Protein AF-0000000087749806 (afdb_homodimer)

Sequence (788 aa):
MTPPVMEKSMYFGKYVSQEGTKNLRLYSYKGNDHSLIYKHILTPMNNYLLEYLPLWLAPNLITLLGLLAVISSHLIFLYYTPSLEGECPTWTYVYAAFALFAYQTLDNLDGKQARRTGTSSPLGLLFDHGCDAINCTIGSMTMSCIVQFGAGWKSLCLGLWVNAVFIAATWEEYYTGSLDLPILNGPTEGVLIAIFVKLLTAFMGPSFWLQESVFPGVLNNTVFLGIMVVSSAFTVFANFINVVKAVREQKGSFLVAITRITPFAILDGLALVWAILSPANIKHIHPRMFLWTIGLLTSKLVLHLMLAHLCGEEYHPFRKTLVPIFYVAAHWGFSHWQGIYPVQKETETLFLNEFFFISFVAYIHIVISVIYEVKTALGITVFTVPKAHQKKIVMTPPVMEKSMYFGKYVSQEGTKNLRLYSYKGNDHSLIYKHILTPMNNYLLEYLPLWLAPNLITLLGLLAVISSHLIFLYYTPSLEGECPTWTYVYAAFALFAYQTLDNLDGKQARRTGTSSPLGLLFDHGCDAINCTIGSMTMSCIVQFGAGWKSLCLGLWVNAVFIAATWEEYYTGSLDLPILNGPTEGVLIAIFVKLLTAFMGPSFWLQESVFPGVLNNTVFLGIMVVSSAFTVFANFINVVKAVREQKGSFLVAITRITPFAILDGLALVWAILSPANIKHIHPRMFLWTIGLLTSKLVLHLMLAHLCGEEYHPFRKTLVPIFYVAAHWGFSHWQGIYPVQKETETLFLNEFFFISFVAYIHIVISVIYEVKTALGITVFTVPKAHQKKIV

Organism: NCBI:txid74557

Structure (mmCIF, N/CA/C/O backbone):
data_AF-0000000087749806-model_v1
#
loop_
_entity.id
_entity.type
_entit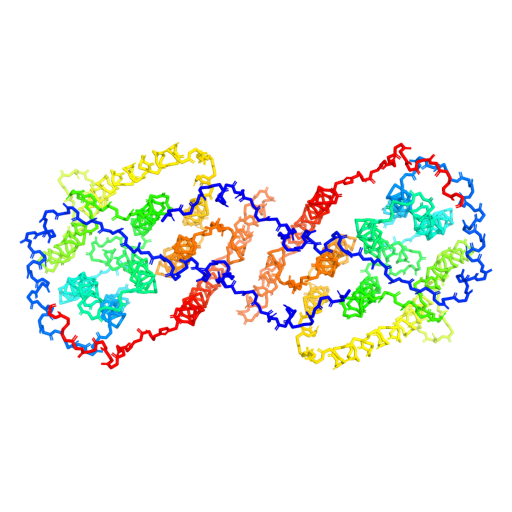y.pdbx_description
1 polymer 'CDP-alcohol phosphatidyltransferase'
#
loop_
_atom_site.group_PDB
_atom_site.id
_atom_site.type_symbol
_atom_site.label_atom_id
_atom_site.label_alt_id
_atom_site.label_comp_id
_atom_site.label_asym_id
_atom_site.label_entity_id
_atom_site.label_seq_id
_atom_site.pdbx_PDB_ins_code
_atom_site.Cartn_x
_atom_site.Cartn_y
_atom_site.Cartn_z
_atom_site.occupancy
_atom_site.B_iso_or_equiv
_atom_site.auth_seq_id
_atom_site.auth_comp_id
_atom_site.auth_asym_id
_atom_site.auth_atom_id
_atom_site.pdbx_PDB_model_num
ATOM 1 N N . MET A 1 1 ? 24.438 23.234 -6.125 1 30.61 1 MET A N 1
ATOM 2 C CA . MET A 1 1 ? 23.938 22.844 -7.441 1 30.61 1 MET A CA 1
ATOM 3 C C . MET A 1 1 ? 22.672 22.016 -7.312 1 30.61 1 MET A C 1
ATOM 5 O O . MET A 1 1 ? 22.625 21.062 -6.547 1 30.61 1 MET A O 1
ATOM 9 N N . THR A 1 2 ? 21.531 22.656 -7.637 1 42.5 2 THR A N 1
ATOM 10 C CA . THR A 1 2 ? 20.234 21.984 -7.688 1 42.5 2 THR A CA 1
ATOM 11 C C . THR A 1 2 ? 20.344 20.672 -8.461 1 42.5 2 THR A C 1
ATOM 13 O O . THR A 1 2 ? 20.906 20.625 -9.555 1 42.5 2 THR A O 1
ATOM 16 N N . PRO A 1 3 ? 20.328 19.625 -7.832 1 48.22 3 PRO A N 1
ATOM 17 C CA . PRO A 1 3 ? 20.484 18.406 -8.625 1 48.22 3 PRO A CA 1
ATOM 18 C C . PRO A 1 3 ? 19.734 18.469 -9.953 1 48.22 3 PRO A C 1
ATOM 20 O O . PRO A 1 3 ? 18.719 19.156 -10.062 1 48.22 3 PRO A O 1
ATOM 23 N N . PRO A 1 4 ? 20.375 18.031 -11 1 45.62 4 PRO A N 1
ATOM 24 C CA . PRO A 1 4 ? 19.781 18.094 -12.336 1 45.62 4 PRO A CA 1
ATOM 25 C C . PRO A 1 4 ? 18.359 17.531 -12.375 1 45.62 4 PRO A C 1
ATOM 27 O O . PRO A 1 4 ? 18.062 16.562 -11.664 1 45.62 4 PRO A O 1
ATOM 30 N N . VAL A 1 5 ? 17.375 18.234 -12.852 1 48.31 5 VAL A N 1
ATOM 31 C CA . VAL A 1 5 ? 15.953 18.031 -13.109 1 48.31 5 VAL A CA 1
ATOM 32 C C . VAL A 1 5 ? 15.734 16.656 -13.719 1 48.31 5 VAL A C 1
ATOM 34 O O . VAL A 1 5 ? 14.641 16.094 -13.633 1 48.31 5 VAL A O 1
ATOM 37 N N . MET A 1 6 ? 16.672 16.219 -14.414 1 47.38 6 MET A N 1
ATOM 38 C CA . MET A 1 6 ? 16.516 14.977 -15.172 1 47.38 6 MET A CA 1
ATOM 39 C C . MET A 1 6 ? 16.188 13.812 -14.242 1 47.38 6 MET A C 1
ATOM 41 O O . MET A 1 6 ? 15.422 12.922 -14.602 1 47.38 6 MET A O 1
ATOM 45 N N . GLU A 1 7 ? 16.812 13.828 -13.062 1 53.28 7 GLU A N 1
ATOM 46 C CA . GLU A 1 7 ? 16.578 12.656 -12.219 1 53.28 7 GLU A CA 1
ATOM 47 C C . GLU A 1 7 ? 15.188 12.695 -11.594 1 53.28 7 GLU A C 1
ATOM 49 O O . GLU A 1 7 ? 14.633 11.656 -11.227 1 53.28 7 GLU A O 1
ATOM 54 N N . LYS A 1 8 ? 14.594 13.789 -11.812 1 54.25 8 LYS A N 1
ATOM 55 C CA . LYS A 1 8 ? 13.258 14 -11.266 1 54.25 8 LYS A CA 1
ATOM 56 C C . LYS A 1 8 ? 12.188 13.672 -12.297 1 54.25 8 LYS A C 1
ATOM 58 O O . LYS A 1 8 ? 10.992 13.875 -12.047 1 54.25 8 LYS A O 1
ATOM 63 N N . SER A 1 9 ? 12.57 13.297 -13.477 1 48.81 9 SER A N 1
ATOM 64 C CA . SER A 1 9 ? 11.625 13.227 -14.586 1 48.81 9 SER A CA 1
ATOM 65 C C . SER A 1 9 ? 10.992 11.836 -14.68 1 48.81 9 SER A C 1
ATOM 67 O O . SER A 1 9 ? 10.258 11.547 -15.625 1 48.81 9 SER A O 1
ATOM 69 N N . MET A 1 10 ? 11.344 11.008 -13.773 1 52.94 10 MET A N 1
ATOM 70 C CA . MET A 1 10 ? 10.719 9.703 -13.992 1 52.94 10 MET A CA 1
ATOM 71 C C . MET A 1 10 ? 9.336 9.641 -13.344 1 52.94 10 MET A C 1
ATOM 73 O O . MET A 1 10 ? 9.117 10.227 -12.281 1 52.94 10 MET A O 1
ATOM 77 N N . TYR A 1 11 ? 8.305 9.281 -14.109 1 50.12 11 TYR A N 1
ATOM 78 C CA . TYR A 1 11 ? 6.914 9.258 -13.68 1 50.12 11 TYR A CA 1
ATOM 79 C C . TYR A 1 11 ? 6.746 8.391 -12.438 1 50.12 11 TYR A C 1
ATOM 81 O O . TYR A 1 11 ? 6.227 8.852 -11.414 1 50.12 11 TYR A O 1
ATOM 89 N N . PHE A 1 12 ? 6.957 6.969 -12.688 1 58.88 12 PHE A N 1
ATOM 90 C CA . PHE A 1 12 ? 6.723 6.023 -11.602 1 58.88 12 PHE A CA 1
ATOM 91 C C . PHE A 1 12 ? 7.945 5.141 -11.383 1 58.88 12 PHE A C 1
ATOM 93 O O . PHE A 1 12 ? 8.742 4.93 -12.305 1 58.88 12 PHE A O 1
ATOM 100 N N . GLY A 1 13 ? 8.375 4.953 -10.156 1 59.94 13 GLY A N 1
ATOM 101 C CA . GLY A 1 13 ? 9.523 4.133 -9.789 1 59.94 13 GLY A CA 1
ATOM 102 C C . GLY A 1 13 ? 9.594 2.836 -10.578 1 59.94 13 GLY A C 1
ATOM 103 O O . GLY A 1 13 ? 8.586 2.361 -11.102 1 59.94 13 GLY A O 1
ATOM 104 N N . LYS A 1 14 ? 10.719 2.357 -11.016 1 71.12 14 LYS A N 1
ATOM 105 C CA . LYS A 1 14 ? 10.984 1.103 -11.711 1 71.12 14 LYS A CA 1
ATOM 106 C C . LYS A 1 14 ? 11.078 -0.062 -10.734 1 71.12 14 LYS A C 1
ATOM 108 O O . LYS A 1 14 ? 11.328 0.141 -9.539 1 71.12 14 LYS A O 1
ATOM 113 N N . TYR A 1 15 ? 10.711 -1.255 -11.266 1 77.25 15 TYR A N 1
ATOM 114 C CA . TYR A 1 15 ? 10.859 -2.465 -10.461 1 77.25 15 TYR A CA 1
ATOM 115 C C . TYR A 1 15 ? 12.328 -2.865 -10.344 1 77.25 15 TYR A C 1
ATOM 117 O O . TY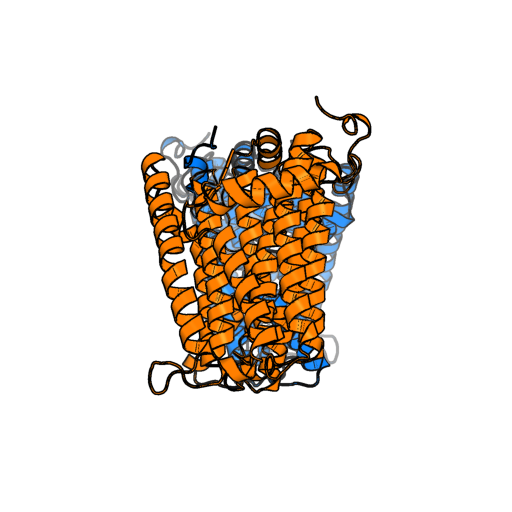R A 1 15 ? 12.734 -3.453 -9.336 1 77.25 15 TYR A O 1
ATOM 125 N N . VAL A 1 16 ? 13.039 -2.545 -11.414 1 79.31 16 VAL A N 1
ATOM 126 C CA . VAL A 1 16 ? 14.461 -2.895 -11.422 1 79.31 16 VAL A CA 1
ATOM 127 C C . VAL A 1 16 ? 15.297 -1.646 -11.156 1 79.31 16 VAL A C 1
ATOM 129 O O . VAL A 1 16 ? 15.25 -0.687 -11.93 1 79.31 16 VAL A O 1
ATOM 132 N N . SER A 1 17 ? 16.031 -1.664 -10.125 1 76.38 17 SER A N 1
ATOM 133 C CA . SER A 1 17 ? 16.891 -0.544 -9.758 1 76.38 17 SER A CA 1
ATOM 134 C C . SER A 1 17 ? 18.141 -0.498 -10.633 1 76.38 17 SER A C 1
ATOM 136 O O . SER A 1 17 ? 18.391 -1.407 -11.43 1 76.38 17 SER A O 1
ATOM 138 N N . GLN A 1 18 ? 18.891 0.534 -10.539 1 77.31 18 GLN A N 1
ATOM 139 C CA . GLN A 1 18 ? 20.141 0.642 -11.281 1 77.31 18 GLN A CA 1
ATOM 140 C C . GLN A 1 18 ? 21.141 -0.431 -10.852 1 77.31 18 GLN A C 1
ATOM 142 O O . GLN A 1 18 ? 21.797 -1.048 -11.688 1 77.31 18 GLN A O 1
ATOM 147 N N . GLU A 1 19 ? 21.172 -0.644 -9.609 1 78.5 19 GLU A N 1
ATOM 148 C CA . GLU A 1 19 ? 22.031 -1.708 -9.094 1 78.5 19 GLU A CA 1
ATOM 149 C C . GLU A 1 19 ? 21.547 -3.078 -9.555 1 78.5 19 GLU A C 1
ATOM 151 O O . GLU A 1 19 ? 22.344 -3.957 -9.875 1 78.5 19 GLU A O 1
ATOM 156 N N . GLY A 1 20 ? 20.312 -3.242 -9.57 1 82.75 20 GLY A N 1
ATOM 157 C CA . GLY A 1 20 ? 19.719 -4.488 -10.031 1 82.75 20 GLY A CA 1
ATOM 158 C C . GLY A 1 20 ? 20.031 -4.785 -11.492 1 82.75 20 GLY A C 1
ATOM 159 O O . GLY A 1 20 ? 20.25 -5.941 -11.859 1 82.75 20 GLY A O 1
ATOM 160 N N . THR A 1 21 ? 20.078 -3.74 -12.219 1 85.25 21 THR A N 1
ATOM 161 C CA . THR A 1 21 ? 20.391 -3.893 -13.641 1 85.25 21 THR A CA 1
ATOM 162 C C . THR A 1 21 ? 21.812 -4.43 -13.828 1 85.25 21 THR A C 1
ATOM 164 O O . THR A 1 21 ? 22.047 -5.281 -14.688 1 85.25 21 THR A O 1
ATOM 167 N N . LYS A 1 22 ? 22.688 -3.979 -13.062 1 85.5 22 LYS A N 1
ATOM 168 C CA . LYS A 1 22 ? 24.062 -4.441 -13.125 1 85.5 22 LYS A CA 1
ATOM 169 C C . LYS A 1 22 ? 24.172 -5.906 -12.711 1 85.5 22 LYS A C 1
ATOM 171 O O . LYS A 1 22 ? 24.875 -6.691 -13.359 1 85.5 22 LYS A O 1
ATOM 176 N N . ASN A 1 23 ? 23.469 -6.266 -11.742 1 85.69 23 ASN A N 1
ATOM 177 C CA . ASN A 1 23 ? 23.516 -7.633 -11.234 1 85.69 23 ASN A CA 1
ATOM 178 C C . ASN A 1 23 ? 22.844 -8.609 -12.195 1 85.69 23 ASN A C 1
ATOM 180 O O . ASN A 1 23 ? 23.234 -9.773 -12.273 1 85.69 23 ASN A O 1
ATOM 184 N N . LEU A 1 24 ? 21.922 -8.117 -12.852 1 86.75 24 LEU A N 1
ATOM 185 C CA . LEU A 1 24 ? 21.219 -8.945 -13.828 1 86.75 24 LEU A CA 1
ATOM 186 C C . LEU A 1 24 ? 22.156 -9.398 -14.938 1 86.75 24 LEU A C 1
ATOM 188 O O . LEU A 1 24 ? 22.047 -10.523 -15.43 1 86.75 24 LEU A O 1
ATOM 192 N N . ARG A 1 25 ? 23.047 -8.578 -15.25 1 84.69 25 ARG A N 1
ATOM 193 C CA . ARG A 1 25 ? 23.984 -8.875 -16.328 1 84.69 25 ARG A CA 1
ATOM 194 C C . ARG A 1 25 ? 25.031 -9.875 -15.891 1 84.69 25 ARG A C 1
ATOM 196 O O . ARG A 1 25 ? 25.547 -10.656 -16.703 1 84.69 25 ARG A O 1
ATOM 203 N N . LEU A 1 26 ? 25.219 -9.906 -14.609 1 81.38 26 LEU A N 1
ATOM 204 C CA . LEU A 1 26 ? 26.266 -10.773 -14.078 1 81.38 26 LEU A CA 1
ATOM 205 C C . LEU A 1 26 ? 25.688 -12.109 -13.633 1 81.38 26 LEU A C 1
ATOM 207 O O . LEU A 1 26 ? 26.438 -13.039 -13.32 1 81.38 26 LEU A O 1
ATOM 211 N N . TYR A 1 27 ? 24.453 -12.258 -13.711 1 79.69 27 TYR A N 1
ATOM 212 C CA . TYR A 1 27 ? 23.797 -13.438 -13.164 1 79.69 27 TYR A CA 1
ATOM 213 C C . TYR A 1 27 ? 24.047 -14.656 -14.039 1 79.69 27 TYR A C 1
ATOM 215 O O . TYR A 1 27 ? 24 -14.57 -15.273 1 79.69 27 TYR A O 1
ATOM 223 N N . SER A 1 28 ? 24.406 -15.766 -13.383 1 73.88 28 SER A N 1
ATOM 224 C CA . SER A 1 28 ? 24.531 -17.062 -14.031 1 73.88 28 SER A CA 1
ATOM 225 C C . SER A 1 28 ? 23.703 -18.125 -13.312 1 73.88 28 SER A C 1
ATOM 227 O O . SER A 1 28 ? 23.797 -18.266 -12.094 1 73.88 28 SER A O 1
ATOM 229 N N . TYR A 1 29 ? 22.891 -18.766 -14.062 1 68.19 29 TYR A N 1
ATOM 230 C CA . TYR A 1 29 ? 22 -19.766 -13.477 1 68.19 29 TYR A CA 1
ATOM 231 C C . TYR A 1 29 ? 22.781 -21.016 -13.086 1 68.19 29 TYR A C 1
ATOM 233 O O . TYR A 1 29 ? 23.625 -21.484 -13.836 1 68.19 29 TYR A O 1
ATOM 241 N N . LYS A 1 30 ? 22.547 -21.359 -11.844 1 64.19 30 LYS A N 1
ATOM 242 C CA . LYS A 1 30 ? 23.094 -22.625 -11.367 1 64.19 30 LYS A CA 1
ATOM 243 C C . LYS A 1 30 ? 21.984 -23.562 -10.898 1 64.19 30 LYS A C 1
ATOM 245 O O . LYS A 1 30 ? 21.172 -23.188 -10.039 1 64.19 30 LYS A O 1
ATOM 250 N N . GLY A 1 31 ? 21.562 -24.516 -11.758 1 63.81 31 GLY A N 1
ATOM 251 C CA . GLY A 1 31 ? 20.531 -25.422 -11.281 1 63.81 31 GLY A CA 1
ATOM 252 C C . GLY A 1 31 ? 20.812 -26.875 -11.609 1 63.81 31 GLY A C 1
ATOM 253 O O . GLY A 1 31 ? 21.469 -27.172 -12.609 1 63.81 31 GLY A O 1
ATOM 254 N N . ASN A 1 32 ? 20.562 -27.781 -10.516 1 62.66 32 ASN A N 1
ATOM 255 C CA . ASN A 1 32 ? 20.719 -29.219 -10.727 1 62.66 32 ASN A CA 1
ATOM 256 C C . ASN A 1 32 ? 19.438 -29.984 -10.398 1 62.66 32 ASN A C 1
ATOM 258 O O . ASN A 1 32 ? 18.703 -29.609 -9.484 1 62.66 32 ASN A O 1
ATOM 262 N N . ASP A 1 33 ? 19.016 -30.812 -11.32 1 60.72 33 ASP A N 1
ATOM 263 C CA . ASP A 1 33 ? 17.938 -31.75 -11.055 1 60.72 33 ASP A CA 1
ATOM 264 C C . ASP A 1 33 ? 18.469 -33.156 -10.781 1 60.72 33 ASP A C 1
ATOM 266 O O . ASP A 1 33 ? 19.047 -33.781 -11.672 1 60.72 33 ASP A O 1
ATOM 270 N N . HIS A 1 34 ? 18.172 -33.625 -9.609 1 66.94 34 HIS A N 1
ATOM 271 C CA . HIS A 1 34 ? 18.766 -34.906 -9.227 1 66.94 34 HIS A CA 1
ATOM 272 C C . HIS A 1 34 ? 17.734 -36.031 -9.352 1 66.94 34 HIS A C 1
ATOM 274 O O . HIS A 1 34 ? 18 -37.156 -8.922 1 66.94 34 HIS A O 1
ATOM 280 N N . SER A 1 35 ? 16.641 -35.688 -9.945 1 70.94 35 SER A N 1
ATOM 281 C CA . SER A 1 35 ? 15.594 -36.688 -10.109 1 70.94 35 SER A CA 1
ATOM 282 C C . SER A 1 35 ? 16.047 -37.844 -11.023 1 70.94 35 SER A C 1
ATOM 284 O O . SER A 1 35 ? 16.562 -37.594 -12.117 1 70.94 35 SER A O 1
ATOM 286 N N . LEU A 1 36 ? 15.711 -39.094 -10.57 1 71.62 36 LEU A N 1
ATOM 287 C CA . LEU A 1 36 ? 16.109 -40.25 -11.352 1 71.62 36 LEU A CA 1
ATOM 288 C C . LEU A 1 36 ? 15.273 -40.375 -12.617 1 71.62 36 LEU A C 1
ATOM 290 O O . LEU A 1 36 ? 15.797 -40.688 -13.688 1 71.62 36 LEU A O 1
ATOM 294 N N . ILE A 1 37 ? 14 -40.156 -12.445 1 72.25 37 ILE A N 1
ATOM 295 C CA . ILE A 1 37 ? 13.117 -40.219 -13.609 1 72.25 37 ILE A CA 1
ATOM 296 C C . ILE A 1 37 ? 13.492 -39.125 -14.609 1 72.25 37 ILE A C 1
ATOM 298 O O . ILE A 1 37 ? 13.469 -39.344 -15.82 1 72.25 37 ILE A O 1
ATOM 302 N N . TYR A 1 38 ? 13.891 -38.125 -14.094 1 75.19 38 TYR A N 1
ATOM 303 C CA . TYR A 1 38 ? 14.32 -37.031 -14.961 1 75.19 38 TYR A CA 1
ATOM 304 C C . TYR A 1 38 ? 15.562 -37.438 -15.758 1 75.19 38 TYR A C 1
ATOM 306 O O . TYR A 1 38 ? 15.594 -37.281 -16.984 1 75.19 38 TYR A O 1
ATOM 314 N N . LYS A 1 39 ? 16.5 -38 -15.148 1 76.75 39 LYS A N 1
ATOM 315 C CA . LYS A 1 39 ? 17.797 -38.312 -15.75 1 76.75 39 LYS A CA 1
ATOM 316 C C . LYS A 1 39 ? 17.688 -39.469 -16.734 1 76.75 39 LYS A C 1
ATOM 318 O O . LYS A 1 39 ? 18.281 -39.438 -17.812 1 76.75 39 LYS A O 1
ATOM 323 N N . HIS A 1 40 ? 16.781 -40.438 -16.312 1 81.06 40 HIS A N 1
ATOM 324 C CA . HIS A 1 40 ? 16.859 -41.656 -17.094 1 81.06 40 HIS A CA 1
ATOM 325 C C . HIS A 1 40 ? 15.719 -41.75 -18.109 1 81.06 40 HIS A C 1
ATOM 327 O O . HIS A 1 40 ? 15.805 -42.5 -19.078 1 81.06 40 HIS A O 1
ATOM 333 N N . ILE A 1 41 ? 14.711 -41.031 -17.906 1 81.56 41 ILE A N 1
ATOM 334 C CA . ILE A 1 41 ? 13.586 -41.188 -18.812 1 81.56 41 ILE A CA 1
ATOM 335 C C . ILE A 1 41 ? 13.312 -39.875 -19.516 1 81.56 41 ILE A C 1
ATOM 337 O O . ILE A 1 41 ? 13.312 -39.812 -20.75 1 81.56 41 ILE A O 1
ATOM 341 N N . LEU A 1 42 ? 13.141 -38.875 -18.844 1 83.12 42 LEU A N 1
ATOM 342 C CA . LEU A 1 42 ? 12.68 -37.594 -19.422 1 83.12 42 LEU A CA 1
ATOM 343 C C . LEU A 1 42 ? 13.797 -36.938 -20.203 1 83.12 42 LEU A C 1
ATOM 345 O O . LEU A 1 42 ? 13.555 -36.344 -21.25 1 83.12 42 LEU A O 1
ATOM 349 N N . THR A 1 43 ? 14.984 -37.062 -19.703 1 84.44 43 THR A N 1
ATOM 350 C CA . THR A 1 43 ? 16.094 -36.375 -20.359 1 84.44 43 THR A CA 1
ATOM 351 C C . THR A 1 43 ? 16.328 -36.969 -21.766 1 84.44 43 THR A C 1
ATOM 353 O O . THR A 1 43 ? 16.406 -36.219 -22.734 1 84.44 43 THR A O 1
ATOM 356 N N . PRO A 1 44 ? 16.375 -38.281 -21.812 1 86.62 44 PRO A N 1
ATOM 357 C CA . PRO A 1 44 ? 16.531 -38.812 -23.156 1 86.62 44 PRO A CA 1
ATOM 358 C C . PRO A 1 44 ? 15.375 -38.469 -24.078 1 86.62 44 PRO A C 1
ATOM 360 O O . PRO A 1 44 ? 15.586 -38.188 -25.266 1 86.62 44 PRO A O 1
ATOM 363 N N . MET A 1 45 ? 14.258 -38.5 -23.562 1 88.44 45 MET A N 1
ATOM 364 C CA . MET A 1 45 ? 13.094 -38.125 -24.359 1 88.44 45 MET A CA 1
ATOM 365 C C . MET A 1 45 ? 13.203 -36.656 -24.812 1 88.44 45 MET A C 1
ATOM 367 O O . MET A 1 45 ? 12.969 -36.375 -25.984 1 88.44 45 MET A O 1
ATOM 371 N N . ASN A 1 46 ? 13.516 -35.812 -24 1 89.31 46 ASN A N 1
ATOM 372 C CA . ASN A 1 46 ? 13.602 -34.406 -24.297 1 89.31 46 ASN A CA 1
ATOM 373 C C . ASN A 1 46 ? 14.719 -34.094 -25.297 1 89.31 46 ASN A C 1
ATOM 375 O O . ASN A 1 46 ? 14.594 -33.219 -26.125 1 89.31 46 ASN A O 1
ATOM 379 N N . ASN A 1 47 ? 15.797 -34.844 -25.156 1 89 47 ASN A N 1
ATOM 380 C CA . ASN A 1 47 ? 16.891 -34.688 -26.125 1 89 47 ASN A CA 1
ATOM 381 C C . ASN A 1 47 ? 16.453 -35.094 -27.531 1 89 47 ASN A C 1
ATOM 383 O O . ASN A 1 47 ? 16.844 -34.438 -28.5 1 89 47 ASN A O 1
ATOM 387 N N . TYR A 1 48 ? 15.688 -36.094 -27.469 1 90.75 48 TYR A N 1
ATOM 388 C CA . TYR A 1 48 ? 15.156 -36.531 -28.75 1 90.75 48 TYR A CA 1
ATOM 389 C C . TYR A 1 48 ? 14.219 -35.5 -29.344 1 90.75 48 TYR A C 1
ATOM 391 O O . TYR A 1 48 ? 14.297 -35.188 -30.531 1 90.75 48 TYR A O 1
ATOM 399 N N . LEU A 1 49 ? 13.43 -34.906 -28.594 1 91.5 49 LEU A N 1
ATOM 400 C CA . LEU A 1 49 ? 12.445 -33.906 -29.047 1 91.5 49 LEU A CA 1
ATOM 401 C C . LEU A 1 49 ? 13.125 -32.594 -29.406 1 91.5 49 LEU A C 1
ATOM 403 O O . LEU A 1 49 ? 12.625 -31.859 -30.266 1 91.5 49 LEU A O 1
ATOM 407 N N . LEU A 1 50 ? 14.141 -32.344 -28.766 1 90.19 50 LEU A N 1
ATOM 408 C CA . LEU A 1 50 ? 14.891 -31.109 -29 1 90.19 50 LEU A CA 1
ATOM 409 C C . LEU A 1 50 ? 15.328 -31.016 -30.453 1 90.19 50 LEU A C 1
ATOM 411 O O . LEU A 1 50 ? 15.398 -29.906 -31.016 1 90.19 50 LEU A O 1
ATOM 415 N N . GLU A 1 51 ? 15.562 -32.156 -31.047 1 89.44 51 GLU A N 1
ATOM 416 C CA . GLU A 1 51 ? 16.047 -32.188 -32.406 1 89.44 51 GLU A CA 1
ATOM 417 C C . GLU A 1 51 ? 14.984 -31.703 -33.406 1 89.44 51 GLU A C 1
ATOM 419 O O . GLU A 1 51 ? 15.305 -31.266 -34.5 1 89.44 51 G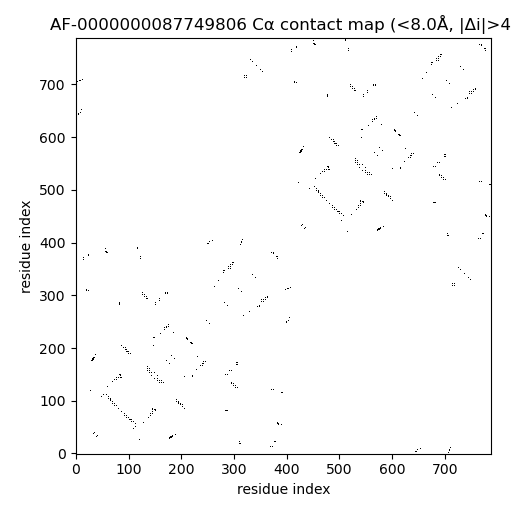LU A O 1
ATOM 424 N N . TYR A 1 52 ? 13.852 -31.734 -32.938 1 91.06 52 TYR A N 1
ATOM 425 C CA . TYR A 1 52 ? 12.766 -31.344 -33.844 1 91.06 52 TYR A CA 1
ATOM 426 C C . TYR A 1 52 ? 12.414 -29.875 -33.656 1 91.06 52 TYR A C 1
ATOM 428 O O . TYR A 1 52 ? 11.625 -29.328 -34.438 1 91.06 52 TYR A O 1
ATOM 436 N N . LEU A 1 53 ? 12.961 -29.203 -32.719 1 90.69 53 LEU A N 1
ATOM 437 C CA . LEU A 1 53 ? 12.688 -27.797 -32.5 1 90.69 53 LEU A CA 1
ATOM 438 C C . LEU A 1 53 ? 13.539 -26.922 -33.406 1 90.69 53 LEU A C 1
ATOM 440 O O . LEU A 1 53 ? 14.766 -27.078 -33.469 1 90.69 53 LEU A O 1
ATOM 444 N N . PRO A 1 54 ? 12.867 -26.078 -34.125 1 90.62 54 PRO A N 1
ATOM 445 C CA . PRO A 1 54 ? 13.656 -25.172 -34.969 1 90.62 54 PRO A CA 1
ATOM 446 C C . PRO A 1 54 ? 14.516 -24.219 -34.156 1 90.62 54 PRO A C 1
ATOM 448 O O . PRO A 1 54 ? 14.117 -23.797 -33.062 1 90.62 54 PRO A O 1
ATOM 451 N N . LEU A 1 55 ? 15.594 -23.781 -34.688 1 87.69 55 LEU A N 1
ATOM 452 C CA . LEU A 1 55 ? 16.562 -22.938 -34 1 87.69 55 LEU A CA 1
ATOM 453 C C . LEU A 1 55 ? 16.016 -21.516 -33.844 1 87.69 55 LEU A C 1
ATOM 455 O O . LEU A 1 55 ? 16.469 -20.766 -32.969 1 87.69 55 LEU A O 1
ATOM 459 N N . TRP A 1 56 ? 15.023 -21.25 -34.594 1 87.69 56 TRP A N 1
ATOM 460 C CA . TRP A 1 56 ? 14.5 -19.891 -34.531 1 87.69 56 TRP A CA 1
ATOM 461 C C . TRP A 1 56 ? 13.461 -19.75 -33.438 1 87.69 56 TRP A C 1
ATOM 463 O O . TRP A 1 56 ? 13.07 -18.641 -33.062 1 87.69 56 TRP A O 1
ATOM 473 N N . LEU A 1 57 ? 13.094 -20.906 -32.906 1 90.31 57 LEU A N 1
ATOM 474 C CA . LEU A 1 57 ? 12.062 -20.891 -31.875 1 90.31 57 LEU A CA 1
ATOM 475 C C . LEU A 1 57 ? 12.641 -20.422 -30.547 1 90.31 57 LEU A C 1
ATOM 477 O O . LEU A 1 57 ? 13.508 -21.094 -29.969 1 90.31 57 LEU A O 1
ATOM 481 N N . ALA A 1 58 ? 12.125 -19.281 -30.062 1 91.88 58 ALA A N 1
ATOM 482 C CA . ALA A 1 58 ? 12.633 -18.703 -28.812 1 91.88 58 ALA A CA 1
ATOM 483 C C . ALA A 1 58 ? 12.227 -19.547 -27.609 1 91.88 58 ALA A C 1
ATOM 485 O O . ALA A 1 58 ? 11.102 -20.031 -27.531 1 91.88 58 ALA A O 1
ATOM 486 N N . PRO A 1 59 ? 13.102 -19.766 -26.703 1 92.56 59 PRO A N 1
ATOM 487 C CA . PRO A 1 59 ? 12.805 -20.531 -25.484 1 92.56 59 PRO A CA 1
ATOM 488 C C . PRO A 1 59 ? 11.57 -20.016 -24.75 1 92.56 59 PRO A C 1
ATOM 490 O O . PRO A 1 59 ? 10.734 -20.797 -24.297 1 92.56 59 PRO A O 1
ATOM 493 N N . ASN A 1 60 ? 11.359 -18.688 -24.625 1 94.06 60 ASN A N 1
ATOM 494 C CA . ASN A 1 60 ? 10.219 -18.109 -23.938 1 94.06 60 ASN A CA 1
ATOM 495 C C . ASN A 1 60 ? 8.898 -18.469 -24.625 1 94.06 60 ASN A C 1
ATOM 497 O O . ASN A 1 60 ? 7.867 -18.578 -23.969 1 94.06 60 ASN A O 1
ATOM 501 N N . LEU A 1 61 ? 8.984 -18.609 -25.891 1 93.94 61 LEU A N 1
ATOM 502 C CA . LEU A 1 61 ? 7.789 -19.016 -26.625 1 93.94 61 LEU A CA 1
ATOM 503 C C . LEU A 1 61 ? 7.43 -20.469 -26.312 1 93.94 61 LEU A C 1
ATOM 505 O O . LEU A 1 61 ? 6.25 -20.812 -26.25 1 93.94 61 LEU A O 1
ATOM 509 N N . ILE A 1 62 ? 8.438 -21.281 -26.203 1 95 62 ILE A N 1
ATOM 510 C CA . ILE A 1 62 ? 8.227 -22.688 -25.859 1 95 62 ILE A CA 1
ATOM 511 C C . ILE A 1 62 ? 7.539 -22.781 -24.484 1 95 62 ILE A C 1
ATOM 513 O O . ILE A 1 62 ? 6.562 -23.516 -24.328 1 95 62 ILE A O 1
ATOM 517 N N . THR A 1 63 ? 8.016 -22.016 -23.562 1 94.81 63 THR A N 1
ATOM 518 C CA . THR A 1 63 ? 7.414 -21.953 -22.234 1 94.81 63 THR A CA 1
ATOM 519 C C . THR A 1 63 ? 5.961 -21.5 -22.312 1 94.81 63 THR A C 1
ATOM 521 O O . THR A 1 63 ? 5.082 -22.094 -21.688 1 94.81 63 THR A O 1
ATOM 524 N N . LEU A 1 64 ? 5.77 -20.484 -23.078 1 95.94 64 LEU A N 1
ATOM 525 C CA . LEU A 1 64 ? 4.434 -19.922 -23.203 1 95.94 64 LEU A CA 1
ATOM 526 C C . LEU A 1 64 ? 3.469 -20.938 -23.812 1 95.94 64 LEU A C 1
ATOM 528 O O . LEU A 1 64 ? 2.303 -21 -23.422 1 95.94 64 LEU A O 1
ATOM 532 N N . LEU A 1 65 ? 3.928 -21.656 -24.797 1 96 65 LEU A N 1
ATOM 533 C CA . LEU A 1 65 ? 3.102 -22.672 -25.422 1 96 65 LEU A CA 1
ATOM 534 C C . LEU A 1 65 ? 2.689 -23.75 -24.422 1 96 65 LEU A C 1
ATOM 536 O O . LEU A 1 65 ? 1.559 -24.234 -24.453 1 96 65 LEU A O 1
ATOM 540 N N . GLY A 1 66 ? 3.602 -24.141 -23.594 1 96.88 66 GLY A N 1
ATOM 541 C CA . GLY A 1 66 ? 3.256 -25.047 -22.516 1 96.88 66 GLY A CA 1
ATOM 542 C C . GLY A 1 66 ? 2.176 -24.516 -21.594 1 96.88 66 GLY A C 1
ATOM 543 O O . GLY A 1 66 ? 1.214 -25.219 -21.281 1 96.88 66 GLY A O 1
ATOM 544 N N . LEU A 1 67 ? 2.301 -23.312 -21.203 1 97.56 67 LEU A N 1
ATOM 545 C CA . LEU A 1 67 ? 1.316 -22.672 -20.328 1 97.56 67 LEU A CA 1
ATOM 546 C C . LEU A 1 67 ? -0.044 -22.594 -21.016 1 97.56 67 LEU A C 1
ATOM 548 O O . LEU A 1 67 ? -1.078 -22.797 -20.375 1 97.56 67 LEU A O 1
ATOM 552 N N . LEU A 1 68 ? -0.057 -22.266 -22.297 1 97.94 68 LEU A N 1
ATOM 553 C CA . LEU A 1 68 ? -1.303 -22.156 -23.047 1 97.94 68 LEU A CA 1
ATOM 554 C C . LEU A 1 68 ? -2.031 -23.5 -23.078 1 97.94 68 LEU A C 1
ATOM 556 O O . LEU A 1 68 ? -3.264 -23.547 -23.062 1 97.94 68 LEU A O 1
ATOM 560 N N . ALA A 1 69 ? -1.254 -24.547 -23.125 1 98.06 69 ALA A N 1
ATOM 561 C CA . ALA A 1 69 ? -1.861 -25.875 -23.109 1 98.06 69 ALA A CA 1
ATOM 562 C C . ALA A 1 69 ? -2.631 -26.109 -21.812 1 98.06 69 ALA A C 1
ATOM 564 O O . ALA A 1 69 ? -3.785 -26.547 -21.828 1 98.06 69 ALA A O 1
ATOM 565 N N . VAL A 1 70 ? -2.084 -25.797 -20.75 1 98.12 70 VAL A N 1
ATOM 566 C CA . VAL A 1 70 ? -2.744 -26.031 -19.469 1 98.12 70 VAL A CA 1
ATOM 567 C C . VAL A 1 70 ? -3.873 -25.031 -19.266 1 98.12 70 VAL A C 1
ATOM 569 O O . VAL A 1 70 ? -4.902 -25.344 -18.656 1 98.12 70 VAL A O 1
ATOM 572 N N . ILE A 1 71 ? -3.715 -23.812 -19.75 1 98.44 71 ILE A N 1
ATOM 573 C CA . ILE A 1 71 ? -4.785 -22.828 -19.703 1 98.44 71 ILE A CA 1
ATOM 574 C C . ILE A 1 71 ? -5.996 -23.328 -20.484 1 98.44 71 ILE A C 1
ATOM 576 O O . ILE A 1 71 ? -7.137 -23.188 -20.031 1 98.44 71 ILE A O 1
ATOM 580 N N . SER A 1 72 ? -5.754 -23.891 -21.656 1 98.56 72 SER A N 1
ATOM 581 C CA . SER A 1 72 ? -6.844 -24.438 -22.453 1 98.56 72 SER A CA 1
ATOM 582 C C . SER A 1 72 ? -7.59 -25.531 -21.703 1 98.56 72 SER A C 1
ATOM 584 O O . SER A 1 72 ? -8.82 -25.609 -21.75 1 98.56 72 SER A O 1
ATOM 586 N N . SER A 1 73 ? -6.832 -26.359 -21.062 1 98.38 73 SER A N 1
ATOM 587 C CA . SER A 1 73 ? -7.461 -27.391 -20.234 1 98.38 73 SER A CA 1
ATOM 588 C C . SER A 1 73 ? -8.312 -26.766 -19.141 1 98.38 73 SER A C 1
ATOM 590 O O . SER A 1 73 ? -9.445 -27.203 -18.906 1 98.38 73 SER A O 1
ATOM 592 N N . HIS A 1 74 ? -7.816 -25.828 -18.484 1 98.31 74 HIS A N 1
ATOM 593 C CA . HIS A 1 74 ? -8.539 -25.125 -17.422 1 98.31 74 HIS A CA 1
ATOM 594 C C . HIS A 1 74 ? -9.836 -24.531 -17.953 1 98.31 74 HIS A C 1
ATOM 596 O O . HIS A 1 74 ? -10.875 -24.609 -17.281 1 98.31 74 HIS A O 1
ATOM 602 N N . LEU A 1 75 ? -9.805 -23.938 -19.141 1 98.31 75 LEU A N 1
ATOM 603 C CA . LEU A 1 75 ? -10.977 -23.312 -19.734 1 98.31 75 LEU A CA 1
ATOM 604 C C . LEU A 1 75 ? -12.039 -24.359 -20.078 1 98.31 75 LEU A C 1
ATOM 606 O O . LEU A 1 75 ? -13.242 -24.078 -19.953 1 98.31 75 LEU A O 1
ATOM 610 N N . ILE A 1 76 ? -11.625 -25.5 -20.484 1 98.44 76 ILE A N 1
ATOM 611 C CA . ILE A 1 76 ? -12.555 -26.594 -20.781 1 98.44 76 ILE A CA 1
ATOM 612 C C . ILE A 1 76 ? -13.273 -27 -19.5 1 98.44 76 ILE A C 1
ATOM 614 O O . ILE A 1 76 ? -14.5 -27.125 -19.484 1 98.44 76 ILE A O 1
ATOM 618 N N . PHE A 1 77 ? -12.547 -27.156 -18.484 1 98.12 77 PHE A N 1
ATOM 619 C CA . PHE A 1 77 ? -13.164 -27.547 -17.219 1 98.12 77 PHE A CA 1
ATOM 620 C C . PHE A 1 77 ? -14.031 -26.422 -16.656 1 98.12 77 PHE A C 1
ATOM 622 O O . PHE A 1 77 ? -15.047 -26.672 -16.016 1 98.12 77 PHE A O 1
ATOM 629 N N . LEU A 1 78 ? -13.609 -25.203 -16.875 1 97.38 78 LEU A N 1
ATOM 630 C CA . LEU A 1 78 ? -14.43 -24.062 -16.5 1 97.38 78 LEU A CA 1
ATOM 631 C C . LEU A 1 78 ? -15.789 -24.109 -17.188 1 97.38 78 LEU A C 1
ATOM 633 O O . LEU A 1 78 ? -16.812 -23.781 -16.594 1 97.38 78 LEU A O 1
ATOM 637 N N . TYR A 1 79 ? -15.773 -24.516 -18.422 1 97.38 79 TYR A N 1
ATOM 638 C CA . TYR A 1 79 ? -16.984 -24.609 -19.219 1 97.38 79 TYR A CA 1
ATOM 639 C C . TYR A 1 79 ? -17.922 -25.688 -18.688 1 97.38 79 TYR A C 1
ATOM 641 O O . TYR A 1 79 ? -19.125 -25.469 -18.516 1 97.38 79 TYR A O 1
ATOM 649 N N . TYR A 1 80 ? -17.453 -26.812 -18.328 1 97.06 80 TYR A N 1
ATOM 650 C CA . TYR A 1 80 ? -18.281 -27.938 -17.938 1 97.06 80 TYR A CA 1
ATOM 651 C C . TYR A 1 80 ? -18.625 -27.875 -16.453 1 97.06 80 TYR A C 1
ATOM 653 O O . TYR A 1 80 ? -19.703 -28.312 -16.031 1 97.06 80 TYR A O 1
ATOM 661 N N . THR A 1 81 ? -17.703 -27.406 -15.703 1 96.25 81 THR A N 1
ATOM 662 C CA . THR A 1 81 ? -17.891 -27.359 -14.258 1 96.25 81 THR A CA 1
ATOM 663 C C . THR A 1 81 ? -17.469 -26.016 -13.695 1 96.25 81 THR A C 1
ATOM 665 O O . THR A 1 81 ? -16.453 -25.922 -12.992 1 96.25 81 THR A O 1
ATOM 668 N N . PRO A 1 82 ? -18.234 -24.984 -13.875 1 94.88 82 PRO A N 1
ATOM 669 C CA . PRO A 1 82 ? -17.859 -23.641 -13.422 1 94.88 82 PRO A CA 1
ATOM 670 C C . PRO A 1 82 ? -17.75 -23.547 -11.906 1 94.88 82 PRO A C 1
ATOM 672 O O . PRO A 1 82 ? -16.984 -22.719 -11.391 1 94.88 82 PRO A O 1
ATOM 675 N N . SER A 1 83 ? -18.438 -24.344 -11.109 1 94.31 83 SER A N 1
ATOM 676 C CA . SER A 1 83 ? -18.406 -24.297 -9.648 1 94.31 83 SER A CA 1
ATOM 677 C C . SER A 1 83 ? -17.469 -25.359 -9.094 1 94.31 83 SER A C 1
ATOM 679 O O . SER A 1 83 ? -17.469 -25.625 -7.887 1 94.31 83 SER A O 1
ATOM 681 N N . LEU A 1 84 ? -16.688 -26.016 -9.914 1 95.69 84 LEU A N 1
ATOM 682 C CA . LEU A 1 84 ? -15.742 -27.062 -9.555 1 95.69 84 LEU A CA 1
ATOM 683 C C . LEU A 1 84 ? -16.469 -28.359 -9.195 1 95.69 84 LEU A C 1
ATOM 685 O O . LEU A 1 84 ? -15.836 -29.312 -8.742 1 95.69 84 LEU A O 1
ATOM 689 N N . GLU A 1 85 ? -17.781 -28.328 -9.367 1 93.5 85 GLU A N 1
ATOM 690 C CA . GLU A 1 85 ? -18.594 -29.5 -9.062 1 93.5 85 GLU A CA 1
ATOM 691 C C . GLU A 1 85 ? -19.188 -30.109 -10.328 1 93.5 85 GLU A C 1
ATOM 693 O O . GLU A 1 85 ? -19.562 -29.375 -11.25 1 93.5 85 GLU A O 1
ATOM 698 N N . GLY A 1 86 ? -19.172 -31.422 -10.312 1 93 86 GLY A N 1
ATOM 699 C CA . GLY A 1 86 ? -19.797 -32.094 -11.438 1 93 86 GLY A CA 1
ATOM 700 C C . GLY A 1 86 ? -18.828 -32.938 -12.242 1 93 86 GLY A C 1
ATOM 701 O O . GLY A 1 86 ? -17.625 -32.969 -11.969 1 93 86 GLY A O 1
ATOM 702 N N . GLU A 1 87 ? -19.438 -33.656 -13.211 1 94.69 87 GLU A N 1
ATOM 703 C CA . GLU A 1 87 ? -18.656 -34.531 -14.055 1 94.69 87 GLU A CA 1
ATOM 704 C C . GLU A 1 87 ? -18.438 -33.938 -15.445 1 94.69 87 GLU A C 1
ATOM 706 O O . GLU A 1 87 ? -19.297 -33.219 -15.953 1 94.69 87 GLU A O 1
ATOM 711 N N . CYS A 1 88 ? -17.266 -34.219 -15.945 1 96.62 88 CYS A N 1
ATOM 712 C CA . CYS A 1 88 ? -16.922 -33.812 -17.312 1 96.62 88 CYS A CA 1
ATOM 713 C C . CYS A 1 88 ? -16.812 -35.031 -18.219 1 96.62 88 CYS A C 1
ATOM 715 O O . CYS A 1 88 ? -16.672 -36.156 -17.734 1 96.62 88 CYS A O 1
ATOM 717 N N . PRO A 1 89 ? -16.953 -34.781 -19.531 1 97.31 89 PRO A N 1
ATOM 718 C CA . PRO A 1 89 ? -16.75 -35.906 -20.453 1 97.31 89 PRO A CA 1
ATOM 719 C C . PRO A 1 89 ? -15.367 -36.5 -20.312 1 97.31 89 PRO A C 1
ATOM 721 O O . PRO A 1 89 ? -14.398 -35.812 -20.016 1 97.31 89 PRO A O 1
ATOM 724 N N . THR A 1 90 ? -15.289 -37.75 -20.625 1 97.69 90 THR A N 1
ATOM 725 C CA . THR A 1 90 ? -14.078 -38.531 -20.438 1 97.69 90 THR A CA 1
ATOM 726 C C 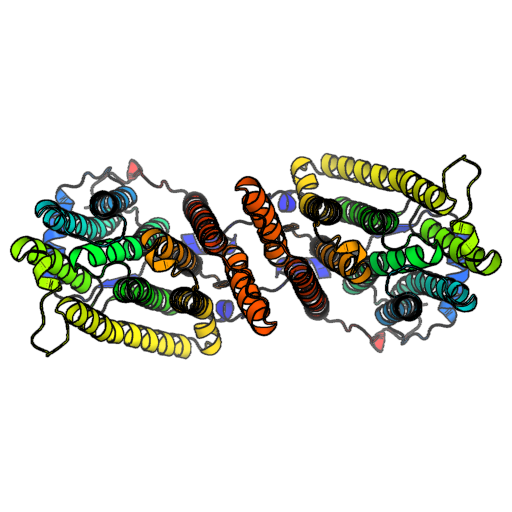. THR A 1 90 ? -12.906 -37.938 -21.188 1 97.69 90 THR A C 1
ATOM 728 O O . THR A 1 90 ? -11.773 -37.906 -20.703 1 97.69 90 THR A O 1
ATOM 731 N N . TRP A 1 91 ? -13.148 -37.375 -22.312 1 98 91 TRP A N 1
ATOM 732 C CA . TRP A 1 91 ? -12.07 -36.875 -23.141 1 98 91 TRP A CA 1
ATOM 733 C C . TRP A 1 91 ? -11.398 -35.656 -22.469 1 98 91 TRP A C 1
ATOM 735 O O . TRP A 1 91 ? -10.234 -35.375 -22.75 1 98 91 TRP A O 1
ATOM 745 N N . THR A 1 92 ? -12.133 -34.969 -21.609 1 98.44 92 THR A N 1
ATOM 746 C CA . THR A 1 92 ? -11.562 -33.781 -20.953 1 98.44 92 THR A CA 1
ATOM 747 C C . THR A 1 92 ? -10.445 -34.219 -19.984 1 98.44 92 THR A C 1
ATOM 749 O O . THR A 1 92 ? -9.453 -33.5 -19.844 1 98.44 92 THR A O 1
ATOM 752 N N . TYR A 1 93 ? -10.602 -35.344 -19.344 1 98.5 93 TYR A N 1
ATOM 753 C CA . TYR A 1 93 ? -9.586 -35.844 -18.422 1 98.5 93 TYR A CA 1
ATOM 754 C C . TYR A 1 93 ? -8.32 -36.25 -19.172 1 98.5 93 TYR A C 1
ATOM 756 O O . TYR A 1 93 ? -7.207 -35.969 -18.719 1 98.5 93 TYR A O 1
ATOM 764 N N . VAL A 1 94 ? -8.508 -36.844 -20.281 1 98.56 94 VAL A N 1
ATOM 765 C CA . VAL A 1 94 ? -7.387 -37.25 -21.109 1 98.56 94 VAL A CA 1
ATOM 766 C C . VAL A 1 94 ? -6.664 -36.031 -21.656 1 98.56 94 VAL A C 1
ATOM 768 O O . VAL A 1 94 ? -5.434 -35.969 -21.656 1 98.56 94 VAL A O 1
ATOM 771 N N . TYR A 1 95 ? -7.453 -35.094 -22.094 1 98.69 95 TYR A N 1
ATOM 772 C CA . TYR A 1 95 ? -6.859 -33.875 -22.594 1 98.69 95 TYR A CA 1
ATOM 773 C C . TYR A 1 95 ? -6.07 -33.156 -21.516 1 98.69 95 TYR A C 1
ATOM 775 O O . TYR A 1 95 ? -5.004 -32.594 -21.766 1 98.69 95 TYR A O 1
ATOM 783 N N . ALA A 1 96 ? -6.613 -33.125 -20.312 1 98.69 96 ALA A N 1
ATOM 784 C CA . ALA A 1 96 ? -5.91 -32.5 -19.203 1 98.69 96 ALA A CA 1
ATOM 785 C C . ALA A 1 96 ? -4.566 -33.188 -18.953 1 98.69 96 ALA A C 1
ATOM 787 O O . ALA A 1 96 ? -3.576 -32.531 -18.641 1 98.69 96 ALA A O 1
ATOM 788 N N . ALA A 1 97 ? -4.531 -34.469 -19 1 98.44 97 ALA A N 1
ATOM 789 C CA . ALA A 1 97 ? -3.285 -35.219 -18.859 1 98.44 97 ALA A CA 1
ATOM 790 C C . ALA A 1 97 ? -2.295 -34.844 -19.969 1 98.44 97 ALA A C 1
ATOM 792 O O . ALA A 1 97 ? -1.113 -34.625 -19.688 1 98.44 97 ALA A O 1
ATOM 793 N N . PHE A 1 98 ? -2.789 -34.781 -21.156 1 98.25 98 PHE A N 1
ATOM 794 C CA . PHE A 1 98 ? -1.96 -34.406 -22.297 1 98.25 98 PHE A CA 1
ATOM 795 C C . PHE A 1 98 ? -1.412 -33 -22.125 1 98.25 98 PHE A C 1
ATOM 797 O O . PHE A 1 98 ? -0.232 -32.75 -22.391 1 98.25 98 PHE A O 1
ATOM 804 N N . ALA A 1 99 ? -2.287 -32.125 -21.781 1 98.5 99 ALA A N 1
ATOM 805 C CA . ALA A 1 99 ? -1.896 -30.719 -21.625 1 98.5 99 ALA A CA 1
ATOM 806 C C . ALA A 1 99 ? -0.796 -30.578 -20.578 1 98.5 99 ALA A C 1
ATOM 808 O O . ALA A 1 99 ? 0.17 -29.828 -20.766 1 98.5 99 ALA A O 1
ATOM 809 N N . LEU A 1 100 ? -0.943 -31.266 -19.453 1 97.75 100 LEU A N 1
ATOM 810 C CA . LEU A 1 100 ? 0.061 -31.188 -18.391 1 97.75 100 LEU A CA 1
ATOM 811 C C . LEU A 1 100 ? 1.361 -31.859 -18.828 1 97.75 100 LEU A C 1
ATOM 813 O O . LEU A 1 100 ? 2.449 -31.406 -18.469 1 97.75 100 LEU A O 1
ATOM 817 N N . PHE A 1 101 ? 1.265 -32.906 -19.516 1 96.5 101 PHE A N 1
ATOM 818 C CA . PHE A 1 101 ? 2.447 -33.562 -20.062 1 96.5 101 PHE A CA 1
ATOM 819 C C . PHE A 1 101 ? 3.176 -32.656 -21.031 1 96.5 101 PHE A C 1
ATOM 821 O O . PHE A 1 101 ? 4.406 -32.562 -21.016 1 96.5 101 PHE A O 1
ATOM 828 N N . ALA A 1 102 ? 2.42 -32.031 -21.891 1 96.38 102 ALA A N 1
ATOM 829 C CA . ALA A 1 102 ? 2.998 -31.078 -22.828 1 96.38 102 ALA A CA 1
ATOM 830 C C . ALA A 1 102 ? 3.693 -29.938 -22.078 1 96.38 102 ALA A C 1
ATOM 832 O O . ALA A 1 102 ? 4.785 -29.516 -22.469 1 96.38 102 ALA A O 1
ATOM 833 N N . TYR A 1 103 ? 3.064 -29.469 -21.031 1 96.31 103 TYR A N 1
ATOM 834 C CA . TYR A 1 103 ? 3.633 -28.391 -20.234 1 96.31 103 TYR A CA 1
ATOM 835 C C . TYR A 1 103 ? 4.988 -28.781 -19.656 1 96.31 103 TYR A C 1
ATOM 837 O O . TYR A 1 103 ? 5.969 -28.047 -19.797 1 96.31 103 TYR A O 1
ATOM 845 N N . GLN A 1 104 ? 5.008 -29.922 -19.016 1 93.62 104 GLN A N 1
ATOM 846 C CA . GLN A 1 104 ? 6.25 -30.375 -18.391 1 93.62 104 GLN A CA 1
ATOM 847 C C . GLN A 1 104 ? 7.332 -30.625 -19.438 1 93.62 104 GLN A C 1
ATOM 849 O O . GLN A 1 104 ? 8.508 -30.328 -19.219 1 93.62 104 GLN A O 1
ATOM 854 N N . THR A 1 105 ? 6.984 -31.156 -20.547 1 93.44 105 THR A N 1
ATOM 855 C CA . THR A 1 105 ? 7.93 -31.422 -21.625 1 93.44 105 THR A CA 1
ATOM 856 C C . THR A 1 105 ? 8.484 -30.125 -22.188 1 93.44 105 THR A C 1
ATOM 858 O O . THR A 1 105 ? 9.695 -29.969 -22.344 1 93.44 105 THR A O 1
ATOM 861 N N . LEU A 1 106 ? 7.602 -29.25 -22.5 1 94.5 106 LEU A N 1
ATOM 862 C CA . LEU A 1 106 ? 8.008 -27.984 -23.094 1 94.5 106 LEU A CA 1
ATOM 863 C C . LEU A 1 106 ? 8.828 -27.156 -22.094 1 94.5 106 LEU A C 1
ATOM 865 O O . LEU A 1 106 ? 9.734 -26.422 -22.5 1 94.5 106 LEU A O 1
ATOM 869 N N . ASP A 1 107 ? 8.508 -27.312 -20.891 1 90.81 107 ASP A N 1
ATOM 870 C CA . ASP A 1 107 ? 9.273 -26.656 -19.828 1 90.81 107 ASP A CA 1
ATOM 871 C C . ASP A 1 107 ? 10.719 -27.141 -19.812 1 90.81 107 ASP A C 1
ATOM 873 O O . ASP A 1 107 ? 11.641 -26.344 -19.609 1 90.81 107 ASP A O 1
ATOM 877 N N . ASN A 1 108 ? 10.93 -28.328 -20.047 1 88.38 108 ASN A N 1
ATOM 878 C CA . ASN A 1 108 ? 12.273 -28.891 -20.109 1 88.38 108 ASN A CA 1
ATOM 879 C C . ASN A 1 108 ? 12.977 -28.516 -21.422 1 88.38 108 ASN A C 1
ATOM 881 O O . ASN A 1 108 ? 14.188 -28.266 -21.422 1 88.38 108 ASN A O 1
ATOM 885 N N . LEU A 1 109 ? 12.266 -28.453 -22.406 1 92 109 LEU A N 1
ATOM 886 C CA . LEU A 1 109 ? 12.828 -28.172 -23.719 1 92 109 LEU A CA 1
ATOM 887 C C . LEU A 1 109 ? 13.258 -26.719 -23.844 1 92 109 LEU A C 1
ATOM 889 O O . LEU A 1 109 ? 14.219 -26.406 -24.547 1 92 109 LEU A O 1
ATOM 893 N N . ASP A 1 110 ? 12.516 -25.844 -23.172 1 92.25 110 ASP A N 1
ATOM 894 C CA . ASP A 1 110 ? 12.867 -24.422 -23.281 1 92.25 110 ASP A CA 1
ATOM 895 C C . ASP A 1 110 ? 14.266 -24.172 -22.719 1 92.25 110 ASP A C 1
ATOM 897 O O . ASP A 1 110 ? 15.055 -23.438 -23.328 1 92.25 110 ASP A O 1
ATOM 901 N N . GLY A 1 111 ? 14.602 -24.828 -21.625 1 88.88 111 GLY A N 1
ATOM 902 C CA . GLY A 1 111 ? 15.953 -24.703 -21.094 1 88.88 111 GLY A CA 1
ATOM 903 C C . GLY A 1 111 ? 17.016 -25.281 -22.016 1 88.88 111 GLY A C 1
ATOM 904 O O . GLY A 1 111 ? 18.062 -24.672 -22.203 1 88.88 111 GLY A O 1
ATOM 905 N N . LYS A 1 112 ? 16.766 -26.391 -22.531 1 89.44 112 LYS A N 1
ATOM 906 C CA . LYS A 1 112 ? 17.703 -27.031 -23.453 1 89.44 112 LYS A CA 1
ATOM 907 C C . LYS A 1 112 ? 17.875 -26.203 -24.719 1 89.44 112 LYS A C 1
ATOM 909 O O . LYS A 1 112 ? 18.984 -26.109 -25.266 1 89.44 112 LYS A O 1
ATOM 914 N N . GLN A 1 113 ? 16.766 -25.672 -25.156 1 91.06 113 GLN A N 1
ATOM 915 C CA . GLN A 1 113 ? 16.812 -24.812 -26.344 1 91.06 113 GLN A CA 1
ATOM 916 C C . GLN A 1 113 ? 17.641 -23.562 -26.062 1 91.06 113 GLN A C 1
ATOM 918 O O . GLN A 1 113 ? 18.391 -23.094 -26.922 1 91.06 113 GLN A O 1
ATOM 923 N N . ALA A 1 114 ? 17.5 -22.969 -24.906 1 89.69 114 ALA A N 1
ATOM 924 C CA . ALA A 1 114 ? 18.25 -21.766 -24.531 1 89.69 114 ALA A CA 1
ATOM 925 C C . ALA A 1 114 ? 19.75 -22.047 -24.516 1 89.69 114 ALA A C 1
ATOM 927 O O . ALA A 1 114 ? 20.547 -21.219 -24.953 1 89.69 114 ALA A O 1
ATOM 928 N N . ARG A 1 115 ? 20.094 -23.188 -24.094 1 86.75 115 ARG A N 1
ATOM 929 C CA . ARG A 1 115 ? 21.5 -23.578 -24.062 1 86.75 115 ARG A CA 1
ATOM 930 C C . ARG A 1 115 ? 22.016 -23.875 -25.45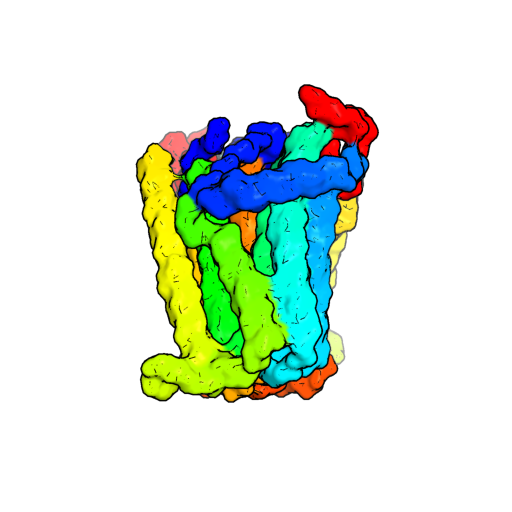3 1 86.75 115 ARG A C 1
ATOM 932 O O . ARG A 1 115 ? 23.125 -23.469 -25.812 1 86.75 115 ARG A O 1
ATOM 939 N N . ARG A 1 116 ? 21.219 -24.453 -26.188 1 88.19 116 ARG A N 1
ATOM 940 C CA . ARG A 1 116 ? 21.578 -24.828 -27.547 1 88.19 116 ARG A CA 1
ATOM 941 C C . ARG A 1 116 ? 21.828 -23.594 -28.406 1 88.19 116 ARG A C 1
ATOM 943 O O . ARG A 1 116 ? 22.703 -23.609 -29.266 1 88.19 116 ARG A O 1
ATOM 950 N N . THR A 1 117 ? 21.094 -22.562 -28.156 1 88.38 117 THR A N 1
ATOM 951 C CA . THR A 1 117 ? 21.172 -21.375 -28.984 1 88.38 117 THR A CA 1
ATOM 952 C C . THR A 1 117 ? 22 -20.297 -28.312 1 88.38 117 THR A C 1
ATOM 954 O O . THR A 1 117 ? 22.156 -19.188 -28.844 1 88.38 117 THR A O 1
ATOM 957 N N . GLY A 1 118 ? 22.406 -20.516 -27.062 1 86.19 118 GLY A N 1
ATOM 958 C CA . GLY A 1 118 ? 23.203 -19.531 -26.328 1 86.19 118 GLY A CA 1
ATOM 959 C C . GLY A 1 118 ? 22.406 -18.312 -25.906 1 86.19 118 GLY A C 1
ATOM 960 O O . GLY A 1 118 ? 22.938 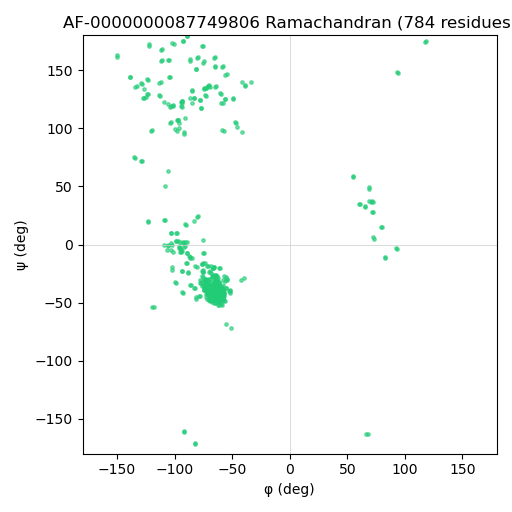-17.203 -25.875 1 86.19 118 GLY A O 1
ATOM 961 N N . THR A 1 119 ? 21.141 -18.547 -25.734 1 87.12 119 THR A N 1
ATOM 962 C CA . THR A 1 119 ? 20.281 -17.422 -25.391 1 87.12 119 THR A CA 1
ATOM 963 C C . THR A 1 119 ? 19.812 -17.5 -23.938 1 87.12 119 THR A C 1
ATOM 965 O O . THR A 1 119 ? 18.797 -16.906 -23.578 1 87.12 119 THR A O 1
ATOM 968 N N . SER A 1 120 ? 20.562 -18.266 -23.141 1 87.25 120 SER A N 1
ATOM 969 C CA . SER A 1 120 ? 20.234 -18.344 -21.719 1 87.25 120 SER A CA 1
ATOM 970 C C . SER A 1 120 ? 20.328 -16.969 -21.062 1 87.25 120 SER A C 1
ATOM 972 O O . SER A 1 120 ? 21.297 -16.234 -21.281 1 87.25 120 SER A O 1
ATOM 974 N N . SER A 1 121 ? 19.266 -16.641 -20.344 1 89.75 121 SER A N 1
ATOM 975 C CA . SER A 1 121 ? 19.234 -15.312 -19.734 1 89.75 121 SER A CA 1
ATOM 976 C C . SER A 1 121 ? 18.422 -15.336 -18.438 1 89.75 121 SER A C 1
ATOM 978 O O . SER A 1 121 ? 17.609 -16.234 -18.219 1 89.75 121 SER A O 1
ATOM 980 N N . PRO A 1 122 ? 18.609 -14.375 -17.641 1 90.5 122 PRO A N 1
ATOM 981 C CA . PRO A 1 122 ? 17.781 -14.227 -16.438 1 90.5 122 PRO A CA 1
ATOM 982 C C . PRO A 1 122 ? 16.312 -14.016 -16.75 1 90.5 122 PRO A C 1
ATOM 984 O O . PRO A 1 122 ? 15.445 -14.438 -15.977 1 90.5 122 PRO A O 1
ATOM 987 N N . LEU A 1 123 ? 16.062 -13.398 -17.812 1 90.88 123 LEU A N 1
ATOM 988 C CA . LEU A 1 123 ? 14.672 -13.195 -18.203 1 90.88 123 LEU A CA 1
ATOM 989 C C . LEU A 1 123 ? 13.984 -14.531 -18.453 1 90.88 123 LEU A C 1
ATOM 991 O O . LEU A 1 123 ? 12.828 -14.719 -18.078 1 90.88 123 LEU A O 1
ATOM 995 N N . GLY A 1 124 ? 14.695 -15.375 -19.156 1 91.62 124 GLY A N 1
ATOM 996 C CA . GLY A 1 124 ? 14.141 -16.703 -19.391 1 91.62 124 GLY A CA 1
ATOM 997 C C . GLY A 1 124 ? 13.805 -17.438 -18.109 1 91.62 124 GLY A C 1
ATOM 998 O O . GLY A 1 124 ? 12.781 -18.109 -18.016 1 91.62 124 GLY A O 1
ATOM 999 N N . LEU A 1 125 ? 14.625 -17.328 -17.219 1 88.06 125 LEU A N 1
ATOM 1000 C CA . LEU A 1 125 ? 14.391 -17.953 -15.922 1 88.06 125 LEU A CA 1
ATOM 1001 C C . LEU A 1 125 ? 13.148 -17.359 -15.25 1 88.06 125 LEU A C 1
ATOM 1003 O O . LEU A 1 125 ? 12.32 -18.109 -14.711 1 88.06 125 LEU A O 1
ATOM 1007 N N . LEU A 1 126 ? 13.086 -16.125 -15.258 1 91.44 126 LEU A N 1
ATOM 1008 C CA . LEU A 1 126 ? 11.945 -15.43 -14.672 1 91.44 126 LEU A CA 1
ATOM 1009 C C . LEU A 1 126 ? 10.648 -15.828 -15.375 1 91.44 126 LEU A C 1
ATOM 1011 O O . LEU A 1 126 ? 9.625 -16.031 -14.727 1 91.44 126 LEU A O 1
ATOM 1015 N N . PHE A 1 127 ? 10.734 -15.891 -16.641 1 92.56 127 PHE A N 1
ATOM 1016 C CA . PHE A 1 127 ? 9.586 -16.266 -17.453 1 92.56 127 PHE A CA 1
ATOM 1017 C C . PHE A 1 127 ? 9.141 -17.688 -17.141 1 92.56 127 PHE A C 1
ATOM 1019 O O . PHE A 1 127 ? 7.945 -17.938 -16.953 1 92.56 127 PHE A O 1
ATOM 1026 N N . ASP A 1 128 ? 10.078 -18.531 -17.078 1 92.12 128 ASP A N 1
ATOM 1027 C CA . ASP A 1 128 ? 9.82 -19.938 -16.797 1 92.12 128 ASP A CA 1
ATOM 1028 C C . ASP A 1 128 ? 9.203 -20.125 -15.414 1 92.12 128 ASP A C 1
ATOM 1030 O O . ASP A 1 128 ? 8.102 -20.656 -15.289 1 92.12 128 ASP A O 1
ATOM 1034 N N . HIS A 1 129 ? 9.828 -19.562 -14.43 1 90.38 129 HIS A N 1
ATOM 1035 C CA . HIS A 1 129 ? 9.359 -19.719 -13.062 1 90.38 129 HIS A CA 1
ATOM 1036 C C . HIS A 1 129 ? 8.062 -18.953 -12.828 1 90.38 129 HIS A C 1
ATOM 1038 O O . HIS A 1 129 ? 7.227 -19.359 -12.023 1 90.38 129 HIS A O 1
ATOM 1044 N N . GLY A 1 130 ? 7.914 -17.844 -13.453 1 94.38 130 GLY A N 1
ATOM 1045 C CA . GLY A 1 130 ? 6.656 -17.109 -13.391 1 94.38 130 GLY A CA 1
ATOM 1046 C C . GLY A 1 130 ? 5.48 -17.906 -13.922 1 94.38 130 GLY A C 1
ATOM 1047 O O . GLY A 1 130 ? 4.402 -17.906 -13.32 1 94.38 130 GLY A O 1
ATOM 1048 N N . CYS A 1 131 ? 5.73 -18.547 -15.016 1 95.38 131 CYS A N 1
ATOM 1049 C CA . CYS A 1 131 ? 4.695 -19.391 -15.594 1 95.38 131 CYS A CA 1
ATOM 1050 C C . CYS A 1 131 ? 4.395 -20.578 -14.688 1 95.38 131 CYS A C 1
ATOM 1052 O O . CYS A 1 131 ? 3.24 -21 -14.57 1 95.38 131 CYS A O 1
ATOM 1054 N N . ASP A 1 132 ? 5.398 -21.078 -14.078 1 94.44 132 ASP A N 1
ATOM 1055 C CA . ASP A 1 132 ? 5.199 -22.172 -13.133 1 94.44 132 ASP A CA 1
ATOM 1056 C C . ASP A 1 132 ? 4.32 -21.734 -11.969 1 94.44 132 ASP A C 1
ATOM 1058 O O . ASP A 1 132 ? 3.473 -22.5 -11.5 1 94.44 132 ASP A O 1
ATOM 1062 N N . ALA A 1 133 ? 4.527 -20.562 -11.5 1 95.81 133 ALA A N 1
ATOM 1063 C CA . ALA A 1 133 ? 3.758 -20.047 -10.375 1 95.81 133 ALA A CA 1
ATOM 1064 C C . ALA A 1 133 ? 2.271 -19.969 -10.711 1 95.81 133 ALA A C 1
ATOM 1066 O O . ALA A 1 133 ? 1.427 -20.406 -9.93 1 95.81 133 ALA A O 1
ATOM 1067 N N . ILE A 1 134 ? 1.94 -19.453 -11.875 1 96.69 134 ILE A N 1
ATOM 1068 C CA . ILE A 1 134 ? 0.543 -19.328 -12.273 1 96.69 134 ILE A CA 1
ATOM 1069 C C . ILE A 1 134 ? -0.051 -20.703 -12.539 1 96.69 134 ILE A C 1
ATOM 1071 O O . ILE A 1 134 ? -1.233 -20.938 -12.273 1 96.69 134 ILE A O 1
ATOM 1075 N N . ASN A 1 135 ? 0.801 -21.578 -13.07 1 96.62 135 ASN A N 1
ATOM 1076 C CA . ASN A 1 135 ? 0.332 -22.922 -13.344 1 96.62 135 ASN A CA 1
ATOM 1077 C C . ASN A 1 135 ? -0.062 -23.656 -12.062 1 96.62 135 ASN A C 1
ATOM 1079 O O . ASN A 1 135 ? -0.906 -24.547 -12.086 1 96.62 135 ASN A O 1
ATOM 1083 N N . CYS A 1 136 ? 0.565 -23.281 -10.945 1 95.88 136 CYS A N 1
ATOM 1084 C CA . CYS A 1 136 ? 0.17 -23.875 -9.664 1 95.88 136 CYS A CA 1
ATOM 1085 C C . CYS A 1 136 ? -1.306 -23.625 -9.383 1 95.88 136 CYS A C 1
ATOM 1087 O O . CYS A 1 136 ? -2.029 -24.531 -8.977 1 95.88 136 CYS A O 1
ATOM 1089 N N . THR A 1 137 ? -1.704 -22.438 -9.633 1 97.12 137 THR A N 1
ATOM 1090 C CA . THR A 1 137 ? -3.096 -22.062 -9.406 1 97.12 137 THR A CA 1
ATOM 1091 C C . THR A 1 137 ? -4.012 -22.75 -10.414 1 97.12 137 THR A C 1
ATOM 1093 O O . THR A 1 137 ? -5.039 -23.312 -10.039 1 97.12 137 THR A O 1
ATOM 1096 N N . ILE A 1 138 ? -3.623 -22.75 -11.656 1 97.75 138 ILE A N 1
ATOM 1097 C CA . ILE A 1 138 ? -4.398 -23.375 -12.727 1 97.75 138 ILE A CA 1
ATOM 1098 C C . ILE A 1 138 ? -4.504 -24.875 -12.469 1 97.75 138 ILE A C 1
ATOM 1100 O O . ILE A 1 138 ? -5.598 -25.438 -12.508 1 97.75 138 ILE A O 1
ATOM 1104 N N . GLY A 1 139 ? -3.371 -25.438 -12.203 1 97.06 139 GLY A N 1
ATOM 1105 C CA . GLY A 1 139 ? -3.316 -26.875 -11.969 1 97.06 139 GLY A CA 1
ATOM 1106 C C . GLY A 1 139 ? -4.141 -27.312 -10.781 1 97.06 139 GLY A C 1
ATOM 1107 O O . GLY A 1 139 ? -4.777 -28.375 -10.812 1 97.06 139 GLY A O 1
ATOM 1108 N N . SER A 1 140 ? -4.125 -26.531 -9.727 1 96.94 140 SER A N 1
ATOM 1109 C CA . SER A 1 140 ? -4.883 -26.891 -8.531 1 96.94 140 SER A CA 1
ATOM 1110 C C . SER A 1 140 ? -6.383 -26.875 -8.805 1 96.94 140 SER A C 1
ATOM 1112 O O . SER A 1 140 ? -7.117 -27.734 -8.32 1 96.94 140 SER A O 1
ATOM 1114 N N . MET A 1 141 ? -6.828 -25.953 -9.547 1 97.62 141 MET A N 1
ATOM 1115 C CA . MET A 1 141 ? -8.25 -25.875 -9.859 1 97.62 141 MET A CA 1
ATOM 1116 C C . MET A 1 141 ? -8.672 -27 -10.797 1 97.62 141 MET A C 1
ATOM 1118 O O . MET A 1 141 ? -9.727 -27.609 -10.609 1 97.62 141 MET A O 1
ATOM 1122 N N . THR A 1 142 ? -7.836 -27.25 -11.805 1 97.88 142 THR A N 1
ATOM 1123 C CA . THR A 1 142 ? -8.133 -28.344 -12.727 1 97.88 142 THR A CA 1
ATOM 1124 C C . THR A 1 142 ? -8.148 -29.672 -11.992 1 97.88 142 THR A C 1
ATOM 1126 O O . THR A 1 142 ? -9.055 -30.484 -12.203 1 97.88 142 THR A O 1
ATOM 1129 N N . MET A 1 143 ? -7.18 -29.859 -11.156 1 97.69 143 MET A N 1
ATOM 1130 C CA . MET A 1 143 ? -7.109 -31.094 -10.383 1 97.69 143 MET A CA 1
ATOM 1131 C C . MET A 1 143 ? -8.32 -31.234 -9.469 1 97.69 143 MET A C 1
ATOM 1133 O O . MET A 1 143 ? -8.836 -32.344 -9.273 1 97.69 143 MET A O 1
ATOM 1137 N N . SER A 1 144 ? -8.773 -30.172 -8.891 1 97.81 144 SER A N 1
ATOM 1138 C CA . SER A 1 144 ? -9.945 -30.188 -8.016 1 97.81 144 SER A CA 1
ATOM 1139 C C . SER A 1 144 ? -11.18 -30.688 -8.758 1 97.81 144 SER A C 1
ATOM 1141 O O . SER A 1 144 ? -12.016 -31.391 -8.18 1 97.81 144 SER A O 1
ATOM 1143 N N . CYS A 1 145 ? -11.312 -30.344 -10.008 1 97.56 145 CYS A N 1
ATOM 1144 C CA . CYS A 1 145 ? -12.422 -30.828 -10.828 1 97.56 145 CYS A CA 1
ATOM 1145 C C . CYS A 1 145 ? -12.273 -32.312 -11.109 1 97.56 145 CYS A C 1
ATOM 1147 O O . CYS A 1 145 ? -13.258 -33.062 -11.047 1 97.56 145 CYS A O 1
ATOM 1149 N N . ILE A 1 146 ? -11.078 -32.688 -11.367 1 97.88 146 ILE A N 1
ATOM 1150 C CA . ILE A 1 146 ? -10.805 -34.062 -11.82 1 97.88 146 ILE A CA 1
ATOM 1151 C C . ILE A 1 146 ? -11.031 -35.031 -10.68 1 97.88 146 ILE A C 1
ATOM 1153 O O . ILE A 1 146 ? -11.633 -36.094 -10.875 1 97.88 146 ILE A O 1
ATOM 1157 N N . VAL A 1 147 ? -10.609 -34.656 -9.508 1 97.62 147 VAL A N 1
ATOM 1158 C CA . VAL A 1 147 ? -10.703 -35.562 -8.367 1 97.62 147 VAL A CA 1
ATOM 1159 C C . VAL A 1 147 ? -11.961 -35.25 -7.566 1 97.62 147 VAL A C 1
ATOM 1161 O O . VAL A 1 147 ? -12.117 -35.75 -6.438 1 97.62 147 VAL A O 1
ATOM 1164 N N . GLN A 1 148 ? -12.766 -34.344 -7.984 1 97.56 148 GLN A N 1
ATOM 1165 C CA . GLN A 1 148 ? -14.086 -34.062 -7.445 1 97.56 148 GLN A CA 1
ATOM 1166 C C . GLN A 1 148 ? -13.992 -33.469 -6.039 1 97.56 148 GLN A C 1
ATOM 1168 O O . GLN A 1 148 ? -14.688 -33.938 -5.125 1 97.56 148 GLN A O 1
ATOM 1173 N N . PHE A 1 149 ? -13.18 -32.531 -5.895 1 96.94 149 PHE A N 1
ATOM 1174 C CA . PHE A 1 149 ? -13.078 -31.828 -4.617 1 96.94 149 PHE A CA 1
ATOM 1175 C C . PHE A 1 149 ? -14.266 -30.891 -4.426 1 96.94 149 PHE A C 1
ATOM 1177 O O . PHE A 1 149 ? -14.656 -30.609 -3.293 1 96.94 149 PHE A O 1
ATOM 1184 N N . GLY A 1 150 ? -14.844 -30.406 -5.539 1 93.81 150 GLY A N 1
ATOM 1185 C CA . GLY A 1 150 ? -15.945 -29.469 -5.449 1 93.81 150 GLY A CA 1
ATOM 1186 C C . GLY A 1 150 ? -15.531 -28.109 -4.891 1 93.81 150 GLY A C 1
ATOM 1187 O O . GLY A 1 150 ? -14.359 -27.75 -4.953 1 93.81 150 GLY A O 1
ATOM 1188 N N . ALA A 1 151 ? -16.547 -27.328 -4.453 1 93.25 151 ALA A N 1
ATOM 1189 C CA . ALA A 1 151 ? -16.312 -25.969 -3.971 1 93.25 151 ALA A CA 1
ATOM 1190 C C . ALA A 1 151 ? -16.047 -25.953 -2.467 1 93.25 151 ALA A C 1
ATOM 1192 O O . ALA A 1 151 ? -15.977 -24.891 -1.851 1 93.25 151 ALA A O 1
ATOM 1193 N N . GLY A 1 152 ? -15.734 -27.016 -1.883 1 91.38 152 GLY A N 1
ATOM 1194 C CA . GLY A 1 152 ? -15.586 -27.141 -0.442 1 91.38 152 GLY A CA 1
ATOM 1195 C C . GLY A 1 152 ? -14.156 -26.891 0.026 1 91.38 152 GLY A C 1
ATOM 1196 O O . GLY A 1 152 ? -13.391 -26.203 -0.646 1 91.38 152 GLY A O 1
ATOM 1197 N N . TRP A 1 153 ? -13.828 -27.344 1.209 1 94.06 153 TRP A N 1
ATOM 1198 C CA . TRP A 1 153 ? -12.562 -27.062 1.875 1 94.06 153 TRP A CA 1
ATOM 1199 C C . TRP A 1 153 ? -11.406 -27.781 1.183 1 94.06 153 TRP A C 1
ATOM 1201 O O . TRP A 1 153 ? -10.258 -27.344 1.255 1 94.06 153 TRP A O 1
ATOM 1211 N N . LYS A 1 154 ? -11.734 -28.828 0.492 1 96.81 154 LYS A N 1
ATOM 1212 C CA . LYS A 1 154 ? -10.672 -29.625 -0.119 1 96.81 154 LYS A CA 1
ATOM 1213 C C . LYS A 1 154 ? -10 -28.859 -1.253 1 96.81 154 LYS A C 1
ATOM 1215 O O . LYS A 1 154 ? -8.773 -28.875 -1.381 1 96.81 154 LYS A O 1
ATOM 1220 N N . SER A 1 155 ? -10.812 -28.188 -2.09 1 97.19 155 SER A N 1
ATOM 1221 C CA . SER A 1 155 ? -10.242 -27.406 -3.178 1 97.19 155 SER A CA 1
ATOM 1222 C C . SER A 1 155 ? -9.414 -26.234 -2.643 1 97.19 155 SER A C 1
ATOM 1224 O O . SER A 1 155 ? -8.359 -25.922 -3.195 1 97.19 155 SER A O 1
ATOM 1226 N N . LEU A 1 156 ? -9.891 -25.625 -1.587 1 96.75 156 LEU A N 1
ATOM 1227 C CA . LEU A 1 156 ? -9.133 -24.547 -0.956 1 96.75 156 LEU A CA 1
ATOM 1228 C C . LEU A 1 156 ? -7.809 -25.062 -0.398 1 96.75 156 LEU A C 1
ATOM 1230 O O . LEU A 1 156 ? -6.762 -24.438 -0.587 1 96.75 156 LEU A O 1
ATOM 1234 N N . CYS A 1 157 ? -7.891 -26.141 0.258 1 96.75 157 CYS A N 1
ATOM 1235 C CA . CYS A 1 157 ? -6.699 -26.734 0.848 1 96.75 157 CYS A CA 1
ATOM 1236 C C . CYS A 1 157 ? -5.664 -27.062 -0.223 1 96.75 157 CYS A C 1
ATOM 1238 O O . CYS A 1 157 ? -4.484 -26.75 -0.061 1 96.75 157 CYS A O 1
ATOM 1240 N N . LEU A 1 158 ? -6.105 -27.672 -1.267 1 96.94 158 LEU A N 1
ATOM 1241 C CA . LEU A 1 158 ? -5.18 -28 -2.346 1 96.94 158 LEU A CA 1
ATOM 1242 C C . LEU A 1 158 ? -4.559 -26.75 -2.938 1 96.94 158 LEU A C 1
ATOM 1244 O O . LEU A 1 158 ? -3.346 -26.688 -3.146 1 96.94 158 LEU A O 1
ATOM 1248 N N . GLY A 1 159 ? -5.402 -25.75 -3.209 1 96.12 159 GLY A N 1
ATOM 1249 C CA . GLY A 1 159 ? -4.914 -24.5 -3.779 1 96.12 159 GLY A CA 1
ATOM 1250 C C . GLY A 1 159 ? -3.873 -23.812 -2.914 1 96.12 159 GLY A C 1
ATOM 1251 O O . GLY A 1 159 ? -2.811 -23.422 -3.402 1 96.12 159 GLY A O 1
ATOM 1252 N N . LEU A 1 160 ? -4.121 -23.688 -1.654 1 96.62 160 LEU A N 1
ATOM 1253 C CA . LEU A 1 160 ? -3.203 -23.047 -0.726 1 96.62 160 LEU A CA 1
ATOM 1254 C C . LEU A 1 160 ? -1.926 -23.859 -0.562 1 96.62 160 LEU A C 1
ATOM 1256 O O . LEU A 1 160 ? -0.83 -23.297 -0.503 1 96.62 160 LEU A O 1
ATOM 1260 N N . TRP A 1 161 ? -2.078 -25.141 -0.544 1 95.81 161 TRP A N 1
ATOM 1261 C CA . TRP A 1 161 ? -0.936 -26.016 -0.273 1 95.81 161 TRP A CA 1
ATOM 1262 C C . TRP A 1 161 ? 0.02 -26.031 -1.461 1 95.81 161 TRP A C 1
ATOM 1264 O O . TRP A 1 161 ? 1.24 -26 -1.284 1 95.81 161 TRP A O 1
ATOM 1274 N N . VAL A 1 162 ? -0.519 -26.188 -2.639 1 94.5 162 VAL A N 1
ATOM 1275 C CA . VAL A 1 162 ? 0.325 -26.219 -3.83 1 94.5 162 VAL A CA 1
ATOM 1276 C C . VAL A 1 162 ? 1.122 -24.906 -3.918 1 94.5 162 VAL A C 1
ATOM 1278 O O . VAL A 1 162 ? 2.311 -24.922 -4.246 1 94.5 162 VAL A O 1
ATOM 1281 N N . ASN A 1 163 ? 0.477 -23.859 -3.604 1 94.25 163 ASN A N 1
ATOM 1282 C CA . ASN A 1 163 ? 1.166 -22.578 -3.594 1 94.25 163 ASN A CA 1
ATOM 1283 C C . ASN A 1 163 ? 2.23 -22.516 -2.502 1 94.25 163 ASN A C 1
ATOM 1285 O O . ASN A 1 163 ? 3.314 -21.969 -2.713 1 94.25 163 ASN A O 1
ATOM 1289 N N . ALA A 1 164 ? 1.926 -23.078 -1.396 1 94.38 164 ALA A N 1
ATOM 1290 C CA . ALA A 1 164 ? 2.875 -23.094 -0.287 1 94.38 164 ALA A CA 1
ATOM 1291 C C . ALA A 1 164 ? 4.141 -23.859 -0.655 1 94.38 164 ALA A C 1
ATOM 1293 O O . ALA A 1 164 ? 5.25 -23.438 -0.305 1 94.38 164 ALA A O 1
ATOM 1294 N N . VAL A 1 165 ? 3.998 -24.953 -1.296 1 93.38 165 VAL A N 1
ATOM 1295 C CA . VAL A 1 165 ? 5.133 -25.766 -1.722 1 93.38 165 VAL A CA 1
ATOM 1296 C C . VAL A 1 165 ? 6 -24.969 -2.693 1 93.38 165 VAL A C 1
ATOM 1298 O O . VAL A 1 165 ? 7.23 -24.953 -2.576 1 93.38 165 VAL A O 1
ATOM 1301 N N . PHE A 1 166 ? 5.359 -24.312 -3.602 1 93.5 166 PHE A N 1
ATOM 1302 C CA . PHE A 1 166 ? 6.086 -23.516 -4.586 1 93.5 166 PHE A CA 1
ATOM 1303 C C . PHE A 1 166 ? 6.82 -22.359 -3.912 1 93.5 166 PHE A C 1
ATOM 1305 O O . PHE A 1 166 ? 7.961 -22.062 -4.27 1 93.5 166 PHE A O 1
ATOM 1312 N N . ILE A 1 167 ? 6.188 -21.734 -2.955 1 94.31 167 ILE A N 1
ATOM 1313 C CA . ILE A 1 167 ? 6.777 -20.625 -2.225 1 94.31 167 ILE A CA 1
ATOM 1314 C C . ILE A 1 167 ? 8.008 -21.094 -1.464 1 94.31 167 ILE A C 1
ATOM 1316 O O . ILE A 1 167 ? 9.047 -20.422 -1.465 1 94.31 167 ILE A O 1
ATOM 1320 N N . ALA A 1 168 ? 7.891 -22.219 -0.851 1 93.69 168 ALA A N 1
ATOM 1321 C CA . ALA A 1 168 ? 9.008 -22.75 -0.082 1 93.69 168 ALA A CA 1
ATOM 1322 C C . ALA A 1 168 ? 10.211 -23.016 -0.979 1 93.69 168 ALA A C 1
ATOM 1324 O O . ALA A 1 168 ? 11.352 -22.719 -0.612 1 93.69 168 ALA A O 1
ATOM 1325 N N . ALA A 1 169 ? 9.992 -23.562 -2.102 1 90.75 169 ALA A N 1
ATOM 1326 C CA . ALA A 1 169 ? 11.07 -23.844 -3.049 1 90.75 169 ALA A CA 1
ATOM 1327 C C . ALA A 1 169 ? 11.719 -22.547 -3.539 1 90.75 169 ALA A C 1
ATOM 1329 O O . ALA A 1 169 ? 12.945 -22.484 -3.67 1 90.75 169 ALA A O 1
ATOM 1330 N N . THR A 1 170 ? 10.914 -21.562 -3.838 1 92.12 170 THR A N 1
ATOM 1331 C CA . THR A 1 170 ? 11.43 -20.281 -4.309 1 92.12 170 THR A CA 1
ATOM 1332 C C . THR A 1 170 ? 12.211 -19.578 -3.209 1 92.12 170 THR A C 1
ATOM 1334 O O . THR A 1 170 ? 13.227 -18.922 -3.48 1 92.12 170 THR A O 1
ATOM 1337 N N . TRP A 1 171 ? 11.664 -19.688 -2.002 1 92.94 171 TRP A N 1
ATOM 1338 C CA . TRP A 1 171 ? 12.344 -19.125 -0.838 1 92.94 171 TRP A CA 1
ATOM 1339 C C . TRP A 1 171 ? 13.719 -19.75 -0.652 1 92.94 171 TRP A C 1
ATOM 1341 O O . TRP A 1 171 ? 14.695 -19.047 -0.367 1 92.94 171 TRP A O 1
ATOM 1351 N N . GLU A 1 172 ? 13.828 -21 -0.849 1 91.19 172 GLU A N 1
ATOM 1352 C CA . GLU A 1 172 ? 15.109 -21.688 -0.772 1 91.19 172 GLU A CA 1
ATOM 1353 C C . GLU A 1 172 ? 16.062 -21.188 -1.851 1 91.19 172 GLU A C 1
ATOM 1355 O O . GLU A 1 172 ? 17.25 -20.969 -1.581 1 91.19 172 GLU A O 1
ATOM 1360 N N . GLU A 1 173 ? 15.57 -21.062 -2.984 1 87.94 173 GLU A N 1
ATOM 1361 C CA . GLU A 1 173 ? 16.391 -20.562 -4.09 1 87.94 173 GLU A CA 1
ATOM 1362 C C . GLU A 1 173 ? 16.922 -19.172 -3.807 1 87.94 173 GLU A C 1
ATOM 1364 O O . GLU A 1 173 ? 18.047 -18.844 -4.195 1 87.94 173 GLU A O 1
ATOM 1369 N N . TYR A 1 174 ? 16.172 -18.375 -3.203 1 89.62 174 TYR A N 1
ATOM 1370 C CA . TYR A 1 174 ? 16.547 -17 -2.871 1 89.62 174 TYR A CA 1
ATOM 1371 C C . TYR A 1 174 ? 17.766 -16.984 -1.95 1 89.62 174 TYR A C 1
ATOM 1373 O O . TYR A 1 174 ? 18.625 -16.094 -2.068 1 89.62 174 TYR A O 1
ATOM 1381 N N . TYR A 1 175 ? 17.922 -17.922 -1.116 1 88.88 175 TYR A N 1
ATOM 1382 C CA . TYR A 1 175 ? 19 -17.891 -0.135 1 88.88 175 TYR A CA 1
ATOM 1383 C C . TYR A 1 175 ? 20.172 -18.766 -0.587 1 88.88 175 TYR A C 1
ATOM 1385 O O . TYR A 1 175 ? 21.328 -18.453 -0.316 1 88.88 175 TYR A O 1
ATOM 1393 N N . THR A 1 176 ? 19.906 -19.812 -1.278 1 86 176 THR A N 1
ATOM 1394 C CA . THR A 1 176 ? 20.969 -20.734 -1.66 1 86 176 THR A CA 1
ATOM 1395 C C . THR A 1 176 ? 21.516 -20.391 -3.039 1 86 176 THR A C 1
ATOM 1397 O O . THR A 1 176 ? 22.625 -20.781 -3.389 1 86 176 THR A O 1
ATOM 1400 N N . GLY A 1 177 ? 20.688 -19.703 -3.82 1 79.56 177 GLY A N 1
ATOM 1401 C CA . GLY A 1 177 ? 21.109 -19.359 -5.168 1 79.56 177 GLY A CA 1
ATOM 1402 C C . GLY A 1 177 ? 20.906 -20.469 -6.168 1 79.56 177 GLY A C 1
ATOM 1403 O O . GLY A 1 177 ? 21.156 -20.297 -7.363 1 79.56 177 GLY A O 1
ATOM 1404 N N . SER A 1 178 ? 20.625 -21.609 -5.664 1 71.69 178 SER A N 1
ATOM 1405 C CA . SER A 1 178 ? 20.406 -22.75 -6.543 1 71.69 178 SER A CA 1
ATOM 1406 C C . SER A 1 178 ? 19.094 -23.453 -6.246 1 71.69 178 SER A C 1
ATOM 1408 O O . SER A 1 178 ? 18.609 -23.438 -5.109 1 71.69 178 SER A O 1
ATOM 1410 N N . LEU A 1 179 ? 18.531 -23.766 -7.406 1 63.88 179 LEU A N 1
ATOM 1411 C CA . LEU A 1 179 ? 17.359 -24.609 -7.238 1 63.88 179 LEU A CA 1
ATOM 1412 C C . LEU A 1 179 ? 17.734 -26.094 -7.297 1 63.88 179 LEU A C 1
ATOM 1414 O O . LEU A 1 179 ? 17.938 -26.641 -8.383 1 63.88 179 LEU A O 1
ATOM 1418 N N . ASP A 1 180 ? 17.922 -26.625 -6.176 1 60.97 180 ASP A N 1
ATOM 1419 C CA . ASP A 1 180 ? 18.266 -28.047 -6.125 1 60.97 180 ASP A CA 1
ATOM 1420 C C . ASP A 1 180 ? 17.016 -28.891 -5.852 1 60.97 180 ASP A C 1
ATOM 1422 O O . ASP A 1 180 ? 16.469 -28.844 -4.75 1 60.97 180 ASP A O 1
ATOM 1426 N N . LEU A 1 181 ? 16.656 -29.531 -6.934 1 63.19 181 LEU A N 1
ATOM 1427 C CA . LEU A 1 181 ? 15.484 -30.391 -6.789 1 63.19 181 LEU A CA 1
ATOM 1428 C C . LEU A 1 181 ? 15.875 -31.766 -6.254 1 63.19 181 LEU A C 1
ATOM 1430 O O . LEU A 1 181 ? 16.891 -32.312 -6.668 1 63.19 181 LEU A O 1
ATOM 1434 N N . PRO A 1 182 ? 15.125 -32.188 -5.273 1 59.84 182 PRO A N 1
ATOM 1435 C CA . PRO A 1 182 ? 15.5 -33.438 -4.594 1 59.84 182 PRO A CA 1
ATOM 1436 C C . PRO A 1 182 ? 15.391 -34.656 -5.504 1 59.84 182 PRO A C 1
ATOM 1438 O O . PRO A 1 182 ? 14.812 -34.562 -6.594 1 59.84 182 PRO A O 1
ATOM 1441 N N . ILE A 1 183 ? 16.094 -35.656 -5.031 1 51.84 183 ILE A N 1
ATOM 1442 C CA . ILE A 1 183 ? 16.172 -36.906 -5.77 1 51.84 183 ILE A CA 1
ATOM 1443 C C . ILE A 1 183 ? 14.766 -37.531 -5.887 1 51.84 183 ILE A C 1
ATOM 1445 O O . ILE A 1 183 ? 14.398 -38.031 -6.945 1 51.84 183 ILE A O 1
ATOM 1449 N N . LEU A 1 184 ? 14.102 -37.438 -4.766 1 57 184 LEU A N 1
ATOM 1450 C CA . LEU A 1 184 ? 12.75 -37.969 -4.734 1 57 184 LEU A CA 1
ATOM 1451 C C . LEU A 1 184 ? 11.742 -36.906 -4.289 1 57 184 LEU A C 1
ATOM 1453 O O . LEU A 1 184 ? 12.062 -36.062 -3.459 1 57 184 LEU A O 1
ATOM 1457 N N . ASN A 1 185 ? 10.539 -36.969 -4.949 1 52.12 185 ASN A N 1
ATOM 1458 C CA . ASN A 1 185 ? 9.43 -36.125 -4.562 1 52.12 185 ASN A CA 1
ATOM 1459 C C . ASN A 1 185 ? 9.688 -34.656 -4.953 1 52.12 185 ASN A C 1
ATOM 1461 O O . ASN A 1 185 ? 9.422 -33.75 -4.168 1 52.12 185 ASN A O 1
ATOM 1465 N N . GLY A 1 186 ? 10.305 -34.656 -6.094 1 67 186 GLY A N 1
ATOM 1466 C CA . GLY A 1 186 ? 10.469 -33.344 -6.645 1 67 186 GLY A CA 1
ATOM 1467 C C . GLY A 1 186 ? 9.312 -32.906 -7.523 1 67 186 GLY A C 1
ATOM 1468 O O . GLY A 1 186 ? 8.266 -33.562 -7.547 1 67 186 GLY A O 1
ATOM 1469 N N . PRO A 1 187 ? 9.422 -31.734 -8.023 1 73.75 187 PRO A N 1
ATOM 1470 C CA . PRO A 1 187 ? 8.375 -31.203 -8.898 1 73.75 187 PRO A CA 1
ATOM 1471 C C . PRO A 1 187 ? 8.078 -32.125 -10.086 1 73.75 187 PRO A C 1
ATOM 1473 O O . PRO A 1 187 ? 6.922 -32.25 -10.492 1 73.75 187 PRO A O 1
ATOM 1476 N N . THR A 1 188 ? 9.031 -32.844 -10.555 1 79.75 188 THR A N 1
ATOM 1477 C CA . THR A 1 188 ? 8.844 -33.75 -11.703 1 79.75 188 THR A CA 1
ATOM 1478 C C . THR A 1 188 ? 7.953 -34.938 -11.336 1 79.75 188 THR A C 1
ATOM 1480 O O . THR A 1 188 ? 7.012 -35.25 -12.062 1 79.75 188 THR A O 1
ATOM 1483 N N . GLU A 1 189 ? 8.266 -35.531 -10.266 1 81.81 189 GLU A N 1
ATOM 1484 C CA . GLU A 1 189 ? 7.438 -36.656 -9.805 1 81.81 189 GLU A CA 1
ATOM 1485 C C . GLU A 1 189 ? 6.012 -36.188 -9.5 1 81.81 189 GLU A C 1
ATOM 1487 O O . GLU A 1 189 ? 5.055 -36.906 -9.773 1 81.81 189 GLU A O 1
ATOM 1492 N N . GLY A 1 190 ? 5.945 -35.062 -8.922 1 85.19 190 GLY A N 1
ATOM 1493 C CA . GLY A 1 190 ? 4.621 -34.5 -8.648 1 85.19 190 GLY A CA 1
ATOM 1494 C C . GLY A 1 190 ? 3.781 -34.312 -9.898 1 85.19 190 GLY A C 1
ATOM 1495 O O . GLY A 1 190 ? 2.588 -34.625 -9.898 1 85.19 190 GLY A O 1
ATOM 1496 N N . VAL A 1 191 ? 4.387 -33.906 -10.914 1 88.94 191 VAL A N 1
ATOM 1497 C CA . VAL A 1 191 ? 3.682 -33.656 -12.172 1 88.94 191 VAL A CA 1
ATOM 1498 C C . VAL A 1 191 ? 3.287 -34.969 -12.812 1 88.94 191 VAL A C 1
ATOM 1500 O O . VAL A 1 191 ? 2.182 -35.125 -13.344 1 88.94 191 VAL A O 1
ATOM 1503 N N . LEU A 1 192 ? 4.156 -35.938 -12.711 1 89.06 192 LEU A N 1
ATOM 1504 C CA . LEU A 1 192 ? 3.859 -37.25 -13.281 1 89.06 192 LEU A CA 1
ATOM 1505 C C . LEU A 1 192 ? 2.713 -37.906 -12.531 1 89.06 192 LEU A C 1
ATOM 1507 O O . LEU A 1 192 ? 1.862 -38.562 -13.141 1 89.06 192 LEU A O 1
ATOM 1511 N N . ILE A 1 193 ? 2.752 -37.75 -11.273 1 91.19 193 ILE A N 1
ATOM 1512 C CA . ILE A 1 193 ? 1.658 -38.281 -10.469 1 91.19 193 ILE A CA 1
ATOM 1513 C C . ILE A 1 193 ? 0.348 -37.594 -10.867 1 91.19 193 ILE A C 1
ATOM 1515 O O . ILE A 1 193 ? -0.688 -38.25 -10.984 1 91.19 193 ILE A O 1
ATOM 1519 N N . ALA A 1 194 ? 0.384 -36.375 -11.078 1 94.94 194 ALA A N 1
ATOM 1520 C CA . ALA A 1 194 ? -0.808 -35.625 -11.492 1 94.94 194 ALA A CA 1
ATOM 1521 C C . ALA A 1 194 ? -1.324 -36.156 -12.836 1 94.94 194 ALA A C 1
ATOM 1523 O O . ALA A 1 194 ? -2.533 -36.281 -13.023 1 94.94 194 ALA A O 1
ATOM 1524 N N . ILE A 1 195 ? -0.435 -36.406 -13.727 1 96.12 195 ILE A N 1
ATOM 1525 C CA . ILE A 1 195 ? -0.802 -36.938 -15.039 1 96.12 195 ILE A CA 1
ATOM 1526 C C . ILE A 1 195 ? -1.453 -38.312 -14.883 1 96.12 195 ILE A C 1
ATOM 1528 O O . ILE A 1 195 ? -2.494 -38.594 -15.484 1 96.12 195 ILE A O 1
ATOM 1532 N N . PHE A 1 196 ? -0.861 -39.094 -14.078 1 96.81 196 PHE A N 1
ATOM 1533 C CA . PHE A 1 196 ? -1.395 -40.406 -13.828 1 96.81 196 PHE A CA 1
ATOM 1534 C C . PHE A 1 196 ? -2.801 -40.344 -13.242 1 96.81 196 PHE A C 1
ATOM 1536 O O . PHE A 1 196 ? -3.688 -41.094 -13.641 1 96.81 196 PHE A O 1
ATOM 1543 N N . VAL A 1 197 ? -3.008 -39.5 -12.305 1 97.44 197 VAL A N 1
ATOM 1544 C CA . VAL A 1 197 ? -4.305 -39.312 -11.648 1 97.44 197 VAL A CA 1
ATOM 1545 C C . VAL A 1 197 ? -5.348 -38.906 -12.672 1 97.44 197 VAL A C 1
ATOM 1547 O O . VAL A 1 197 ? -6.492 -39.344 -12.633 1 97.44 197 VAL A O 1
ATOM 1550 N N . LYS A 1 198 ? -5.016 -38.031 -13.586 1 98.12 198 LYS A N 1
ATOM 1551 C CA . LYS A 1 198 ? -5.922 -37.594 -14.633 1 98.12 198 LYS A CA 1
ATOM 1552 C C . LYS A 1 198 ? -6.324 -38.75 -15.547 1 98.12 198 LYS A C 1
ATOM 1554 O O . LYS A 1 198 ? -7.5 -38.875 -15.898 1 98.12 198 LYS A O 1
ATOM 1559 N N . LEU A 1 199 ? -5.398 -39.562 -15.883 1 98.19 199 LEU A N 1
ATOM 1560 C CA . LEU A 1 199 ? -5.676 -40.719 -16.734 1 98.19 199 LEU A CA 1
ATOM 1561 C C . LEU A 1 199 ? -6.496 -41.75 -15.984 1 98.19 199 LEU A C 1
ATOM 1563 O O . LEU A 1 199 ? -7.383 -42.375 -16.562 1 98.19 199 LEU A O 1
ATOM 1567 N N . LEU A 1 200 ? -6.137 -41.906 -14.781 1 97.81 200 LEU A N 1
ATOM 1568 C CA . LEU A 1 200 ? -6.898 -42.844 -13.945 1 97.81 200 LEU A CA 1
ATOM 1569 C C . LEU A 1 200 ? -8.359 -42.406 -13.867 1 97.81 200 LEU A C 1
ATOM 1571 O O . LEU A 1 200 ? -9.258 -43.25 -13.922 1 97.81 200 LEU A O 1
ATOM 1575 N N . THR A 1 201 ? -8.609 -41.188 -13.695 1 98 201 THR A N 1
ATOM 1576 C CA . THR A 1 201 ? -9.969 -40.656 -13.633 1 98 201 THR A CA 1
ATOM 1577 C C . THR A 1 201 ? -10.695 -40.875 -14.953 1 98 201 THR A C 1
ATOM 1579 O O . THR A 1 201 ? -11.898 -41.156 -14.969 1 98 201 THR A O 1
ATOM 1582 N N . ALA A 1 202 ? -9.953 -40.719 -16.047 1 97.69 202 ALA A N 1
ATOM 1583 C CA . ALA A 1 202 ? -10.547 -40.969 -17.359 1 97.69 202 ALA A CA 1
ATOM 1584 C C . ALA A 1 202 ? -10.977 -42.438 -17.5 1 97.69 202 ALA A C 1
ATOM 1586 O O . ALA A 1 202 ? -12.008 -42.719 -18.094 1 97.69 202 ALA A O 1
ATOM 1587 N N . PHE A 1 203 ? -10.273 -43.281 -16.938 1 97.62 203 PHE A N 1
ATOM 1588 C CA . PHE A 1 203 ? -10.508 -44.719 -17.047 1 97.62 203 PHE A CA 1
ATOM 1589 C C . PHE A 1 203 ? -11.594 -45.156 -16.078 1 97.62 203 PHE A C 1
ATOM 1591 O O . PHE A 1 203 ? -12.5 -45.906 -16.453 1 97.62 203 PHE A O 1
ATOM 1598 N N . MET A 1 204 ? -11.57 -44.75 -14.828 1 96.69 204 MET A N 1
ATOM 1599 C CA . MET A 1 204 ? -12.453 -45.219 -13.766 1 96.69 204 MET A CA 1
ATOM 1600 C C . MET A 1 204 ? -13.727 -44.375 -13.711 1 96.69 204 MET A C 1
ATOM 1602 O O . MET A 1 204 ? -14.742 -44.812 -13.18 1 96.69 204 MET A O 1
ATOM 1606 N N . GLY A 1 205 ? -13.594 -43.219 -14.203 1 96.06 205 GLY A N 1
ATOM 1607 C CA . GLY A 1 205 ? -14.695 -42.281 -14.055 1 96.06 205 GLY A CA 1
ATOM 1608 C C . GLY A 1 205 ? -14.562 -41.406 -12.836 1 96.06 205 GLY A C 1
ATOM 1609 O O . GLY A 1 205 ? -13.984 -41.812 -11.828 1 96.06 205 GLY A O 1
ATOM 1610 N N . PRO A 1 206 ? -15.031 -40.281 -12.953 1 95.62 206 PRO A N 1
ATOM 1611 C CA . PRO A 1 206 ? -14.898 -39.344 -11.844 1 95.62 206 PRO A CA 1
ATOM 1612 C C . PRO A 1 206 ? -15.625 -39.781 -10.578 1 95.62 206 PRO A C 1
ATOM 1614 O O . PRO A 1 206 ? -15.266 -39.375 -9.477 1 95.62 206 PRO A O 1
ATOM 1617 N N . SER A 1 207 ? -16.688 -40.594 -10.625 1 95.19 207 SER A N 1
ATOM 1618 C CA . SER A 1 207 ? -17.453 -41.094 -9.484 1 95.19 207 SER A CA 1
ATOM 1619 C C . SER A 1 207 ? -16.562 -41.938 -8.562 1 95.19 207 SER A C 1
ATOM 1621 O O . SER A 1 207 ? -16.891 -42.156 -7.391 1 95.19 207 SER A O 1
ATOM 1623 N N . PHE A 1 208 ? -15.5 -42.375 -9.164 1 96.44 208 PHE A N 1
ATOM 1624 C CA . PHE A 1 208 ? -14.539 -43.125 -8.375 1 96.44 208 PHE A CA 1
ATOM 1625 C C . PHE A 1 208 ? -14.078 -42.344 -7.164 1 96.44 208 PHE A C 1
ATOM 1627 O O . PHE A 1 208 ? -13.906 -42.906 -6.078 1 96.44 208 PHE A O 1
ATOM 1634 N N . TRP A 1 209 ? -13.914 -41.125 -7.277 1 97.31 209 TRP A N 1
ATOM 1635 C CA . TRP A 1 209 ? -13.352 -40.25 -6.242 1 97.31 209 TRP A CA 1
ATOM 1636 C C . TRP A 1 209 ? -14.375 -39.969 -5.148 1 97.31 209 TRP A C 1
ATOM 1638 O O . TRP A 1 209 ? -14.016 -39.562 -4.039 1 97.31 209 TRP A O 1
ATOM 1648 N N . LEU A 1 210 ? -15.617 -40.219 -5.43 1 96.12 210 LEU A N 1
ATOM 1649 C CA . LEU A 1 210 ? -16.688 -39.969 -4.469 1 96.12 210 LEU A CA 1
ATOM 1650 C C . LEU A 1 210 ? -17.078 -41.25 -3.752 1 96.12 210 LEU A C 1
ATOM 1652 O O . LEU A 1 210 ? -17.953 -41.219 -2.881 1 96.12 210 LEU A O 1
ATOM 1656 N N . GLN A 1 211 ? -16.359 -42.25 -4.094 1 95.88 211 GLN A N 1
ATOM 1657 C CA . GLN A 1 211 ? -16.609 -43.531 -3.42 1 95.88 211 GLN A CA 1
ATOM 1658 C C . GLN A 1 211 ? -15.812 -43.625 -2.119 1 95.88 211 GLN A C 1
ATOM 1660 O O . GLN A 1 211 ? -14.797 -42.938 -1.953 1 95.88 211 GLN A O 1
ATOM 1665 N N . GLU A 1 212 ? -16.297 -44.469 -1.262 1 96.12 212 GLU A N 1
ATOM 1666 C CA . GLU A 1 212 ? -15.625 -44.688 0.014 1 96.12 212 GLU A CA 1
ATOM 1667 C C . GLU A 1 212 ? -14.297 -45.406 -0.183 1 96.12 212 GLU A C 1
ATOM 1669 O O . GLU A 1 212 ? -14.195 -46.312 -0.999 1 96.12 212 GLU A O 1
ATOM 1674 N N . SER A 1 213 ? -13.375 -44.938 0.475 1 94.25 213 SER A N 1
ATOM 1675 C CA . SER A 1 213 ? -12.039 -45.531 0.376 1 94.25 213 SER A CA 1
ATOM 1676 C C . SER A 1 213 ? -11.906 -46.75 1.265 1 94.25 213 SER A C 1
ATOM 1678 O O . SER A 1 213 ? -12.906 -47.281 1.757 1 94.25 213 SER A O 1
ATOM 1680 N N . VAL A 1 214 ? -10.648 -47.25 1.391 1 91 214 VAL A N 1
ATOM 1681 C CA . VAL A 1 214 ? -10.344 -48.406 2.244 1 91 214 VAL A CA 1
ATOM 1682 C C . VAL A 1 214 ? -10.562 -48.031 3.709 1 91 214 VAL A C 1
ATOM 1684 O O . VAL A 1 214 ? -10.789 -48.906 4.551 1 91 214 VAL A O 1
ATOM 1687 N N . PHE A 1 215 ? -10.555 -46.75 4.023 1 92.62 215 PHE A N 1
ATOM 1688 C CA . PHE A 1 215 ? -10.844 -46.25 5.363 1 92.62 215 PHE A CA 1
ATOM 1689 C C . PHE A 1 215 ? -12.312 -45.875 5.504 1 92.62 215 PHE A C 1
ATOM 1691 O O . PHE A 1 215 ? -12.828 -45.031 4.773 1 92.62 215 PHE A O 1
ATOM 1698 N N . PRO A 1 216 ? -12.969 -46.562 6.422 1 92 216 PRO A N 1
ATOM 1699 C CA . PRO A 1 216 ? -14.406 -46.344 6.566 1 92 216 PRO A CA 1
ATOM 1700 C C . PRO A 1 216 ? -14.75 -44.875 6.832 1 92 216 PRO A C 1
ATOM 1702 O O . PRO A 1 216 ? -14.18 -44.25 7.727 1 92 216 PRO A O 1
ATOM 1705 N N . GLY A 1 217 ? -15.633 -44.281 6.008 1 93.12 217 GLY A N 1
ATOM 1706 C CA . GLY A 1 217 ? -16.125 -42.938 6.203 1 93.12 217 GLY A CA 1
ATOM 1707 C C . GLY A 1 217 ? -15.312 -41.875 5.465 1 93.12 217 GLY A C 1
ATOM 1708 O O . GLY A 1 217 ? -15.648 -40.688 5.492 1 93.12 217 GLY A O 1
ATOM 1709 N N . VAL A 1 218 ? -14.227 -42.344 4.809 1 95.69 218 VAL A N 1
ATOM 1710 C CA . VAL A 1 218 ? -13.359 -41.406 4.105 1 95.69 218 VAL A CA 1
ATOM 1711 C C . VAL A 1 218 ? -13.445 -41.656 2.602 1 95.69 218 VAL A C 1
ATOM 1713 O O . VAL A 1 218 ? -13.352 -42.812 2.15 1 95.69 218 VAL A O 1
ATOM 1716 N N . LEU A 1 219 ? -13.688 -40.625 1.892 1 97.06 219 LEU A N 1
ATOM 1717 C CA . LEU A 1 219 ? -13.805 -40.719 0.441 1 97.06 219 LEU A CA 1
ATOM 1718 C C . LEU A 1 219 ? -12.43 -40.875 -0.201 1 97.06 219 LEU A C 1
ATOM 1720 O O . LEU A 1 219 ? -11.414 -40.5 0.385 1 97.06 219 LEU A O 1
ATOM 1724 N N . ASN A 1 220 ? -12.367 -41.438 -1.383 1 97.25 220 ASN A N 1
ATOM 1725 C CA . ASN A 1 220 ? -11.117 -41.594 -2.117 1 97.25 220 ASN A CA 1
ATOM 1726 C C . ASN A 1 220 ? -10.438 -40.281 -2.387 1 97.25 220 ASN A C 1
ATOM 1728 O O . ASN A 1 220 ? -9.203 -40.188 -2.361 1 97.25 220 ASN A O 1
ATOM 1732 N N . ASN A 1 221 ? -11.203 -39.25 -2.674 1 97.06 221 ASN A N 1
ATOM 1733 C CA . ASN A 1 221 ? -10.602 -37.969 -2.961 1 97.06 221 ASN A CA 1
ATOM 1734 C C . ASN A 1 221 ? -9.969 -37.344 -1.716 1 97.06 221 ASN A C 1
ATOM 1736 O O . ASN A 1 221 ? -9 -36.594 -1.813 1 97.06 221 ASN A O 1
ATOM 1740 N N . THR A 1 222 ? -10.477 -37.625 -0.532 1 97.62 222 THR A N 1
ATOM 1741 C CA . THR A 1 222 ? -9.891 -37.125 0.713 1 97.62 222 THR A CA 1
ATOM 1742 C C . THR A 1 222 ? -8.562 -37.844 0.991 1 97.62 222 THR A C 1
ATOM 1744 O O . THR A 1 222 ? -7.621 -37.219 1.488 1 97.62 222 THR A O 1
ATOM 1747 N N . VAL A 1 223 ? -8.562 -39.125 0.681 1 96.56 223 VAL A N 1
ATOM 1748 C CA . VAL A 1 223 ? -7.332 -39.875 0.841 1 96.56 223 VAL A CA 1
ATOM 1749 C C . VAL A 1 223 ? -6.258 -39.344 -0.095 1 96.56 223 VAL A C 1
ATOM 1751 O O . VAL A 1 223 ? -5.098 -39.188 0.3 1 96.56 223 VAL A O 1
ATOM 1754 N N . PHE A 1 224 ? -6.668 -39.094 -1.309 1 96.25 224 PHE A N 1
ATOM 1755 C CA . PHE A 1 224 ? -5.742 -38.5 -2.273 1 96.25 224 PHE A CA 1
ATOM 1756 C C . PHE A 1 224 ? -5.16 -37.188 -1.749 1 96.25 224 PHE A C 1
ATOM 1758 O O . PHE A 1 224 ? -3.947 -36.969 -1.81 1 96.25 224 PHE A O 1
ATOM 1765 N N . LEU A 1 225 ? -6.004 -36.312 -1.261 1 97 225 LEU A N 1
ATOM 1766 C CA . LEU A 1 225 ? -5.559 -35.031 -0.712 1 97 225 LEU A CA 1
ATOM 1767 C C . LEU A 1 225 ? -4.59 -35.25 0.445 1 97 225 LEU A C 1
ATOM 1769 O O . LEU A 1 225 ? -3.553 -34.562 0.524 1 97 225 LEU A O 1
ATOM 1773 N N . GLY A 1 226 ? -4.949 -36.156 1.335 1 95.94 226 GLY A N 1
ATOM 1774 C CA . GLY A 1 226 ? -4.086 -36.469 2.463 1 95.94 226 GLY A CA 1
ATOM 1775 C C . GLY A 1 226 ? -2.703 -36.938 2.047 1 95.94 226 GLY A C 1
ATOM 1776 O O . GLY A 1 226 ? -1.696 -36.469 2.588 1 95.94 226 GLY A O 1
ATOM 1777 N N . ILE A 1 227 ? -2.631 -37.812 1.074 1 93.25 227 ILE A N 1
ATOM 1778 C CA . ILE A 1 227 ? -1.361 -38.344 0.582 1 93.25 227 ILE A CA 1
ATOM 1779 C C . ILE A 1 227 ? -0.545 -37.219 -0.045 1 93.25 227 ILE A C 1
ATOM 1781 O O . ILE A 1 227 ? 0.664 -37.125 0.18 1 93.25 227 ILE A O 1
ATOM 1785 N N . MET A 1 228 ? -1.199 -36.406 -0.821 1 92.69 228 MET A N 1
ATOM 1786 C CA . MET A 1 228 ? -0.522 -35.312 -1.48 1 92.69 228 MET A CA 1
ATOM 1787 C C . MET A 1 228 ? 0.061 -34.344 -0.455 1 92.69 228 MET A C 1
ATOM 1789 O O . MET A 1 228 ? 1.207 -33.906 -0.585 1 92.69 228 MET A O 1
ATOM 1793 N N . VAL A 1 229 ? -0.674 -33.938 0.603 1 94.31 229 VAL A N 1
ATOM 1794 C CA . VAL A 1 229 ? -0.246 -33 1.612 1 94.31 229 VAL A CA 1
ATOM 1795 C C . VAL A 1 229 ? 0.908 -33.562 2.426 1 94.31 229 VAL A C 1
ATOM 1797 O O . VAL A 1 229 ? 1.927 -32.906 2.629 1 94.31 229 VAL A O 1
ATOM 1800 N N . VAL A 1 230 ? 0.81 -34.812 2.779 1 93.31 230 VAL A N 1
ATOM 1801 C CA . VAL A 1 230 ? 1.824 -35.438 3.621 1 93.31 230 VAL A CA 1
ATOM 1802 C C . VAL A 1 230 ? 3.121 -35.594 2.834 1 93.31 230 VAL A C 1
ATOM 1804 O O . VAL A 1 230 ? 4.203 -35.281 3.338 1 93.31 230 VAL A O 1
ATOM 1807 N N . SER A 1 231 ? 3.02 -36.094 1.666 1 89.56 231 SER A N 1
ATOM 1808 C CA . SER A 1 231 ? 4.211 -36.312 0.854 1 89.56 231 SER A CA 1
ATOM 1809 C C . SER A 1 231 ? 4.926 -35 0.554 1 89.56 231 SER A C 1
ATOM 1811 O O . SER A 1 231 ? 6.156 -34.938 0.581 1 89.56 231 SER A O 1
ATOM 1813 N N . SER A 1 232 ? 4.164 -33.938 0.268 1 91.88 232 SER A N 1
ATOM 1814 C CA . SER A 1 232 ? 4.781 -32.688 -0.085 1 91.88 232 SER A CA 1
ATOM 1815 C C . SER A 1 232 ? 5.219 -31.906 1.158 1 91.88 232 SER A C 1
ATOM 1817 O O . SER A 1 232 ? 6.031 -30.984 1.071 1 91.88 232 SER A O 1
ATOM 1819 N N . ALA A 1 233 ? 4.66 -32.25 2.316 1 93.12 233 ALA A N 1
ATOM 1820 C CA . ALA A 1 233 ? 5.098 -31.625 3.561 1 93.12 233 ALA A CA 1
ATOM 1821 C C . ALA A 1 233 ? 6.574 -31.906 3.83 1 93.12 233 ALA A C 1
ATOM 1823 O O . ALA A 1 233 ? 7.285 -31.062 4.375 1 93.12 233 ALA A O 1
ATOM 1824 N N . PHE A 1 234 ? 7.008 -33.062 3.396 1 89.88 234 PHE A N 1
ATOM 1825 C CA . PHE A 1 234 ? 8.414 -33.406 3.557 1 89.88 234 PHE A CA 1
ATOM 1826 C C . PHE A 1 234 ? 9.297 -32.5 2.697 1 89.88 234 PHE A C 1
ATOM 1828 O O . PHE A 1 234 ? 10.391 -32.125 3.119 1 89.88 234 PHE A O 1
ATOM 1835 N N . THR A 1 235 ? 8.844 -32.219 1.55 1 87.69 235 THR A N 1
ATOM 1836 C CA . THR A 1 235 ? 9.578 -31.344 0.659 1 87.69 235 THR A CA 1
ATOM 1837 C C . THR A 1 235 ? 9.664 -29.938 1.24 1 87.69 235 THR A C 1
ATOM 1839 O O . THR A 1 235 ? 10.719 -29.297 1.188 1 87.69 235 THR A O 1
ATOM 1842 N N . VAL A 1 236 ? 8.586 -29.484 1.801 1 92.12 236 VAL A N 1
ATOM 1843 C CA . VAL A 1 236 ? 8.539 -28.141 2.381 1 92.12 236 VAL A CA 1
ATOM 1844 C C . VAL A 1 236 ? 9.484 -28.078 3.582 1 92.12 236 VAL A C 1
ATOM 1846 O O . VAL A 1 236 ? 10.203 -27.094 3.754 1 92.12 236 VAL A O 1
ATOM 1849 N N . PHE A 1 237 ? 9.461 -29.109 4.344 1 92.19 237 PHE A N 1
ATOM 1850 C CA . PHE A 1 237 ? 10.344 -29.172 5.508 1 92.19 237 PHE A CA 1
ATOM 1851 C C . PHE A 1 237 ? 11.805 -29.172 5.082 1 92.19 237 PHE A C 1
ATOM 1853 O O . PHE A 1 237 ? 12.641 -28.5 5.703 1 92.19 237 PHE A O 1
ATOM 1860 N N . ALA A 1 238 ? 12.109 -29.906 4.082 1 90.19 238 ALA A N 1
ATOM 1861 C CA . ALA A 1 238 ? 13.469 -29.938 3.559 1 90.19 238 ALA A CA 1
ATOM 1862 C C . ALA A 1 238 ? 13.898 -28.547 3.068 1 90.19 238 ALA A C 1
ATOM 1864 O O . ALA A 1 238 ? 15.039 -28.141 3.281 1 90.19 238 ALA A O 1
ATOM 1865 N N . ASN A 1 239 ? 13.039 -27.859 2.381 1 92.12 239 ASN A N 1
ATOM 1866 C CA . ASN A 1 239 ? 13.336 -26.5 1.933 1 92.12 239 ASN A CA 1
ATOM 1867 C C . ASN A 1 239 ? 13.656 -25.578 3.107 1 92.12 239 ASN A C 1
ATOM 1869 O O . ASN A 1 239 ? 14.586 -24.781 3.031 1 92.12 239 ASN A O 1
ATOM 1873 N N . PHE A 1 240 ? 12.883 -25.75 4.164 1 92.56 240 PHE A N 1
ATOM 1874 C CA . PHE A 1 240 ? 13.078 -24.938 5.359 1 92.56 240 PHE A CA 1
ATOM 1875 C C . PHE A 1 240 ? 14.453 -25.188 5.965 1 92.56 240 PHE A C 1
ATOM 1877 O O . PHE A 1 240 ? 15.172 -24.234 6.305 1 92.56 240 PHE A O 1
ATOM 1884 N N . ILE A 1 241 ? 14.844 -26.406 6.07 1 92.75 241 ILE A N 1
ATOM 1885 C CA . ILE A 1 241 ? 16.125 -26.766 6.652 1 92.75 241 ILE A CA 1
ATOM 1886 C C . ILE A 1 241 ? 17.266 -26.219 5.793 1 92.75 241 ILE A C 1
ATOM 1888 O O . ILE A 1 241 ? 18.25 -25.688 6.316 1 92.75 241 ILE A O 1
ATOM 1892 N N . ASN A 1 242 ? 17.125 -26.312 4.539 1 91.06 242 ASN A N 1
ATOM 1893 C CA . ASN A 1 242 ? 18.141 -25.812 3.625 1 91.06 242 ASN A CA 1
ATOM 1894 C C . ASN A 1 242 ? 18.312 -24.297 3.754 1 91.06 242 ASN A C 1
ATOM 1896 O O . ASN A 1 242 ? 19.438 -23.781 3.664 1 91.06 242 ASN A O 1
ATOM 1900 N N . VAL A 1 243 ? 17.25 -23.609 3.955 1 92.62 243 VAL A N 1
ATOM 1901 C CA . VAL A 1 243 ? 17.328 -22.156 4.113 1 92.62 243 VAL A CA 1
ATOM 1902 C C . VAL A 1 243 ? 18.016 -21.812 5.43 1 92.62 243 VAL A C 1
ATOM 1904 O O . VAL A 1 243 ? 18.859 -20.922 5.477 1 92.62 243 VAL A O 1
ATOM 1907 N N . VAL A 1 244 ? 17.656 -22.562 6.5 1 92.62 244 VAL A N 1
ATOM 1908 C CA . VAL A 1 244 ? 18.266 -22.312 7.801 1 92.62 244 VAL A CA 1
ATOM 1909 C C . VAL A 1 244 ? 19.781 -22.531 7.703 1 92.62 244 VAL A C 1
ATOM 1911 O O . VAL A 1 244 ? 20.562 -21.734 8.211 1 92.62 244 VAL A O 1
ATOM 1914 N N . LYS A 1 245 ? 20.203 -23.531 7.043 1 92.12 245 LYS A N 1
ATOM 1915 C CA . LYS A 1 245 ? 21.609 -23.812 6.863 1 92.12 245 LYS A CA 1
ATOM 1916 C C . LYS A 1 245 ? 22.297 -22.719 6.055 1 92.12 245 LYS A C 1
ATOM 1918 O O . LYS A 1 245 ? 23.391 -22.266 6.406 1 92.12 245 LYS A O 1
ATOM 1923 N N . ALA A 1 246 ? 21.656 -22.328 5 1 90.56 246 ALA A N 1
ATOM 1924 C CA . ALA A 1 246 ? 22.234 -21.297 4.141 1 90.56 246 ALA A CA 1
ATOM 1925 C C . ALA A 1 246 ? 22.375 -19.969 4.887 1 90.56 246 ALA A C 1
ATOM 1927 O O . ALA A 1 246 ? 23.375 -19.266 4.742 1 90.56 246 ALA A O 1
ATOM 1928 N N . VAL A 1 247 ? 21.391 -19.625 5.645 1 91 247 VAL A N 1
ATOM 1929 C CA . VAL A 1 247 ? 21.391 -18.375 6.395 1 91 247 VAL A CA 1
ATOM 1930 C C . VAL A 1 247 ? 22.484 -18.406 7.453 1 91 247 VAL A C 1
ATOM 1932 O O . VAL A 1 247 ? 23.188 -17.422 7.668 1 91 247 VAL A O 1
ATOM 1935 N N . ARG A 1 248 ? 22.672 -19.516 8.086 1 90.56 248 ARG A N 1
ATOM 1936 C CA . ARG A 1 248 ? 23.719 -19.672 9.086 1 90.56 248 ARG A CA 1
ATOM 1937 C C . ARG A 1 248 ? 25.094 -19.562 8.461 1 90.56 248 ARG A C 1
ATOM 1939 O O . ARG A 1 248 ? 25.984 -18.922 9.016 1 90.56 248 ARG A O 1
ATOM 1946 N N . GLU A 1 249 ? 25.25 -20.156 7.398 1 89.94 249 GLU A N 1
ATOM 1947 C CA . GLU A 1 249 ? 26.531 -20.125 6.699 1 89.94 249 GLU A CA 1
ATOM 1948 C C . GLU A 1 249 ? 26.875 -18.719 6.238 1 89.94 249 GLU A C 1
ATOM 1950 O O . GLU A 1 249 ? 28.047 -18.359 6.18 1 89.94 249 GLU A O 1
ATOM 1955 N N . GLN A 1 250 ? 25.891 -17.969 5.953 1 87.38 250 GLN A N 1
ATOM 1956 C CA . GLN A 1 250 ? 26.109 -16.609 5.469 1 87.38 250 GLN A CA 1
ATOM 1957 C C . GLN A 1 250 ? 26.109 -15.609 6.617 1 87.38 250 GLN A C 1
ATOM 1959 O O . GLN A 1 250 ? 26.141 -14.398 6.395 1 87.38 250 GLN A O 1
ATOM 1964 N N . LYS A 1 251 ? 25.953 -16.031 7.875 1 87.12 251 LYS A N 1
ATOM 1965 C CA . LYS A 1 251 ? 25.922 -15.203 9.086 1 87.12 251 LYS A CA 1
ATOM 1966 C C . LYS A 1 251 ? 24.781 -14.195 9.039 1 87.12 251 LYS A C 1
ATOM 1968 O O . LYS A 1 251 ? 24.953 -13.039 9.414 1 87.12 251 LYS A O 1
ATOM 1973 N N . GLY A 1 252 ? 23.75 -14.711 8.438 1 85.44 252 GLY A N 1
ATOM 1974 C CA . GLY A 1 252 ? 22.578 -13.867 8.391 1 85.44 252 GLY A CA 1
ATOM 1975 C C . GLY A 1 252 ? 21.625 -14.094 9.547 1 85.44 252 GLY A C 1
ATOM 1976 O O . GLY A 1 252 ? 21.891 -14.93 10.422 1 85.44 252 GLY A O 1
ATOM 1977 N N . SER A 1 253 ? 20.594 -13.32 9.656 1 86.06 253 SER A N 1
ATOM 1978 C CA . SER A 1 253 ? 19.578 -13.445 10.703 1 86.06 253 SER A CA 1
ATOM 1979 C C . SER A 1 253 ? 18.406 -14.305 10.234 1 86.06 253 SER A C 1
ATOM 1981 O O . SER A 1 253 ? 17.781 -14.008 9.219 1 86.06 253 SER A O 1
ATOM 1983 N N . PHE A 1 254 ? 18.172 -15.312 10.992 1 87.69 254 PHE A N 1
ATOM 1984 C CA . PHE A 1 254 ? 17.047 -16.188 10.695 1 87.69 254 PHE A CA 1
ATOM 1985 C C . PHE A 1 254 ? 15.727 -15.438 10.797 1 87.69 254 PHE A C 1
ATOM 1987 O O . PHE A 1 254 ? 14.797 -15.711 10.039 1 87.69 254 PHE A O 1
ATOM 1994 N N . LEU A 1 255 ? 15.664 -14.523 11.68 1 85.62 255 LEU A N 1
ATOM 1995 C CA . LEU A 1 255 ? 14.453 -13.727 11.852 1 85.62 255 LEU A CA 1
ATOM 1996 C C . LEU A 1 255 ? 14.156 -12.922 10.586 1 85.62 255 LEU A C 1
ATOM 1998 O O . LEU A 1 255 ? 13 -12.805 10.18 1 85.62 255 LEU A O 1
ATOM 2002 N N . VAL A 1 256 ? 15.133 -12.461 9.984 1 85.25 256 VAL A N 1
ATOM 2003 C CA . VAL A 1 256 ? 14.953 -11.695 8.75 1 85.25 256 VAL A CA 1
ATOM 2004 C C . VAL A 1 256 ? 14.492 -12.625 7.629 1 85.25 256 VAL A C 1
ATOM 2006 O O . VAL A 1 256 ? 13.633 -12.258 6.824 1 85.25 256 VAL A O 1
ATOM 2009 N N . ALA A 1 257 ? 15.047 -13.836 7.648 1 88.38 257 ALA A N 1
ATOM 2010 C CA . ALA A 1 257 ? 14.664 -14.812 6.633 1 88.38 257 ALA A CA 1
ATOM 2011 C C . ALA A 1 257 ? 13.18 -15.172 6.75 1 88.38 257 ALA A C 1
ATOM 2013 O O . ALA A 1 257 ? 12.492 -15.328 5.738 1 88.38 257 ALA A O 1
ATOM 2014 N N . ILE A 1 258 ? 12.695 -15.195 7.898 1 89.44 258 ILE A N 1
ATOM 2015 C CA . ILE A 1 258 ? 11.305 -15.555 8.141 1 89.44 258 ILE A CA 1
ATOM 2016 C C . ILE A 1 258 ? 10.391 -14.406 7.707 1 89.44 258 ILE A C 1
ATOM 2018 O O . ILE A 1 258 ? 9.281 -14.633 7.219 1 89.44 258 ILE A O 1
ATOM 2022 N N . THR A 1 259 ? 10.812 -13.164 7.785 1 86.94 259 THR A N 1
ATOM 2023 C CA . THR A 1 259 ? 10 -12.023 7.391 1 86.94 259 THR A CA 1
ATOM 2024 C C . THR A 1 259 ? 9.734 -12.039 5.891 1 86.94 259 THR A C 1
ATOM 2026 O O . THR A 1 259 ? 8.758 -11.453 5.418 1 86.94 259 THR A O 1
ATOM 2029 N N . ARG A 1 260 ? 10.555 -12.773 5.188 1 88.44 260 ARG A N 1
ATOM 2030 C CA . ARG A 1 260 ? 10.398 -12.812 3.738 1 88.44 260 ARG A CA 1
ATOM 2031 C C . ARG A 1 260 ? 9.211 -13.68 3.336 1 88.44 260 ARG A C 1
ATOM 2033 O O . ARG A 1 260 ? 8.633 -13.484 2.268 1 88.44 260 ARG A O 1
ATOM 2040 N N . ILE A 1 261 ? 8.805 -14.57 4.184 1 91.69 261 ILE A N 1
ATOM 2041 C CA . ILE A 1 261 ? 7.699 -15.461 3.828 1 91.69 261 ILE A CA 1
ATOM 2042 C C . ILE A 1 261 ? 6.438 -15.039 4.582 1 91.69 261 ILE A C 1
ATOM 2044 O O . ILE A 1 261 ? 5.363 -15.609 4.371 1 91.69 261 ILE A O 1
ATOM 2048 N N . THR A 1 262 ? 6.52 -14.023 5.406 1 90.44 262 THR A N 1
ATOM 2049 C CA . THR A 1 262 ? 5.41 -13.602 6.254 1 90.44 262 THR A CA 1
ATOM 2050 C C . THR A 1 262 ? 4.234 -13.125 5.41 1 90.44 262 THR A C 1
ATOM 2052 O O . THR A 1 262 ? 3.078 -13.43 5.715 1 90.44 262 THR A O 1
ATOM 2055 N N . PRO A 1 263 ? 4.48 -12.398 4.316 1 90.88 263 PRO A N 1
ATOM 2056 C CA . PRO A 1 263 ? 3.316 -11.961 3.539 1 90.88 263 PRO A CA 1
ATOM 2057 C C . PRO A 1 263 ? 2.537 -13.125 2.938 1 90.88 263 PRO A C 1
ATOM 2059 O O . PRO A 1 263 ? 1.31 -13.062 2.822 1 90.88 263 PRO A O 1
ATOM 2062 N N . PHE A 1 264 ? 3.209 -14.203 2.576 1 93.44 264 PHE A N 1
ATOM 2063 C CA . PHE A 1 264 ? 2.551 -15.391 2.041 1 93.44 264 PHE A CA 1
ATOM 2064 C C . PHE A 1 264 ? 1.677 -16.047 3.102 1 93.44 264 PHE A C 1
ATOM 2066 O O . PHE A 1 264 ? 0.525 -16.406 2.834 1 93.44 264 PHE A O 1
ATOM 2073 N N . ALA A 1 265 ? 2.264 -16.109 4.27 1 93.12 265 ALA A N 1
ATOM 2074 C CA . ALA A 1 265 ? 1.546 -16.734 5.383 1 93.12 265 ALA A CA 1
ATOM 2075 C C . ALA A 1 265 ? 0.321 -15.906 5.766 1 93.12 265 ALA A C 1
ATOM 2077 O O . ALA A 1 265 ? -0.748 -16.453 6.035 1 93.12 265 ALA A O 1
ATOM 2078 N N . ILE A 1 266 ? 0.514 -14.641 5.77 1 93.56 266 ILE A N 1
ATOM 2079 C CA . ILE A 1 266 ? -0.588 -13.766 6.145 1 93.56 266 ILE A CA 1
ATOM 2080 C C . ILE A 1 266 ? -1.688 -13.836 5.086 1 93.56 266 ILE A C 1
ATOM 2082 O O . ILE A 1 266 ? -2.869 -13.953 5.414 1 93.56 266 ILE A O 1
ATOM 2086 N N . LEU A 1 267 ? -1.317 -13.812 3.846 1 94.06 267 LEU A N 1
ATOM 2087 C CA . LEU A 1 267 ? -2.287 -13.859 2.756 1 94.06 267 LEU A CA 1
ATOM 2088 C C . LEU A 1 267 ? -3.064 -15.172 2.777 1 94.06 267 LEU A C 1
ATOM 2090 O O . LEU A 1 267 ? -4.297 -15.172 2.701 1 94.06 267 LEU A O 1
ATOM 2094 N N . ASP A 1 268 ? -2.381 -16.25 2.877 1 93.5 268 ASP A N 1
ATOM 2095 C CA . ASP A 1 268 ? -3.027 -17.547 2.926 1 93.5 268 ASP A CA 1
ATOM 2096 C C . ASP A 1 268 ? -3.879 -17.703 4.184 1 93.5 268 ASP A C 1
ATOM 2098 O O . ASP A 1 268 ? -4.969 -18.266 4.141 1 93.5 268 ASP A O 1
ATOM 2102 N N . GLY A 1 269 ? -3.365 -17.203 5.281 1 93.56 269 GLY A N 1
ATOM 2103 C CA . GLY A 1 269 ? -4.137 -17.234 6.512 1 93.56 269 GLY A CA 1
ATOM 2104 C C . GLY A 1 269 ? -5.422 -16.438 6.426 1 93.56 269 GLY A C 1
ATOM 2105 O O . GLY A 1 269 ? -6.477 -16.891 6.875 1 93.56 269 GLY A O 1
ATOM 2106 N N . LEU A 1 270 ? -5.309 -15.305 5.84 1 94.12 270 LEU A N 1
ATOM 2107 C CA . LEU A 1 270 ? -6.488 -14.453 5.691 1 94.12 270 LEU A CA 1
ATOM 2108 C C . LEU A 1 270 ? -7.5 -15.094 4.742 1 94.12 270 LEU A C 1
ATOM 2110 O O . LEU A 1 270 ? -8.711 -14.969 4.941 1 94.12 270 LEU A O 1
ATOM 2114 N N . ALA A 1 271 ? -6.996 -15.719 3.684 1 94.25 271 ALA A N 1
ATOM 2115 C CA . ALA A 1 271 ? -7.879 -16.438 2.768 1 94.25 271 ALA A CA 1
ATOM 2116 C C . ALA A 1 271 ? -8.625 -17.547 3.488 1 94.25 271 ALA A C 1
ATOM 2118 O O . ALA A 1 271 ? -9.828 -17.719 3.299 1 94.25 271 ALA A O 1
ATOM 2119 N N . LEU A 1 272 ? -7.922 -18.219 4.312 1 94.06 272 LEU A N 1
ATOM 2120 C CA . LEU A 1 272 ? -8.516 -19.312 5.082 1 94.06 272 LEU A CA 1
ATOM 2121 C C . LEU A 1 272 ? -9.57 -18.781 6.051 1 94.06 272 LEU A C 1
ATOM 2123 O O . LEU A 1 272 ? -10.664 -19.344 6.145 1 94.06 272 LEU A O 1
ATOM 2127 N N . VAL A 1 273 ? -9.25 -17.75 6.746 1 92.56 273 VAL A N 1
ATOM 2128 C CA . VAL A 1 273 ? -10.164 -17.156 7.711 1 92.56 273 VAL A CA 1
ATOM 2129 C C . VAL A 1 273 ? -11.406 -16.641 6.988 1 92.56 273 VAL A C 1
ATOM 2131 O O . VAL A 1 273 ? -12.531 -16.828 7.473 1 92.56 273 VAL A O 1
ATOM 2134 N N . TRP A 1 274 ? -11.211 -16.031 5.875 1 92.44 274 TRP A N 1
ATOM 2135 C CA . TRP A 1 274 ? -12.336 -15.508 5.09 1 92.44 274 TRP A CA 1
ATOM 2136 C C . TRP A 1 274 ? -13.234 -16.641 4.625 1 92.44 274 TRP A C 1
ATOM 2138 O O . TRP A 1 274 ? -14.461 -16.531 4.684 1 92.44 274 TRP A O 1
ATOM 2148 N N . ALA A 1 275 ? -12.688 -17.734 4.199 1 93.19 275 ALA A N 1
ATOM 2149 C CA . ALA A 1 275 ? -13.461 -18.875 3.721 1 93.19 275 ALA A CA 1
ATOM 2150 C C . ALA A 1 275 ? -14.273 -19.5 4.852 1 93.19 275 ALA A C 1
ATOM 2152 O O . ALA A 1 275 ? -15.414 -19.922 4.641 1 93.19 275 ALA A O 1
ATOM 2153 N N . ILE A 1 276 ? -13.711 -19.484 6.004 1 91.19 276 ILE A N 1
ATOM 2154 C CA . ILE A 1 276 ? -14.359 -20.156 7.133 1 91.19 276 ILE A CA 1
ATOM 2155 C C . ILE A 1 276 ? -15.406 -19.219 7.742 1 91.19 276 ILE A C 1
ATOM 2157 O O . ILE A 1 276 ? -16.516 -19.672 8.086 1 91.19 276 ILE A O 1
ATOM 2161 N N . LEU A 1 277 ? -15.148 -17.922 7.805 1 88.06 277 LEU A N 1
ATOM 2162 C CA . LEU A 1 277 ? -15.992 -17.016 8.57 1 88.06 277 LEU A CA 1
ATOM 2163 C C . LEU A 1 277 ? -16.906 -16.219 7.645 1 88.06 277 LEU A C 1
ATOM 2165 O O . LEU A 1 277 ? -17.703 -15.406 8.109 1 88.06 277 LEU A O 1
ATOM 2169 N N . SER A 1 278 ? -16.781 -16.5 6.398 1 89 278 SER A N 1
ATOM 2170 C CA . SER A 1 278 ? -17.641 -15.797 5.457 1 89 278 SER A CA 1
ATOM 2171 C C . SER A 1 278 ? -19.109 -16.047 5.762 1 89 278 SER A C 1
ATOM 2173 O O . SER A 1 278 ? -19.562 -17.188 5.742 1 89 278 SER A O 1
ATOM 2175 N N . PRO A 1 279 ? -19.875 -15 6.02 1 84.88 279 PRO A N 1
ATOM 2176 C CA . PRO A 1 279 ? -21.297 -15.188 6.309 1 84.88 279 PRO A CA 1
ATOM 2177 C C . PRO A 1 279 ? -22.078 -15.742 5.117 1 84.88 279 PRO A C 1
ATOM 2179 O O . PRO A 1 279 ? -23 -16.531 5.293 1 84.88 279 PRO A O 1
ATOM 2182 N N . ALA A 1 280 ? -21.719 -15.352 3.951 1 87.75 280 ALA A N 1
ATOM 2183 C CA . ALA A 1 280 ? -22.422 -15.781 2.75 1 87.75 280 ALA A CA 1
ATOM 2184 C C . ALA A 1 280 ? -21.797 -17.031 2.152 1 87.75 280 ALA A C 1
ATOM 2186 O O . ALA A 1 280 ? -22.312 -17.594 1.18 1 87.75 280 ALA A O 1
ATOM 2187 N N . ASN A 1 281 ? -20.688 -17.531 2.76 1 91.31 281 ASN A N 1
ATOM 2188 C CA . ASN A 1 281 ? -19.953 -18.656 2.191 1 91.31 281 ASN A CA 1
ATOM 2189 C C . ASN A 1 281 ? -19.531 -18.375 0.746 1 91.31 281 ASN A C 1
ATOM 2191 O O . ASN A 1 281 ? -19.844 -19.172 -0.149 1 91.31 281 ASN A O 1
ATOM 2195 N N . ILE A 1 282 ? -18.797 -17.328 0.63 1 91.62 282 ILE A N 1
ATOM 2196 C CA . ILE A 1 282 ? -18.469 -16.766 -0.671 1 91.62 282 ILE A CA 1
ATOM 2197 C C . ILE A 1 282 ? -17.641 -17.75 -1.475 1 91.62 282 ILE A C 1
ATOM 2199 O O . ILE A 1 282 ? -17.734 -17.797 -2.703 1 91.62 282 ILE A O 1
ATOM 2203 N N . LYS A 1 283 ? -16.844 -18.547 -0.801 1 92.12 283 LYS A N 1
ATOM 2204 C CA . LYS A 1 283 ? -16.016 -19.531 -1.489 1 92.12 283 LYS A CA 1
ATOM 2205 C C . LYS A 1 283 ? -16.891 -20.578 -2.203 1 92.12 283 LYS A C 1
ATOM 2207 O O . LYS A 1 283 ? -16.531 -21.047 -3.279 1 92.12 283 LYS A O 1
ATOM 2212 N N . HIS A 1 284 ? -18.047 -20.875 -1.611 1 92.19 284 HIS A N 1
ATOM 2213 C CA . HIS A 1 284 ? -18.938 -21.844 -2.221 1 92.19 284 HIS A CA 1
ATOM 2214 C C . HIS A 1 284 ? -19.703 -21.219 -3.393 1 92.19 284 HIS A C 1
ATOM 2216 O O . HIS A 1 284 ? -20.031 -21.922 -4.352 1 92.19 284 HIS A O 1
ATOM 2222 N N . ILE A 1 285 ? -19.938 -19.953 -3.275 1 92.5 285 ILE A N 1
ATOM 2223 C CA . ILE A 1 285 ? -20.703 -19.266 -4.312 1 92.5 285 ILE A CA 1
ATOM 2224 C C . ILE A 1 285 ? -19.812 -18.984 -5.516 1 92.5 285 ILE A C 1
ATOM 2226 O O . ILE A 1 285 ? -20.219 -19.188 -6.664 1 92.5 285 ILE A O 1
ATOM 2230 N N . HIS A 1 286 ? -18.609 -18.516 -5.254 1 94.81 286 HIS A N 1
ATOM 2231 C CA . HIS A 1 286 ? -17.656 -18.188 -6.309 1 94.81 286 HIS A CA 1
ATOM 2232 C C . HIS A 1 286 ? -16.312 -18.844 -6.055 1 94.81 286 HIS A C 1
ATOM 2234 O O . HIS A 1 286 ? -15.297 -18.172 -5.875 1 94.81 286 HIS A O 1
ATOM 2240 N N . PRO A 1 287 ? -16.25 -20.156 -6.223 1 95.94 287 PRO A N 1
ATOM 2241 C CA . PRO A 1 287 ? -15.023 -20.875 -5.848 1 95.94 287 PRO A CA 1
ATOM 2242 C C . PRO A 1 287 ? -13.844 -20.531 -6.758 1 95.94 287 PRO A C 1
ATOM 2244 O O . PRO A 1 287 ? -12.727 -20.328 -6.273 1 95.94 287 PRO A O 1
ATOM 2247 N N . ARG A 1 288 ? -14.055 -20.422 -8.07 1 96.81 288 ARG A N 1
ATOM 2248 C CA . ARG A 1 288 ? -12.961 -20.172 -9 1 96.81 288 ARG A CA 1
ATOM 2249 C C . ARG A 1 288 ? -12.391 -18.766 -8.812 1 96.81 288 ARG A C 1
ATOM 2251 O O . ARG A 1 288 ? -11.172 -18.594 -8.797 1 96.81 288 ARG A O 1
ATOM 2258 N N . MET A 1 289 ? -13.305 -17.828 -8.656 1 96.69 289 MET A N 1
ATOM 2259 C CA . MET A 1 289 ? -12.844 -16.469 -8.461 1 96.69 289 MET A CA 1
ATOM 2260 C C . MET A 1 289 ? -12.039 -16.344 -7.168 1 96.69 289 MET A C 1
ATOM 2262 O O . MET A 1 289 ? -11.039 -15.625 -7.121 1 96.69 289 MET A O 1
ATOM 2266 N N . PHE A 1 290 ? -12.523 -16.969 -6.141 1 97.38 290 PHE A N 1
ATOM 2267 C CA . PHE A 1 290 ? -11.852 -16.953 -4.852 1 97.38 290 PHE A CA 1
ATOM 2268 C C . PHE A 1 290 ? -10.445 -17.531 -4.977 1 97.38 290 PHE A C 1
ATOM 2270 O O . PHE A 1 290 ? -9.477 -16.922 -4.516 1 97.38 290 PHE A O 1
ATOM 2277 N N . LEU A 1 291 ? -10.266 -18.609 -5.668 1 97.5 291 LEU A N 1
ATOM 2278 C CA . LEU A 1 291 ? -8.977 -19.281 -5.82 1 97.5 291 LEU A CA 1
ATOM 2279 C C . LEU A 1 291 ? -8.062 -18.5 -6.758 1 97.5 291 LEU A C 1
ATOM 2281 O O . LEU A 1 291 ? -6.855 -18.422 -6.531 1 97.5 291 LEU A O 1
ATOM 2285 N N . TRP A 1 292 ? -8.656 -17.906 -7.785 1 97.88 292 TRP A N 1
ATOM 2286 C CA . TRP A 1 292 ? -7.871 -17.094 -8.695 1 97.88 292 TRP A CA 1
ATOM 2287 C C . TRP A 1 292 ? -7.312 -15.867 -7.977 1 97.88 292 TRP A C 1
ATOM 2289 O O . TRP A 1 292 ? -6.172 -15.461 -8.219 1 97.88 292 TRP A O 1
ATOM 2299 N N . THR A 1 293 ? -8.125 -15.289 -7.133 1 97.75 293 THR A N 1
ATOM 2300 C CA . THR A 1 293 ? -7.676 -14.109 -6.406 1 97.75 293 THR A CA 1
ATOM 2301 C C . THR A 1 293 ? -6.449 -14.422 -5.555 1 97.75 293 THR A C 1
ATOM 2303 O O . THR A 1 293 ? -5.438 -13.727 -5.633 1 97.75 293 THR A O 1
ATOM 2306 N N . ILE A 1 294 ? -6.52 -15.508 -4.852 1 96.62 294 ILE A N 1
ATOM 2307 C CA . ILE A 1 294 ? -5.406 -15.906 -3.994 1 96.62 294 ILE A CA 1
ATOM 2308 C C . ILE A 1 294 ? -4.207 -16.297 -4.855 1 96.62 294 ILE A C 1
ATOM 2310 O O . ILE A 1 294 ? -3.068 -15.922 -4.547 1 96.62 294 ILE A O 1
ATOM 2314 N N . GLY A 1 295 ? -4.461 -16.984 -5.879 1 97.31 295 GLY A N 1
ATOM 2315 C CA . GLY A 1 295 ? -3.398 -17.453 -6.762 1 97.31 295 GLY A CA 1
ATOM 2316 C C . GLY A 1 295 ? -2.646 -16.312 -7.43 1 97.31 295 GLY A C 1
ATOM 2317 O O . GLY A 1 295 ? -1.417 -16.344 -7.508 1 97.31 295 GLY A O 1
ATOM 2318 N N . LEU A 1 296 ? -3.402 -15.359 -7.906 1 97.62 296 LEU A N 1
ATOM 2319 C CA . LEU A 1 296 ? -2.789 -14.211 -8.578 1 97.62 296 LEU A CA 1
ATOM 2320 C C . LEU A 1 296 ? -1.954 -13.398 -7.598 1 97.62 296 LEU A C 1
ATOM 2322 O O . LEU A 1 296 ? -0.854 -12.953 -7.934 1 97.62 296 LEU A O 1
ATOM 2326 N N . LEU A 1 297 ? -2.447 -13.219 -6.418 1 96.56 297 LEU A N 1
ATOM 2327 C CA . LEU A 1 297 ? -1.708 -12.469 -5.41 1 96.56 297 LEU A CA 1
ATOM 2328 C C . LEU A 1 297 ? -0.432 -13.203 -5.012 1 96.56 297 LEU A C 1
ATOM 2330 O O . LEU A 1 297 ? 0.632 -12.594 -4.902 1 96.56 297 LEU A O 1
ATOM 2334 N N . THR A 1 298 ? -0.565 -14.453 -4.816 1 95.69 298 THR A N 1
ATOM 2335 C CA . THR A 1 298 ? 0.595 -15.258 -4.449 1 95.69 298 THR A CA 1
ATOM 2336 C C . THR A 1 298 ? 1.63 -15.258 -5.57 1 95.69 298 THR A C 1
ATOM 2338 O O . THR A 1 298 ? 2.83 -15.133 -5.316 1 95.69 298 THR A O 1
ATOM 2341 N N . SER A 1 299 ? 1.144 -15.398 -6.766 1 96.25 299 SER A N 1
ATOM 2342 C CA . SER A 1 299 ? 2.051 -15.398 -7.91 1 96.25 299 SER A CA 1
ATOM 2343 C C . SER A 1 299 ? 2.789 -14.07 -8.023 1 96.25 299 SER A C 1
ATOM 2345 O O . SER A 1 299 ? 3.963 -14.039 -8.406 1 96.25 299 SER A O 1
ATOM 2347 N N . LYS A 1 300 ? 2.111 -13.016 -7.777 1 95.75 300 LYS A N 1
ATOM 2348 C CA . LYS A 1 300 ? 2.76 -11.711 -7.809 1 95.75 300 LYS A CA 1
ATOM 2349 C C . LYS A 1 300 ? 3.855 -11.609 -6.754 1 95.75 300 LYS A C 1
ATOM 2351 O O . LYS A 1 300 ? 4.945 -11.102 -7.023 1 95.75 300 LYS A O 1
ATOM 2356 N N . LEU A 1 301 ? 3.547 -12.094 -5.586 1 94.75 301 LEU A N 1
ATOM 2357 C CA . LEU A 1 301 ? 4.527 -12.07 -4.504 1 94.75 301 LEU A CA 1
ATOM 2358 C C . LEU A 1 301 ? 5.75 -12.914 -4.859 1 94.75 301 LEU A C 1
ATOM 2360 O O . LEU A 1 301 ? 6.883 -12.508 -4.605 1 94.75 301 LEU A O 1
ATOM 2364 N N . VAL A 1 302 ? 5.504 -14.016 -5.418 1 94.31 302 VAL A N 1
ATOM 2365 C CA . VAL A 1 302 ? 6.586 -14.914 -5.801 1 94.31 302 VAL A CA 1
ATOM 2366 C C . VAL A 1 302 ? 7.438 -14.266 -6.887 1 94.31 302 VAL A C 1
ATOM 2368 O O . VAL A 1 302 ? 8.664 -14.398 -6.883 1 94.31 302 VAL A O 1
ATOM 2371 N N . LEU A 1 303 ? 6.762 -13.633 -7.793 1 94.12 303 LEU A N 1
ATOM 2372 C CA . LEU A 1 303 ? 7.488 -12.945 -8.852 1 94.12 303 LEU A CA 1
ATOM 2373 C C . LEU A 1 303 ? 8.414 -11.875 -8.281 1 94.12 303 LEU A C 1
ATOM 2375 O O . LEU A 1 303 ? 9.539 -11.711 -8.742 1 94.12 303 LEU A O 1
ATOM 2379 N N . HIS A 1 304 ? 7.938 -11.156 -7.281 1 93.62 304 HIS A N 1
ATOM 2380 C CA . HIS A 1 304 ? 8.781 -10.172 -6.609 1 93.62 304 HIS A CA 1
ATOM 2381 C C . HIS A 1 304 ? 9.992 -10.844 -5.957 1 93.62 304 HIS A C 1
ATOM 2383 O O . HIS A 1 304 ? 11.094 -10.289 -5.984 1 93.62 304 HIS A O 1
ATOM 2389 N N . LEU A 1 305 ? 9.758 -11.945 -5.367 1 92.69 305 LEU A N 1
ATOM 2390 C CA . LEU A 1 305 ? 10.828 -12.68 -4.699 1 92.69 305 LEU A CA 1
ATOM 2391 C C . LEU A 1 305 ? 11.859 -13.164 -5.707 1 92.69 305 LEU A C 1
ATOM 2393 O O . LEU A 1 305 ? 13.07 -13.062 -5.465 1 92.69 305 LEU A O 1
ATOM 2397 N N . MET A 1 306 ? 11.438 -13.625 -6.805 1 92.12 306 MET A N 1
ATOM 2398 C CA . MET A 1 306 ? 12.32 -14.102 -7.859 1 92.12 306 MET A CA 1
ATOM 2399 C C . MET A 1 306 ? 13.141 -12.961 -8.445 1 92.12 306 MET A C 1
ATOM 2401 O O . MET A 1 306 ? 14.336 -13.109 -8.703 1 92.12 306 MET A O 1
ATOM 2405 N N . LEU A 1 307 ? 12.445 -11.898 -8.68 1 91.56 307 LEU A N 1
ATOM 2406 C CA . LEU A 1 307 ? 13.125 -10.734 -9.227 1 91.56 307 LEU A CA 1
ATOM 2407 C C . LEU A 1 307 ? 14.203 -10.234 -8.266 1 91.56 307 LEU A C 1
ATOM 2409 O O . LEU A 1 307 ? 15.305 -9.875 -8.695 1 91.56 307 LEU A O 1
ATOM 2413 N N . ALA A 1 308 ? 13.875 -10.195 -7.012 1 89.62 308 ALA A N 1
ATOM 2414 C CA . ALA A 1 308 ? 14.844 -9.781 -6.004 1 89.62 308 ALA A CA 1
ATOM 2415 C C . ALA A 1 308 ? 16.062 -10.703 -6 1 89.62 308 ALA A C 1
ATOM 2417 O O . ALA A 1 308 ? 17.188 -10.25 -5.805 1 89.62 308 ALA A O 1
ATOM 2418 N N . HIS A 1 309 ? 15.859 -11.93 -6.195 1 87.94 309 HIS A N 1
ATOM 2419 C CA . HIS A 1 309 ? 16.922 -12.922 -6.258 1 87.94 309 HIS A CA 1
ATOM 2420 C C . HIS A 1 309 ? 17.844 -12.664 -7.453 1 87.94 309 HIS A C 1
ATOM 2422 O O . HIS A 1 309 ? 19.062 -12.633 -7.312 1 87.94 309 HIS A O 1
ATOM 2428 N N . LEU A 1 310 ? 17.266 -12.414 -8.602 1 88.94 310 LEU A N 1
ATOM 2429 C CA . LEU A 1 310 ? 18.031 -12.219 -9.828 1 88.94 310 LEU A CA 1
ATOM 2430 C C . LEU A 1 310 ? 18.812 -10.914 -9.789 1 88.94 310 LEU A C 1
ATOM 2432 O O . LEU A 1 310 ? 19.906 -10.82 -10.344 1 88.94 310 LEU A O 1
ATOM 2436 N N . CYS A 1 311 ? 18.219 -9.945 -9.117 1 87.81 311 CYS A N 1
ATOM 2437 C CA . CYS A 1 311 ? 18.859 -8.633 -9.039 1 87.81 311 CYS A CA 1
ATOM 2438 C C . CYS A 1 311 ? 19.797 -8.555 -7.848 1 87.81 311 CYS A C 1
ATOM 2440 O O . CYS A 1 311 ? 20.516 -7.555 -7.676 1 87.81 311 CYS A O 1
ATOM 2442 N N . GLY A 1 312 ? 19.781 -9.539 -7.027 1 84.44 312 GLY A N 1
ATOM 2443 C CA . GLY A 1 312 ? 20.625 -9.508 -5.84 1 84.44 312 GLY A CA 1
ATOM 2444 C C . GLY A 1 312 ? 20.234 -8.422 -4.859 1 84.44 312 GLY A C 1
ATOM 2445 O O . GLY A 1 312 ? 21.094 -7.754 -4.277 1 84.44 312 GLY A O 1
ATOM 2446 N N . GLU A 1 313 ? 18.984 -8.141 -4.801 1 83 313 GLU A N 1
ATOM 2447 C CA . GLU A 1 313 ? 18.469 -7.074 -3.941 1 83 313 GLU A CA 1
ATOM 2448 C C . GLU A 1 313 ? 17.641 -7.648 -2.797 1 83 313 GLU A C 1
ATOM 2450 O O . GLU A 1 313 ? 17.297 -8.828 -2.807 1 83 313 GLU A O 1
ATOM 2455 N N . GLU A 1 314 ? 17.375 -6.75 -1.86 1 83.44 314 GLU A N 1
ATOM 2456 C CA . GLU A 1 314 ? 16.516 -7.141 -0.747 1 83.44 314 GLU A CA 1
ATOM 2457 C C . GLU A 1 314 ? 15.062 -7.262 -1.189 1 83.44 314 GLU A C 1
ATOM 2459 O O . GLU A 1 314 ? 14.578 -6.434 -1.963 1 83.44 314 GLU A O 1
ATOM 2464 N N . TYR A 1 315 ? 14.516 -8.336 -0.732 1 86.62 315 TYR A N 1
ATOM 2465 C CA . TYR A 1 315 ? 13.094 -8.547 -0.991 1 86.62 315 TYR A CA 1
ATOM 2466 C C . TYR A 1 315 ? 12.234 -7.707 -0.053 1 86.62 315 TYR A C 1
ATOM 2468 O O . TYR A 1 315 ? 12.406 -7.758 1.167 1 86.62 315 TYR A O 1
ATOM 2476 N N . HIS A 1 316 ? 11.32 -6.863 -0.696 1 79.75 316 HIS A N 1
ATOM 2477 C CA . HIS A 1 316 ? 10.359 -6.086 0.078 1 79.75 316 HIS A CA 1
ATOM 2478 C C . HIS A 1 316 ? 8.969 -6.703 0.003 1 79.75 316 HIS A C 1
ATOM 2480 O O . HIS A 1 316 ? 8.242 -6.492 -0.972 1 79.75 316 HIS A O 1
ATOM 2486 N N . PRO A 1 317 ? 8.562 -7.336 1.037 1 76.19 317 PRO A N 1
ATOM 2487 C CA . PRO A 1 317 ? 7.395 -8.211 0.969 1 76.19 317 PRO A CA 1
ATOM 2488 C C . PRO A 1 317 ? 6.078 -7.438 0.981 1 76.19 317 PRO A C 1
ATOM 2490 O O . PRO A 1 317 ? 5.086 -7.887 0.397 1 76.19 317 PRO A O 1
ATOM 2493 N N . PHE A 1 318 ? 5.961 -6.344 1.637 1 78.62 318 PHE A N 1
ATOM 2494 C CA . PHE A 1 318 ? 4.68 -5.664 1.794 1 78.62 318 PHE A CA 1
ATOM 2495 C C . PHE A 1 318 ? 4.539 -4.539 0.778 1 78.62 318 PHE A C 1
ATOM 2497 O O . PHE A 1 318 ? 5.047 -3.436 0.992 1 78.62 318 PHE A O 1
ATOM 2504 N N . ARG A 1 319 ? 3.824 -4.953 -0.285 1 85.25 319 ARG A N 1
ATOM 2505 C CA . ARG A 1 319 ? 3.617 -4.008 -1.378 1 85.25 319 ARG A CA 1
ATOM 2506 C C . ARG A 1 319 ? 2.229 -3.385 -1.31 1 85.25 319 ARG A C 1
ATOM 2508 O O . ARG A 1 319 ? 1.389 -3.811 -0.513 1 85.25 319 ARG A O 1
ATOM 2515 N N . LYS A 1 320 ? 1.977 -2.438 -2.115 1 88.06 320 LYS A N 1
ATOM 2516 C CA . LYS A 1 320 ? 0.753 -1.642 -2.102 1 88.06 320 LYS A CA 1
ATOM 2517 C C . LYS A 1 320 ? -0.457 -2.488 -2.486 1 88.06 320 LYS A C 1
ATOM 2519 O O . LYS A 1 320 ? -1.57 -2.238 -2.02 1 88.06 320 LYS A O 1
ATOM 2524 N N . THR A 1 321 ? -0.22 -3.484 -3.238 1 90.06 321 THR A N 1
ATOM 2525 C CA . THR A 1 321 ? -1.317 -4.305 -3.738 1 90.06 321 THR A CA 1
ATOM 2526 C C . THR A 1 321 ? -1.992 -5.062 -2.598 1 90.06 321 THR A C 1
ATOM 2528 O O . THR A 1 321 ? -3.18 -5.387 -2.676 1 90.06 321 THR A O 1
ATOM 2531 N N . LEU A 1 322 ? -1.254 -5.316 -1.53 1 92.31 322 LEU A N 1
ATOM 2532 C CA . LEU A 1 322 ? -1.786 -6.109 -0.427 1 92.31 322 LEU A CA 1
ATOM 2533 C C . LEU A 1 322 ? -2.545 -5.23 0.56 1 92.31 322 LEU A C 1
ATOM 2535 O O . LEU A 1 322 ? -3.314 -5.73 1.382 1 92.31 322 LEU A O 1
ATOM 2539 N N . VAL A 1 323 ? -2.414 -3.975 0.43 1 92.56 323 VAL A N 1
ATOM 2540 C CA . VAL A 1 323 ? -2.889 -3.045 1.449 1 92.56 323 VAL A CA 1
ATOM 2541 C C . VAL A 1 323 ? -4.414 -3.068 1.5 1 92.56 323 VAL A C 1
ATOM 2543 O O . VAL A 1 323 ? -5.008 -3.125 2.58 1 92.56 323 VAL A O 1
ATOM 2546 N N . PRO A 1 324 ? -5.098 -3.068 0.382 1 92.94 324 PRO A N 1
ATOM 2547 C CA . PRO A 1 324 ? -6.562 -3.129 0.446 1 92.94 324 PRO A CA 1
ATOM 2548 C C . PRO A 1 324 ? -7.07 -4.387 1.146 1 92.94 324 PRO A C 1
ATOM 2550 O O . PRO A 1 324 ? -8.031 -4.324 1.914 1 92.94 324 PRO A O 1
ATOM 2553 N N . ILE A 1 325 ? -6.402 -5.449 0.9 1 92.19 325 ILE A N 1
ATOM 2554 C CA . ILE A 1 325 ? -6.832 -6.715 1.479 1 92.19 325 ILE A CA 1
ATOM 2555 C C . ILE A 1 325 ? -6.605 -6.699 2.988 1 92.19 325 ILE A C 1
ATOM 2557 O O . ILE A 1 325 ? -7.5 -7.059 3.76 1 92.19 325 ILE A O 1
ATOM 2561 N N . PHE A 1 326 ? -5.488 -6.238 3.381 1 91.56 326 PHE A N 1
ATOM 2562 C CA . PHE A 1 326 ? -5.172 -6.164 4.801 1 91.56 326 PHE A CA 1
ATOM 2563 C C . PHE A 1 326 ? -6.094 -5.18 5.512 1 91.56 326 PHE A C 1
ATOM 2565 O O . PHE A 1 326 ? -6.52 -5.426 6.645 1 91.56 326 PHE A O 1
ATOM 2572 N N . TYR A 1 327 ? -6.402 -4.129 4.805 1 93.62 327 TYR A N 1
ATOM 2573 C CA . TYR A 1 327 ? -7.273 -3.129 5.406 1 93.62 327 TYR A CA 1
ATOM 2574 C C . TYR A 1 327 ? -8.68 -3.68 5.609 1 93.62 327 TYR A C 1
ATOM 2576 O O . TYR A 1 327 ? -9.273 -3.506 6.676 1 93.62 327 TYR A O 1
ATOM 2584 N N . VAL A 1 328 ? -9.219 -4.312 4.582 1 91.44 328 VAL A N 1
ATOM 2585 C CA . VAL A 1 328 ? -10.578 -4.836 4.66 1 91.44 328 VAL A CA 1
ATOM 2586 C C . VAL A 1 328 ? -10.648 -5.926 5.727 1 91.44 328 VAL A C 1
ATOM 2588 O O . VAL A 1 328 ? -11.633 -6.008 6.473 1 91.44 328 VAL A O 1
ATOM 2591 N N . ALA A 1 329 ? -9.602 -6.734 5.777 1 91 329 ALA A N 1
ATOM 2592 C CA . ALA A 1 329 ? -9.555 -7.762 6.812 1 91 329 ALA A CA 1
ATOM 2593 C C . ALA A 1 329 ? -9.555 -7.137 8.203 1 91 329 ALA A C 1
ATOM 2595 O O . ALA A 1 329 ? -10.297 -7.578 9.094 1 91 329 ALA A O 1
ATOM 2596 N N . ALA A 1 330 ? -8.781 -6.098 8.375 1 90.31 330 ALA A N 1
ATOM 2597 C CA . ALA A 1 330 ? -8.719 -5.406 9.656 1 90.31 330 ALA A CA 1
ATOM 2598 C C . ALA A 1 330 ? -10.039 -4.723 9.977 1 90.31 330 ALA A C 1
ATOM 2600 O O . ALA A 1 330 ? -10.5 -4.738 11.117 1 90.31 330 ALA A O 1
ATOM 2601 N N . HIS A 1 331 ? -10.586 -4.102 8.953 1 90 331 HIS A N 1
ATOM 2602 C CA . HIS A 1 331 ? -11.875 -3.447 9.125 1 90 331 HIS A CA 1
ATOM 2603 C C . HIS A 1 331 ? -12.945 -4.441 9.57 1 90 331 HIS A C 1
ATOM 2605 O O . HIS A 1 331 ? -13.742 -4.137 10.453 1 90 331 HIS A O 1
ATOM 2611 N N . TRP A 1 332 ? -12.938 -5.578 8.914 1 87 332 TRP A N 1
ATOM 2612 C CA . TRP A 1 332 ? -13.891 -6.625 9.266 1 87 332 TRP A CA 1
ATOM 2613 C C . TRP A 1 332 ? -13.68 -7.094 10.703 1 87 332 TRP A C 1
ATOM 2615 O O . TRP A 1 332 ? -14.648 -7.254 11.453 1 87 332 TRP A O 1
ATOM 2625 N N . GLY A 1 333 ? -12.445 -7.336 11.07 1 85.44 333 GLY A N 1
ATOM 2626 C CA . GLY A 1 333 ? -12.156 -7.738 12.438 1 85.44 333 GLY A CA 1
ATOM 2627 C C . GLY A 1 333 ? -12.57 -6.703 13.469 1 85.44 333 GLY A C 1
ATOM 2628 O O . GLY A 1 333 ? -13.164 -7.043 14.492 1 85.44 333 GLY A O 1
ATOM 2629 N N . PHE A 1 334 ? -12.312 -5.496 13.148 1 87.06 334 PHE A N 1
ATOM 2630 C CA . PHE A 1 334 ? -12.641 -4.406 14.062 1 87.06 334 PHE A CA 1
ATOM 2631 C C . PHE A 1 334 ? -14.148 -4.207 14.148 1 87.06 334 PHE A C 1
ATOM 2633 O O . PHE A 1 334 ? -14.672 -3.9 15.227 1 87.06 334 PHE A O 1
ATOM 2640 N N . SER A 1 335 ? -14.781 -4.309 13.023 1 85.5 335 SER A N 1
ATOM 2641 C CA . SER A 1 335 ? -16.234 -4.203 13.008 1 85.5 335 SER A CA 1
ATOM 2642 C C . SER A 1 335 ? -16.875 -5.289 13.867 1 85.5 335 SER A C 1
ATOM 2644 O O . SER A 1 335 ? -17.812 -5.016 14.633 1 85.5 335 SER A O 1
ATOM 2646 N N . HIS A 1 336 ? -16.344 -6.469 13.734 1 83.56 336 HIS A N 1
ATOM 2647 C CA . HIS A 1 336 ? -16.844 -7.578 14.539 1 83.56 336 HIS A CA 1
ATOM 2648 C C . HIS A 1 336 ? -16.609 -7.332 16.031 1 83.56 336 HIS A C 1
ATOM 2650 O O . HIS A 1 336 ? -17.469 -7.633 16.859 1 83.56 336 HIS A O 1
ATOM 2656 N N . TRP A 1 337 ? -15.508 -6.797 16.281 1 84.75 337 TRP A N 1
ATOM 2657 C CA . TRP A 1 337 ? -15.18 -6.488 17.656 1 84.75 337 TRP A CA 1
ATOM 2658 C C . TRP A 1 337 ? -16.125 -5.438 18.234 1 84.75 337 TRP A C 1
ATOM 2660 O O . TRP A 1 337 ? -16.469 -5.48 19.422 1 84.75 337 TRP A O 1
ATOM 2670 N N . GLN A 1 338 ? -16.688 -4.547 17.422 1 85 338 GLN A N 1
ATOM 2671 C CA . GLN A 1 338 ? -17.578 -3.486 17.844 1 85 338 GLN A CA 1
ATOM 2672 C C . GLN A 1 338 ? -19.047 -3.926 17.75 1 85 338 GLN A C 1
ATOM 2674 O O . GLN A 1 338 ? -19.953 -3.16 18.062 1 85 338 GLN A O 1
ATOM 2679 N N . GLY A 1 339 ? -19.266 -5.164 17.188 1 81.06 339 GLY A N 1
ATOM 2680 C CA . GLY A 1 339 ? -20.625 -5.691 17.062 1 81.06 339 GLY A CA 1
ATOM 2681 C C . GLY A 1 339 ? -21.391 -5.129 15.883 1 81.06 339 GLY A C 1
ATOM 2682 O O . GLY A 1 339 ? -22.625 -5.098 15.891 1 81.06 339 GLY A O 1
ATOM 2683 N N . ILE A 1 340 ? -20.625 -4.508 15 1 76 340 ILE A N 1
ATOM 2684 C CA . ILE A 1 340 ? -21.25 -3.959 13.805 1 76 340 ILE A CA 1
ATOM 2685 C C . ILE A 1 340 ? -21.125 -4.949 12.648 1 76 340 ILE A C 1
ATOM 2687 O O . ILE A 1 340 ? -20.016 -5.32 12.266 1 76 340 ILE A O 1
ATOM 2691 N N . TYR A 1 341 ? -22.172 -5.723 12.203 1 65.94 341 TYR A N 1
ATOM 2692 C CA . TYR A 1 341 ? -22.062 -6.84 11.273 1 65.94 341 TYR A CA 1
ATOM 2693 C C . TYR A 1 341 ? -22.594 -6.465 9.906 1 65.94 341 TYR A C 1
ATOM 2695 O O . TYR A 1 341 ? -23.766 -6.727 9.594 1 65.94 341 TYR A O 1
ATOM 2703 N N . PRO A 1 342 ? -22 -5.527 9.234 1 58.94 342 PRO A N 1
ATOM 2704 C CA . PRO A 1 342 ? -22.688 -5.062 8.031 1 58.94 342 PRO A CA 1
ATOM 2705 C C . PRO A 1 342 ? -22.578 -6.047 6.871 1 58.94 342 PRO A C 1
ATOM 2707 O O . PRO A 1 342 ? -23 -5.734 5.75 1 58.94 342 PRO A O 1
ATOM 2710 N N . VAL A 1 343 ? -21.969 -7.309 6.898 1 64.81 343 VAL A N 1
ATOM 2711 C CA . VAL A 1 343 ? -21.641 -7.758 5.551 1 64.81 343 VAL A CA 1
ATOM 2712 C C . VAL A 1 343 ? -22.734 -8.688 5.023 1 64.81 343 VAL A C 1
ATOM 2714 O O . VAL A 1 343 ? -23.047 -9.695 5.652 1 64.81 343 VAL A O 1
ATOM 2717 N N . GLN A 1 344 ? -23.484 -8.172 4.117 1 75.94 344 GLN A N 1
ATOM 2718 C CA . GLN A 1 344 ? -24.453 -8.93 3.322 1 75.94 344 GLN A CA 1
ATOM 2719 C C . GLN A 1 344 ? -23.766 -9.672 2.186 1 75.94 344 GLN A C 1
ATOM 2721 O O . GLN A 1 344 ? -22.594 -9.422 1.895 1 75.94 344 GLN A O 1
ATOM 2726 N N . LYS A 1 345 ? -24.453 -10.641 1.668 1 82 345 LYS A N 1
ATOM 2727 C CA . LYS A 1 345 ? -23.953 -11.461 0.563 1 82 345 LYS A CA 1
ATOM 2728 C C . LYS A 1 345 ? -23.484 -10.586 -0.601 1 82 345 LYS A C 1
ATOM 2730 O O . LYS A 1 345 ? -22.438 -10.844 -1.191 1 82 345 LYS A O 1
ATOM 2735 N N . GLU A 1 346 ? -24.219 -9.562 -0.854 1 84.69 346 GLU A N 1
ATOM 2736 C CA . GLU A 1 346 ? -23.906 -8.703 -1.996 1 84.69 346 GLU A CA 1
ATOM 2737 C C . GLU A 1 346 ? -22.625 -7.926 -1.771 1 84.69 346 GLU A C 1
ATOM 2739 O O . GLU A 1 346 ? -21.812 -7.773 -2.689 1 84.69 346 GLU A O 1
ATOM 2744 N N . THR A 1 347 ? -22.422 -7.5 -0.58 1 83.5 347 THR A N 1
ATOM 2745 C CA . THR A 1 347 ? -21.234 -6.73 -0.26 1 83.5 347 THR A CA 1
ATOM 2746 C C . THR A 1 347 ? -19.984 -7.617 -0.294 1 83.5 347 THR A C 1
ATOM 2748 O O . THR A 1 347 ? -18.922 -7.195 -0.764 1 83.5 347 THR A O 1
ATOM 2751 N N . GLU A 1 348 ? -20.141 -8.805 0.132 1 88.62 348 GLU A N 1
ATOM 2752 C CA . GLU A 1 348 ? -19.016 -9.727 0.127 1 88.62 348 GLU A CA 1
ATOM 2753 C C . GLU A 1 348 ? -18.625 -10.117 -1.296 1 88.62 348 GLU A C 1
ATOM 2755 O O . GLU A 1 348 ? -17.438 -10.258 -1.604 1 88.62 348 GLU A O 1
ATOM 2760 N N . THR A 1 349 ? -19.656 -10.367 -2.092 1 91.56 349 THR A N 1
ATOM 2761 C CA . THR A 1 349 ? -19.391 -10.672 -3.494 1 91.56 349 THR A CA 1
ATOM 2762 C C . THR A 1 349 ? -18.688 -9.508 -4.184 1 91.56 349 THR A C 1
ATOM 2764 O O . THR A 1 349 ? -17.812 -9.719 -5.023 1 91.56 349 THR A O 1
ATOM 2767 N N . LEU A 1 350 ? -19.078 -8.344 -3.795 1 90.31 350 LEU A N 1
ATOM 2768 C CA . LEU A 1 350 ? -18.453 -7.16 -4.371 1 90.31 350 LEU A CA 1
ATOM 2769 C C . LEU A 1 350 ? -16.984 -7.07 -3.957 1 90.31 350 LEU A C 1
ATOM 2771 O O . LEU A 1 350 ? -16.125 -6.727 -4.773 1 90.31 350 LEU A O 1
ATOM 2775 N N . PHE A 1 351 ? -16.703 -7.332 -2.68 1 91.94 351 PHE A N 1
ATOM 2776 C CA . PHE A 1 351 ? -15.32 -7.336 -2.215 1 91.94 351 PHE A CA 1
ATOM 2777 C C . PHE A 1 351 ? -14.492 -8.352 -2.996 1 91.94 351 PHE A C 1
ATOM 2779 O O . PHE A 1 351 ? -13.359 -8.062 -3.389 1 91.94 351 PHE A O 1
ATOM 2786 N N . LEU A 1 352 ? -15.031 -9.5 -3.207 1 94.88 352 LEU A N 1
ATOM 2787 C CA . LEU A 1 352 ? -14.305 -10.523 -3.943 1 94.88 352 LEU A CA 1
ATOM 2788 C C . LEU A 1 352 ? -14.047 -10.086 -5.379 1 94.88 352 LEU A C 1
ATOM 2790 O O . LEU A 1 352 ? -12.938 -10.273 -5.898 1 94.88 352 LEU A O 1
ATOM 2794 N N . ASN A 1 353 ? -15.062 -9.492 -6.008 1 94.81 353 ASN A N 1
ATOM 2795 C CA . ASN A 1 353 ? -14.891 -8.977 -7.363 1 94.81 353 ASN A CA 1
ATOM 2796 C C . ASN A 1 353 ? -13.797 -7.918 -7.43 1 94.81 353 ASN A C 1
ATOM 2798 O O . ASN A 1 353 ? -12.992 -7.902 -8.359 1 94.81 353 ASN A O 1
ATOM 2802 N N . GLU A 1 354 ? -13.781 -7.074 -6.48 1 94.69 354 GLU A N 1
ATOM 2803 C CA . GLU A 1 354 ? -12.789 -6.008 -6.441 1 94.69 354 GLU A CA 1
ATOM 2804 C C . GLU A 1 354 ? -11.383 -6.57 -6.215 1 94.69 354 GLU A C 1
ATOM 2806 O O . GLU A 1 354 ? -10.43 -6.156 -6.875 1 94.69 354 GLU A O 1
ATOM 2811 N N . PHE A 1 355 ? -11.328 -7.473 -5.242 1 96.5 355 PHE A N 1
ATOM 2812 C CA . PHE A 1 355 ? -10.031 -8.078 -4.965 1 96.5 355 PHE A CA 1
ATOM 2813 C C . PHE A 1 355 ? -9.516 -8.836 -6.188 1 96.5 355 PHE A C 1
ATOM 2815 O O . PHE A 1 355 ? -8.32 -8.805 -6.484 1 96.5 355 PHE A O 1
ATOM 2822 N N . PHE A 1 356 ? -10.383 -9.531 -6.863 1 97.31 356 PHE A N 1
ATOM 2823 C CA . PHE A 1 356 ? -10 -10.25 -8.07 1 97.31 356 PHE A CA 1
ATOM 2824 C C . PHE A 1 356 ? -9.5 -9.289 -9.141 1 97.31 356 PHE A C 1
ATOM 2826 O O . PHE A 1 356 ? -8.453 -9.516 -9.75 1 97.31 356 PHE A O 1
ATOM 2833 N N . PHE A 1 357 ? -10.242 -8.234 -9.344 1 96.38 357 PHE A N 1
ATOM 2834 C CA . PHE A 1 357 ? -9.875 -7.25 -10.359 1 96.38 357 PHE A CA 1
ATOM 2835 C C . PHE A 1 357 ? -8.531 -6.613 -10.039 1 96.38 357 PHE A C 1
ATOM 2837 O O . PHE A 1 357 ? -7.668 -6.496 -10.914 1 96.38 357 PHE A O 1
ATOM 2844 N N . ILE A 1 358 ? -8.336 -6.219 -8.805 1 95.56 358 ILE A N 1
ATOM 2845 C CA . ILE A 1 358 ? -7.09 -5.59 -8.375 1 95.56 358 ILE A CA 1
ATOM 2846 C C . ILE A 1 358 ? -5.934 -6.574 -8.547 1 95.56 358 ILE A C 1
ATOM 2848 O O . ILE A 1 358 ? -4.871 -6.207 -9.055 1 95.56 358 ILE A O 1
ATOM 2852 N N . SER A 1 359 ? -6.172 -7.805 -8.156 1 96.94 359 SER A N 1
ATOM 2853 C CA . SER A 1 359 ? -5.125 -8.812 -8.273 1 96.94 359 SER A CA 1
ATOM 2854 C C . SER A 1 359 ? -4.785 -9.102 -9.727 1 96.94 359 SER A C 1
ATOM 2856 O O . SER A 1 359 ? -3.615 -9.258 -10.086 1 96.94 359 SER A O 1
ATOM 2858 N N . PHE A 1 360 ? -5.777 -9.133 -10.547 1 97.56 360 PHE A N 1
ATOM 2859 C CA . PHE A 1 360 ? -5.602 -9.422 -11.969 1 97.56 360 PHE A CA 1
ATOM 2860 C C . PHE A 1 360 ? -4.816 -8.312 -12.656 1 97.56 360 PHE A C 1
ATOM 2862 O O . PHE A 1 360 ? -3.824 -8.57 -13.336 1 97.56 360 PHE A O 1
ATOM 2869 N N . VAL A 1 361 ? -5.18 -7.086 -12.422 1 96.56 361 VAL A N 1
ATOM 2870 C CA . VAL A 1 361 ? -4.527 -5.941 -13.047 1 96.56 361 VAL A CA 1
ATOM 2871 C C . VAL A 1 361 ? -3.105 -5.797 -12.516 1 96.56 361 VAL A C 1
ATOM 2873 O O . VAL A 1 361 ? -2.174 -5.527 -13.273 1 96.56 361 VAL A O 1
ATOM 2876 N N . ALA A 1 362 ? -2.994 -5.969 -11.227 1 95.44 362 ALA A N 1
ATOM 2877 C CA . ALA A 1 362 ? -1.672 -5.848 -10.617 1 95.44 362 ALA A CA 1
ATOM 2878 C C . ALA A 1 362 ? -0.722 -6.914 -11.148 1 95.44 362 ALA A C 1
ATOM 2880 O O . ALA A 1 362 ? 0.459 -6.645 -11.383 1 95.44 362 ALA A O 1
ATOM 2881 N N . TYR A 1 363 ? -1.213 -8.078 -11.297 1 96.38 363 TYR A N 1
ATOM 2882 C CA . TYR A 1 363 ? -0.383 -9.164 -11.797 1 96.38 363 TYR A CA 1
ATOM 2883 C C . TYR A 1 363 ? 0.04 -8.906 -13.242 1 96.38 363 TYR A C 1
ATOM 2885 O O . TYR A 1 363 ? 1.213 -9.062 -13.586 1 96.38 363 TYR A O 1
ATOM 2893 N N . ILE A 1 364 ? -0.878 -8.523 -14.078 1 96.38 364 ILE A N 1
ATOM 2894 C CA . ILE A 1 364 ? -0.577 -8.234 -15.477 1 96.38 364 ILE A CA 1
ATOM 2895 C C . ILE A 1 364 ? 0.421 -7.078 -15.562 1 96.38 364 ILE A C 1
ATOM 2897 O O . ILE A 1 364 ? 1.355 -7.117 -16.359 1 96.38 364 ILE A O 1
ATOM 2901 N N . HIS A 1 365 ? 0.206 -6.148 -14.719 1 94.62 365 HIS A N 1
ATOM 2902 C CA . HIS A 1 365 ? 1.096 -4.996 -14.703 1 94.62 365 HIS A CA 1
ATOM 2903 C C . HIS A 1 365 ? 2.529 -5.41 -14.383 1 94.62 365 HIS A C 1
ATOM 2905 O O . HIS A 1 365 ? 3.467 -4.984 -15.062 1 94.62 365 HIS A O 1
ATOM 2911 N N . ILE A 1 366 ? 2.707 -6.195 -13.375 1 93.56 366 ILE A N 1
ATOM 2912 C CA . ILE A 1 366 ? 4.066 -6.555 -12.984 1 93.56 366 ILE A CA 1
ATOM 2913 C C . ILE A 1 366 ? 4.691 -7.449 -14.055 1 93.56 366 ILE A C 1
ATOM 2915 O O . ILE A 1 366 ? 5.891 -7.355 -14.328 1 93.56 366 ILE A O 1
ATOM 2919 N N . VAL A 1 367 ? 3.938 -8.312 -14.648 1 94.88 367 VAL A N 1
ATOM 2920 C CA . VAL A 1 367 ? 4.461 -9.219 -15.664 1 94.88 367 VAL A CA 1
ATOM 2921 C C . VAL A 1 367 ? 4.961 -8.414 -16.859 1 94.88 367 VAL A C 1
ATOM 2923 O O . VAL A 1 367 ? 6.105 -8.578 -17.297 1 94.88 367 VAL A O 1
ATOM 2926 N N . ILE A 1 368 ? 4.195 -7.48 -17.297 1 94.19 368 ILE A N 1
ATOM 2927 C CA . ILE A 1 368 ? 4.547 -6.688 -18.469 1 94.19 368 ILE A CA 1
ATOM 2928 C C . ILE A 1 368 ? 5.715 -5.762 -18.141 1 94.19 368 ILE A C 1
ATOM 2930 O O . ILE A 1 368 ? 6.668 -5.652 -18.906 1 94.19 368 ILE A O 1
ATOM 2934 N N . SER A 1 369 ? 5.664 -5.148 -17 1 92.81 369 SER A N 1
ATOM 2935 C CA . SER A 1 369 ? 6.688 -4.188 -16.594 1 92.81 369 SER A CA 1
ATOM 2936 C C . SER A 1 369 ? 8.039 -4.867 -16.391 1 92.81 369 SER A C 1
ATOM 2938 O O . SER A 1 369 ? 9.062 -4.367 -16.859 1 92.81 369 SER A O 1
ATOM 2940 N N . VAL A 1 370 ? 7.988 -5.969 -15.766 1 92.25 370 VAL A N 1
ATOM 2941 C CA . VAL A 1 370 ? 9.234 -6.68 -15.469 1 92.25 370 VAL A CA 1
ATOM 2942 C C . VAL A 1 370 ? 9.844 -7.211 -16.766 1 92.25 370 VAL A C 1
ATOM 2944 O O . VAL A 1 370 ? 11.055 -7.129 -16.969 1 92.25 370 VAL A O 1
ATOM 2947 N N . ILE A 1 371 ? 9.055 -7.766 -17.656 1 93.06 371 ILE A N 1
ATOM 2948 C CA . ILE A 1 371 ? 9.555 -8.258 -18.938 1 93.06 371 ILE A CA 1
ATOM 2949 C C . ILE A 1 371 ? 10.195 -7.117 -19.719 1 93.06 371 ILE A C 1
ATOM 2951 O O . ILE A 1 371 ? 11.305 -7.258 -20.234 1 93.06 371 ILE A O 1
ATOM 2955 N N . TYR A 1 372 ? 9.547 -6.004 -19.672 1 92.06 372 TYR A N 1
ATOM 2956 C CA . TYR A 1 372 ? 10.047 -4.852 -20.406 1 92.06 372 TYR A CA 1
ATOM 2957 C C . TYR A 1 372 ? 11.344 -4.332 -19.797 1 92.06 372 TYR A C 1
ATOM 2959 O O . TYR A 1 372 ? 12.305 -4.062 -20.516 1 92.06 372 TYR A O 1
ATOM 2967 N N . GLU A 1 373 ? 11.375 -4.195 -18.547 1 90.75 373 GLU A N 1
ATOM 2968 C CA . GLU A 1 373 ? 12.539 -3.631 -17.875 1 90.75 373 GLU A CA 1
ATOM 2969 C C . GLU A 1 373 ? 13.734 -4.574 -17.953 1 90.75 373 GLU A C 1
ATOM 2971 O O . GLU A 1 373 ? 14.867 -4.129 -18.172 1 90.75 373 GLU A O 1
ATOM 2976 N N . VAL A 1 374 ? 13.516 -5.855 -17.828 1 91.06 374 VAL A N 1
ATOM 2977 C CA . VAL A 1 374 ? 14.609 -6.82 -17.828 1 91.06 374 VAL A CA 1
ATOM 2978 C C . VAL A 1 374 ? 15.141 -6.98 -19.25 1 91.06 374 VAL A C 1
ATOM 2980 O O . VAL A 1 374 ? 16.359 -7.039 -19.469 1 91.06 374 VAL A O 1
ATOM 2983 N N . LYS A 1 375 ? 14.273 -6.992 -20.219 1 91.62 375 LYS A N 1
ATOM 2984 C CA . LYS A 1 375 ? 14.734 -7.109 -21.609 1 91.62 375 LYS A CA 1
ATOM 2985 C C . LYS A 1 375 ? 15.555 -5.887 -22.016 1 91.62 375 LYS A C 1
ATOM 2987 O O . LYS A 1 375 ? 16.547 -6.012 -22.734 1 91.62 375 LYS A O 1
ATOM 2992 N N . THR A 1 376 ? 15.141 -4.727 -21.562 1 90.25 376 THR A N 1
ATOM 2993 C CA . THR A 1 376 ? 15.859 -3.494 -21.859 1 90.25 376 THR A CA 1
ATOM 2994 C C . THR A 1 376 ? 17.203 -3.467 -21.141 1 90.25 376 THR A C 1
ATOM 2996 O O . THR A 1 376 ? 18.219 -3.057 -21.719 1 90.25 376 THR A O 1
ATOM 2999 N N . ALA A 1 377 ? 17.203 -3.883 -19.969 1 87.56 377 ALA A N 1
ATOM 3000 C CA . ALA A 1 377 ? 18.438 -3.918 -19.188 1 87.56 377 ALA A CA 1
ATOM 3001 C C . ALA A 1 377 ? 19.453 -4.871 -19.812 1 87.56 377 ALA A C 1
ATOM 3003 O O . ALA A 1 377 ? 20.656 -4.598 -19.797 1 87.56 377 ALA A O 1
ATOM 3004 N N . LEU A 1 378 ? 19.016 -6.004 -20.312 1 90.44 378 LEU A N 1
ATOM 3005 C CA . LEU A 1 378 ? 19.891 -7.027 -20.859 1 90.44 378 LEU A CA 1
ATOM 3006 C C . LEU A 1 378 ? 20.141 -6.797 -22.344 1 90.44 378 LEU A C 1
ATOM 3008 O O . LEU A 1 378 ? 21.047 -7.379 -22.922 1 90.44 378 LEU A O 1
ATOM 3012 N N . GLY A 1 379 ? 19.328 -5.98 -22.969 1 89.62 379 GLY A N 1
ATOM 3013 C CA . GLY A 1 379 ? 19.453 -5.719 -24.391 1 89.62 379 GLY A CA 1
ATOM 3014 C C . GLY A 1 379 ? 19.062 -6.91 -25.25 1 89.62 379 GLY A C 1
ATOM 3015 O O . GLY A 1 379 ? 19.75 -7.223 -26.234 1 89.62 379 GLY A O 1
ATOM 3016 N N . ILE A 1 380 ? 18.078 -7.625 -24.812 1 89.38 380 ILE A N 1
ATOM 3017 C CA . ILE A 1 380 ? 17.688 -8.828 -25.547 1 89.38 380 ILE A CA 1
ATOM 3018 C C . ILE A 1 380 ? 16.219 -8.727 -25.969 1 89.38 380 ILE A C 1
ATOM 3020 O O . ILE A 1 380 ? 15.508 -7.82 -25.531 1 89.38 380 ILE A O 1
ATOM 3024 N N . THR A 1 381 ? 15.805 -9.719 -26.828 1 86.62 381 THR A N 1
ATOM 3025 C CA . THR A 1 381 ? 14.414 -9.828 -27.25 1 86.62 381 THR A CA 1
ATOM 3026 C C . THR A 1 381 ? 13.727 -10.984 -26.531 1 86.62 381 THR A C 1
ATOM 3028 O O . THR A 1 381 ? 14.375 -11.938 -26.109 1 86.62 381 THR A O 1
ATOM 3031 N N . VAL A 1 382 ? 12.43 -10.922 -26.484 1 86.38 382 VAL A N 1
ATOM 3032 C CA . VAL A 1 382 ? 11.688 -11.859 -25.656 1 86.38 382 VAL A CA 1
ATOM 3033 C C . VAL A 1 382 ? 11.273 -13.07 -26.484 1 86.38 382 VAL A C 1
ATOM 3035 O O . VAL A 1 382 ? 11.43 -14.211 -26.031 1 86.38 382 VAL A O 1
ATOM 3038 N N . PHE A 1 383 ? 10.836 -12.891 -27.703 1 85.38 383 PHE A N 1
ATOM 3039 C CA . PHE A 1 383 ? 10.195 -13.984 -28.422 1 85.38 383 PHE A CA 1
ATOM 3040 C C . PHE A 1 383 ? 10.914 -14.258 -29.734 1 85.38 383 PHE A C 1
ATOM 3042 O O . PHE A 1 383 ? 10.328 -14.836 -30.656 1 85.38 383 PHE A O 1
ATOM 3049 N N . THR A 1 384 ? 12.133 -13.805 -29.844 1 83 384 THR A N 1
ATOM 3050 C CA . THR A 1 384 ? 12.898 -14.07 -31.062 1 83 384 THR A CA 1
ATOM 3051 C C . THR A 1 384 ? 14.344 -14.422 -30.719 1 83 384 THR A C 1
ATOM 3053 O O . THR A 1 384 ? 14.914 -13.883 -29.766 1 83 384 THR A O 1
ATOM 3056 N N . VAL A 1 385 ? 14.852 -15.289 -31.484 1 82 385 VAL A N 1
ATOM 3057 C CA . VAL A 1 385 ? 16.281 -15.594 -31.422 1 82 385 VAL A CA 1
ATOM 3058 C C . VAL A 1 385 ? 17.031 -14.758 -32.469 1 82 385 VAL A C 1
ATOM 3060 O O . VAL A 1 385 ? 16.703 -14.781 -33.656 1 82 385 VAL A O 1
ATOM 3063 N N . PRO A 1 386 ? 17.938 -14.039 -31.906 1 80.38 386 PRO A N 1
ATOM 3064 C CA . PRO A 1 386 ? 18.719 -13.266 -32.875 1 80.38 386 PRO A CA 1
ATOM 3065 C C . PRO A 1 386 ? 19.344 -14.133 -33.969 1 80.38 386 PRO A C 1
ATOM 3067 O O . PRO A 1 386 ? 19.734 -15.281 -33.688 1 80.38 386 PRO A O 1
ATOM 3070 N N . LYS A 1 387 ? 19.453 -13.602 -35.156 1 78.5 387 LYS A N 1
ATOM 3071 C CA . LYS A 1 387 ? 19.969 -14.328 -36.312 1 78.5 387 LYS A CA 1
ATOM 3072 C C . LYS A 1 387 ? 21.375 -14.867 -36.062 1 78.5 387 LYS A C 1
ATOM 3074 O O . LYS A 1 387 ? 21.703 -15.961 -36.5 1 78.5 387 LYS A O 1
ATOM 3079 N N . ALA A 1 388 ? 22.109 -14.266 -35.25 1 77.25 388 ALA A N 1
ATOM 3080 C CA . ALA A 1 388 ? 23.484 -14.672 -34.938 1 77.25 388 ALA A CA 1
ATOM 3081 C C . ALA A 1 388 ? 23.516 -15.961 -34.125 1 77.25 388 ALA A C 1
ATOM 3083 O O . ALA A 1 388 ? 24.5 -16.703 -34.156 1 77.25 388 ALA A O 1
ATOM 3084 N N . HIS A 1 389 ? 22.406 -16.297 -33.531 1 76.5 389 HIS A N 1
ATOM 3085 C CA . HIS A 1 389 ? 22.375 -17.438 -32.625 1 76.5 389 HIS A CA 1
ATOM 3086 C C . HIS A 1 389 ? 21.594 -18.609 -33.219 1 76.5 389 HIS A C 1
ATOM 3088 O O . HIS A 1 389 ? 21.344 -19.609 -32.562 1 76.5 389 HIS A O 1
ATOM 3094 N N . GLN A 1 390 ? 21.094 -18.359 -34.406 1 74.44 390 GLN A N 1
ATOM 3095 C CA . GLN A 1 390 ? 20.344 -19.406 -35.062 1 74.44 390 GLN A CA 1
ATOM 3096 C C . GLN A 1 390 ? 21.266 -20.391 -35.781 1 74.44 390 GLN A C 1
ATOM 3098 O O . GLN A 1 390 ? 20.953 -20.844 -36.906 1 74.44 390 GLN A O 1
ATOM 3103 N N . LYS A 1 391 ? 22.547 -20.453 -35.406 1 65.38 391 LYS A N 1
ATOM 3104 C CA . LYS A 1 391 ? 23.5 -21.438 -35.906 1 65.38 391 LYS A CA 1
ATOM 3105 C C . LYS A 1 391 ? 23.797 -22.5 -34.875 1 65.38 391 LYS A C 1
ATOM 3107 O O . LYS A 1 391 ? 23.828 -22.219 -33.688 1 65.38 391 LYS A O 1
ATOM 3112 N N . LYS A 1 392 ? 23.531 -23.859 -35.188 1 58.12 392 LYS A N 1
ATOM 3113 C CA . LYS A 1 392 ? 23.766 -24.969 -34.281 1 58.12 392 LYS A CA 1
ATOM 3114 C C . LYS A 1 392 ? 25.094 -24.828 -33.531 1 58.12 392 LYS A C 1
ATOM 3116 O O . LYS A 1 392 ? 26.141 -24.625 -34.188 1 58.12 392 LYS A O 1
ATOM 3121 N N . ILE A 1 393 ? 25.094 -24.281 -32.219 1 48.62 393 ILE A N 1
ATOM 3122 C CA . ILE A 1 393 ? 26.375 -24.375 -31.547 1 48.62 393 ILE A CA 1
ATOM 3123 C C . ILE A 1 393 ? 26.828 -25.844 -31.484 1 48.62 393 ILE A C 1
ATOM 3125 O O . ILE A 1 393 ? 26.125 -26.688 -30.938 1 48.62 393 ILE A O 1
ATOM 3129 N N . VAL A 1 394 ? 27.766 -26.328 -32.469 1 40.5 394 VAL A N 1
ATOM 3130 C CA . VAL A 1 394 ? 28.422 -27.625 -32.406 1 40.5 394 VAL A CA 1
ATOM 3131 C C . VAL A 1 394 ? 29.109 -27.797 -31.062 1 40.5 394 VAL A C 1
ATOM 3133 O O . VAL A 1 394 ? 29.719 -26.859 -30.531 1 40.5 394 VAL A O 1
ATOM 3136 N N . MET B 1 1 ? 29.297 -14.672 -7.684 1 30.84 1 MET B N 1
ATOM 3137 C CA . MET B 1 1 ? 29.344 -14.391 -6.254 1 30.84 1 MET B CA 1
ATOM 3138 C C . MET B 1 1 ? 27.984 -13.906 -5.75 1 30.84 1 MET B C 1
ATOM 3140 O O . MET B 1 1 ? 27.375 -13.016 -6.344 1 30.84 1 MET B O 1
ATOM 3144 N N . THR B 1 2 ? 27.297 -14.781 -5.02 1 42.78 2 THR B N 1
ATOM 3145 C CA . THR B 1 2 ? 26.047 -14.445 -4.355 1 42.78 2 THR B CA 1
ATOM 3146 C C . THR B 1 2 ? 26.156 -13.117 -3.613 1 42.78 2 THR B C 1
ATOM 3148 O O . THR B 1 2 ? 27.109 -12.906 -2.865 1 42.78 2 THR B O 1
ATOM 3151 N N . PRO B 1 3 ? 25.625 -12.133 -4.094 1 48.19 3 PRO B N 1
ATOM 3152 C CA . PRO B 1 3 ? 25.844 -10.883 -3.348 1 48.19 3 PRO B CA 1
ATOM 3153 C C . PRO B 1 3 ? 25.797 -11.094 -1.834 1 48.19 3 PRO B C 1
ATOM 3155 O O . PRO B 1 3 ? 25.109 -12 -1.35 1 48.19 3 PRO B O 1
ATOM 3158 N N . PRO B 1 4 ? 26.703 -10.484 -1.145 1 46.09 4 PRO B N 1
ATOM 3159 C CA . PRO B 1 4 ? 26.812 -10.648 0.308 1 46.09 4 PRO B CA 1
ATOM 3160 C C . PRO B 1 4 ? 25.469 -10.453 1.016 1 46.09 4 PRO B C 1
ATOM 3162 O O . PRO B 1 4 ? 24.656 -9.633 0.592 1 46.09 4 PRO B O 1
ATOM 3165 N N . VAL B 1 5 ? 25 -11.391 1.812 1 48.69 5 VAL B N 1
ATOM 3166 C CA . VAL B 1 5 ? 23.844 -11.516 2.695 1 48.69 5 VAL B CA 1
ATOM 3167 C C . VAL B 1 5 ? 23.609 -10.203 3.432 1 48.69 5 VAL B C 1
ATOM 3169 O O . VAL B 1 5 ? 22.484 -9.93 3.875 1 48.69 5 VAL B O 1
ATOM 3172 N N . MET B 1 6 ? 24.609 -9.492 3.643 1 47.72 6 MET B N 1
ATOM 3173 C CA . MET B 1 6 ? 24.516 -8.289 4.457 1 47.72 6 MET B CA 1
ATOM 3174 C C . MET B 1 6 ? 23.547 -7.285 3.842 1 47.72 6 MET B C 1
ATOM 3176 O O . MET B 1 6 ? 22.828 -6.586 4.559 1 47.72 6 MET B O 1
ATOM 3180 N N . GLU B 1 7 ? 23.578 -7.184 2.529 1 53.06 7 GLU B N 1
ATOM 3181 C CA . GLU B 1 7 ? 22.719 -6.152 1.954 1 53.06 7 GLU B CA 1
ATOM 3182 C C . GLU B 1 7 ? 21.25 -6.57 2.002 1 53.06 7 GLU B C 1
ATOM 3184 O O . GLU B 1 7 ? 20.359 -5.719 1.982 1 53.06 7 GLU B O 1
ATOM 3189 N N . LYS B 1 8 ? 21.094 -7.758 2.387 1 53.81 8 LYS B N 1
ATOM 3190 C CA . LYS B 1 8 ? 19.75 -8.32 2.469 1 53.81 8 LYS B CA 1
ATOM 3191 C C . LYS B 1 8 ? 19.188 -8.195 3.883 1 53.81 8 LYS B C 1
ATOM 3193 O O . LYS B 1 8 ? 18.078 -8.664 4.16 1 53.81 8 LYS B O 1
ATOM 3198 N N . SER B 1 9 ? 19.969 -7.695 4.789 1 48.53 9 SER B N 1
ATOM 3199 C CA . SER B 1 9 ? 19.625 -7.785 6.207 1 48.53 9 SER B CA 1
ATOM 3200 C C . SER B 1 9 ? 18.781 -6.594 6.648 1 48.53 9 SER B C 1
ATOM 3202 O O . SER B 1 9 ? 18.531 -6.414 7.84 1 48.53 9 SER B O 1
ATOM 3204 N N . MET B 1 10 ? 18.469 -5.742 5.738 1 52.44 10 MET B N 1
ATOM 3205 C CA . MET B 1 10 ? 17.719 -4.629 6.301 1 52.44 10 MET B CA 1
ATOM 3206 C C . MET B 1 10 ? 16.234 -4.965 6.383 1 52.44 10 MET B C 1
ATOM 3208 O O . MET B 1 10 ? 15.695 -5.652 5.508 1 52.44 10 MET B O 1
ATOM 3212 N N . TYR B 1 11 ? 15.625 -4.918 7.562 1 50.59 11 TYR B N 1
ATOM 3213 C CA . TYR B 1 11 ? 14.234 -5.281 7.824 1 50.59 11 TYR B CA 1
ATOM 3214 C C . TYR B 1 11 ? 13.297 -4.582 6.852 1 50.59 11 TYR B C 1
ATOM 3216 O O . TYR B 1 11 ? 12.516 -5.234 6.156 1 50.59 11 TYR B O 1
ATOM 3224 N N . PHE B 1 12 ? 13.148 -3.154 7.086 1 58.34 12 PHE B N 1
ATOM 3225 C CA . PHE B 1 12 ? 12.195 -2.387 6.297 1 58.34 12 PHE B CA 1
ATOM 3226 C C . PHE B 1 12 ? 12.883 -1.203 5.621 1 58.34 12 PHE B C 1
ATOM 3228 O O . PHE B 1 12 ? 13.906 -0.711 6.109 1 58.34 12 PHE B O 1
ATOM 3235 N N . GLY B 1 13 ? 12.773 -1.027 4.328 1 59.72 13 GLY B N 1
ATOM 3236 C CA . GLY B 1 13 ? 13.352 0.048 3.533 1 59.72 13 GLY B CA 1
ATOM 3237 C C . GLY B 1 13 ? 13.422 1.366 4.281 1 59.72 13 GLY B C 1
ATOM 3238 O O . GLY B 1 13 ? 12.703 1.573 5.258 1 59.72 13 GLY B O 1
ATOM 3239 N N . LYS B 1 14 ? 14.445 2.158 4.195 1 71.31 14 LYS B N 1
ATOM 3240 C CA . LYS B 1 14 ? 14.656 3.482 4.773 1 71.31 14 LYS B CA 1
ATOM 3241 C C . LYS B 1 14 ? 14 4.566 3.926 1 71.31 14 LYS B C 1
ATOM 3243 O O . LYS B 1 14 ? 13.734 4.355 2.74 1 71.31 14 LYS B O 1
ATOM 3248 N N . TYR B 1 15 ? 13.609 5.652 4.645 1 77.38 15 TYR B N 1
ATOM 3249 C CA . TYR B 1 15 ? 13.062 6.805 3.936 1 77.38 15 TYR B CA 1
ATOM 3250 C C . TYR B 1 15 ? 14.156 7.559 3.195 1 77.38 15 TYR B C 1
ATOM 3252 O O . TYR B 1 15 ? 13.906 8.164 2.15 1 77.38 15 TYR B O 1
ATOM 3260 N N . VAL B 1 16 ? 15.336 7.488 3.812 1 79.12 16 VAL B N 1
ATOM 3261 C CA . VAL B 1 16 ? 16.453 8.188 3.199 1 79.12 16 VAL B CA 1
ATOM 3262 C C . VAL B 1 16 ? 17.375 7.188 2.51 1 79.12 16 VAL B C 1
ATOM 3264 O O . VAL B 1 16 ? 17.938 6.301 3.16 1 79.12 16 VAL B O 1
ATOM 3267 N N . SER B 1 17 ? 17.531 7.309 1.246 1 76.5 17 SER B N 1
ATOM 3268 C CA . SER B 1 17 ? 18.391 6.426 0.463 1 76.5 17 SER B CA 1
ATOM 3269 C C . SER B 1 17 ? 19.875 6.754 0.672 1 76.5 17 SER B C 1
ATOM 3271 O O . SER B 1 17 ? 20.203 7.746 1.324 1 76.5 17 SER B O 1
ATOM 3273 N N . GLN B 1 18 ? 20.734 5.957 0.196 1 77.44 18 GLN B N 1
ATOM 3274 C CA . GLN B 1 18 ? 22.172 6.223 0.284 1 77.44 18 GLN B CA 1
ATOM 3275 C C . GLN B 1 18 ? 22.547 7.484 -0.488 1 77.44 18 GLN B C 1
ATOM 3277 O O . GLN B 1 18 ? 23.344 8.297 -0.007 1 77.44 18 GLN B O 1
ATOM 3282 N N . GLU B 1 19 ? 21.969 7.617 -1.595 1 78.62 19 GLU B N 1
ATOM 3283 C CA . GLU B 1 19 ? 22.188 8.836 -2.373 1 78.62 19 GLU B CA 1
ATOM 3284 C C . GLU B 1 19 ? 21.625 10.062 -1.661 1 78.62 19 GLU B C 1
ATOM 3286 O O . GLU B 1 19 ? 22.234 11.133 -1.688 1 78.62 19 GLU B O 1
ATOM 3291 N N . GLY B 1 20 ? 20.531 9.898 -1.086 1 82.88 20 GLY B N 1
ATOM 3292 C CA . GLY B 1 20 ? 19.922 10.977 -0.33 1 82.88 20 GLY B CA 1
ATOM 3293 C C . GLY B 1 20 ? 20.766 11.438 0.849 1 82.88 20 GLY B C 1
ATOM 3294 O O . GLY B 1 20 ? 20.828 12.625 1.151 1 82.88 20 GLY B O 1
ATOM 3295 N N . THR B 1 21 ? 21.406 10.492 1.405 1 85.12 21 THR B N 1
ATOM 3296 C CA . THR B 1 21 ? 22.266 10.805 2.539 1 85.12 21 THR B CA 1
ATOM 3297 C C . THR B 1 21 ? 23.422 11.695 2.107 1 85.12 21 THR B C 1
ATOM 3299 O O . THR B 1 21 ? 23.797 12.625 2.824 1 85.12 21 THR B O 1
ATOM 3302 N N . LYS B 1 22 ? 23.953 11.438 1.014 1 85.56 22 LYS B N 1
ATOM 3303 C CA . LYS B 1 22 ? 25.047 12.25 0.476 1 85.56 22 LYS B CA 1
ATOM 3304 C C . LYS B 1 22 ? 24.578 13.664 0.151 1 85.56 22 LYS B C 1
ATOM 3306 O O . LYS B 1 22 ? 25.266 14.633 0.464 1 85.56 22 LYS B O 1
ATOM 3311 N N . ASN B 1 23 ? 23.438 13.766 -0.38 1 85.5 23 ASN B N 1
ATOM 3312 C CA . ASN B 1 23 ? 22.906 15.062 -0.769 1 85.5 23 ASN B CA 1
ATOM 3313 C C . ASN B 1 23 ? 22.5 15.891 0.449 1 85.5 23 ASN B C 1
ATOM 3315 O O . ASN B 1 23 ? 22.578 17.125 0.42 1 85.5 23 ASN B O 1
ATOM 3319 N N . LEU B 1 24 ? 22.141 15.219 1.421 1 86.69 24 LEU B N 1
ATOM 3320 C CA . LEU B 1 24 ? 21.766 15.898 2.654 1 86.69 24 LEU B CA 1
ATOM 3321 C C . LEU B 1 24 ? 22.953 16.641 3.252 1 86.69 24 LEU B C 1
ATOM 3323 O O . LEU B 1 24 ? 22.781 17.734 3.812 1 86.69 24 LEU B O 1
ATOM 3327 N N . ARG B 1 25 ? 24.062 16.109 3.09 1 84.62 25 ARG B N 1
ATOM 3328 C CA . ARG B 1 25 ? 25.266 16.703 3.652 1 84.62 25 ARG B CA 1
ATOM 3329 C C . ARG B 1 25 ? 25.703 17.922 2.846 1 84.62 25 ARG B C 1
ATOM 3331 O O . ARG B 1 25 ? 26.297 18.844 3.391 1 84.62 25 ARG B O 1
ATOM 3338 N N . LEU B 1 26 ? 25.281 17.906 1.627 1 81 26 LEU B N 1
ATOM 3339 C CA . LEU B 1 26 ? 25.719 18.984 0.732 1 81 26 LEU B CA 1
ATOM 3340 C C . LEU B 1 26 ? 24.672 20.094 0.682 1 81 26 LEU B C 1
ATOM 3342 O O . LEU B 1 26 ? 24.938 21.172 0.142 1 81 26 LEU B O 1
ATOM 3346 N N . TYR B 1 27 ? 23.625 19.922 1.323 1 79.5 27 TYR B N 1
ATOM 3347 C CA . TYR B 1 27 ? 22.516 20.859 1.203 1 79.5 27 TYR B CA 1
ATOM 3348 C C . TYR B 1 27 ? 22.812 22.156 1.948 1 79.5 27 TYR B C 1
ATOM 3350 O O . TYR B 1 27 ? 23.328 22.125 3.062 1 79.5 27 TYR B O 1
ATOM 3358 N N . SER B 1 28 ? 22.516 23.281 1.274 1 73.69 28 SER B N 1
ATOM 3359 C CA . SER B 1 28 ? 22.594 24.609 1.882 1 73.69 28 SER B CA 1
ATOM 3360 C C . SER B 1 28 ? 21.281 25.375 1.677 1 73.69 28 SER B C 1
ATOM 3362 O O . SER B 1 28 ? 20.781 25.453 0.558 1 73.69 28 SER B O 1
ATOM 3364 N N . TYR B 1 29 ? 20.766 25.828 2.771 1 67.88 29 TYR B N 1
ATOM 3365 C CA . TYR B 1 29 ? 19.469 26.516 2.711 1 67.88 29 TYR B CA 1
ATOM 3366 C C . TYR B 1 29 ? 19.641 27.906 2.102 1 67.88 29 TYR B C 1
ATOM 3368 O O . TYR B 1 29 ? 20.578 28.641 2.434 1 67.88 29 TYR B O 1
ATOM 3376 N N . LYS B 1 30 ? 18.797 28.109 1.133 1 63.44 30 LYS B N 1
ATOM 3377 C CA . LYS B 1 30 ? 18.719 29.453 0.553 1 63.44 30 LYS B CA 1
ATOM 3378 C C . LYS B 1 30 ? 17.328 30.031 0.69 1 63.44 30 LYS B C 1
ATOM 3380 O O . LYS B 1 30 ? 16.344 29.422 0.248 1 63.44 30 LYS B O 1
ATOM 3385 N N . GLY B 1 31 ? 17.109 30.859 1.704 1 63.59 31 GLY B N 1
ATOM 3386 C CA . GLY B 1 31 ? 15.789 31.438 1.808 1 63.59 31 GLY B CA 1
ATOM 3387 C C . GLY B 1 31 ? 15.797 32.938 2.055 1 63.59 31 GLY B C 1
ATOM 3388 O O . GLY B 1 31 ? 16.734 33.469 2.67 1 63.59 31 GLY B O 1
ATOM 3389 N N . ASN B 1 32 ? 14.836 33.656 1.257 1 62.44 32 ASN B N 1
ATOM 3390 C CA . ASN B 1 32 ? 14.703 35.094 1.46 1 62.44 32 ASN B CA 1
ATOM 3391 C C . ASN B 1 32 ? 13.266 35.5 1.792 1 62.44 32 ASN B C 1
ATOM 3393 O O . ASN B 1 32 ? 12.32 34.875 1.287 1 62.44 32 ASN B O 1
ATOM 3397 N N . ASP B 1 33 ? 13.117 36.25 2.848 1 60.22 33 ASP B N 1
ATOM 3398 C CA . ASP B 1 33 ? 11.828 36.875 3.16 1 60.22 33 ASP B CA 1
ATOM 3399 C C . ASP B 1 33 ? 11.812 38.344 2.762 1 60.22 33 ASP B C 1
ATOM 3401 O O . ASP B 1 33 ? 12.539 39.156 3.336 1 60.22 33 ASP B O 1
ATOM 3405 N N . HIS B 1 34 ? 10.891 38.625 1.9 1 66.25 34 HIS B N 1
ATOM 3406 C CA . HIS B 1 34 ? 10.891 40 1.377 1 66.25 34 HIS B CA 1
ATOM 3407 C C . HIS B 1 34 ? 9.789 40.844 2.021 1 66.25 34 HIS B C 1
ATOM 3409 O O . HIS B 1 34 ? 9.531 41.969 1.595 1 66.25 34 HIS B O 1
ATOM 3415 N N . SER B 1 35 ? 9.195 40.281 3.025 1 70.31 35 SER B N 1
ATOM 3416 C CA . SER B 1 35 ? 8.117 40.969 3.707 1 70.31 35 SER B CA 1
ATOM 3417 C C . SER B 1 35 ? 8.625 42.25 4.398 1 70.31 35 SER B C 1
ATOM 3419 O O . SER B 1 35 ? 9.625 42.188 5.121 1 70.31 35 SER B O 1
ATOM 3421 N N . LEU B 1 36 ? 7.828 43.344 4.223 1 70.88 36 LEU B N 1
ATOM 3422 C CA . LEU B 1 36 ? 8.227 44.625 4.816 1 70.88 36 LEU B CA 1
ATOM 3423 C C . LEU B 1 36 ? 8.055 44.594 6.332 1 70.88 36 LEU B C 1
ATOM 3425 O O . LEU B 1 36 ? 8.898 45.094 7.07 1 70.88 36 LEU B O 1
ATOM 3429 N N . ILE B 1 37 ? 6.938 44.031 6.746 1 71.62 37 ILE B N 1
ATOM 3430 C CA . ILE B 1 37 ? 6.688 43.938 8.18 1 71.62 37 ILE B CA 1
ATOM 3431 C C . ILE B 1 37 ? 7.742 43.062 8.836 1 71.62 37 ILE B C 1
ATOM 3433 O O . ILE B 1 37 ? 8.203 43.344 9.938 1 71.62 37 ILE B O 1
ATOM 3437 N N . TYR B 1 38 ? 8.102 42.156 8.133 1 74.69 38 TYR B N 1
ATOM 3438 C CA . TYR B 1 38 ? 9.148 41.281 8.633 1 74.69 38 TYR B CA 1
ATOM 3439 C C . TYR B 1 38 ? 10.461 42 8.805 1 74.69 38 TYR B C 1
ATOM 3441 O O . TYR B 1 38 ? 11.086 41.938 9.867 1 74.69 38 TYR B O 1
ATOM 3449 N N . LYS B 1 39 ? 10.836 42.781 7.891 1 76.31 39 LYS B N 1
ATOM 3450 C CA . LYS B 1 39 ? 12.141 43.438 7.859 1 76.31 39 LYS B CA 1
ATOM 3451 C C . LYS B 1 39 ? 12.203 44.594 8.852 1 76.31 39 LYS B C 1
ATOM 3453 O O . LYS B 1 39 ? 13.211 44.781 9.539 1 76.31 39 LYS B O 1
ATOM 3458 N N . HIS B 1 40 ? 11.008 45.25 8.961 1 80.62 40 HIS B N 1
ATOM 3459 C CA . HIS B 1 40 ? 11.102 46.5 9.695 1 80.62 40 HIS B CA 1
ATOM 3460 C C . HIS B 1 40 ? 10.57 46.344 11.117 1 80.62 40 HIS B C 1
ATOM 3462 O O . HIS B 1 40 ? 10.883 47.156 11.992 1 80.62 40 HIS B O 1
ATOM 3468 N N . ILE B 1 41 ? 9.789 45.406 11.336 1 80.75 41 ILE B N 1
ATOM 3469 C CA . ILE B 1 41 ? 9.195 45.312 12.664 1 80.75 41 ILE B CA 1
ATOM 3470 C C . ILE B 1 41 ? 9.617 44 13.328 1 80.75 41 ILE B C 1
ATOM 3472 O O . ILE B 1 41 ? 10.18 44.031 14.43 1 80.75 41 ILE B O 1
ATOM 3476 N N . LEU B 1 42 ? 9.43 42.969 12.742 1 82.56 42 LEU B N 1
ATOM 3477 C CA . LEU B 1 42 ? 9.617 41.656 13.375 1 82.56 42 LEU B CA 1
ATOM 3478 C C . LEU B 1 42 ? 11.102 41.344 13.523 1 82.56 42 LEU B C 1
ATOM 3480 O O . LEU B 1 42 ? 11.516 40.75 14.531 1 82.56 42 LEU B O 1
ATOM 3484 N N . THR B 1 43 ? 11.852 41.719 12.547 1 83.75 43 THR B N 1
ATOM 3485 C CA . THR B 1 43 ? 13.273 41.406 12.586 1 83.75 43 THR B CA 1
ATOM 3486 C C . THR B 1 43 ? 13.953 42.094 13.766 1 83.75 43 THR B C 1
ATOM 3488 O O . THR B 1 43 ? 14.656 41.469 14.547 1 83.75 43 THR B O 1
ATOM 3491 N N . PRO B 1 44 ? 13.68 43.406 13.875 1 86.06 44 PRO B N 1
ATOM 3492 C CA . PRO B 1 44 ? 14.289 44.062 15.039 1 86.06 44 PRO B CA 1
ATOM 3493 C C . PRO B 1 44 ? 13.812 43.469 16.359 1 86.06 44 PRO B C 1
ATOM 3495 O O . PRO B 1 44 ? 14.602 43.312 17.297 1 86.06 44 PRO B O 1
ATOM 3498 N N . MET B 1 45 ? 12.609 43.188 16.406 1 87.88 45 MET B N 1
ATOM 3499 C CA . MET B 1 45 ? 12.07 42.562 17.609 1 87.88 45 MET B CA 1
ATOM 3500 C C . MET B 1 45 ? 12.734 41.219 17.875 1 87.88 45 MET B C 1
ATOM 3502 O O . MET B 1 45 ? 13.141 40.938 19 1 87.88 45 MET B O 1
ATOM 3506 N N . ASN B 1 46 ? 12.859 40.438 16.953 1 88.75 46 ASN B N 1
ATOM 3507 C CA . ASN B 1 46 ? 13.438 39.094 17.094 1 88.75 46 ASN B CA 1
ATOM 3508 C C . ASN B 1 46 ? 14.922 39.156 17.453 1 88.75 46 ASN B C 1
ATOM 3510 O O . ASN B 1 46 ? 15.422 38.312 18.188 1 88.75 46 ASN B O 1
ATOM 3514 N N . ASN B 1 47 ? 15.594 40.156 16.891 1 88.56 47 ASN B N 1
ATOM 3515 C CA . ASN B 1 47 ? 17 40.344 17.234 1 88.56 47 ASN B CA 1
ATOM 3516 C C . ASN B 1 47 ? 17.156 40.688 18.719 1 88.56 47 ASN B C 1
ATOM 3518 O O . ASN B 1 47 ? 18.109 40.219 19.359 1 88.56 47 ASN B O 1
ATOM 3522 N N . TYR B 1 48 ? 16.234 41.469 19.078 1 90.19 48 TYR B N 1
ATOM 3523 C CA . TYR B 1 48 ? 16.25 41.844 20.484 1 90.19 48 TYR B CA 1
ATOM 3524 C C . TYR B 1 48 ? 15.977 40.625 21.375 1 90.19 48 TYR B C 1
ATOM 3526 O O . TYR B 1 48 ? 16.656 40.406 22.375 1 90.19 48 TYR B O 1
ATOM 3534 N N . LEU B 1 49 ? 15.109 39.812 21.016 1 91.12 49 LEU B N 1
ATOM 3535 C CA . LEU B 1 49 ? 14.727 38.625 21.812 1 91.12 49 LEU B CA 1
ATOM 3536 C C . LEU B 1 49 ? 15.805 37.562 21.734 1 91.12 49 LEU B C 1
ATOM 3538 O O . LEU B 1 49 ? 15.953 36.75 22.672 1 91.12 49 LEU B O 1
ATOM 3542 N N . LEU B 1 50 ? 16.453 37.5 20.688 1 89.88 50 LEU B N 1
ATOM 3543 C CA . LEU B 1 50 ? 17.516 36.531 20.484 1 89.88 50 LEU B CA 1
ATOM 3544 C C . LEU B 1 50 ? 18.578 36.656 21.578 1 89.88 50 LEU B C 1
ATOM 3546 O O . LEU B 1 50 ? 19.172 35.625 21.969 1 89.88 50 LEU B O 1
ATOM 3550 N N . GLU B 1 51 ? 18.75 37.844 22.047 1 89.06 51 GLU B N 1
ATOM 3551 C CA . GLU B 1 51 ? 19.781 38.094 23.062 1 89.06 51 GLU B CA 1
ATOM 3552 C C . GLU B 1 51 ? 19.438 37.406 24.375 1 89.06 51 GLU B C 1
ATOM 3554 O O . GLU B 1 51 ? 20.328 37.125 25.188 1 89.06 51 GLU B O 1
ATOM 3559 N N . TYR B 1 52 ? 18.25 37.125 24.5 1 90.75 52 TYR B N 1
ATOM 3560 C CA . TYR B 1 52 ? 17.828 36.531 25.766 1 90.75 52 TYR B CA 1
ATOM 3561 C C . TYR B 1 52 ? 17.828 35.031 25.672 1 90.75 52 TYR B C 1
ATOM 3563 O O . TYR B 1 52 ? 17.656 34.344 26.672 1 90.75 52 TYR B O 1
ATOM 3571 N N . LEU B 1 53 ? 18.047 34.438 24.547 1 90.44 53 LEU B N 1
ATOM 3572 C CA . LEU B 1 53 ? 18.078 33 24.391 1 90.44 53 LEU B CA 1
ATOM 3573 C C . LEU B 1 53 ? 19.438 32.438 24.766 1 90.44 53 LEU B C 1
ATOM 3575 O O . LEU B 1 53 ? 20.469 32.875 24.266 1 90.44 53 LEU B O 1
ATOM 3579 N N . PRO B 1 54 ? 19.391 31.516 25.641 1 90.38 54 PRO B N 1
ATOM 3580 C CA . PRO B 1 54 ? 20.688 30.891 25.969 1 90.38 54 PRO B CA 1
ATOM 3581 C C . PRO B 1 54 ? 21.297 30.141 24.797 1 90.38 54 PRO B C 1
ATOM 3583 O O . PRO B 1 54 ? 20.562 29.547 23.984 1 90.38 54 PRO B O 1
ATOM 3586 N N . LEU B 1 55 ? 22.562 30.016 24.766 1 87.31 55 LEU B N 1
ATOM 3587 C CA . LEU B 1 55 ? 23.281 29.406 23.656 1 87.31 55 LEU B CA 1
ATOM 3588 C C . LEU B 1 55 ? 23.125 27.891 23.672 1 87.31 55 LEU B C 1
ATOM 3590 O O . LEU B 1 55 ? 23.312 27.219 22.656 1 87.31 55 LEU B O 1
ATOM 3594 N N . TRP B 1 56 ? 22.688 27.422 24.781 1 87.38 56 TRP B N 1
ATOM 3595 C CA . TRP B 1 56 ? 22.547 25.969 24.875 1 87.38 56 TRP B CA 1
ATOM 3596 C C . TRP B 1 56 ? 21.203 25.516 24.344 1 87.38 56 TRP B C 1
ATOM 3598 O O . TRP B 1 56 ? 20.984 24.312 24.109 1 87.38 56 TRP B O 1
ATOM 3608 N N . LEU B 1 57 ? 20.359 26.484 24.125 1 90.12 57 LEU B N 1
ATOM 3609 C CA . LEU B 1 57 ? 19.016 26.125 23.672 1 90.12 57 LEU B CA 1
ATOM 3610 C C . LEU B 1 57 ? 19.016 25.75 22.188 1 90.12 57 LEU B C 1
ATOM 3612 O O . LEU B 1 57 ? 19.344 26.578 21.344 1 90.12 57 LEU B O 1
ATOM 3616 N N . ALA B 1 58 ? 18.656 24.5 21.906 1 91.75 58 ALA B N 1
ATOM 3617 C CA . ALA B 1 58 ? 18.688 24 20.547 1 91.75 58 ALA B CA 1
ATOM 3618 C C . ALA B 1 58 ? 17.578 24.625 19.703 1 91.75 58 ALA B C 1
ATOM 3620 O O . ALA B 1 58 ? 16.453 24.812 20.188 1 91.75 58 ALA B O 1
ATOM 3621 N N . PRO B 1 59 ? 17.859 25.016 18.516 1 92.44 59 PRO B N 1
ATOM 3622 C CA . PRO B 1 59 ? 16.859 25.609 17.625 1 92.44 59 PRO B CA 1
ATOM 3623 C C . PRO B 1 59 ? 15.602 24.75 17.484 1 92.44 59 PRO B C 1
ATOM 3625 O O . PRO B 1 59 ? 14.492 25.281 17.5 1 92.44 59 PRO B O 1
ATOM 3628 N N . ASN B 1 60 ? 15.703 23.391 17.391 1 93.94 60 ASN B N 1
ATOM 3629 C CA . ASN B 1 60 ? 14.562 22.5 17.25 1 93.94 60 ASN B CA 1
ATOM 3630 C C . ASN B 1 60 ? 13.656 22.547 18.469 1 93.94 60 ASN B C 1
ATOM 3632 O O . ASN B 1 60 ? 12.445 22.359 18.359 1 93.94 60 ASN B O 1
ATOM 3636 N N . LEU B 1 61 ? 14.273 22.812 19.562 1 93.81 61 LEU B N 1
ATOM 3637 C CA . LEU B 1 61 ? 13.477 22.938 20.766 1 93.81 61 LEU B CA 1
ATOM 3638 C C . LEU B 1 61 ? 12.656 24.219 20.766 1 93.81 61 LEU B C 1
ATOM 3640 O O . LEU B 1 61 ? 11.531 24.25 21.25 1 93.81 61 LEU B O 1
ATOM 3644 N N . ILE B 1 62 ? 13.25 25.25 20.266 1 94.81 62 ILE B N 1
ATOM 3645 C CA . ILE B 1 62 ? 12.547 26.531 20.141 1 94.81 62 ILE B CA 1
ATOM 3646 C C . ILE B 1 62 ? 11.328 26.359 19.234 1 94.81 62 ILE B C 1
ATOM 3648 O O . ILE B 1 62 ? 10.227 26.812 19.578 1 94.81 62 ILE B O 1
ATOM 3652 N N . THR B 1 63 ? 11.516 25.703 18.141 1 94.81 63 THR B N 1
ATOM 3653 C CA . THR B 1 63 ? 10.414 25.406 17.234 1 94.81 63 THR B CA 1
ATOM 3654 C C . THR B 1 63 ? 9.328 24.594 17.922 1 94.81 63 THR B C 1
ATOM 3656 O O . THR B 1 63 ? 8.141 24.906 17.797 1 94.81 63 THR B O 1
ATOM 3659 N N . LEU B 1 64 ? 9.766 23.609 18.625 1 95.88 64 LEU B N 1
ATOM 3660 C CA . LEU B 1 64 ? 8.82 22.719 19.297 1 95.88 64 LEU B CA 1
ATOM 3661 C C . LEU B 1 64 ? 8.016 23.484 20.344 1 95.88 64 LEU B C 1
ATOM 3663 O O . LEU B 1 64 ? 6.824 23.234 20.531 1 95.88 64 LEU B O 1
ATOM 3667 N N . LEU B 1 65 ? 8.656 24.375 21.062 1 95.88 65 LEU B N 1
ATOM 3668 C CA . LEU B 1 65 ? 7.969 25.188 22.062 1 95.88 65 LEU B CA 1
ATOM 3669 C C . LEU B 1 65 ? 6.887 26.047 21.406 1 95.88 65 LEU B C 1
ATOM 3671 O O . LEU B 1 65 ? 5.812 26.234 21.984 1 95.88 65 LEU B O 1
ATOM 3675 N N . GLY B 1 66 ? 7.199 26.609 20.297 1 96.81 66 GLY B N 1
ATOM 3676 C CA . GLY B 1 66 ? 6.184 27.344 19.547 1 96.81 66 GLY B CA 1
ATOM 3677 C C . GLY B 1 66 ? 4.984 26.484 19.188 1 96.81 66 GLY B C 1
ATOM 3678 O O . GLY B 1 66 ? 3.84 26.891 19.375 1 96.81 66 GLY B O 1
ATOM 3679 N N . LEU B 1 67 ? 5.223 25.312 18.703 1 97.5 67 LEU B N 1
ATOM 3680 C CA . LEU B 1 67 ? 4.148 24.406 18.328 1 97.5 67 LEU B CA 1
ATOM 3681 C C . LEU B 1 67 ? 3.314 24.016 19.547 1 97.5 67 LEU B C 1
ATOM 3683 O O . LEU B 1 67 ? 2.09 23.906 19.453 1 97.5 67 LEU B O 1
ATOM 3687 N N . LEU B 1 68 ? 3.959 23.781 20.656 1 97.94 68 LEU B N 1
ATOM 3688 C CA . LEU B 1 68 ? 3.26 23.406 21.875 1 97.94 68 LEU B CA 1
ATOM 3689 C C . LEU B 1 68 ? 2.309 24.516 22.328 1 97.94 68 LEU B C 1
ATOM 3691 O O . LEU B 1 68 ? 1.242 24.234 22.875 1 97.94 68 LEU B O 1
ATOM 3695 N N . ALA B 1 69 ? 2.73 25.703 22.109 1 98.06 69 ALA B N 1
ATOM 3696 C CA . ALA B 1 69 ? 1.862 26.828 22.453 1 98.06 69 ALA B CA 1
ATOM 3697 C C . ALA B 1 69 ? 0.56 26.781 21.656 1 98.06 69 ALA B C 1
ATOM 3699 O O . ALA B 1 69 ? -0.526 26.906 22.219 1 98.06 69 ALA B O 1
ATOM 3700 N N . VAL B 1 70 ? 0.625 26.578 20.422 1 98.12 70 VAL B N 1
ATOM 3701 C CA . VAL B 1 70 ? -0.578 26.562 19.594 1 98.12 70 VAL B CA 1
ATOM 3702 C C . VAL B 1 70 ? -1.376 25.281 19.875 1 98.12 70 VAL B C 1
ATOM 3704 O O . VAL B 1 70 ? -2.607 25.297 19.812 1 98.12 70 VAL B O 1
ATOM 3707 N N . ILE B 1 71 ? -0.699 24.172 20.156 1 98.44 71 ILE B N 1
ATOM 3708 C CA . ILE B 1 71 ? -1.39 22.938 20.516 1 98.44 71 ILE B CA 1
ATOM 3709 C C . ILE B 1 71 ? -2.201 23.156 21.797 1 98.44 71 ILE B C 1
ATOM 3711 O O . ILE B 1 71 ? -3.344 22.703 21.906 1 98.44 71 ILE B O 1
ATOM 3715 N N . SER B 1 72 ? -1.609 23.859 22.766 1 98.56 72 SER B N 1
ATOM 3716 C CA . SER B 1 72 ? -2.318 24.141 24.016 1 98.56 72 SER B CA 1
ATOM 3717 C C . SER B 1 72 ? -3.576 24.969 23.75 1 98.56 72 SER B C 1
ATOM 3719 O O . SER B 1 72 ? -4.621 24.719 24.359 1 98.56 72 SER B O 1
ATOM 3721 N N . SER B 1 73 ? -3.436 25.906 22.891 1 98.38 73 SER B N 1
ATOM 3722 C CA . SER B 1 73 ? -4.609 26.688 22.5 1 98.38 73 SER B CA 1
ATOM 3723 C C . SER B 1 73 ? -5.676 25.797 21.875 1 98.38 73 SER B C 1
ATOM 3725 O O . SER B 1 73 ? -6.859 25.906 22.203 1 98.38 73 SER B O 1
ATOM 3727 N N . HIS B 1 74 ? -5.309 24.984 21 1 98.31 74 HIS B N 1
ATOM 3728 C CA . HIS B 1 74 ? -6.223 24.062 20.344 1 98.31 74 HIS B CA 1
ATOM 3729 C C . HIS B 1 74 ? -6.941 23.172 21.344 1 98.31 74 HIS B C 1
ATOM 3731 O O . HIS B 1 74 ? -8.148 22.938 21.234 1 98.31 74 HIS B O 1
ATOM 3737 N N . LEU B 1 75 ? -6.227 22.688 22.359 1 98.31 75 LEU B N 1
ATOM 3738 C CA . LEU B 1 75 ? -6.801 21.812 23.375 1 98.31 75 LEU B CA 1
ATOM 3739 C C . LEU B 1 75 ? -7.824 22.562 24.219 1 98.31 75 LEU B C 1
ATOM 3741 O O . LEU B 1 75 ? -8.828 21.984 24.641 1 98.31 75 LEU B O 1
ATOM 3745 N N . ILE B 1 76 ? -7.574 23.797 24.484 1 98.38 76 ILE B N 1
ATOM 3746 C CA . ILE B 1 76 ? -8.516 24.641 25.219 1 98.38 76 ILE B CA 1
ATOM 3747 C C . ILE B 1 76 ? -9.82 24.766 24.438 1 98.38 76 ILE B C 1
ATOM 3749 O O . ILE B 1 76 ? -10.906 24.578 24.984 1 98.38 76 ILE B O 1
ATOM 3753 N N . PHE B 1 77 ? -9.703 25.047 23.203 1 98.12 77 PHE B N 1
ATOM 3754 C CA . PHE B 1 77 ? -10.891 25.188 22.375 1 98.12 77 PHE B CA 1
ATOM 3755 C C . PHE B 1 77 ? -11.594 23.844 22.203 1 98.12 77 PHE B C 1
ATOM 3757 O O . PHE B 1 77 ? -12.828 23.781 22.109 1 98.12 77 PHE B O 1
ATOM 3764 N N . LEU B 1 78 ? -10.82 22.766 22.141 1 97.38 78 LEU B N 1
ATOM 3765 C CA . LEU B 1 78 ? -11.406 21.438 22.094 1 97.38 78 LEU B CA 1
ATOM 3766 C C . LEU B 1 78 ? -12.258 21.172 23.328 1 97.38 78 LEU B C 1
ATOM 3768 O O . LEU B 1 78 ? -13.32 20.562 23.234 1 97.38 78 LEU B O 1
ATOM 3772 N N . TYR B 1 79 ? -11.797 21.656 24.438 1 97.31 79 TYR B N 1
ATOM 3773 C CA . TYR B 1 79 ? -12.508 21.469 25.703 1 97.31 79 TYR B CA 1
ATOM 3774 C C . TYR B 1 79 ? -13.82 22.25 25.703 1 97.31 79 TYR B C 1
ATOM 3776 O O . TYR B 1 79 ? -14.859 21.703 26.094 1 97.31 79 TYR B O 1
ATOM 3784 N N . TYR B 1 80 ? -13.867 23.422 25.266 1 96.94 80 TYR B N 1
ATOM 3785 C CA . TYR B 1 80 ? -15.047 24.281 25.359 1 96.94 80 TYR B CA 1
ATOM 3786 C C . TYR B 1 80 ? -15.984 24.047 24.188 1 96.94 80 TYR B C 1
ATOM 3788 O O . TYR B 1 80 ? -17.203 24.156 24.328 1 96.94 80 TYR B O 1
ATOM 3796 N N . THR B 1 81 ? -15.414 23.781 23.078 1 96.19 81 THR B N 1
ATOM 3797 C CA . THR B 1 81 ? -16.219 23.609 21.875 1 96.19 81 THR B CA 1
ATOM 3798 C C . THR B 1 81 ? -15.766 22.375 21.078 1 96.19 81 THR B C 1
ATOM 3800 O O . THR B 1 81 ? -15.195 22.516 20 1 96.19 81 THR B O 1
ATOM 3803 N N . PRO B 1 82 ? -16.078 21.219 21.516 1 94.7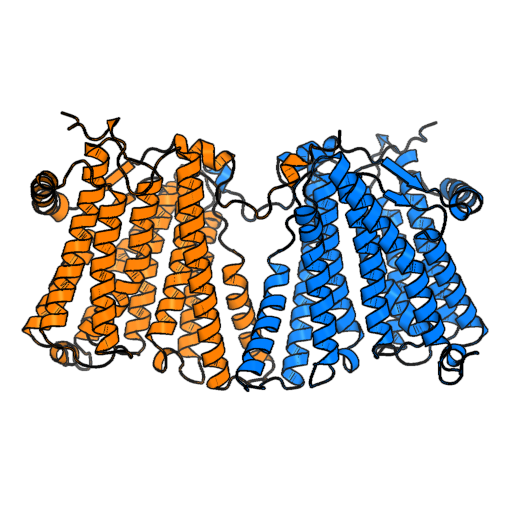5 82 PRO B N 1
ATOM 3804 C CA . PRO B 1 82 ? -15.625 19.984 20.859 1 94.75 82 PRO B CA 1
ATOM 3805 C C . PRO B 1 82 ? -16.188 19.812 19.453 1 94.75 82 PRO B C 1
ATOM 3807 O O . PRO B 1 82 ? -15.547 19.188 18.609 1 94.75 82 PRO B O 1
ATOM 3810 N N . SER B 1 83 ? -17.344 20.359 19.109 1 94.25 83 SER B N 1
ATOM 3811 C CA . SER B 1 83 ? -17.953 20.25 17.797 1 94.25 83 SER B CA 1
ATOM 3812 C C . SER B 1 83 ? -17.672 21.484 16.938 1 94.25 83 SER B C 1
ATOM 3814 O O . SER B 1 83 ? -18.297 21.656 15.883 1 94.25 83 SER B O 1
ATOM 3816 N N . LEU B 1 84 ? -16.812 22.359 17.359 1 95.56 84 LEU B N 1
ATOM 3817 C CA . LEU B 1 84 ? -16.438 23.594 16.688 1 95.56 84 LEU B CA 1
ATOM 3818 C C . LEU B 1 84 ? -17.547 24.625 16.766 1 95.56 84 LEU B C 1
ATOM 3820 O O . LEU B 1 84 ? -17.469 25.688 16.141 1 95.56 84 LEU B O 1
ATOM 3824 N N . GLU B 1 85 ? -18.578 24.281 17.531 1 93.38 85 GLU B N 1
ATOM 3825 C CA . GLU B 1 85 ? -19.719 25.172 17.703 1 93.38 85 GLU B CA 1
ATOM 3826 C C . GLU B 1 85 ? -19.812 25.672 19.141 1 93.38 85 GLU B C 1
ATOM 3828 O O . GLU B 1 85 ? -19.531 24.922 20.078 1 93.38 85 GLU B O 1
ATOM 3833 N N . GLY B 1 86 ? -20.141 26.953 19.203 1 92.94 86 GLY B N 1
ATOM 3834 C CA . GLY B 1 86 ? -20.344 27.5 20.531 1 92.94 86 GLY B CA 1
ATOM 3835 C C . GLY B 1 86 ? -19.375 28.609 20.875 1 92.94 86 GLY B C 1
ATOM 3836 O O . GLY B 1 86 ? -18.469 28.922 20.094 1 92.94 86 GLY B O 1
ATOM 3837 N N . GLU B 1 87 ? -19.625 29.188 22.062 1 94.56 87 GLU B N 1
ATOM 3838 C CA . GLU B 1 87 ? -18.812 30.312 22.516 1 94.56 87 GLU B CA 1
ATOM 3839 C C . GLU B 1 87 ? -17.844 29.875 23.609 1 94.56 87 GLU B C 1
ATOM 3841 O O . GLU B 1 87 ? -18.156 28.984 24.406 1 94.56 87 GLU B O 1
ATOM 3846 N N . CYS B 1 88 ? -16.688 30.469 23.562 1 96.62 88 CYS B N 1
ATOM 3847 C CA . CYS B 1 88 ? -15.688 30.25 24.594 1 96.62 88 CYS B CA 1
ATOM 3848 C C . CYS B 1 88 ? -15.477 31.5 25.422 1 96.62 88 CYS B C 1
ATOM 3850 O O . CYS B 1 88 ? -15.867 32.594 25 1 96.62 88 CYS B O 1
ATOM 3852 N N . PRO B 1 89 ? -14.953 31.297 26.625 1 97.25 89 PRO B N 1
ATOM 3853 C CA . PRO B 1 89 ? -14.648 32.5 27.422 1 97.25 89 PRO B CA 1
ATOM 3854 C C . PRO B 1 89 ? -13.68 33.438 26.719 1 97.25 89 PRO B C 1
ATOM 3856 O O . PRO B 1 89 ? -12.805 33 25.984 1 97.25 89 PRO B O 1
ATOM 3859 N N . THR B 1 90 ? -13.789 34.656 27.062 1 97.69 90 THR B N 1
ATOM 3860 C CA . THR B 1 90 ? -13.039 35.719 26.391 1 97.69 90 THR B CA 1
ATOM 3861 C C . THR B 1 90 ? -11.539 35.469 26.5 1 97.69 90 THR B C 1
ATOM 3863 O O . THR B 1 90 ? -10.789 35.75 25.562 1 97.69 90 THR B O 1
ATOM 3866 N N . TRP B 1 91 ? -11.094 34.969 27.578 1 98 91 TRP B N 1
ATOM 3867 C CA . TRP B 1 91 ? -9.664 34.781 27.781 1 98 91 TRP B CA 1
ATOM 3868 C C . TRP B 1 91 ? -9.086 33.781 26.812 1 98 91 TRP B C 1
ATOM 3870 O O . TRP B 1 91 ? -7.891 33.781 26.516 1 98 91 TRP B O 1
ATOM 3880 N N . THR B 1 92 ? -9.914 32.844 26.328 1 98.44 92 THR B N 1
ATOM 3881 C CA . THR B 1 92 ? -9.43 31.828 25.406 1 98.44 92 THR B CA 1
ATOM 3882 C C . THR B 1 92 ? -9.016 32.469 24.078 1 98.44 92 THR B C 1
ATOM 3884 O O . THR B 1 92 ? -8.047 32 23.453 1 98.44 92 THR B O 1
ATOM 3887 N N . TYR B 1 93 ? -9.734 33.469 23.656 1 98.44 93 TYR B N 1
ATOM 3888 C CA . TYR B 1 93 ? -9.406 34.156 22.406 1 98.44 93 TYR B CA 1
ATOM 3889 C C . TYR B 1 93 ? -8.102 34.906 22.531 1 98.44 93 TYR B C 1
ATOM 3891 O O . TYR B 1 93 ? -7.285 34.938 21.594 1 98.44 93 TYR B O 1
ATOM 3899 N N . VAL B 1 94 ? -7.914 35.531 23.625 1 98.5 94 VAL B N 1
ATOM 3900 C CA . VAL B 1 94 ? -6.68 36.25 23.891 1 98.5 94 VAL B CA 1
ATOM 3901 C C . VAL B 1 94 ? -5.504 35.281 23.969 1 98.5 94 VAL B C 1
ATOM 3903 O O . VAL B 1 94 ? -4.438 35.562 23.406 1 98.5 94 VAL B O 1
ATOM 3906 N N . TYR B 1 95 ? -5.742 34.219 24.656 1 98.62 95 TYR B N 1
ATOM 3907 C CA . TYR B 1 95 ? -4.688 33.219 24.75 1 98.62 95 TYR B CA 1
ATOM 3908 C C . TYR B 1 95 ? -4.324 32.656 23.391 1 98.62 95 TYR B C 1
ATOM 3910 O O . TYR B 1 95 ? -3.15 32.406 23.109 1 98.62 95 TYR B O 1
ATOM 3918 N N . ALA B 1 96 ? -5.312 32.438 22.562 1 98.62 96 ALA B N 1
ATOM 3919 C CA . ALA B 1 96 ? -5.055 31.953 21.219 1 98.62 96 ALA B CA 1
ATOM 3920 C C . ALA B 1 96 ? -4.195 32.938 20.438 1 98.62 96 ALA B C 1
ATOM 3922 O O . ALA B 1 96 ? -3.322 32.531 19.656 1 98.62 96 ALA B O 1
ATOM 3923 N N . ALA B 1 97 ? -4.48 34.188 20.547 1 98.38 97 ALA B N 1
ATOM 3924 C CA . ALA B 1 97 ? -3.672 35.219 19.891 1 98.38 97 ALA B CA 1
ATOM 3925 C C . ALA B 1 97 ? -2.234 35.188 20.406 1 98.38 97 ALA B C 1
ATOM 3927 O O . ALA B 1 97 ? -1.288 35.281 19.625 1 98.38 97 ALA B O 1
ATOM 3928 N N . PHE B 1 98 ? -2.1 35.062 21.688 1 98.25 98 PHE B N 1
ATOM 3929 C CA . PHE B 1 98 ? -0.782 34.969 22.312 1 98.25 98 PHE B CA 1
ATOM 3930 C C . PHE B 1 98 ? -0.024 33.75 21.828 1 98.25 98 PHE B C 1
ATOM 3932 O O . PHE B 1 98 ? 1.164 33.844 21.5 1 98.25 98 PHE B O 1
ATOM 3939 N N . ALA B 1 99 ? -0.687 32.656 21.859 1 98.44 99 ALA B N 1
ATOM 3940 C CA . ALA B 1 99 ? -0.065 31.406 21.438 1 98.44 99 ALA B CA 1
ATOM 3941 C C . ALA B 1 99 ? 0.437 31.484 20 1 98.44 99 ALA B C 1
ATOM 3943 O O . ALA B 1 99 ? 1.539 31.031 19.688 1 98.44 99 ALA B O 1
ATOM 3944 N N . LEU B 1 100 ? -0.378 32.031 19.109 1 97.75 100 LEU B N 1
ATOM 3945 C CA . LEU B 1 100 ? 0.023 32.156 17.719 1 97.75 100 LEU B CA 1
ATOM 3946 C C . LEU B 1 100 ? 1.161 33.188 17.562 1 97.75 100 LEU B C 1
ATOM 3948 O O . LEU B 1 100 ? 2.049 33 16.734 1 97.75 100 LEU B O 1
ATOM 3952 N N . PHE B 1 101 ? 1.114 34.219 18.281 1 96.44 101 PHE B N 1
ATOM 3953 C CA . PHE B 1 101 ? 2.201 35.188 18.281 1 96.44 101 PHE B CA 1
ATOM 3954 C C . PHE B 1 101 ? 3.5 34.531 18.766 1 96.44 101 PHE B C 1
ATOM 3956 O O . PHE B 1 101 ? 4.562 34.781 18.172 1 96.44 101 PHE B O 1
ATOM 3963 N N . ALA B 1 102 ? 3.396 33.812 19.828 1 96.25 102 ALA B N 1
ATOM 3964 C CA . ALA B 1 102 ? 4.559 33.094 20.344 1 96.25 102 ALA B CA 1
ATOM 3965 C C . ALA B 1 102 ? 5.105 32.125 19.281 1 96.25 102 ALA B C 1
ATOM 3967 O O . ALA B 1 102 ? 6.324 32 19.109 1 96.25 102 ALA B O 1
ATOM 3968 N N . TYR B 1 103 ? 4.234 31.438 18.609 1 96.25 103 TYR B N 1
ATOM 3969 C CA . TYR B 1 103 ? 4.637 30.5 17.578 1 96.25 103 TYR B CA 1
ATOM 3970 C C . TYR B 1 103 ? 5.43 31.203 16.484 1 96.25 103 TYR B C 1
ATOM 3972 O O . TYR B 1 103 ? 6.52 30.75 16.109 1 96.25 103 TYR B O 1
ATOM 3980 N N . GLN B 1 104 ? 4.855 32.281 15.961 1 93.56 104 GLN B N 1
ATOM 3981 C CA . GLN B 1 104 ? 5.52 32.969 14.875 1 93.56 104 GLN B CA 1
ATOM 3982 C C . GLN B 1 104 ? 6.852 33.562 15.336 1 93.56 104 GLN B C 1
ATOM 3984 O O . GLN B 1 104 ? 7.824 33.594 14.578 1 93.56 104 GLN B O 1
ATOM 3989 N N . THR B 1 105 ? 6.926 34.031 16.516 1 93.31 105 THR B N 1
ATOM 3990 C CA . THR B 1 105 ? 8.148 34.625 17.062 1 93.31 105 THR B CA 1
ATOM 3991 C C . THR B 1 105 ? 9.219 33.531 17.234 1 93.31 105 THR B C 1
ATOM 3993 O O . THR B 1 105 ? 10.359 33.719 16.828 1 93.31 105 THR B O 1
ATOM 3996 N N . LEU B 1 106 ? 8.82 32.5 17.844 1 94.31 106 LEU B N 1
ATOM 3997 C CA . LEU B 1 106 ? 9.758 31.422 18.109 1 94.31 106 LEU B CA 1
ATOM 3998 C C . LEU B 1 106 ? 10.227 30.766 16.812 1 94.31 106 LEU B C 1
ATOM 4000 O O . LEU B 1 106 ? 11.367 30.312 16.719 1 94.31 106 LEU B O 1
ATOM 4004 N N . ASP B 1 107 ? 9.375 30.75 15.891 1 90.69 107 ASP B N 1
ATOM 4005 C CA . ASP B 1 107 ? 9.719 30.234 14.57 1 90.69 107 ASP B CA 1
ATOM 4006 C C . ASP B 1 107 ? 10.828 31.078 13.938 1 90.69 107 ASP B C 1
ATOM 4008 O O . ASP B 1 107 ? 11.719 30.531 13.281 1 90.69 107 ASP B O 1
ATOM 4012 N N . ASN B 1 108 ? 10.797 32.312 14.102 1 88.19 108 ASN B N 1
ATOM 4013 C CA . ASN B 1 108 ? 11.836 33.219 13.594 1 88.19 108 ASN B CA 1
ATOM 4014 C C . ASN B 1 108 ? 13.117 33.094 14.406 1 88.19 108 ASN B C 1
ATOM 4016 O O . ASN B 1 108 ? 14.219 33.188 13.859 1 88.19 108 ASN B O 1
ATOM 4020 N N . LEU B 1 109 ? 12.977 32.906 15.617 1 91.69 109 LEU B N 1
ATOM 4021 C CA . LEU B 1 109 ? 14.117 32.875 16.516 1 91.69 109 LEU B CA 1
ATO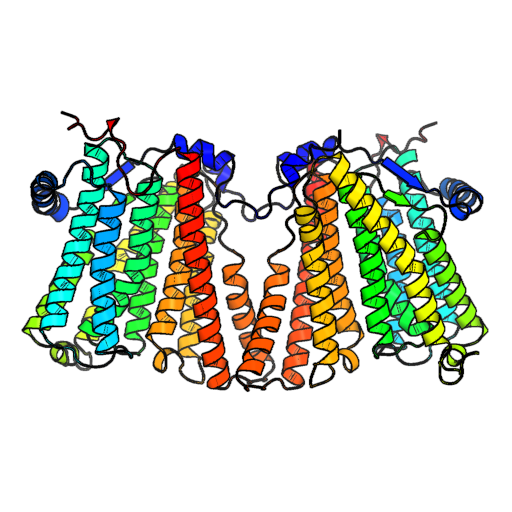M 4022 C C . LEU B 1 109 ? 14.914 31.594 16.328 1 91.69 109 LEU B C 1
ATOM 4024 O O . LEU B 1 109 ? 16.141 31.578 16.516 1 91.69 109 LEU B O 1
ATOM 4028 N N . ASP B 1 110 ? 14.203 30.5 16.016 1 92.12 110 ASP B N 1
ATOM 4029 C CA . ASP B 1 110 ? 14.914 29.234 15.852 1 92.12 110 ASP B CA 1
ATOM 4030 C C . ASP B 1 110 ? 15.93 29.312 14.719 1 92.12 110 ASP B C 1
ATOM 4032 O O . ASP B 1 110 ? 17.062 28.859 14.859 1 92.12 110 ASP B O 1
ATOM 4036 N N . GLY B 1 111 ? 15.562 29.969 13.633 1 88.75 111 GLY B N 1
ATOM 4037 C CA . GLY B 1 111 ? 16.5 30.156 12.539 1 88.75 111 GLY B CA 1
ATOM 4038 C C . GLY B 1 111 ? 17.672 31.047 12.922 1 88.75 111 GLY B C 1
ATOM 4039 O O . GLY B 1 111 ? 18.812 30.75 12.57 1 88.75 111 GLY B O 1
ATOM 4040 N N . LYS B 1 112 ? 17.406 32.094 13.578 1 89.31 112 LYS B N 1
ATOM 4041 C CA . LYS B 1 112 ? 18.469 33 14.016 1 89.31 112 LYS B CA 1
ATOM 4042 C C . LYS B 1 112 ? 19.406 32.344 15.008 1 89.31 112 LYS B C 1
ATOM 4044 O O . LYS B 1 112 ? 20.609 32.562 14.984 1 89.31 112 LYS B O 1
ATOM 4049 N N . GLN B 1 113 ? 18.781 31.562 15.867 1 90.94 113 GLN B N 1
ATOM 4050 C CA . GLN B 1 113 ? 19.578 30.828 16.828 1 90.94 113 GLN B CA 1
ATOM 4051 C C . GLN B 1 113 ? 20.469 29.797 16.141 1 90.94 113 GLN B C 1
ATOM 4053 O O . GLN B 1 113 ? 21.625 29.609 16.547 1 90.94 113 GLN B O 1
ATOM 4058 N N . ALA B 1 114 ? 19.984 29.125 15.141 1 89.56 114 ALA B N 1
ATOM 4059 C CA . ALA B 1 114 ? 20.766 28.141 14.391 1 89.56 114 ALA B CA 1
ATOM 4060 C C . ALA B 1 114 ? 21.969 28.797 13.719 1 89.56 114 ALA B C 1
ATOM 4062 O O . ALA B 1 114 ? 23.062 28.219 13.688 1 89.56 114 ALA B O 1
ATOM 4063 N N . ARG B 1 115 ? 21.781 29.953 13.25 1 86.44 115 ARG B N 1
ATOM 4064 C CA . ARG B 1 115 ? 22.859 30.688 12.609 1 86.44 115 ARG B CA 1
ATOM 4065 C C . ARG B 1 115 ? 23.875 31.188 13.641 1 86.44 115 ARG B C 1
ATOM 4067 O O . ARG B 1 115 ? 25.078 31.109 13.422 1 86.44 115 ARG B O 1
ATOM 4074 N N . ARG B 1 116 ? 23.359 31.594 14.695 1 88.06 116 ARG B N 1
ATOM 4075 C CA . ARG B 1 116 ? 24.188 32.125 15.773 1 88.06 116 ARG B CA 1
ATOM 4076 C C . ARG B 1 116 ? 25.094 31.062 16.359 1 88.06 116 ARG B C 1
ATOM 4078 O O . ARG B 1 116 ? 26.25 31.328 16.719 1 88.06 116 ARG B O 1
ATOM 4085 N N . THR B 1 117 ? 24.609 29.859 16.375 1 88.25 117 THR B N 1
ATOM 4086 C CA . THR B 1 117 ? 25.359 28.781 17.016 1 88.25 117 THR B CA 1
ATOM 4087 C C . THR B 1 117 ? 26.031 27.906 15.969 1 88.25 117 THR B C 1
ATOM 4089 O O . THR B 1 117 ? 26.688 26.906 16.297 1 88.25 117 THR B O 1
ATOM 4092 N N . GLY B 1 118 ? 25.781 28.156 14.688 1 86.06 118 GLY B N 1
ATOM 4093 C CA . GLY B 1 118 ? 26.375 27.375 13.617 1 86.06 118 GLY B CA 1
ATOM 4094 C C . GLY B 1 118 ? 25.812 25.969 13.516 1 86.06 118 GLY B C 1
ATOM 4095 O O . GLY B 1 118 ? 26.547 25.031 13.18 1 86.06 118 GLY B O 1
ATOM 4096 N N . THR B 1 119 ? 24.594 25.844 13.945 1 87 119 THR B N 1
ATOM 4097 C CA . THR B 1 119 ? 24 24.516 13.961 1 87 119 THR B CA 1
ATOM 4098 C C . THR B 1 119 ? 22.922 24.391 12.891 1 87 119 THR B C 1
ATOM 4100 O O . THR B 1 119 ? 22.047 23.531 12.969 1 87 119 THR B O 1
ATOM 4103 N N . SER B 1 120 ? 23 25.281 11.891 1 87.06 120 SER B N 1
ATOM 4104 C CA . SER B 1 120 ? 22.078 25.188 10.773 1 87.06 120 SER B CA 1
ATOM 4105 C C . SER B 1 120 ? 22.203 23.844 10.055 1 87.06 120 SER B C 1
ATOM 4107 O O . SER B 1 120 ? 23.312 23.391 9.773 1 87.06 120 SER B O 1
ATOM 4109 N N . SER B 1 121 ? 21.047 23.203 9.867 1 89.75 121 SER B N 1
ATOM 4110 C CA . SER B 1 121 ? 21.078 21.891 9.242 1 89.75 121 SER B CA 1
ATOM 4111 C C . SER B 1 121 ? 19.797 21.609 8.453 1 89.75 121 SER B C 1
ATOM 4113 O O . SER B 1 121 ? 18.781 22.25 8.688 1 89.75 121 SER B O 1
ATOM 4115 N N . PRO B 1 122 ? 19.844 20.672 7.609 1 90.25 122 PRO B N 1
ATOM 4116 C CA . PRO B 1 122 ? 18.641 20.25 6.895 1 90.25 122 PRO B CA 1
ATOM 4117 C C . PRO B 1 122 ? 17.562 19.688 7.828 1 90.25 122 PRO B C 1
ATOM 4119 O O . PRO B 1 122 ? 16.375 19.828 7.559 1 90.25 122 PRO B O 1
ATOM 4122 N N . LEU B 1 123 ? 18 19.094 8.844 1 90.81 123 LEU B N 1
ATOM 4123 C CA . LEU B 1 123 ? 17.047 18.578 9.812 1 90.81 123 LEU B CA 1
ATOM 4124 C C . LEU B 1 123 ? 16.219 19.703 10.43 1 90.81 123 LEU B C 1
ATOM 4126 O O . LEU B 1 123 ? 15.016 19.562 10.641 1 90.81 123 LEU B O 1
ATOM 4130 N N . GLY B 1 124 ? 16.938 20.75 10.789 1 91.56 124 GLY B N 1
ATOM 4131 C CA . GLY B 1 124 ? 16.219 21.891 11.328 1 91.56 124 GLY B CA 1
ATOM 4132 C C . GLY B 1 124 ? 15.172 22.453 10.383 1 91.56 124 GLY B C 1
ATOM 4133 O O . GLY B 1 124 ? 14.086 22.844 10.82 1 91.56 124 GLY B O 1
ATOM 4134 N N . LEU B 1 125 ? 15.5 22.484 9.211 1 88 125 LEU B N 1
ATOM 4135 C CA . LEU B 1 125 ? 14.555 22.953 8.203 1 88 125 LEU B CA 1
ATOM 4136 C C . LEU B 1 125 ? 13.344 22.031 8.133 1 88 125 LEU B C 1
ATOM 4138 O O . LEU B 1 125 ? 12.203 22.5 8.07 1 88 125 LEU B O 1
ATOM 4142 N N . LEU B 1 126 ? 13.617 20.797 8.094 1 91.38 126 LEU B N 1
ATOM 4143 C CA . LEU B 1 126 ? 12.555 19.812 8.039 1 91.38 126 LEU B CA 1
ATOM 4144 C C . LEU B 1 126 ? 11.664 19.891 9.273 1 91.38 126 LEU B C 1
ATOM 4146 O O . LEU B 1 126 ? 10.438 19.781 9.172 1 91.38 126 LEU B O 1
ATOM 4150 N N . PHE B 1 127 ? 12.289 20.062 10.352 1 92.44 127 PHE B N 1
ATOM 4151 C CA . PHE B 1 127 ? 11.578 20.172 11.617 1 92.44 127 PHE B CA 1
ATOM 4152 C C . PHE B 1 127 ? 10.68 21.406 11.633 1 92.44 127 PHE B C 1
ATOM 4154 O O . PHE B 1 127 ? 9.516 21.328 12.023 1 92.44 127 PHE B O 1
ATOM 4161 N N . ASP B 1 128 ? 11.25 22.469 11.219 1 92 128 ASP B N 1
ATOM 4162 C CA . ASP B 1 128 ? 10.531 23.734 11.172 1 92 128 ASP B CA 1
ATOM 4163 C C . ASP B 1 128 ? 9.336 23.656 10.227 1 92 128 ASP B C 1
ATOM 4165 O O . ASP B 1 128 ? 8.195 23.891 10.641 1 92 128 ASP B O 1
ATOM 4169 N N . HIS B 1 129 ? 9.562 23.234 9.039 1 90.25 129 HIS B N 1
ATOM 4170 C CA . HIS B 1 129 ? 8.5 23.172 8.031 1 90.25 129 HIS B CA 1
ATOM 4171 C C . HIS B 1 129 ? 7.492 22.094 8.359 1 90.25 129 HIS B C 1
ATOM 4173 O O . HIS B 1 129 ? 6.305 22.219 8.055 1 90.25 129 HIS B O 1
ATOM 4179 N N . GLY B 1 130 ? 7.941 21.016 8.914 1 94.31 130 GLY B N 1
ATOM 4180 C CA . GLY B 1 130 ? 7.02 19.984 9.375 1 94.31 130 GLY B CA 1
ATOM 4181 C C . GLY B 1 130 ? 6.047 20.484 10.43 1 94.31 130 GLY B C 1
ATOM 4182 O O . GLY B 1 130 ? 4.855 20.172 10.383 1 94.31 130 GLY B O 1
ATOM 4183 N N . CYS B 1 131 ? 6.586 21.234 11.336 1 95.31 131 CYS B N 1
ATOM 4184 C CA . CYS B 1 131 ? 5.746 21.828 12.367 1 95.31 131 CYS B CA 1
ATOM 4185 C C . CYS B 1 131 ? 4.773 22.844 11.773 1 95.31 131 CYS B C 1
ATOM 4187 O O . CYS B 1 131 ? 3.631 22.938 12.219 1 95.31 131 CYS B O 1
ATOM 4189 N N . ASP B 1 132 ? 5.234 23.547 10.812 1 94.31 132 ASP B N 1
ATOM 4190 C CA . ASP B 1 132 ? 4.359 24.484 10.133 1 94.31 132 ASP B CA 1
ATOM 4191 C C . ASP B 1 132 ? 3.189 23.766 9.461 1 94.31 132 ASP B C 1
ATOM 4193 O O . ASP B 1 132 ? 2.059 24.266 9.477 1 94.31 132 ASP B O 1
ATOM 4197 N N . ALA B 1 133 ? 3.459 22.656 8.875 1 95.81 133 ALA B N 1
ATOM 4198 C CA . ALA B 1 133 ? 2.424 21.891 8.188 1 95.81 133 ALA B CA 1
ATOM 4199 C C . ALA B 1 133 ? 1.326 21.453 9.156 1 95.81 133 ALA B C 1
ATOM 4201 O O . ALA B 1 133 ? 0.138 21.609 8.867 1 95.81 133 ALA B O 1
ATOM 4202 N N . ILE B 1 134 ? 1.698 20.953 10.297 1 96.62 134 ILE B N 1
ATOM 4203 C CA . ILE B 1 134 ? 0.718 20.484 11.273 1 96.62 134 ILE B CA 1
ATOM 4204 C C . ILE B 1 134 ? -0.028 21.688 11.867 1 96.62 134 ILE B C 1
ATOM 4206 O O . ILE B 1 134 ? -1.218 21.594 12.172 1 96.62 134 ILE B O 1
ATOM 4210 N N . ASN B 1 135 ? 0.712 22.766 12.023 1 96.62 135 ASN B N 1
ATOM 4211 C CA . ASN B 1 135 ? 0.086 23.969 12.562 1 96.62 135 ASN B CA 1
ATOM 4212 C C . ASN B 1 135 ? -1.018 24.484 11.648 1 96.62 135 ASN B C 1
ATOM 4214 O O . ASN B 1 135 ? -1.963 25.125 12.109 1 96.62 135 ASN B O 1
ATOM 4218 N N . CYS B 1 136 ? -0.89 24.234 10.336 1 95.88 136 CYS B N 1
ATOM 4219 C CA . CYS B 1 136 ? -1.954 24.625 9.414 1 95.88 136 CYS B CA 1
ATOM 4220 C C . CYS B 1 136 ? -3.277 23.969 9.812 1 95.88 136 CYS B C 1
ATOM 4222 O O . CYS B 1 136 ? -4.316 24.625 9.828 1 95.88 136 CYS B O 1
ATOM 4224 N N . THR B 1 137 ? -3.184 22.719 10.156 1 97.12 137 THR B N 1
ATOM 4225 C CA . THR B 1 137 ? -4.379 21.984 10.555 1 97.12 137 THR B CA 1
ATOM 4226 C C . THR B 1 137 ? -4.891 22.469 11.906 1 97.12 137 THR B C 1
ATOM 4228 O O . THR B 1 137 ? -6.086 22.734 12.07 1 97.12 137 THR B O 1
ATOM 4231 N N . ILE B 1 138 ? -4.016 22.672 12.812 1 97.69 138 ILE B N 1
ATOM 4232 C CA . ILE B 1 138 ? -4.363 23.141 14.156 1 97.69 138 ILE B CA 1
ATOM 4233 C C . ILE B 1 138 ? -4.953 24.547 14.07 1 97.69 138 ILE B C 1
ATOM 4235 O O . ILE B 1 138 ? -6.016 24.812 14.641 1 97.69 138 ILE B O 1
ATOM 4239 N N . GLY B 1 139 ? -4.242 25.359 13.383 1 97 139 GLY B N 1
ATOM 4240 C CA . GLY B 1 139 ? -4.672 26.734 13.242 1 97 139 GLY B CA 1
ATOM 4241 C C . GLY B 1 139 ? -6.027 26.875 12.578 1 97 139 GLY B C 1
ATOM 4242 O O . GLY B 1 139 ? -6.824 27.734 12.961 1 97 139 GLY B O 1
ATOM 4243 N N . SER B 1 140 ? -6.289 26.062 11.586 1 96.88 140 SER B N 1
ATOM 4244 C CA . SER B 1 140 ? -7.566 26.141 10.883 1 96.88 140 SER B CA 1
ATOM 4245 C C . SER B 1 140 ? -8.719 25.75 11.805 1 96.88 140 SER B C 1
ATOM 4247 O O . SER B 1 140 ? -9.789 26.375 11.758 1 96.88 140 SER B O 1
ATOM 4249 N N . MET B 1 141 ? -8.523 24.797 12.609 1 97.62 141 MET B N 1
ATOM 4250 C CA . MET B 1 141 ? -9.586 24.375 13.516 1 97.62 141 MET B CA 1
ATOM 4251 C C . MET B 1 141 ? -9.812 25.406 14.617 1 97.62 141 MET B C 1
ATOM 4253 O O . MET B 1 141 ? -10.953 25.703 14.969 1 97.62 141 MET B O 1
ATOM 4257 N N . THR B 1 142 ? -8.711 25.922 15.141 1 97.81 142 THR B N 1
ATOM 4258 C CA . THR B 1 142 ? -8.828 26.953 16.156 1 97.81 142 THR B CA 1
ATOM 4259 C C . THR B 1 142 ? -9.523 28.203 15.609 1 97.81 142 THR B C 1
ATOM 4261 O O . THR B 1 142 ? -10.398 28.766 16.25 1 97.81 142 THR B O 1
ATOM 4264 N N . MET B 1 143 ? -9.109 28.578 14.445 1 97.62 143 MET B N 1
ATOM 4265 C CA . MET B 1 143 ? -9.719 29.75 13.805 1 97.62 143 MET B CA 1
ATOM 4266 C C . MET B 1 143 ? -11.195 29.516 13.539 1 97.62 143 MET B C 1
ATOM 4268 O O . MET B 1 143 ? -12.008 30.438 13.656 1 97.62 143 MET B O 1
ATOM 4272 N N . SER B 1 144 ? -11.562 28.312 13.172 1 97.75 144 SER B N 1
ATOM 4273 C CA . SER B 1 144 ? -12.961 27.984 12.922 1 97.75 144 SER B CA 1
ATOM 4274 C C . SER B 1 144 ? -13.812 28.203 14.164 1 97.75 144 SER B C 1
ATOM 4276 O O . SER B 1 144 ? -14.969 28.609 14.07 1 97.75 144 SER B O 1
ATOM 4278 N N . CYS B 1 145 ? -13.281 27.906 15.297 1 97.5 145 CYS B N 1
ATOM 4279 C CA . CYS B 1 145 ? -13.984 28.141 16.562 1 97.5 145 CYS B CA 1
ATOM 4280 C C . CYS B 1 145 ? -14.109 29.641 16.844 1 97.5 145 CYS B C 1
ATOM 4282 O O . CYS B 1 145 ? -15.172 30.094 17.266 1 97.5 145 CYS B O 1
ATOM 4284 N N . ILE B 1 146 ? -13.07 30.312 16.562 1 97.81 146 ILE B N 1
ATOM 4285 C CA . ILE B 1 146 ? -12.977 31.719 16.938 1 97.81 146 ILE B CA 1
ATOM 4286 C C . ILE B 1 146 ? -13.945 32.531 16.078 1 97.81 146 ILE B C 1
ATOM 4288 O O . ILE B 1 146 ? -14.641 33.406 16.594 1 97.81 146 ILE B O 1
ATOM 4292 N N . VAL B 1 147 ? -14.008 32.219 14.82 1 97.56 147 VAL B N 1
ATOM 4293 C CA . VAL B 1 147 ? -14.836 33 13.906 1 97.56 147 VAL B CA 1
ATOM 4294 C C . VAL B 1 147 ? -16.203 32.344 13.742 1 97.56 147 VAL B C 1
ATOM 4296 O O . VAL B 1 147 ? -16.969 32.688 12.844 1 97.56 147 VAL B O 1
ATOM 4299 N N . GLN B 1 148 ? -16.469 31.266 14.422 1 97.56 148 GLN B N 1
ATOM 4300 C CA . GLN B 1 148 ? -17.766 30.609 14.516 1 97.56 148 GLN B CA 1
ATOM 4301 C C . GLN B 1 148 ? -18.156 29.984 13.18 1 97.56 148 GLN B C 1
ATOM 4303 O O . GLN B 1 148 ? -19.281 30.188 12.703 1 97.56 148 GLN B O 1
ATOM 4308 N N . PHE B 1 149 ? -17.297 29.281 12.641 1 96.88 149 PHE B N 1
ATOM 4309 C CA . PHE B 1 149 ? -17.609 28.547 11.414 1 96.88 149 PHE B CA 1
ATOM 4310 C C . PHE B 1 149 ? -18.453 27.328 11.711 1 96.88 149 PHE B C 1
ATOM 4312 O O . PHE B 1 149 ? -19.234 26.875 10.867 1 96.88 149 PHE B O 1
ATOM 4319 N N . GLY B 1 150 ? -18.328 26.781 12.93 1 93.81 150 GLY B N 1
ATOM 4320 C CA . GLY B 1 150 ? -19.062 25.578 13.289 1 93.81 150 GLY B CA 1
ATOM 4321 C C . GLY B 1 150 ? -18.625 24.359 12.516 1 93.81 150 GLY B C 1
ATOM 4322 O O . GLY B 1 150 ? -17.484 24.312 12.016 1 93.81 150 GLY B O 1
ATOM 4323 N N . ALA B 1 151 ? -19.484 23.297 12.523 1 93.25 151 ALA B N 1
ATOM 4324 C CA . ALA B 1 151 ? -19.141 22.031 11.898 1 93.25 151 ALA B CA 1
ATOM 4325 C C . ALA B 1 151 ? -19.594 21.984 10.445 1 93.25 151 ALA B C 1
ATOM 4327 O O . ALA B 1 151 ? -19.5 20.953 9.781 1 93.25 151 ALA B O 1
ATOM 4328 N N . GLY B 1 152 ? -19.875 23.062 9.844 1 91.25 152 GLY B N 1
ATOM 4329 C CA . GLY B 1 152 ? -20.422 23.125 8.5 1 91.25 152 GLY B CA 1
ATOM 4330 C C . GLY B 1 152 ? -19.344 23.234 7.43 1 91.25 152 GLY B C 1
ATOM 4331 O O . GLY B 1 152 ? -18.203 22.812 7.641 1 91.25 152 GLY B O 1
ATOM 4332 N N . TRP B 1 153 ? -19.719 23.672 6.254 1 94 153 TRP B N 1
ATOM 4333 C CA . TRP B 1 153 ? -18.859 23.688 5.074 1 94 153 TRP B CA 1
ATOM 4334 C C . TRP B 1 153 ? -17.75 24.719 5.219 1 94 153 TRP B C 1
ATOM 4336 O O . TRP B 1 153 ? -16.688 24.578 4.609 1 94 153 TRP B O 1
ATOM 4346 N N . LYS B 1 154 ? -17.984 25.688 6.051 1 96.75 154 LYS B N 1
ATOM 4347 C CA . LYS B 1 154 ? -17 26.766 6.168 1 96.75 154 LYS B CA 1
ATOM 4348 C C . LYS B 1 154 ? -15.719 26.266 6.824 1 96.75 154 LYS B C 1
ATOM 4350 O O . LYS B 1 154 ? -14.625 26.609 6.387 1 96.75 154 LYS B O 1
ATOM 4355 N N . SER B 1 155 ? -15.875 25.469 7.895 1 97.19 155 SER B N 1
ATOM 4356 C CA . SER B 1 155 ? -14.688 24.922 8.555 1 97.19 155 SER B CA 1
ATOM 4357 C C . SER B 1 155 ? -13.922 23.984 7.633 1 97.19 155 SER B C 1
ATOM 4359 O O . SER B 1 155 ? -12.695 23.969 7.633 1 97.19 155 SER B O 1
ATOM 4361 N N . LEU B 1 156 ? -14.648 23.188 6.859 1 96.75 156 LEU B N 1
ATOM 4362 C CA . LEU B 1 156 ? -14.008 22.312 5.887 1 96.75 156 LEU B CA 1
ATOM 4363 C C . LEU B 1 156 ? -13.266 23.125 4.828 1 96.75 156 LEU B C 1
ATOM 4365 O O . LEU B 1 156 ? -12.125 22.797 4.484 1 96.75 156 LEU B O 1
ATOM 4369 N N . CYS B 1 157 ? -13.906 24.109 4.348 1 96.69 157 CYS B N 1
ATOM 4370 C CA . CYS B 1 157 ? -13.312 24.953 3.326 1 96.69 157 CYS B CA 1
ATOM 4371 C C . CYS B 1 157 ? -12.023 25.594 3.834 1 96.69 157 CYS B C 1
ATOM 4373 O O . CYS B 1 157 ? -11.008 25.594 3.137 1 96.69 157 CYS B O 1
ATOM 4375 N N . LEU B 1 158 ? -12.086 26.141 5 1 96.94 158 LEU B N 1
ATOM 4376 C CA . LEU B 1 158 ? -10.898 26.766 5.57 1 96.94 158 LEU B CA 1
ATOM 4377 C C . LEU B 1 158 ? -9.773 25.75 5.734 1 96.94 158 LEU B C 1
ATOM 4379 O O . LEU B 1 158 ? -8.625 26.016 5.379 1 96.94 158 LEU B O 1
ATOM 4383 N N . GLY B 1 159 ? -10.117 24.578 6.297 1 96.12 159 GLY B N 1
ATOM 4384 C CA . GLY B 1 159 ? -9.125 23.531 6.504 1 96.12 159 GLY B CA 1
ATOM 4385 C C . GLY B 1 159 ? -8.445 23.094 5.223 1 96.12 159 GLY B C 1
ATOM 4386 O O . GLY B 1 159 ? -7.219 23.016 5.152 1 96.12 159 GLY B O 1
ATOM 4387 N N . LEU B 1 160 ? -9.188 22.828 4.199 1 96.62 160 LEU B N 1
ATOM 4388 C CA . LEU B 1 160 ? -8.656 22.375 2.918 1 96.62 160 LEU B CA 1
ATOM 4389 C C . LEU B 1 160 ? -7.848 23.484 2.248 1 96.62 160 LEU B C 1
ATOM 4391 O O . LEU B 1 160 ? -6.797 23.219 1.658 1 96.62 160 LEU B O 1
ATOM 4395 N N . TRP B 1 161 ? -8.312 24.688 2.381 1 95.81 161 TRP B N 1
ATOM 4396 C CA . TRP B 1 161 ? -7.684 25.797 1.679 1 95.81 161 TRP B CA 1
ATOM 4397 C C . TRP B 1 161 ? -6.34 26.156 2.307 1 95.81 161 TRP B C 1
ATOM 4399 O O . TRP B 1 161 ? -5.371 26.422 1.598 1 95.81 161 TRP B O 1
ATOM 4409 N N . VAL B 1 162 ? -6.309 26.234 3.615 1 94.38 162 VAL B N 1
ATOM 4410 C CA . VAL B 1 162 ? -5.055 26.547 4.293 1 94.38 162 VAL B CA 1
ATOM 4411 C C . VAL B 1 162 ? -3.998 25.5 3.932 1 94.38 162 VAL B C 1
ATOM 4413 O O . VAL B 1 162 ? -2.838 25.844 3.689 1 94.38 162 VAL B O 1
ATOM 4416 N N . ASN B 1 163 ? -4.418 24.297 3.875 1 94.19 163 ASN B N 1
ATOM 4417 C CA . ASN B 1 163 ? -3.502 23.25 3.473 1 94.19 163 ASN B CA 1
ATOM 4418 C C . ASN B 1 163 ? -3.068 23.406 2.018 1 94.19 163 ASN B C 1
ATOM 4420 O O . ASN B 1 163 ? -1.906 23.156 1.682 1 94.19 163 ASN B O 1
ATOM 4424 N N . ALA B 1 164 ? -3.98 23.781 1.203 1 94.31 164 ALA B N 1
ATOM 4425 C CA . ALA B 1 164 ? -3.67 23.969 -0.212 1 94.31 164 ALA B CA 1
ATOM 4426 C C . ALA B 1 164 ? -2.619 25.047 -0.405 1 94.31 164 ALA B C 1
ATOM 4428 O O . ALA B 1 164 ? -1.724 24.922 -1.243 1 94.31 164 ALA B O 1
ATOM 4429 N N . VAL B 1 165 ? -2.729 26.125 0.3 1 93.31 165 VAL B N 1
ATOM 4430 C CA . VAL B 1 165 ? -1.774 27.234 0.219 1 93.31 165 VAL B CA 1
ATOM 4431 C C . VAL B 1 165 ? -0.39 26.75 0.645 1 93.31 165 VAL B C 1
ATOM 4433 O O . VAL B 1 165 ? 0.61 27.047 -0.008 1 93.31 165 VAL B O 1
ATOM 4436 N N . PHE B 1 166 ? -0.362 26 1.702 1 93.44 166 PHE B N 1
ATOM 4437 C CA . PHE B 1 166 ? 0.905 25.484 2.201 1 93.44 166 PHE B CA 1
ATOM 4438 C C . PHE B 1 166 ? 1.529 24.516 1.198 1 93.44 166 PHE B C 1
ATOM 4440 O O . PHE B 1 166 ? 2.744 24.531 0.986 1 93.44 166 PHE B O 1
ATOM 4447 N N . ILE B 1 167 ? 0.719 23.703 0.59 1 94.25 167 ILE B N 1
ATOM 4448 C CA . ILE B 1 167 ? 1.18 22.734 -0.396 1 94.25 167 ILE B CA 1
ATOM 4449 C C . ILE B 1 167 ? 1.771 23.453 -1.601 1 94.25 167 ILE B C 1
ATOM 4451 O O . ILE B 1 167 ? 2.824 23.078 -2.113 1 94.25 167 ILE B O 1
ATOM 4455 N N . ALA B 1 168 ? 1.103 24.469 -2.031 1 93.56 168 ALA B N 1
ATOM 4456 C CA . ALA B 1 168 ? 1.571 25.219 -3.186 1 93.56 168 ALA B CA 1
ATOM 4457 C C . ALA B 1 168 ? 2.936 25.844 -2.912 1 93.56 168 ALA B C 1
ATOM 4459 O O . ALA B 1 168 ? 3.818 25.828 -3.773 1 93.56 168 ALA B O 1
ATOM 4460 N N . ALA B 1 169 ? 3.121 26.375 -1.771 1 90.62 169 ALA B N 1
ATOM 4461 C CA . ALA B 1 169 ? 4.395 26.984 -1.395 1 90.62 169 ALA B CA 1
ATOM 4462 C C . ALA B 1 169 ? 5.504 25.938 -1.333 1 90.62 169 ALA B C 1
ATOM 4464 O O . ALA B 1 169 ? 6.629 26.203 -1.768 1 90.62 169 ALA B O 1
ATOM 4465 N N . THR B 1 170 ? 5.203 24.797 -0.771 1 92 170 THR B N 1
ATOM 4466 C CA . THR B 1 170 ? 6.184 23.734 -0.661 1 92 170 THR B CA 1
ATOM 4467 C C . THR B 1 170 ? 6.539 23.172 -2.039 1 92 170 THR B C 1
ATOM 4469 O O . THR B 1 170 ? 7.695 22.828 -2.297 1 92 170 THR B O 1
ATOM 4472 N N . TRP B 1 171 ? 5.496 23.062 -2.865 1 92.88 171 TRP B N 1
ATOM 4473 C CA . TRP B 1 171 ? 5.695 22.609 -4.242 1 92.88 171 TRP B CA 1
ATOM 4474 C C . TRP B 1 171 ? 6.629 23.562 -4.988 1 92.88 171 TRP B C 1
ATOM 4476 O O . TRP B 1 171 ? 7.512 23.109 -5.727 1 92.88 171 TRP B O 1
ATOM 4486 N N . GLU B 1 172 ? 6.492 24.812 -4.781 1 91.12 172 GLU B N 1
ATOM 4487 C CA . GLU B 1 172 ? 7.375 25.797 -5.387 1 91.12 172 GLU B CA 1
ATOM 4488 C C . GLU B 1 172 ? 8.812 25.641 -4.891 1 91.12 172 GLU B C 1
ATOM 4490 O O . GLU B 1 172 ? 9.758 25.703 -5.676 1 91.12 172 GLU B O 1
ATOM 4495 N N . GLU B 1 173 ? 8.922 25.438 -3.668 1 87.69 173 GLU B N 1
ATOM 4496 C CA . GLU B 1 173 ? 10.25 25.25 -3.08 1 87.69 173 GLU B CA 1
ATOM 4497 C C . GLU B 1 173 ? 10.938 24.016 -3.664 1 87.69 173 GLU B C 1
ATOM 4499 O O . GLU B 1 173 ? 12.164 24.016 -3.83 1 87.69 173 GLU B O 1
ATOM 4504 N N . TYR B 1 174 ? 10.234 23.031 -3.918 1 89.44 174 TYR B N 1
ATOM 4505 C CA . TYR B 1 174 ? 10.758 21.781 -4.469 1 89.44 174 TYR B CA 1
ATOM 4506 C C . TYR B 1 174 ? 11.391 22.016 -5.84 1 89.44 174 TYR B C 1
ATOM 4508 O O . TYR B 1 174 ? 12.406 21.391 -6.176 1 89.44 174 TYR B O 1
ATOM 4516 N N . TYR B 1 175 ? 10.906 22.906 -6.594 1 88.62 175 TYR B N 1
ATOM 4517 C CA . TYR B 1 175 ? 11.391 23.109 -7.953 1 88.62 175 TYR B CA 1
ATOM 4518 C C . TYR B 1 175 ? 12.367 24.266 -8.016 1 88.62 175 TYR B C 1
ATOM 4520 O O . TYR B 1 175 ? 13.32 24.25 -8.805 1 88.62 175 TYR B O 1
ATOM 4528 N N . THR B 1 176 ? 12.188 25.266 -7.211 1 85.75 176 THR B N 1
ATOM 4529 C CA . THR B 1 176 ? 13.031 26.453 -7.289 1 85.75 176 THR B CA 1
ATOM 4530 C C . THR B 1 176 ? 14.211 26.344 -6.328 1 85.75 176 THR B C 1
ATOM 4532 O O . THR B 1 176 ? 15.219 27.047 -6.488 1 85.75 176 THR B O 1
ATOM 4535 N N . GLY B 1 177 ? 14.023 25.516 -5.309 1 79.25 177 GLY B N 1
ATOM 4536 C CA . GLY B 1 177 ? 15.078 25.375 -4.32 1 79.25 177 GLY B CA 1
ATOM 4537 C C . GLY B 1 177 ? 15.062 26.469 -3.266 1 79.25 177 GLY B C 1
ATOM 4538 O O . GLY B 1 177 ? 15.859 26.438 -2.326 1 79.25 177 GLY B O 1
ATOM 4539 N N . SER B 1 178 ? 14.289 27.453 -3.506 1 71.25 178 SER B N 1
ATOM 4540 C CA . SER B 1 178 ? 14.211 28.547 -2.553 1 71.25 178 SER B CA 1
ATOM 4541 C C . SER B 1 178 ? 12.766 28.859 -2.182 1 71.25 178 SER B C 1
ATOM 4543 O O . SER B 1 178 ? 11.859 28.656 -2.988 1 71.25 178 SER B O 1
ATOM 4545 N N . LEU B 1 179 ? 12.734 29.094 -0.875 1 63.44 179 LEU B N 1
ATOM 4546 C CA . LEU B 1 179 ? 11.438 29.594 -0.445 1 63.44 179 LEU B CA 1
ATOM 4547 C C . LEU B 1 179 ? 11.406 31.125 -0.469 1 63.44 179 LEU B C 1
ATOM 4549 O O . LEU B 1 179 ? 11.953 31.766 0.423 1 63.44 179 LEU B O 1
ATOM 4553 N N . ASP B 1 180 ? 10.906 31.609 -1.513 1 60.53 180 ASP B N 1
ATOM 4554 C CA . ASP B 1 180 ? 10.805 33.062 -1.621 1 60.53 180 ASP B CA 1
ATOM 4555 C C . ASP B 1 180 ? 9.406 33.531 -1.242 1 60.53 180 ASP B C 1
ATOM 4557 O O . ASP B 1 180 ? 8.445 33.281 -1.968 1 60.53 180 ASP B O 1
ATOM 4561 N N . LEU B 1 181 ? 9.438 34.125 -0.071 1 62.72 181 LEU B N 1
ATOM 4562 C CA . LEU B 1 181 ? 8.156 34.656 0.388 1 62.72 181 LEU B CA 1
ATOM 4563 C C . LEU B 1 181 ? 7.898 36.062 -0.178 1 62.72 181 LEU B C 1
ATOM 4565 O O . LEU B 1 181 ? 8.805 36.875 -0.221 1 62.72 181 LEU B O 1
ATOM 4569 N N . PRO B 1 182 ? 6.707 36.188 -0.69 1 59.22 182 PRO B N 1
ATOM 4570 C CA . PRO B 1 182 ? 6.398 37.438 -1.381 1 59.22 182 PRO B CA 1
ATOM 4571 C C . PRO B 1 182 ? 6.406 38.656 -0.445 1 59.22 182 PRO B C 1
ATOM 4573 O O . PRO B 1 182 ? 6.418 38.5 0.777 1 59.22 182 PRO B O 1
ATOM 4576 N N . ILE B 1 183 ? 6.523 39.781 -1.109 1 50.94 183 ILE B N 1
ATOM 4577 C CA . ILE B 1 183 ? 6.598 41.031 -0.402 1 50.94 183 ILE B CA 1
ATOM 4578 C C . ILE B 1 183 ? 5.301 41.281 0.368 1 50.94 183 ILE B C 1
ATOM 4580 O O . ILE B 1 183 ? 5.324 41.75 1.51 1 50.94 183 ILE B O 1
ATOM 4584 N N . LEU B 1 184 ? 4.25 40.969 -0.344 1 56.59 184 LEU B N 1
ATOM 4585 C CA . LEU B 1 184 ? 2.939 41.156 0.268 1 56.59 184 LEU B CA 1
ATOM 4586 C C . LEU B 1 184 ? 2.154 39.844 0.26 1 56.59 184 LEU B C 1
ATOM 4588 O O . LEU B 1 184 ? 2.273 39.031 -0.675 1 56.59 184 LEU B O 1
ATOM 4592 N N . ASN B 1 185 ? 1.417 39.625 1.398 1 51.31 185 ASN B N 1
ATOM 4593 C CA . ASN B 1 185 ? 0.516 38.5 1.494 1 51.31 185 ASN B CA 1
ATOM 4594 C C . ASN B 1 185 ? 1.285 37.188 1.64 1 51.31 185 ASN B C 1
ATOM 4596 O O . ASN B 1 185 ? 0.952 36.188 0.994 1 51.31 185 ASN B O 1
ATOM 4600 N N . GLY B 1 186 ? 2.326 37.438 2.377 1 66.88 186 GLY B N 1
ATOM 4601 C CA . GLY B 1 186 ? 3.061 36.219 2.709 1 66.88 186 GLY B CA 1
ATOM 4602 C C . GLY B 1 186 ? 2.57 35.562 3.984 1 66.88 186 GLY B C 1
ATOM 4603 O O . GLY B 1 186 ? 1.521 35.906 4.516 1 66.88 186 GLY B O 1
ATOM 4604 N N . PRO B 1 187 ? 3.199 34.469 4.297 1 73.38 187 PRO B N 1
ATOM 4605 C CA . PRO B 1 187 ? 2.826 33.75 5.516 1 73.38 187 PRO B CA 1
ATOM 4606 C C . PRO B 1 187 ? 2.869 34.625 6.762 1 73.38 187 PRO B C 1
ATOM 4608 O O . PRO B 1 187 ? 2.033 34.469 7.656 1 73.38 187 PRO B O 1
ATOM 4611 N N . THR B 1 188 ? 3.709 35.594 6.789 1 79.69 188 THR B N 1
ATOM 4612 C CA . THR B 1 188 ? 3.84 36.469 7.953 1 79.69 188 THR B CA 1
ATOM 4613 C C . THR B 1 188 ? 2.611 37.375 8.102 1 79.69 188 THR B C 1
ATOM 4615 O O . THR B 1 188 ? 2.064 37.5 9.195 1 79.69 188 THR B O 1
ATOM 4618 N N . GLU B 1 189 ? 2.24 37.969 7.051 1 81.5 189 GLU B N 1
ATOM 4619 C CA . GLU B 1 189 ? 1.042 38.812 7.082 1 81.5 189 GLU B CA 1
ATOM 4620 C C . GLU B 1 189 ? -0.196 38 7.43 1 81.5 189 GLU B C 1
ATOM 4622 O O . GLU B 1 189 ? -1.078 38.469 8.148 1 81.5 189 GLU B O 1
ATOM 4627 N N . GLY B 1 190 ? -0.215 36.844 6.879 1 85.19 190 GLY B N 1
ATOM 4628 C CA . GLY B 1 190 ? -1.334 35.969 7.191 1 85.19 190 GLY B CA 1
ATOM 4629 C C . GLY B 1 190 ? -1.44 35.625 8.672 1 85.19 190 GLY B C 1
ATOM 4630 O O . GLY B 1 190 ? -2.539 35.625 9.227 1 85.19 190 GLY B O 1
ATOM 4631 N N . VAL B 1 191 ? -0.365 35.438 9.273 1 88.81 191 VAL B N 1
ATOM 4632 C CA . VAL B 1 191 ? -0.34 35.094 10.695 1 88.81 191 VAL B CA 1
ATOM 4633 C C . VAL B 1 191 ? -0.731 36.312 11.523 1 88.81 191 VAL B C 1
ATOM 4635 O O . VAL B 1 191 ? -1.464 36.188 12.508 1 88.81 191 VAL B O 1
ATOM 4638 N N . LEU B 1 192 ? -0.264 37.469 11.117 1 89 192 LEU B N 1
ATOM 4639 C CA . LEU B 1 192 ? -0.597 38.688 11.836 1 89 192 LEU B CA 1
ATOM 4640 C C . LEU B 1 192 ? -2.086 39 11.734 1 89 192 LEU B C 1
ATOM 4642 O O . LEU B 1 192 ? -2.703 39.438 12.703 1 89 192 LEU B O 1
ATOM 4646 N N . ILE B 1 193 ? -2.582 38.75 10.586 1 91.12 193 ILE B N 1
ATOM 4647 C CA . ILE B 1 193 ? -4.02 38.938 10.391 1 91.12 193 ILE B CA 1
ATOM 4648 C C . ILE B 1 193 ? -4.781 37.969 11.297 1 91.12 193 ILE B C 1
ATOM 4650 O O . ILE B 1 193 ? -5.789 38.344 11.898 1 91.12 193 ILE B O 1
ATOM 4654 N N . ALA B 1 194 ? -4.34 36.781 11.391 1 94.88 194 ALA B N 1
ATOM 4655 C CA . ALA B 1 194 ? -4.98 35.812 12.258 1 94.88 194 ALA B CA 1
ATOM 4656 C C . ALA B 1 194 ? -4.949 36.25 13.719 1 94.88 194 ALA B C 1
ATOM 4658 O O . ALA B 1 194 ? -5.93 36.062 14.438 1 94.88 194 ALA B O 1
ATOM 4659 N N . ILE B 1 195 ? -3.861 36.781 14.109 1 96 195 ILE B N 1
ATOM 4660 C CA . ILE B 1 195 ? -3.719 37.281 15.477 1 96 195 ILE B CA 1
ATOM 4661 C C . ILE B 1 195 ? -4.699 38.406 15.719 1 96 195 ILE B C 1
ATOM 4663 O O . ILE B 1 195 ? -5.379 38.469 16.75 1 96 195 ILE B O 1
ATOM 4667 N N . PHE B 1 196 ? -4.754 39.281 14.805 1 96.75 196 PHE B N 1
ATOM 4668 C CA . PHE B 1 196 ? -5.668 40.406 14.906 1 96.75 196 PHE B CA 1
ATOM 4669 C C . PHE B 1 196 ? -7.109 39.938 15.016 1 96.75 196 PHE B C 1
ATOM 4671 O O . PHE B 1 196 ? -7.879 40.438 15.828 1 96.75 196 PHE B O 1
ATOM 4678 N N . VAL B 1 197 ? -7.492 39 14.211 1 97.38 197 VAL B N 1
ATOM 4679 C CA . VAL B 1 197 ? -8.852 38.469 14.203 1 97.38 197 VAL B CA 1
ATOM 4680 C C . VAL B 1 197 ? -9.164 37.844 15.562 1 97.38 197 VAL B C 1
ATOM 4682 O O . VAL B 1 197 ? -10.281 37.969 16.078 1 97.38 197 VAL B O 1
ATOM 4685 N N . LYS B 1 198 ? -8.266 37.156 16.172 1 98.12 198 LYS B N 1
ATOM 4686 C CA . LYS B 1 198 ? -8.445 36.531 17.484 1 98.12 198 LYS B CA 1
ATOM 4687 C C . LYS B 1 198 ? -8.68 37.594 18.547 1 98.12 198 LYS B C 1
ATOM 4689 O O . LYS B 1 198 ? -9.555 37.469 19.406 1 98.12 198 LYS B O 1
ATOM 4694 N N . LEU B 1 199 ? -7.934 38.656 18.484 1 98.12 199 LEU B N 1
ATOM 4695 C CA . LEU B 1 199 ? -8.086 39.75 19.438 1 98.12 199 LEU B CA 1
ATOM 4696 C C . LEU B 1 199 ? -9.391 40.5 19.203 1 98.12 199 LEU B C 1
ATOM 4698 O O . LEU B 1 199 ? -10.055 40.906 20.156 1 98.12 199 LEU B O 1
ATOM 4702 N N . LEU B 1 200 ? -9.672 40.688 18 1 97.81 200 LEU B N 1
ATOM 4703 C CA . LEU B 1 200 ? -10.945 41.312 17.641 1 97.81 200 LEU B CA 1
ATOM 4704 C C . LEU B 1 200 ? -12.117 40.531 18.203 1 97.81 200 LEU B C 1
ATOM 4706 O O . LEU B 1 200 ? -13.078 41.125 18.719 1 97.81 200 LEU B O 1
ATOM 4710 N N . THR B 1 201 ? -12.086 39.25 18.094 1 98 201 THR B N 1
ATOM 4711 C CA . THR B 1 201 ? -13.141 38.406 18.625 1 98 201 THR B CA 1
ATOM 4712 C C . THR B 1 201 ? -13.227 38.5 20.141 1 98 201 THR B C 1
ATOM 4714 O O . THR B 1 201 ? -14.32 38.469 20.703 1 98 201 THR B O 1
ATOM 4717 N N . ALA B 1 202 ? -12.062 38.594 20.766 1 97.62 202 ALA B N 1
ATOM 4718 C CA . ALA B 1 202 ? -12.039 38.781 22.219 1 97.62 202 ALA B CA 1
ATOM 4719 C C . ALA B 1 202 ? -12.719 40.094 22.609 1 97.62 202 ALA B C 1
ATOM 4721 O O . ALA B 1 202 ? -13.406 40.125 23.641 1 97.62 202 ALA B O 1
ATOM 4722 N N . PHE B 1 203 ? -12.578 41.062 21.859 1 97.62 203 PHE B N 1
ATOM 4723 C CA . PHE B 1 203 ? -13.094 42.375 22.172 1 97.62 203 PHE B CA 1
ATOM 4724 C C . PHE B 1 203 ? -14.578 42.469 21.828 1 97.62 203 PHE B C 1
ATOM 4726 O O . PHE B 1 203 ? -15.375 42.969 22.625 1 97.62 203 PHE B O 1
ATOM 4733 N N . MET B 1 204 ? -15.023 42 20.672 1 96.62 204 MET B N 1
ATOM 4734 C CA . MET B 1 204 ? -16.375 42.156 20.156 1 96.62 204 MET B CA 1
ATOM 4735 C C . MET B 1 204 ? -17.281 41.031 20.625 1 96.62 204 MET B C 1
ATOM 4737 O O . MET B 1 204 ? -18.5 41.156 20.625 1 96.62 204 MET B O 1
ATOM 4741 N N . GLY B 1 205 ? -16.641 40 20.906 1 96 205 GLY B N 1
ATOM 4742 C CA . GLY B 1 205 ? -17.406 38.812 21.219 1 96 205 GLY B CA 1
ATOM 4743 C C . GLY B 1 205 ? -17.625 37.906 20.016 1 96 205 GLY B C 1
ATOM 4744 O O . GLY B 1 205 ? -17.688 38.375 18.875 1 96 205 GLY B O 1
ATOM 4745 N N . PRO B 1 206 ? -17.688 36.688 20.266 1 95.62 206 PRO B N 1
ATOM 4746 C CA . PRO B 1 206 ? -17.828 35.75 19.156 1 95.62 206 PRO B CA 1
ATOM 4747 C C . PRO B 1 206 ? -19.141 35.938 18.391 1 95.62 206 PRO B C 1
ATOM 4749 O O . PRO B 1 206 ? -19.219 35.562 17.219 1 95.62 206 PRO B O 1
ATOM 4752 N N . SER B 1 207 ? -20.234 36.438 18.969 1 95.12 207 SER B N 1
ATOM 4753 C CA . SER B 1 207 ? -21.516 36.656 18.312 1 95.12 207 SER B CA 1
ATOM 4754 C C . SER B 1 207 ? -21.406 37.625 17.156 1 95.12 207 SER B C 1
ATOM 4756 O O . SER B 1 207 ? -22.266 37.688 16.281 1 95.12 207 SER B O 1
ATOM 4758 N N . PHE B 1 208 ? -20.328 38.375 17.234 1 96.38 208 PHE B N 1
ATOM 4759 C CA . PHE B 1 208 ? -20.062 39.312 16.141 1 96.38 208 PHE B CA 1
ATOM 4760 C C . PHE B 1 208 ? -20.016 38.594 14.805 1 96.38 208 PHE B C 1
ATOM 4762 O O . PHE B 1 208 ? -20.5 39.094 13.797 1 96.38 208 PHE B O 1
ATOM 4769 N N . TRP B 1 209 ? -19.5 37.438 14.75 1 97.31 209 TRP B N 1
ATOM 4770 C CA . TRP B 1 209 ? -19.266 36.688 13.523 1 97.31 209 TRP B CA 1
ATOM 4771 C C . TRP B 1 209 ? -20.562 36.094 12.992 1 97.31 209 TRP B C 1
ATOM 4773 O O . TRP B 1 209 ? -20.656 35.75 11.812 1 97.31 209 TRP B O 1
ATOM 4783 N N . LEU B 1 210 ? -21.562 36.031 13.812 1 96.06 210 LEU B N 1
ATOM 4784 C CA . LEU B 1 210 ? -22.844 35.469 13.422 1 96.06 210 LEU B CA 1
ATOM 4785 C C . LEU B 1 210 ? -23.828 36.562 13.055 1 96.06 210 LEU B C 1
ATOM 4787 O O . LEU B 1 210 ? -24.969 36.25 12.664 1 96.06 210 LEU B O 1
ATOM 4791 N N . GLN B 1 211 ? -23.328 37.719 13.094 1 95.75 211 GLN B N 1
ATOM 4792 C CA . GLN B 1 211 ? -24.172 38.812 12.688 1 95.75 211 GLN B CA 1
ATOM 4793 C C . GLN B 1 211 ? -24.109 39.031 11.18 1 95.75 211 GLN B C 1
ATOM 4795 O O . GLN B 1 211 ? -23.141 38.625 10.523 1 95.75 211 GLN B O 1
ATOM 4800 N N . GLU B 1 212 ? -25.125 39.688 10.688 1 96.06 212 GLU B N 1
ATOM 4801 C CA . GLU B 1 212 ? -25.188 39.969 9.266 1 96.06 212 GLU B CA 1
ATOM 4802 C C . GLU B 1 212 ? -24.141 41.031 8.883 1 96.06 212 GLU B C 1
ATOM 4804 O O . GLU B 1 212 ? -23.922 42 9.625 1 96.06 212 GLU B O 1
ATOM 4809 N N . SER B 1 213 ? -23.531 40.781 7.852 1 94.19 213 SER B N 1
ATOM 4810 C CA . SER B 1 213 ? -22.5 41.719 7.375 1 94.19 213 SER B CA 1
ATOM 4811 C C . SER B 1 213 ? -23.125 42.875 6.605 1 94.19 213 SER B C 1
ATOM 4813 O O . SER B 1 213 ? -24.328 43.094 6.645 1 94.19 213 SER B O 1
ATOM 4815 N N . VAL B 1 214 ? -22.234 43.688 5.969 1 91.12 214 VAL B N 1
ATOM 4816 C CA . VAL B 1 214 ? -22.656 44.844 5.148 1 91.12 214 VAL B CA 1
ATOM 4817 C C . VAL B 1 214 ? -23.406 44.312 3.92 1 91.12 214 VAL B C 1
ATOM 4819 O O . VAL B 1 214 ? -24.203 45.062 3.332 1 91.12 214 VAL B O 1
ATOM 4822 N N . PHE B 1 215 ? -23.219 43.062 3.57 1 92.69 215 PHE B N 1
ATOM 4823 C CA . PHE B 1 215 ? -23.922 42.406 2.473 1 92.69 215 PHE B CA 1
ATOM 4824 C C . PHE B 1 215 ? -25.156 41.688 2.984 1 92.69 215 PHE B C 1
ATOM 4826 O O . PHE B 1 215 ? -25.047 40.781 3.814 1 92.69 215 PHE B O 1
ATOM 4833 N N . PRO B 1 216 ? -26.312 42.125 2.49 1 91.94 216 PRO B N 1
ATOM 4834 C CA . PRO B 1 216 ? -27.547 41.5 2.996 1 91.94 216 PRO B CA 1
ATOM 4835 C C . PRO B 1 216 ? -27.578 40 2.822 1 91.94 216 PRO B C 1
ATOM 4837 O O . PRO B 1 216 ? -27.328 39.5 1.725 1 91.94 216 PRO B O 1
ATOM 4840 N N . GLY B 1 217 ? -27.797 39.25 3.912 1 93.06 217 GLY B N 1
ATOM 4841 C CA . GLY B 1 217 ? -27.969 37.812 3.879 1 93.06 217 GLY B CA 1
ATOM 4842 C C . GLY B 1 217 ? -26.656 37.062 4.098 1 93.06 217 GLY B C 1
ATOM 4843 O O . GLY B 1 217 ? -26.656 35.812 4.164 1 93.06 217 GLY B O 1
ATOM 4844 N N . VAL B 1 218 ? -25.547 37.812 4.207 1 95.62 218 VAL B N 1
ATOM 4845 C CA . VAL B 1 218 ? -24.25 37.188 4.387 1 95.62 218 VAL B CA 1
ATOM 4846 C C . VAL B 1 218 ? -23.703 37.5 5.777 1 95.62 218 VAL B C 1
ATOM 4848 O O . VAL B 1 218 ? -23.719 38.656 6.207 1 95.62 218 VAL B O 1
ATOM 4851 N N . LEU B 1 219 ? -23.328 36.469 6.445 1 97 219 LEU B N 1
ATOM 4852 C CA . LEU B 1 219 ? -22.797 36.625 7.793 1 97 219 LEU B CA 1
ATOM 4853 C C . LEU B 1 219 ? -21.375 37.188 7.758 1 97 219 LEU B C 1
ATOM 4855 O O . LEU B 1 219 ? -20.672 37.031 6.754 1 97 219 LEU B O 1
ATOM 4859 N N . ASN B 1 220 ? -20.938 37.781 8.828 1 97.25 220 ASN B N 1
ATOM 4860 C CA . ASN B 1 220 ? -19.578 38.344 8.93 1 97.25 220 ASN B CA 1
ATOM 4861 C C . ASN B 1 220 ? -18.531 37.25 8.781 1 97.25 220 ASN B C 1
ATOM 4863 O O . ASN B 1 220 ? -17.453 37.469 8.211 1 97.25 220 ASN B O 1
ATOM 4867 N N . ASN B 1 221 ? -18.797 36.062 9.297 1 97.06 221 ASN B N 1
ATOM 4868 C CA . ASN B 1 221 ? -17.812 35 9.203 1 97.06 221 ASN B CA 1
ATOM 4869 C C . ASN B 1 221 ? -17.672 34.5 7.766 1 97.06 221 ASN B C 1
ATOM 4871 O O . ASN B 1 221 ? -16.609 34.031 7.367 1 97.06 221 ASN B O 1
ATOM 4875 N N . THR B 1 222 ? -18.719 34.562 6.973 1 97.56 222 THR B N 1
ATOM 4876 C CA . THR B 1 222 ? -18.656 34.156 5.566 1 97.56 222 THR B CA 1
ATOM 4877 C C . THR B 1 222 ? -17.828 35.188 4.77 1 97.56 222 THR B C 1
ATOM 4879 O O . THR B 1 222 ? -17.094 34.812 3.857 1 97.56 222 THR B O 1
ATOM 4882 N N . VAL B 1 223 ? -18.016 36.406 5.129 1 96.5 223 VAL B N 1
ATOM 4883 C CA . VAL B 1 223 ? -17.234 37.469 4.48 1 96.5 223 VAL B CA 1
ATOM 4884 C C . VAL B 1 223 ? -15.75 37.281 4.793 1 96.5 223 VAL B C 1
ATOM 4886 O O . VAL B 1 223 ? -14.898 37.406 3.912 1 96.5 223 VAL B O 1
ATOM 4889 N N . PHE B 1 224 ? -15.484 37 6.047 1 96.25 224 PHE B N 1
ATOM 4890 C CA . PHE B 1 224 ? -14.109 36.75 6.453 1 96.25 224 PHE B CA 1
ATOM 4891 C C . PHE B 1 224 ? -13.516 35.594 5.641 1 96.25 224 PHE B C 1
ATOM 4893 O O . PHE B 1 224 ? -12.391 35.719 5.137 1 96.25 224 PHE B O 1
ATOM 4900 N N . LEU B 1 225 ? -14.227 34.5 5.52 1 97 225 LEU B N 1
ATOM 4901 C CA . LEU B 1 225 ? -13.766 33.344 4.746 1 97 225 LEU B CA 1
ATOM 4902 C C . LEU B 1 225 ? -13.516 33.719 3.295 1 97 225 LEU B C 1
ATOM 4904 O O . LEU B 1 225 ? -12.5 33.344 2.711 1 97 225 LEU B O 1
ATOM 4908 N N . GLY B 1 226 ? -14.469 34.469 2.727 1 95.88 226 GLY B N 1
ATOM 4909 C CA . GLY B 1 226 ? -14.32 34.906 1.352 1 95.88 226 GLY B CA 1
ATOM 4910 C C . GLY B 1 226 ? -13.07 35.75 1.128 1 95.88 226 GLY B C 1
ATOM 4911 O O . GLY B 1 226 ? -12.336 35.531 0.158 1 95.88 226 GLY B O 1
ATOM 4912 N N . ILE B 1 227 ? -12.789 36.688 2.008 1 93.25 227 ILE B N 1
ATOM 4913 C CA . ILE B 1 227 ? -11.625 37.531 1.906 1 93.25 227 ILE B CA 1
ATOM 4914 C C . ILE B 1 227 ? -10.352 36.719 2.025 1 93.25 227 ILE B C 1
ATOM 4916 O O . ILE B 1 227 ? -9.391 36.906 1.281 1 93.25 227 ILE B O 1
ATOM 4920 N N . MET B 1 228 ? -10.352 35.812 2.955 1 92.62 228 MET B N 1
ATOM 4921 C CA . MET B 1 228 ? -9.188 34.938 3.166 1 92.62 228 MET B CA 1
ATOM 4922 C C . MET B 1 228 ? -8.898 34.094 1.93 1 92.62 228 MET B C 1
ATOM 4924 O O . MET B 1 228 ? -7.75 34 1.506 1 92.62 228 MET B O 1
ATOM 4928 N N . VAL B 1 229 ? -9.906 33.5 1.301 1 94.31 229 VAL B N 1
ATOM 4929 C CA . VAL B 1 229 ? -9.75 32.594 0.149 1 94.31 229 VAL B CA 1
ATOM 4930 C C . VAL B 1 229 ? -9.281 33.406 -1.06 1 94.31 229 VAL B C 1
ATOM 4932 O O . VAL B 1 229 ? -8.336 33 -1.752 1 94.31 229 VAL B O 1
ATOM 4935 N N . VAL B 1 230 ? -9.844 34.562 -1.258 1 93.31 230 VAL B N 1
ATOM 4936 C CA . VAL B 1 230 ? -9.523 35.375 -2.424 1 93.31 230 VAL B CA 1
ATOM 4937 C C . VAL B 1 230 ? -8.102 35.906 -2.295 1 93.31 230 VAL B C 1
ATOM 4939 O O . VAL B 1 230 ? -7.32 35.875 -3.252 1 93.31 230 VAL B O 1
ATOM 4942 N N . SER B 1 231 ? -7.773 36.406 -1.169 1 89.69 231 SER B N 1
ATOM 4943 C CA . SER B 1 231 ? -6.441 37 -0.967 1 89.69 231 SER B CA 1
ATOM 4944 C C . SER B 1 231 ? -5.359 35.906 -1.106 1 89.69 231 SER B C 1
ATOM 4946 O O . SER B 1 231 ? -4.305 36.188 -1.688 1 89.69 231 SER B O 1
ATOM 4948 N N . SER B 1 232 ? -5.617 34.75 -0.589 1 91.88 232 SER B N 1
ATOM 4949 C CA . SER B 1 232 ? -4.602 33.688 -0.633 1 91.88 232 SER B CA 1
ATOM 4950 C C . SER B 1 232 ? -4.59 33 -1.988 1 91.88 232 SER B C 1
ATOM 4952 O O . SER B 1 232 ? -3.611 32.344 -2.34 1 91.88 232 SER B O 1
ATOM 4954 N N . ALA B 1 233 ? -5.672 33.125 -2.75 1 93.12 233 ALA B N 1
ATOM 4955 C CA . ALA B 1 233 ? -5.695 32.531 -4.098 1 93.12 233 ALA B CA 1
ATOM 4956 C C . ALA B 1 233 ? -4.625 33.188 -4.977 1 93.12 233 ALA B C 1
ATOM 4958 O O . ALA B 1 233 ? -4.047 32.531 -5.84 1 93.12 233 ALA B O 1
ATOM 4959 N N . PHE B 1 234 ? -4.359 34.406 -4.719 1 89.81 234 PHE B N 1
ATOM 4960 C CA . PHE B 1 234 ? -3.316 35.125 -5.469 1 89.81 234 PHE B CA 1
ATOM 4961 C C . PHE B 1 234 ? -1.944 34.531 -5.156 1 89.81 234 PHE B C 1
ATOM 4963 O O . PHE B 1 234 ? -1.103 34.406 -6.047 1 89.81 234 PHE B O 1
ATOM 4970 N N . THR B 1 235 ? -1.74 34.219 -3.945 1 87.62 235 THR B N 1
ATOM 4971 C CA . THR B 1 235 ? -0.479 33.594 -3.543 1 87.62 235 THR B CA 1
ATOM 4972 C C . THR B 1 235 ? -0.313 32.219 -4.188 1 87.62 235 THR B C 1
ATOM 4974 O O . THR B 1 235 ? 0.774 31.891 -4.656 1 87.62 235 THR B O 1
ATOM 4977 N N . VAL B 1 236 ? -1.37 31.484 -4.242 1 92.12 236 VAL B N 1
ATOM 4978 C CA . VAL B 1 236 ? -1.325 30.141 -4.828 1 92.12 236 VAL B CA 1
ATOM 4979 C C . VAL B 1 236 ? -1.045 30.234 -6.324 1 92.12 236 VAL B C 1
ATOM 4981 O O . VAL B 1 236 ? -0.256 29.469 -6.867 1 92.12 236 VAL B O 1
ATOM 4984 N N . PHE B 1 237 ? -1.68 31.188 -6.93 1 92.19 237 PHE B N 1
ATOM 4985 C CA . PHE B 1 237 ? -1.47 31.406 -8.359 1 92.19 237 PHE B CA 1
ATOM 4986 C C . PHE B 1 237 ? -0.028 31.812 -8.641 1 92.19 237 PHE B C 1
ATOM 4988 O O . PHE B 1 237 ? 0.573 31.344 -9.609 1 92.19 237 PHE B O 1
ATOM 4995 N N . ALA B 1 238 ? 0.497 32.656 -7.832 1 90.06 238 ALA B N 1
ATOM 4996 C CA . ALA B 1 238 ? 1.891 33.062 -7.977 1 90.06 238 ALA B CA 1
ATOM 4997 C C . ALA B 1 238 ? 2.834 31.875 -7.82 1 90.06 238 ALA B C 1
ATOM 4999 O O . ALA B 1 238 ? 3.824 31.75 -8.547 1 90.06 238 ALA B O 1
ATOM 5000 N N . ASN B 1 239 ? 2.584 31.016 -6.875 1 92.12 239 ASN B N 1
ATOM 5001 C CA . ASN B 1 239 ? 3.383 29.812 -6.695 1 92.12 239 ASN B CA 1
ATOM 5002 C C . ASN B 1 239 ? 3.365 28.938 -7.945 1 92.12 239 ASN B C 1
ATOM 5004 O O . ASN B 1 239 ? 4.398 28.406 -8.344 1 92.12 239 ASN B O 1
ATOM 5008 N N . PHE B 1 240 ? 2.188 28.828 -8.523 1 92.5 240 PHE B N 1
ATOM 5009 C CA . PHE B 1 240 ? 2.023 28.031 -9.734 1 92.5 240 PHE B CA 1
ATOM 5010 C C . PHE B 1 240 ? 2.865 28.578 -10.875 1 92.5 240 PHE B C 1
ATOM 5012 O O . PHE B 1 240 ? 3.559 27.828 -11.562 1 92.5 240 PHE B O 1
ATOM 5019 N N . ILE B 1 241 ? 2.834 29.859 -11.062 1 92.69 241 ILE B N 1
ATOM 5020 C CA . ILE B 1 241 ? 3.576 30.5 -12.141 1 92.69 241 ILE B CA 1
ATOM 5021 C C . ILE B 1 241 ? 5.074 30.312 -11.922 1 92.69 241 ILE B C 1
ATOM 5023 O O . ILE B 1 241 ? 5.816 30.047 -12.867 1 92.69 241 ILE B O 1
ATOM 5027 N N . ASN B 1 242 ? 5.504 30.438 -10.742 1 90.94 242 ASN B N 1
ATOM 5028 C CA . ASN B 1 242 ? 6.918 30.281 -10.414 1 90.94 242 ASN B CA 1
ATOM 5029 C C . ASN B 1 242 ? 7.395 28.859 -10.703 1 90.94 242 ASN B C 1
ATOM 5031 O O . ASN B 1 242 ? 8.523 28.656 -11.164 1 90.94 242 ASN B O 1
ATOM 5035 N N . VAL B 1 243 ? 6.578 27.922 -10.461 1 92.5 243 VAL B N 1
ATOM 5036 C CA . VAL B 1 243 ? 6.941 26.531 -10.719 1 92.5 243 VAL B CA 1
ATOM 5037 C C . VAL B 1 243 ? 7.027 26.297 -12.227 1 92.5 243 VAL B C 1
ATOM 5039 O O . VAL B 1 243 ? 7.953 25.641 -12.711 1 92.5 243 VAL B O 1
ATOM 5042 N N . VAL B 1 244 ? 6.035 26.844 -12.969 1 92.56 244 VAL B N 1
ATOM 5043 C CA . VAL B 1 244 ? 6.035 26.688 -14.422 1 92.56 244 VAL B CA 1
ATOM 5044 C C . VAL B 1 244 ? 7.312 27.297 -15 1 92.56 244 VAL B C 1
ATOM 5046 O O . VAL B 1 244 ? 7.953 26.688 -15.867 1 92.56 244 VAL B O 1
ATOM 5049 N N . LYS B 1 245 ? 7.719 28.391 -14.539 1 92 245 LYS B N 1
ATOM 5050 C CA . LYS B 1 245 ? 8.938 29.047 -15 1 92 245 LYS B CA 1
ATOM 5051 C C . LYS B 1 245 ? 10.172 28.219 -14.656 1 92 245 LYS B C 1
ATOM 5053 O O . LYS B 1 245 ? 11.062 28.062 -15.492 1 92 245 LYS B O 1
ATOM 5058 N N . ALA B 1 246 ? 10.195 27.75 -13.461 1 90.38 246 ALA B N 1
ATOM 5059 C CA . ALA B 1 246 ? 11.336 26.953 -13.016 1 90.38 246 ALA B CA 1
ATOM 5060 C C . ALA B 1 246 ? 11.461 25.672 -13.828 1 90.38 246 ALA B C 1
ATOM 5062 O O . ALA B 1 246 ? 12.57 25.266 -14.195 1 90.38 246 ALA B O 1
ATOM 5063 N N . VAL B 1 247 ? 10.367 25.031 -14.078 1 90.88 247 VAL B N 1
ATOM 5064 C CA . VAL B 1 247 ? 10.359 23.781 -14.82 1 90.88 247 VAL B CA 1
ATOM 5065 C C . VAL B 1 247 ? 10.805 24.031 -16.266 1 90.88 247 VAL B C 1
ATOM 5067 O O . VAL B 1 247 ? 11.547 23.234 -16.828 1 90.88 247 VAL B O 1
ATOM 5070 N N . ARG B 1 248 ? 10.383 25.109 -16.828 1 90.5 248 ARG B N 1
ATOM 5071 C CA . ARG B 1 248 ? 10.781 25.469 -18.188 1 90.5 248 ARG B CA 1
ATOM 5072 C C . ARG B 1 248 ? 12.273 25.766 -18.266 1 90.5 248 ARG B C 1
ATOM 5074 O O . ARG B 1 248 ? 12.953 25.344 -19.203 1 90.5 248 ARG B O 1
ATOM 5081 N N . GLU B 1 249 ? 12.734 26.422 -17.344 1 89.81 249 GLU B N 1
ATOM 5082 C CA . GLU B 1 249 ? 14.148 26.766 -17.312 1 89.81 249 GLU B CA 1
ATOM 5083 C C . GLU B 1 249 ? 15.023 25.531 -17.156 1 89.81 249 GLU B C 1
ATOM 5085 O O . GLU B 1 249 ? 16.141 25.484 -17.656 1 89.81 249 GLU B O 1
ATOM 5090 N N . GLN B 1 250 ? 14.492 24.578 -16.5 1 87.31 250 GLN B N 1
ATOM 5091 C CA . GLN B 1 250 ? 15.25 23.344 -16.266 1 87.31 250 GLN B CA 1
ATOM 5092 C C . GLN B 1 250 ? 14.977 22.312 -17.344 1 87.31 250 GLN B C 1
ATOM 5094 O O . GLN B 1 250 ? 15.422 21.172 -17.234 1 87.31 250 GLN B O 1
ATOM 5099 N N . LYS B 1 251 ? 14.172 22.594 -18.359 1 87 251 LYS B N 1
ATOM 5100 C CA . LYS B 1 251 ? 13.812 21.719 -19.484 1 87 251 LYS B CA 1
ATOM 5101 C C . LYS B 1 251 ? 13.109 20.453 -18.984 1 87 251 LYS B C 1
ATOM 5103 O O . LYS B 1 251 ? 13.391 19.359 -19.469 1 87 251 LYS B O 1
ATOM 5108 N N . GLY B 1 252 ? 12.375 20.734 -17.953 1 85.31 252 GLY B N 1
ATOM 5109 C CA . GLY B 1 252 ? 11.609 19.609 -17.422 1 85.31 252 GLY B CA 1
ATOM 5110 C C . GLY B 1 252 ? 10.211 19.516 -18.016 1 85.31 252 GLY B C 1
ATOM 5111 O O . GLY B 1 252 ? 9.828 20.328 -18.859 1 85.31 252 GLY B O 1
ATOM 5112 N N . SER B 1 253 ? 9.5 18.5 -17.688 1 86 253 SER B N 1
ATOM 5113 C CA . SER B 1 253 ? 8.133 18.297 -18.141 1 86 253 SER B CA 1
ATOM 5114 C C . SER B 1 253 ? 7.117 18.844 -17.156 1 86 253 SER B C 1
ATOM 5116 O O . SER B 1 253 ? 7.121 18.453 -15.977 1 86 253 SER B O 1
ATOM 5118 N N . PHE B 1 254 ? 6.316 19.703 -17.656 1 87.5 254 PHE B N 1
ATOM 5119 C CA . PHE B 1 254 ? 5.262 20.281 -16.828 1 87.5 254 PHE B CA 1
ATOM 5120 C C . PHE B 1 254 ? 4.281 19.219 -16.359 1 87.5 254 PHE B C 1
ATOM 5122 O O . PHE B 1 254 ? 3.758 19.281 -15.25 1 87.5 254 PHE B O 1
ATOM 5129 N N . LEU B 1 255 ? 4.07 18.266 -17.203 1 85.56 255 LEU B N 1
ATOM 5130 C CA . LEU B 1 255 ? 3.166 17.172 -16.844 1 85.56 255 LEU B CA 1
ATOM 5131 C C . LEU B 1 255 ? 3.686 16.391 -15.648 1 85.56 255 LEU B C 1
ATOM 5133 O O . LEU B 1 255 ? 2.91 15.992 -14.773 1 85.56 255 LEU B O 1
ATOM 5137 N N . VAL B 1 256 ? 4.918 16.234 -15.57 1 85.38 256 VAL B N 1
ATOM 5138 C CA . VAL B 1 256 ? 5.516 15.531 -14.445 1 85.38 256 VAL B CA 1
ATOM 5139 C C . VAL B 1 256 ? 5.387 16.375 -13.18 1 85.38 256 VAL B C 1
ATOM 5141 O O . VAL B 1 256 ? 5.121 15.844 -12.094 1 85.38 256 VAL B O 1
ATOM 5144 N N . ALA B 1 257 ? 5.539 17.688 -13.359 1 88.12 257 ALA B N 1
ATOM 5145 C CA . ALA B 1 257 ? 5.418 18.594 -12.219 1 88.12 257 ALA B CA 1
ATOM 5146 C C . ALA B 1 257 ? 4.012 18.531 -11.633 1 88.12 257 ALA B C 1
ATOM 5148 O O . ALA B 1 257 ? 3.84 18.578 -10.414 1 88.12 257 ALA B O 1
ATOM 5149 N N . ILE B 1 258 ? 3.064 18.359 -12.438 1 89.31 258 ILE B N 1
ATOM 5150 C CA . ILE B 1 258 ? 1.674 18.328 -11.992 1 89.31 258 ILE B CA 1
ATOM 5151 C C . ILE B 1 258 ? 1.396 17 -11.273 1 89.31 258 ILE B C 1
ATOM 5153 O O . ILE B 1 258 ? 0.609 16.969 -10.328 1 89.31 258 ILE B O 1
ATOM 5157 N N . THR B 1 259 ? 2.047 15.93 -11.609 1 86.81 259 THR B N 1
ATOM 5158 C CA . THR B 1 259 ? 1.83 14.641 -10.961 1 86.81 259 THR B CA 1
ATOM 5159 C C . THR B 1 259 ? 2.273 14.68 -9.5 1 86.81 259 THR B C 1
ATOM 5161 O O . THR B 1 259 ? 1.803 13.891 -8.68 1 86.81 259 THR B O 1
ATOM 5164 N N . ARG B 1 260 ? 3.09 15.648 -9.203 1 88.31 260 ARG B N 1
ATOM 5165 C CA . ARG B 1 260 ? 3.604 15.742 -7.844 1 88.31 260 ARG B CA 1
ATOM 5166 C C . ARG B 1 260 ? 2.547 16.297 -6.895 1 88.31 260 ARG B C 1
ATOM 5168 O O . ARG B 1 260 ? 2.582 16.031 -5.691 1 88.31 260 ARG B O 1
ATOM 5175 N N . ILE B 1 261 ? 1.579 17 -7.398 1 91.56 261 ILE B N 1
ATOM 5176 C CA . ILE B 1 261 ? 0.566 17.594 -6.531 1 91.56 261 ILE B CA 1
ATOM 5177 C C . ILE B 1 261 ? -0.742 16.812 -6.664 1 91.56 261 ILE B C 1
ATOM 5179 O O . ILE B 1 261 ? -1.711 17.094 -5.953 1 91.56 261 ILE B O 1
ATOM 5183 N N . THR B 1 262 ? -0.765 15.797 -7.496 1 90.38 262 THR B N 1
ATOM 5184 C CA . THR B 1 262 ? -1.982 15.047 -7.777 1 90.38 262 THR B CA 1
ATOM 5185 C C . THR B 1 262 ? -2.486 14.344 -6.523 1 90.38 262 THR B C 1
ATOM 5187 O O . THR B 1 262 ? -3.689 14.32 -6.258 1 90.38 262 THR B O 1
ATOM 5190 N N . PRO B 1 263 ? -1.601 13.773 -5.703 1 90.81 263 PRO B N 1
ATOM 5191 C CA . PRO B 1 263 ? -2.133 13.102 -4.516 1 90.81 263 PRO B CA 1
ATOM 5192 C C . PRO B 1 263 ? -2.832 14.062 -3.559 1 90.81 263 PRO B C 1
ATOM 5194 O O . PRO B 1 263 ? -3.811 13.688 -2.906 1 90.81 263 PRO B O 1
ATOM 5197 N N . PHE B 1 264 ? -2.377 15.305 -3.479 1 93.44 264 PHE B N 1
ATOM 5198 C CA . PHE B 1 264 ? -3.004 16.312 -2.631 1 93.44 264 PHE B CA 1
ATOM 5199 C C . PHE B 1 264 ? -4.398 16.656 -3.139 1 93.44 264 PHE B C 1
ATOM 5201 O O . PHE B 1 264 ? -5.352 16.703 -2.359 1 93.44 264 PHE B O 1
ATOM 5208 N N . ALA B 1 265 ? -4.434 16.797 -4.441 1 93.06 265 ALA B N 1
ATOM 5209 C CA . ALA B 1 265 ? -5.707 17.141 -5.074 1 93.06 265 ALA B CA 1
ATOM 5210 C C . ALA B 1 265 ? -6.715 16 -4.914 1 93.06 265 ALA B C 1
ATOM 5212 O O . ALA B 1 265 ? -7.895 16.25 -4.641 1 93.06 265 ALA B O 1
ATOM 5213 N N . ILE B 1 266 ? -6.223 14.836 -5.07 1 93.5 266 ILE B N 1
ATOM 5214 C CA . ILE B 1 266 ? -7.105 13.68 -4.957 1 93.5 266 ILE B CA 1
ATOM 5215 C C . ILE B 1 266 ? -7.59 13.539 -3.516 1 93.5 266 ILE B C 1
ATOM 5217 O O . ILE B 1 266 ? -8.773 13.32 -3.27 1 93.5 266 ILE B O 1
ATOM 5221 N N . LEU B 1 267 ? -6.715 13.672 -2.584 1 94 267 LEU B N 1
ATOM 5222 C CA . LEU B 1 267 ? -7.062 13.539 -1.174 1 94 267 LEU B CA 1
ATOM 5223 C C . LEU B 1 267 ? -8.078 14.602 -0.759 1 94 267 LEU B C 1
ATOM 5225 O O . LEU B 1 267 ? -9.094 14.281 -0.133 1 94 267 LEU B O 1
ATOM 5229 N N . ASP B 1 268 ? -7.809 15.82 -1.089 1 93.38 268 ASP B N 1
ATOM 5230 C CA . ASP B 1 268 ? -8.719 16.906 -0.758 1 93.38 268 ASP B CA 1
ATOM 5231 C C . ASP B 1 268 ? -10.055 16.75 -1.486 1 93.38 268 ASP B C 1
ATOM 5233 O O . ASP B 1 268 ? -11.109 17.031 -0.922 1 93.38 268 ASP B O 1
ATOM 5237 N N . GLY B 1 269 ? -9.984 16.344 -2.729 1 93.38 269 GLY B N 1
ATOM 5238 C CA . GLY B 1 269 ? -11.203 16.094 -3.479 1 93.38 269 GLY B CA 1
ATOM 5239 C C . GLY B 1 269 ? -12.062 14.992 -2.875 1 93.38 269 GLY B C 1
ATOM 5240 O O . GLY B 1 269 ? -13.281 15.133 -2.773 1 93.38 269 GLY B O 1
ATOM 5241 N N . LEU B 1 270 ? -11.406 13.969 -2.467 1 94 270 LEU B N 1
ATOM 5242 C CA . LEU B 1 270 ? -12.125 12.859 -1.857 1 94 270 LEU B CA 1
ATOM 5243 C C . LEU B 1 270 ? -12.727 13.273 -0.518 1 94 270 LEU B C 1
ATOM 5245 O O . LEU B 1 270 ? -13.82 12.828 -0.161 1 94 270 LEU B O 1
ATOM 5249 N N . ALA B 1 271 ? -11.992 14.062 0.23 1 94.19 271 ALA B N 1
ATOM 5250 C CA . ALA B 1 271 ? -12.523 14.578 1.488 1 94.19 271 ALA B CA 1
ATOM 5251 C C . ALA B 1 271 ? -13.773 15.422 1.252 1 94.19 271 ALA B C 1
ATOM 5253 O O . ALA B 1 271 ? -14.766 15.289 1.978 1 94.19 271 ALA B O 1
ATOM 5254 N N . LEU B 1 272 ? -13.711 16.203 0.243 1 93.94 272 LEU B N 1
ATOM 5255 C CA . LEU B 1 272 ? -14.844 17.062 -0.106 1 93.94 272 LEU B CA 1
ATOM 5256 C C . LEU B 1 272 ? -16.047 16.219 -0.531 1 93.94 272 LEU B C 1
ATOM 5258 O O . LEU B 1 272 ? -17.172 16.469 -0.087 1 93.94 272 LEU B O 1
ATOM 5262 N N . VAL B 1 273 ? -15.812 15.258 -1.354 1 92.5 273 VAL B N 1
ATOM 5263 C CA . VAL B 1 273 ? -16.875 14.383 -1.837 1 92.5 273 VAL B CA 1
ATOM 5264 C C . VAL B 1 273 ? -17.484 13.609 -0.667 1 92.5 273 VAL B C 1
ATOM 5266 O O . VAL B 1 273 ? -18.703 13.461 -0.583 1 92.5 273 VAL B O 1
ATOM 5269 N N . TRP B 1 274 ? -16.672 13.141 0.195 1 92.44 274 TRP B N 1
ATOM 5270 C CA . TRP B 1 274 ? -17.141 12.406 1.362 1 92.44 274 TRP B CA 1
ATOM 5271 C C . TRP B 1 274 ? -18 13.297 2.256 1 92.44 274 TRP B C 1
ATOM 5273 O O . TRP B 1 274 ? -19.047 12.867 2.75 1 92.44 274 TRP B O 1
ATOM 5283 N N . ALA B 1 275 ? -17.609 14.516 2.455 1 93.12 275 ALA B N 1
ATOM 5284 C CA . ALA B 1 275 ? -18.359 15.453 3.301 1 93.12 275 ALA B CA 1
ATOM 5285 C C . ALA B 1 275 ? -19.719 15.766 2.701 1 93.12 275 ALA B C 1
ATOM 5287 O O . ALA B 1 275 ? -20.703 15.898 3.428 1 93.12 275 ALA B O 1
ATOM 5288 N N . ILE B 1 276 ? -19.766 15.828 1.42 1 91.19 276 ILE B N 1
ATOM 5289 C CA . ILE B 1 276 ? -20.984 16.219 0.746 1 91.19 276 ILE B CA 1
ATOM 5290 C C . ILE B 1 276 ? -21.922 15.023 0.616 1 91.19 276 ILE B C 1
ATOM 5292 O O . ILE B 1 276 ? -23.125 15.141 0.83 1 91.19 276 ILE B O 1
ATOM 5296 N N . LEU B 1 277 ? -21.375 13.836 0.364 1 87.94 277 LEU B N 1
ATOM 5297 C CA . LEU B 1 277 ? -22.203 12.688 0.007 1 87.94 277 LEU B CA 1
ATOM 5298 C C . LEU B 1 277 ? -22.375 11.742 1.194 1 87.94 277 LEU B C 1
ATOM 5300 O O . LEU B 1 277 ? -23.047 10.719 1.091 1 87.94 277 LEU B O 1
ATOM 5304 N N . SER B 1 278 ? -21.766 12.109 2.254 1 88.88 278 SER B N 1
ATOM 5305 C CA . SER B 1 278 ? -21.906 11.266 3.438 1 88.88 278 SER B CA 1
ATOM 5306 C C . SER B 1 278 ? -23.359 11.102 3.846 1 88.88 278 SER B C 1
ATOM 5308 O O . SER B 1 278 ? -24.047 12.086 4.137 1 88.88 278 SER B O 1
ATOM 5310 N N . PRO B 1 279 ? -23.844 9.914 3.904 1 84.69 279 PRO B N 1
ATOM 5311 C CA . PRO B 1 279 ? -25.25 9.703 4.297 1 84.69 279 PRO B CA 1
ATOM 5312 C C . PRO B 1 279 ? -25.516 10.109 5.746 1 84.69 279 PRO B C 1
ATOM 5314 O O . PRO B 1 279 ? -26.594 10.617 6.055 1 84.69 279 PRO B O 1
ATOM 5317 N N . ALA B 1 280 ? -24.594 9.875 6.59 1 87.62 280 ALA B N 1
ATOM 5318 C CA . ALA B 1 280 ? -24.781 10.18 8.008 1 87.62 280 ALA B CA 1
ATOM 5319 C C . ALA B 1 280 ? -24.297 11.586 8.336 1 87.62 280 ALA B C 1
ATOM 5321 O O . ALA B 1 280 ? -24.438 12.055 9.469 1 87.62 280 ALA B O 1
ATOM 5322 N N . ASN B 1 281 ? -23.75 12.328 7.34 1 91.19 281 ASN B N 1
ATOM 5323 C CA . ASN B 1 281 ? -23.156 13.633 7.582 1 91.19 281 ASN B CA 1
ATOM 5324 C C . ASN B 1 281 ? -22.078 13.562 8.672 1 91.19 281 ASN B C 1
ATOM 5326 O O . ASN B 1 281 ? -22.141 14.297 9.656 1 91.19 281 ASN B O 1
ATOM 5330 N N . ILE B 1 282 ? -21.141 12.758 8.367 1 91.56 282 ILE B N 1
ATOM 5331 C CA . ILE B 1 282 ? -20.109 12.375 9.344 1 91.56 282 ILE B CA 1
ATOM 5332 C C . ILE B 1 282 ? -19.297 13.602 9.742 1 91.56 282 ILE B C 1
ATOM 5334 O O . ILE B 1 282 ? -18.844 13.695 10.883 1 91.56 282 ILE B O 1
ATOM 5338 N N . LYS B 1 283 ? -19.125 14.531 8.836 1 91.88 283 LYS B N 1
ATOM 5339 C CA . LYS B 1 283 ? -18.375 15.734 9.141 1 91.88 283 LYS B CA 1
ATOM 5340 C C . LYS B 1 283 ? -19.062 16.562 10.234 1 91.88 283 LYS B C 1
ATOM 5342 O O . LYS B 1 283 ? -18.391 17.188 11.055 1 91.88 283 LYS B O 1
ATOM 5347 N N . HIS B 1 284 ? -20.375 16.516 10.234 1 92.12 284 HIS B N 1
ATOM 5348 C CA . HIS B 1 284 ? -21.125 17.25 11.242 1 92.12 284 HIS B CA 1
ATOM 5349 C C . HIS B 1 284 ? -21.094 16.547 12.594 1 92.12 284 HIS B C 1
ATOM 5351 O O . HIS B 1 284 ? -21.125 17.188 13.641 1 92.12 284 HIS B O 1
ATOM 5357 N N . ILE B 1 285 ? -21.016 15.242 12.523 1 92.38 285 ILE B N 1
ATOM 5358 C CA . ILE B 1 285 ? -21.031 14.445 13.75 1 92.38 285 ILE B CA 1
ATOM 5359 C C . ILE B 1 285 ? -19.656 14.484 14.398 1 92.38 285 ILE B C 1
ATOM 5361 O O . ILE B 1 285 ? -19.531 14.633 15.617 1 92.38 285 ILE B O 1
ATOM 5365 N N . HIS B 1 286 ? -18.625 14.32 13.586 1 94.75 286 HIS B N 1
ATOM 5366 C CA . HIS B 1 286 ? -17.25 14.32 14.078 1 94.75 286 HIS B CA 1
ATOM 5367 C C . HIS B 1 286 ? -16.375 15.289 13.289 1 94.75 286 HIS B C 1
ATOM 5369 O O . HIS B 1 286 ? -15.422 14.883 12.633 1 94.75 286 HIS B O 1
ATOM 5375 N N . PRO B 1 287 ? -16.594 16.578 13.508 1 95.88 287 PRO B N 1
ATOM 5376 C CA . PRO B 1 287 ? -15.898 17.562 12.672 1 95.88 287 PRO B CA 1
ATOM 5377 C C . PRO B 1 287 ? -14.398 17.594 12.922 1 95.88 287 PRO B C 1
ATOM 5379 O O . PRO B 1 287 ? -13.609 17.656 11.977 1 95.88 287 PRO B O 1
ATOM 5382 N N . ARG B 1 288 ? -13.945 17.516 14.188 1 96.81 288 ARG B N 1
ATOM 5383 C CA . ARG B 1 288 ? -12.531 17.609 14.5 1 96.81 288 ARG B CA 1
ATOM 5384 C C . ARG B 1 288 ? -11.766 16.406 13.992 1 96.81 288 ARG B C 1
ATOM 5386 O O . ARG B 1 288 ? -10.68 16.531 13.422 1 96.81 288 ARG B O 1
ATOM 5393 N N . MET B 1 289 ? -12.375 15.25 14.203 1 96.75 289 MET B N 1
ATOM 5394 C CA . MET B 1 289 ? -11.719 14.039 13.727 1 96.75 289 MET B CA 1
ATOM 5395 C C . MET B 1 289 ? -11.586 14.047 12.211 1 96.75 289 MET B C 1
ATOM 5397 O O . MET B 1 289 ? -10.57 13.609 11.672 1 96.75 289 MET B O 1
ATOM 5401 N N . PHE B 1 290 ? -12.625 14.453 11.555 1 97.38 290 PHE B N 1
ATOM 5402 C CA . PHE B 1 290 ? -12.625 14.547 10.102 1 97.38 290 PHE B CA 1
ATOM 5403 C C . PHE B 1 290 ? -11.516 15.469 9.617 1 97.38 290 PHE B C 1
ATOM 5405 O O . PHE B 1 290 ? -10.742 15.109 8.727 1 97.38 290 PHE B O 1
ATOM 5412 N N . LEU B 1 291 ? -11.328 16.594 10.219 1 97.5 291 LEU B N 1
ATOM 5413 C CA . LEU B 1 291 ? -10.336 17.578 9.812 1 97.5 291 LEU B CA 1
ATOM 5414 C C . LEU B 1 291 ? -8.93 17.125 10.188 1 97.5 291 LEU B C 1
ATOM 5416 O O . LEU B 1 291 ? -7.977 17.359 9.438 1 97.5 291 LEU B O 1
ATOM 5420 N N . TRP B 1 292 ? -8.812 16.469 11.344 1 97.88 292 TRP B N 1
ATOM 5421 C CA . TRP B 1 292 ? -7.516 15.93 11.742 1 97.88 292 TRP B CA 1
ATOM 5422 C C . TRP B 1 292 ? -7.051 14.852 10.773 1 97.88 292 TRP B C 1
ATOM 5424 O O . TRP B 1 292 ? -5.863 14.766 10.453 1 97.88 292 TRP B O 1
ATOM 5434 N N . THR B 1 293 ? -7.98 14.047 10.336 1 97.75 293 THR B N 1
ATOM 5435 C CA . THR B 1 293 ? -7.629 12.969 9.414 1 97.75 293 THR B CA 1
ATOM 5436 C C . THR B 1 293 ? -7.047 13.539 8.125 1 97.75 293 THR B C 1
ATOM 5438 O O . THR B 1 293 ? -5.965 13.125 7.691 1 97.75 293 THR B O 1
ATOM 5441 N N . ILE B 1 294 ? -7.688 14.508 7.602 1 96.56 294 ILE B N 1
ATOM 5442 C CA . ILE B 1 294 ? -7.227 15.117 6.359 1 96.56 294 ILE B CA 1
ATOM 5443 C C . ILE B 1 294 ? -5.914 15.859 6.609 1 96.56 294 ILE B C 1
ATOM 5445 O O . ILE B 1 294 ? -4.992 15.789 5.793 1 96.56 294 ILE B O 1
ATOM 5449 N N . GLY B 1 295 ? -5.855 16.547 7.676 1 97.31 295 GLY B N 1
ATOM 5450 C CA . GLY B 1 295 ? -4.672 17.312 8.008 1 97.31 295 GLY B CA 1
ATOM 5451 C C . GLY B 1 295 ? -3.434 16.453 8.195 1 97.31 295 GLY B C 1
ATOM 5452 O O . GLY B 1 295 ? -2.354 16.797 7.711 1 97.31 295 GLY B O 1
ATOM 5453 N N . LEU B 1 296 ? -3.615 15.367 8.906 1 97.62 296 LEU B N 1
ATOM 5454 C CA . LEU B 1 296 ? -2.494 14.469 9.156 1 97.62 296 LEU B CA 1
ATOM 5455 C C . LEU B 1 296 ? -2.01 13.836 7.859 1 97.62 296 LEU B C 1
ATOM 5457 O O . LEU B 1 296 ? -0.805 13.703 7.637 1 97.62 296 LEU B O 1
ATOM 5461 N N . LEU B 1 297 ? -2.916 13.453 7.02 1 96.62 297 LEU B N 1
ATOM 5462 C CA . LEU B 1 297 ? -2.547 12.859 5.738 1 96.62 297 LEU B CA 1
ATOM 5463 C C . LEU B 1 297 ? -1.822 13.875 4.855 1 96.62 297 LEU B C 1
ATOM 5465 O O . LEU B 1 297 ? -0.807 13.547 4.238 1 96.62 297 LEU B O 1
ATOM 5469 N N . THR B 1 298 ? -2.346 15.047 4.816 1 95.62 298 THR B N 1
ATOM 5470 C CA . THR B 1 298 ? -1.725 16.094 4.02 1 95.62 298 THR B CA 1
ATOM 5471 C C . THR B 1 298 ? -0.335 16.438 4.555 1 95.62 298 THR B C 1
ATOM 5473 O O . THR B 1 298 ? 0.607 16.609 3.781 1 95.62 298 THR B O 1
ATOM 5476 N N . SER B 1 299 ? -0.258 16.5 5.848 1 96.25 299 SER B N 1
ATOM 5477 C CA . SER B 1 299 ? 1.032 16.812 6.457 1 96.25 299 SER B CA 1
ATOM 5478 C C . SER B 1 299 ? 2.062 15.734 6.145 1 96.25 299 SER B C 1
ATOM 5480 O O . SER B 1 299 ? 3.242 16.031 5.953 1 96.25 299 SER B O 1
ATOM 5482 N N . LYS B 1 300 ? 1.653 14.531 6.172 1 95.69 300 LYS B N 1
ATOM 5483 C CA . LYS B 1 300 ? 2.564 13.438 5.828 1 95.69 300 LYS B CA 1
ATOM 5484 C C . LYS B 1 300 ? 3.049 13.562 4.387 1 95.69 300 LYS B C 1
ATOM 5486 O O . LYS B 1 300 ? 4.234 13.367 4.105 1 95.69 300 LYS B O 1
ATOM 5491 N N . LEU B 1 301 ? 2.121 13.875 3.5 1 94.69 301 LEU B N 1
ATOM 5492 C CA . LEU B 1 301 ? 2.477 14.031 2.094 1 94.69 301 LEU B CA 1
ATOM 5493 C C . LEU B 1 301 ? 3.465 15.18 1.912 1 94.69 301 LEU B C 1
ATOM 5495 O O . LEU B 1 301 ? 4.422 15.062 1.143 1 94.69 301 LEU B O 1
ATOM 5499 N N . VAL B 1 302 ? 3.227 16.219 2.594 1 94.19 302 VAL B N 1
ATOM 5500 C CA . VAL B 1 302 ? 4.094 17.391 2.502 1 94.19 302 VAL B CA 1
ATOM 5501 C C . VAL B 1 302 ? 5.48 17.047 3.045 1 94.19 302 VAL B C 1
ATOM 5503 O O . VAL B 1 302 ? 6.492 17.5 2.496 1 94.19 302 VAL B O 1
ATOM 5506 N N . LEU B 1 303 ? 5.469 16.328 4.105 1 94.06 303 LEU B N 1
ATOM 5507 C CA . LEU B 1 303 ? 6.746 15.914 4.68 1 94.06 303 LEU B CA 1
ATOM 5508 C C . LEU B 1 303 ? 7.555 15.086 3.684 1 94.06 303 LEU B C 1
ATOM 5510 O O . LEU B 1 303 ? 8.773 15.242 3.584 1 94.06 303 LEU B O 1
ATOM 5514 N N . HIS B 1 304 ? 6.891 14.211 2.971 1 93.56 304 HIS B N 1
ATOM 5515 C CA . HIS B 1 304 ? 7.562 13.438 1.931 1 93.56 304 HIS B CA 1
ATOM 5516 C C . HIS B 1 304 ? 8.133 14.344 0.849 1 93.56 304 HIS B C 1
ATOM 5518 O O . HIS B 1 304 ? 9.227 14.102 0.34 1 93.56 304 HIS B O 1
ATOM 5524 N N . LEU B 1 305 ? 7.379 15.32 0.491 1 92.56 305 LEU B N 1
ATOM 5525 C CA . LEU B 1 305 ? 7.805 16.266 -0.54 1 92.56 305 LEU B CA 1
ATOM 5526 C C . LEU B 1 305 ? 9.016 17.062 -0.076 1 92.56 305 LEU B C 1
ATOM 5528 O O . LEU B 1 305 ? 9.961 17.266 -0.839 1 92.56 305 LEU B O 1
ATOM 5532 N N . MET B 1 306 ? 9.031 17.453 1.132 1 92 306 MET B N 1
ATOM 5533 C CA . MET B 1 306 ? 10.141 18.219 1.7 1 92 306 MET B CA 1
ATOM 5534 C C . MET B 1 306 ? 11.398 17.359 1.783 1 92 306 MET B C 1
ATOM 5536 O O . MET B 1 306 ? 12.5 17.828 1.481 1 92 306 MET B O 1
ATOM 5540 N N . LEU B 1 307 ? 11.172 16.172 2.23 1 91.5 307 LEU B N 1
ATOM 5541 C CA . LEU B 1 307 ? 12.305 15.258 2.336 1 91.5 307 LEU B CA 1
ATOM 5542 C C . LEU B 1 307 ? 12.922 14.992 0.966 1 91.5 307 LEU B C 1
ATOM 5544 O O . LEU B 1 307 ? 14.148 14.953 0.831 1 91.5 307 LEU B O 1
ATOM 5548 N N . ALA B 1 308 ? 12.094 14.781 -0.002 1 89.5 308 ALA B N 1
ATOM 5549 C CA . ALA B 1 308 ? 12.578 14.562 -1.363 1 89.5 308 ALA B CA 1
ATOM 5550 C C . ALA B 1 308 ? 13.375 15.766 -1.856 1 89.5 308 ALA B C 1
ATOM 5552 O O . ALA B 1 308 ? 14.367 15.617 -2.572 1 89.5 308 ALA B O 1
ATOM 5553 N N . HIS B 1 309 ? 12.969 16.922 -1.518 1 87.88 309 HIS B N 1
ATOM 5554 C CA . HIS B 1 309 ? 13.664 18.156 -1.885 1 87.88 309 HIS B CA 1
ATOM 5555 C C . HIS B 1 309 ? 15.047 18.219 -1.242 1 87.88 309 HIS B C 1
ATOM 5557 O O . HIS B 1 309 ? 16.031 18.5 -1.921 1 87.88 309 HIS B O 1
ATOM 5563 N N . LEU B 1 310 ? 15.133 17.891 0.013 1 88.81 310 LEU B N 1
ATOM 5564 C CA . LEU B 1 310 ? 16.391 17.984 0.754 1 88.81 310 LEU B CA 1
ATOM 5565 C C . LEU B 1 310 ? 17.375 16.922 0.282 1 88.81 310 LEU B C 1
ATOM 5567 O O . LEU B 1 310 ? 18.578 17.156 0.282 1 88.81 310 LEU B O 1
ATOM 5571 N N . CYS B 1 311 ? 16.812 15.797 -0.106 1 87.81 311 CYS B N 1
ATOM 5572 C CA . CYS B 1 311 ? 17.672 14.695 -0.541 1 87.81 311 CYS B CA 1
ATOM 5573 C C . CYS B 1 311 ? 17.953 14.789 -2.033 1 87.81 311 CYS B C 1
ATOM 5575 O O . CYS B 1 311 ? 18.75 14 -2.568 1 87.81 311 CYS B O 1
ATOM 5577 N N . GLY B 1 312 ? 17.328 15.672 -2.701 1 84.38 312 GLY B N 1
ATOM 5578 C CA . GLY B 1 312 ? 17.516 15.781 -4.141 1 84.38 312 GLY B CA 1
ATOM 5579 C C . GLY B 1 312 ? 17.016 14.57 -4.902 1 84.38 312 GLY B C 1
ATOM 5580 O O . GLY B 1 312 ? 17.656 14.117 -5.852 1 84.38 312 GLY B O 1
ATOM 5581 N N . GLU B 1 313 ? 16 13.969 -4.418 1 83 313 GLU B N 1
ATOM 5582 C CA . GLU B 1 313 ? 15.445 12.766 -5.016 1 83 313 GLU B CA 1
ATOM 5583 C C . GLU B 1 313 ? 14.07 13.031 -5.629 1 83 313 GLU B C 1
ATOM 5585 O O . GLU B 1 313 ? 13.477 14.086 -5.402 1 83 313 GLU B O 1
ATOM 5590 N N . GLU B 1 314 ? 13.664 12.031 -6.395 1 83.25 314 GLU B N 1
ATOM 5591 C CA . GLU B 1 314 ? 12.328 12.117 -6.973 1 83.25 314 GLU B CA 1
ATOM 5592 C C . GLU B 1 314 ? 11.25 11.891 -5.918 1 83.25 314 GLU B C 1
ATOM 5594 O O . GLU B 1 314 ? 11.391 11.016 -5.059 1 83.25 314 GLU B O 1
ATOM 5599 N N . TYR B 1 315 ? 10.289 12.766 -6.012 1 86.44 315 TYR B N 1
ATOM 5600 C CA . TYR B 1 315 ? 9.141 12.617 -5.129 1 86.44 315 TYR B CA 1
ATOM 5601 C C . TYR B 1 315 ? 8.203 11.523 -5.633 1 86.44 315 TYR B C 1
ATOM 5603 O O . TYR B 1 315 ? 7.785 11.539 -6.793 1 86.44 315 TYR B O 1
ATOM 5611 N N . HIS B 1 316 ? 7.938 10.508 -4.699 1 79.69 316 HIS B N 1
ATOM 5612 C CA . HIS B 1 316 ? 6.965 9.461 -5.008 1 79.69 316 HIS B CA 1
ATOM 5613 C C . HIS B 1 316 ? 5.645 9.711 -4.285 1 79.69 316 HIS B C 1
ATOM 5615 O O . HIS B 1 316 ? 5.512 9.398 -3.1 1 79.69 316 HIS B O 1
ATOM 5621 N N . PRO B 1 317 ? 4.668 10.148 -4.992 1 75.94 317 PRO B N 1
ATOM 5622 C CA . PRO B 1 317 ? 3.465 10.703 -4.367 1 75.94 317 PRO B CA 1
ATOM 5623 C C . PRO B 1 317 ? 2.539 9.617 -3.814 1 75.94 317 PRO B C 1
ATOM 5625 O O . PRO B 1 317 ? 1.839 9.852 -2.824 1 75.94 317 PRO B O 1
ATOM 5628 N N . PHE B 1 318 ? 2.443 8.477 -4.391 1 78.19 318 PHE B N 1
ATOM 5629 C CA . PHE B 1 318 ? 1.455 7.488 -3.975 1 78.19 318 PHE B CA 1
ATOM 5630 C C . PHE B 1 318 ? 2.09 6.43 -3.078 1 78.19 318 PHE B C 1
ATOM 5632 O O . PHE B 1 318 ? 2.727 5.496 -3.566 1 78.19 318 PHE B O 1
ATOM 5639 N N . ARG B 1 319 ? 1.843 6.703 -1.784 1 85.06 319 ARG B N 1
ATOM 5640 C CA . ARG B 1 319 ? 2.406 5.801 -0.782 1 85.06 319 ARG B CA 1
ATOM 5641 C C . ARG B 1 319 ? 1.345 4.848 -0.247 1 85.06 319 ARG B C 1
ATOM 5643 O O . ARG B 1 319 ? 0.159 4.992 -0.551 1 85.06 319 ARG B O 1
ATOM 5650 N N . LYS B 1 320 ? 1.736 3.93 0.534 1 87.94 320 LYS B N 1
ATOM 5651 C CA . LYS B 1 320 ? 0.887 2.85 1.025 1 87.94 320 LYS B CA 1
ATOM 5652 C C . LYS B 1 320 ? -0.191 3.381 1.966 1 87.94 320 LYS B C 1
ATOM 5654 O O . LYS B 1 320 ? -1.291 2.828 2.033 1 87.94 320 LYS B O 1
ATOM 5659 N N . THR B 1 321 ? 0.088 4.441 2.58 1 89.94 321 THR B N 1
ATOM 5660 C CA . THR B 1 321 ? -0.836 4.98 3.57 1 89.94 321 THR B CA 1
ATOM 5661 C C . THR B 1 321 ? -2.125 5.457 2.904 1 89.94 321 THR B C 1
ATOM 5663 O O . THR B 1 321 ? -3.188 5.465 3.529 1 89.94 321 THR B O 1
ATOM 5666 N N . LEU B 1 322 ? -2.039 5.855 1.644 1 92.12 322 LEU B N 1
ATOM 5667 C CA . LEU B 1 322 ? -3.195 6.414 0.951 1 92.12 322 LEU B CA 1
ATOM 5668 C C . LEU B 1 322 ? -4.059 5.305 0.356 1 92.12 322 LEU B C 1
ATOM 5670 O O . LEU B 1 322 ? -5.219 5.539 0.003 1 92.12 322 LEU B O 1
ATOM 5674 N N . VAL B 1 323 ? -3.561 4.113 0.343 1 92.5 323 VAL B N 1
ATOM 5675 C CA . VAL B 1 323 ? -4.188 3.033 -0.413 1 92.5 323 VAL B CA 1
ATOM 5676 C C . VAL B 1 323 ? -5.52 2.658 0.229 1 92.5 323 VAL B C 1
ATOM 5678 O O . VAL B 1 323 ? -6.527 2.498 -0.465 1 92.5 323 VAL B O 1
ATOM 5681 N N . PRO B 1 324 ? -5.617 2.566 1.516 1 92.88 324 PRO B N 1
ATOM 5682 C CA . PRO B 1 324 ? -6.91 2.24 2.119 1 92.88 324 PRO B CA 1
ATOM 5683 C C . PRO B 1 324 ? -7.984 3.279 1.808 1 92.88 324 PRO B C 1
ATOM 5685 O O . PRO B 1 324 ? -9.141 2.922 1.554 1 92.88 324 PRO B O 1
ATOM 5688 N N . ILE B 1 325 ? -7.578 4.48 1.807 1 92 325 ILE B N 1
ATOM 5689 C CA . ILE B 1 325 ? -8.531 5.559 1.57 1 92 325 ILE B CA 1
ATOM 5690 C C . ILE B 1 325 ? -9.016 5.516 0.123 1 92 325 ILE B C 1
ATOM 5692 O O . ILE B 1 325 ? -10.219 5.59 -0.139 1 92 325 ILE B O 1
ATOM 5696 N N . PHE B 1 326 ? -8.117 5.34 -0.763 1 91.56 326 PHE B N 1
ATOM 5697 C CA . PHE B 1 326 ? -8.469 5.266 -2.178 1 91.56 326 PHE B CA 1
ATOM 5698 C C . PHE B 1 326 ? -9.32 4.035 -2.461 1 91.56 326 PHE B C 1
ATOM 5700 O O . PHE B 1 326 ? -10.25 4.09 -3.264 1 91.56 326 PHE B O 1
ATOM 5707 N N . TYR B 1 327 ? -8.992 2.988 -1.753 1 93.56 327 TYR B N 1
ATOM 5708 C CA . TYR B 1 327 ? -9.75 1.76 -1.962 1 93.56 327 TYR B CA 1
ATOM 5709 C C . TYR B 1 327 ? -11.188 1.913 -1.472 1 93.56 327 TYR B C 1
ATOM 5711 O O . TYR B 1 327 ? -12.125 1.523 -2.164 1 93.56 327 TYR B O 1
ATOM 5719 N N . VAL B 1 328 ? -11.336 2.443 -0.281 1 91.38 328 VAL B N 1
ATOM 5720 C CA . VAL B 1 328 ? -12.672 2.596 0.296 1 91.38 328 VAL B CA 1
ATOM 5721 C C . VAL B 1 328 ? -13.492 3.562 -0.551 1 91.38 328 VAL B C 1
ATOM 5723 O O . VAL B 1 328 ? -14.688 3.346 -0.767 1 91.38 328 VAL B O 1
ATOM 5726 N N . ALA B 1 329 ? -12.836 4.613 -1.018 1 90.94 329 ALA B N 1
ATOM 5727 C CA . ALA B 1 329 ? -13.523 5.555 -1.896 1 90.94 329 ALA B CA 1
ATOM 5728 C C . ALA B 1 329 ? -13.992 4.863 -3.176 1 90.94 329 ALA B C 1
ATOM 5730 O O . ALA B 1 329 ? -15.133 5.047 -3.604 1 90.94 329 ALA B O 1
ATOM 5731 N N . ALA B 1 330 ? -13.125 4.043 -3.74 1 90.25 330 ALA B N 1
ATOM 5732 C CA . ALA B 1 330 ? -13.477 3.314 -4.957 1 90.25 330 ALA B CA 1
ATOM 5733 C C . ALA B 1 330 ? -14.578 2.291 -4.688 1 90.25 330 ALA B C 1
ATOM 5735 O O . ALA B 1 330 ? -15.484 2.121 -5.504 1 90.25 330 ALA B O 1
ATOM 5736 N N . HIS B 1 331 ? -14.43 1.632 -3.574 1 89.94 331 HIS B N 1
ATOM 5737 C CA . HIS B 1 331 ? -15.438 0.657 -3.184 1 89.94 331 HIS B CA 1
ATOM 5738 C C . HIS B 1 331 ? -16.812 1.312 -3.039 1 89.94 331 HIS B C 1
ATOM 5740 O O . HIS B 1 331 ? -17.812 0.759 -3.486 1 89.94 331 HIS B O 1
ATOM 5746 N N . TRP B 1 332 ? -16.797 2.439 -2.383 1 87 332 TRP B N 1
ATOM 5747 C CA . TRP B 1 332 ? -18.031 3.186 -2.201 1 87 332 TRP B CA 1
ATOM 5748 C C . TRP B 1 332 ? -18.625 3.6 -3.547 1 87 332 TRP B C 1
ATOM 5750 O O . TRP B 1 332 ? -19.828 3.457 -3.775 1 87 332 TRP B O 1
ATOM 5760 N N . GLY B 1 333 ? -17.797 4.129 -4.422 1 85.31 333 GLY B N 1
ATOM 5761 C CA . GLY B 1 333 ? -18.266 4.504 -5.746 1 85.31 333 GLY B CA 1
ATOM 5762 C C . GLY B 1 333 ? -18.812 3.334 -6.539 1 85.31 333 GLY B C 1
ATOM 5763 O O . GLY B 1 333 ? -19.859 3.443 -7.168 1 85.31 333 GLY B O 1
ATOM 5764 N N . PHE B 1 334 ? -18.125 2.25 -6.453 1 87 334 PHE B N 1
ATOM 5765 C CA . PHE B 1 334 ? -18.531 1.06 -7.191 1 87 334 PHE B CA 1
ATOM 5766 C C . PHE B 1 334 ? -19.812 0.472 -6.609 1 87 334 PHE B C 1
ATOM 5768 O O . PHE B 1 334 ? -20.672 -0.024 -7.352 1 87 334 PHE B O 1
ATOM 5775 N N . SER B 1 335 ? -19.875 0.493 -5.32 1 85.44 335 SER B N 1
ATOM 5776 C CA . SER B 1 335 ? -21.094 0.017 -4.664 1 85.44 335 SER B CA 1
ATOM 5777 C C . SER B 1 335 ? -22.312 0.843 -5.082 1 85.44 335 SER B C 1
ATOM 5779 O O . SER B 1 335 ? -23.375 0.292 -5.355 1 85.44 335 SER B O 1
ATOM 5781 N N . HIS B 1 336 ? -22.094 2.119 -5.129 1 83.44 336 HIS B N 1
ATOM 5782 C CA . HIS B 1 336 ? -23.172 3.008 -5.559 1 83.44 336 HIS B CA 1
ATOM 5783 C C . HIS B 1 336 ? -23.562 2.734 -7.004 1 83.44 336 HIS B C 1
ATOM 5785 O O . HIS B 1 336 ? -24.75 2.756 -7.34 1 83.44 336 HIS B O 1
ATOM 5791 N N . TRP B 1 337 ? -22.594 2.486 -7.746 1 84.5 337 TRP B N 1
ATOM 5792 C CA . TRP B 1 337 ? -22.844 2.184 -9.148 1 84.5 337 TRP B CA 1
ATOM 5793 C C . TRP B 1 337 ? -23.641 0.891 -9.297 1 84.5 337 TRP B C 1
ATOM 5795 O O . TRP B 1 337 ? -24.484 0.764 -10.195 1 84.5 337 TRP B O 1
ATOM 5805 N N . GLN B 1 338 ? -23.531 -0.058 -8.367 1 84.69 338 GLN B N 1
ATOM 5806 C CA . GLN B 1 338 ? -24.219 -1.343 -8.406 1 84.69 338 GLN B CA 1
ATOM 5807 C C . GLN B 1 338 ? -25.531 -1.286 -7.625 1 84.69 338 GLN B C 1
ATOM 5809 O O . GLN B 1 338 ? -26.25 -2.279 -7.547 1 84.69 338 GLN B O 1
ATOM 5814 N N . GLY B 1 339 ? -25.797 -0.104 -6.945 1 80.62 339 GLY B N 1
ATOM 5815 C CA . GLY B 1 339 ? -27.031 0.062 -6.207 1 80.62 339 GLY B CA 1
ATOM 5816 C C . GLY B 1 339 ? -27.016 -0.614 -4.848 1 80.62 339 GLY B C 1
ATOM 5817 O O . GLY B 1 339 ? -28.062 -0.975 -4.312 1 80.62 339 GLY B O 1
ATOM 5818 N N . ILE B 1 340 ? -25.797 -0.955 -4.434 1 75.5 340 ILE B N 1
ATOM 5819 C CA . ILE B 1 340 ? -25.656 -1.589 -3.125 1 75.5 340 ILE B CA 1
ATOM 5820 C C . ILE B 1 340 ? -25.297 -0.541 -2.078 1 75.5 340 ILE B C 1
ATOM 5822 O O . ILE B 1 340 ? -24.25 0.121 -2.195 1 75.5 340 ILE B O 1
ATOM 5826 N N . TYR B 1 341 ? -26.203 0.034 -1.188 1 65.06 341 TYR B N 1
ATOM 5827 C CA . TYR B 1 341 ? -25.969 1.222 -0.377 1 65.06 341 TYR B CA 1
ATOM 5828 C C . TYR B 1 341 ? -25.812 0.855 1.094 1 65.06 341 TYR B C 1
ATOM 5830 O O . TYR B 1 341 ? -26.75 0.988 1.876 1 65.06 341 TYR B O 1
ATOM 5838 N N . PRO B 1 342 ? -25.031 -0.054 1.501 1 58.81 342 PRO B N 1
ATOM 5839 C CA . PRO B 1 342 ? -25.25 -0.391 2.912 1 58.81 342 PRO B CA 1
ATOM 5840 C C . PRO B 1 342 ? -24.594 0.617 3.859 1 58.81 342 PRO B C 1
ATOM 5842 O O . PRO B 1 342 ? -24.25 0.271 4.992 1 58.81 342 PRO B O 1
ATOM 5845 N N . VAL B 1 343 ? -24.281 1.957 3.557 1 65.12 343 VAL B N 1
ATOM 5846 C CA . VAL B 1 343 ? -23.453 2.504 4.621 1 65.12 343 VAL B CA 1
ATOM 5847 C C . VAL B 1 343 ? -24.328 3.158 5.684 1 65.12 343 VAL B C 1
ATOM 5849 O O . VAL B 1 343 ? -25.141 4.039 5.375 1 65.12 343 VAL B O 1
ATOM 5852 N N . GLN B 1 344 ? -24.406 2.533 6.828 1 75.75 344 GLN B N 1
ATOM 5853 C CA . GLN B 1 344 ? -25.047 3.053 8.039 1 75.75 344 GLN B CA 1
ATOM 5854 C C . GLN B 1 344 ? -24.109 4.02 8.773 1 75.75 344 GLN B C 1
ATOM 5856 O O . GLN B 1 344 ? -22.922 4.102 8.469 1 75.75 344 GLN B O 1
ATOM 5861 N N . LYS B 1 345 ? -24.703 4.812 9.602 1 81.81 345 LYS B N 1
ATOM 5862 C CA . LYS B 1 345 ? -23.984 5.789 10.414 1 81.81 345 LYS B CA 1
ATOM 5863 C C . LYS B 1 345 ? -22.828 5.133 11.172 1 81.81 345 LYS B C 1
ATOM 5865 O O . LYS B 1 345 ? -21.734 5.684 11.242 1 81.81 345 LYS B O 1
ATOM 5870 N N . GLU B 1 346 ? -23.078 3.969 11.648 1 84.62 346 GLU B N 1
ATOM 5871 C CA . GLU B 1 346 ? -22.078 3.287 12.469 1 84.62 346 GLU B CA 1
ATOM 5872 C C . GLU B 1 346 ? -20.875 2.855 11.633 1 84.62 346 GLU B C 1
ATOM 5874 O O . GLU B 1 346 ? -19.734 2.971 12.078 1 84.62 346 GLU B O 1
ATOM 5879 N N . THR B 1 347 ? -21.141 2.424 10.453 1 83.56 347 THR B N 1
ATOM 5880 C CA . THR B 1 347 ? -20.078 1.973 9.578 1 83.56 347 THR B CA 1
ATOM 5881 C C . THR B 1 347 ? -19.219 3.152 9.109 1 83.56 347 THR B C 1
ATOM 5883 O O . THR B 1 347 ? -18 3.049 9.023 1 83.56 347 THR B O 1
ATOM 5886 N N . GLU B 1 348 ? -19.859 4.238 8.875 1 88.56 348 GLU B N 1
ATOM 5887 C CA . GLU B 1 348 ? -19.125 5.418 8.43 1 88.56 348 GLU B CA 1
ATOM 5888 C C . GLU B 1 348 ? -18.25 5.984 9.547 1 88.56 348 GLU B C 1
ATOM 5890 O O . GLU B 1 348 ? -17.141 6.449 9.297 1 88.56 348 GLU B O 1
ATOM 5895 N N . THR B 1 349 ? -18.828 6.004 10.734 1 91.56 349 THR B N 1
ATOM 5896 C CA . THR B 1 349 ? -18.062 6.453 11.883 1 91.56 349 THR B CA 1
ATOM 5897 C C . THR B 1 349 ? -16.844 5.559 12.109 1 91.56 349 THR B C 1
ATOM 5899 O O . THR B 1 349 ? -15.773 6.039 12.477 1 91.56 349 THR B O 1
ATOM 5902 N N . LEU B 1 350 ? -17.047 4.309 11.875 1 90.38 350 LEU B N 1
ATOM 5903 C CA . LEU B 1 350 ? -15.945 3.367 12.023 1 90.38 350 LEU B CA 1
ATOM 5904 C C . LEU B 1 350 ? -14.859 3.633 10.992 1 90.38 350 LEU B C 1
ATOM 5906 O O . LEU B 1 350 ? -13.664 3.572 11.305 1 90.38 350 LEU B O 1
ATOM 5910 N N . PHE B 1 351 ? -15.266 3.873 9.727 1 92 351 PHE B N 1
ATOM 5911 C CA . PHE B 1 351 ? -14.297 4.211 8.688 1 92 351 PHE B CA 1
ATOM 5912 C C . PHE B 1 351 ? -13.5 5.449 9.078 1 92 351 PHE B C 1
ATOM 5914 O O . PHE B 1 351 ? -12.281 5.488 8.891 1 92 351 PHE B O 1
ATOM 5921 N N . LEU B 1 352 ? -14.164 6.438 9.594 1 94.88 352 LEU B N 1
ATOM 5922 C CA . LEU B 1 352 ? -13.477 7.664 9.992 1 94.88 352 LEU B CA 1
ATOM 5923 C C . LEU B 1 352 ? -12.492 7.395 11.125 1 94.88 352 LEU B C 1
ATOM 5925 O O . LEU B 1 352 ? -11.367 7.898 11.102 1 94.88 352 LEU B O 1
ATOM 5929 N N . ASN B 1 353 ? -12.906 6.578 12.102 1 94.81 353 ASN B N 1
ATOM 5930 C CA . ASN B 1 353 ? -12.023 6.207 13.195 1 94.81 353 ASN B CA 1
ATOM 5931 C C . ASN B 1 353 ? -10.781 5.469 12.688 1 94.81 353 ASN B C 1
ATOM 5933 O O . ASN B 1 353 ? -9.672 5.715 13.156 1 94.81 353 ASN B O 1
ATOM 5937 N N . GLU B 1 354 ? -10.992 4.625 11.789 1 94.75 354 GLU B N 1
ATOM 5938 C CA . GLU B 1 354 ? -9.883 3.854 11.234 1 94.75 354 GLU B CA 1
ATOM 5939 C C . GLU B 1 354 ? -8.93 4.746 10.438 1 94.75 354 GLU B C 1
ATOM 5941 O O . GLU B 1 354 ? -7.711 4.625 10.562 1 94.75 354 GLU B O 1
ATOM 5946 N N . PHE B 1 355 ? -9.539 5.531 9.602 1 96.5 355 PHE B N 1
ATOM 5947 C CA . PHE B 1 355 ? -8.703 6.434 8.812 1 96.5 355 PHE B CA 1
ATOM 5948 C C . PHE B 1 355 ? -7.91 7.367 9.719 1 96.5 355 PHE B C 1
ATOM 5950 O O . PHE B 1 355 ? -6.746 7.664 9.438 1 96.5 355 PHE B O 1
ATOM 5957 N N . PHE B 1 356 ? -8.547 7.895 10.766 1 97.31 356 PHE B N 1
ATOM 5958 C CA . PHE B 1 356 ? -7.863 8.766 11.711 1 97.31 356 PHE B CA 1
ATOM 5959 C C . PHE B 1 356 ? -6.703 8.031 12.375 1 97.31 356 PHE B C 1
ATOM 5961 O O . PHE B 1 356 ? -5.594 8.562 12.469 1 97.31 356 PHE B O 1
ATOM 5968 N N . PHE B 1 357 ? -6.961 6.812 12.82 1 96.31 357 PHE B N 1
ATOM 5969 C CA . PHE B 1 357 ? -5.941 6.023 13.5 1 96.31 357 PHE B CA 1
ATOM 5970 C C . PHE B 1 357 ? -4.77 5.734 12.562 1 96.31 357 PHE B C 1
ATOM 5972 O O . PHE B 1 357 ? -3.611 5.895 12.945 1 96.31 357 PHE B O 1
ATOM 5979 N N . ILE B 1 358 ? -5.074 5.352 11.352 1 95.56 358 ILE B N 1
ATOM 5980 C CA . ILE B 1 358 ? -4.039 5.043 10.367 1 95.56 358 ILE B CA 1
ATOM 5981 C C . ILE B 1 358 ? -3.227 6.301 10.062 1 95.56 358 ILE B C 1
ATOM 5983 O O . ILE B 1 358 ? -1.996 6.254 10.008 1 95.56 358 ILE B O 1
ATOM 5987 N N . SER B 1 359 ? -3.906 7.371 9.891 1 96.94 359 SER B N 1
ATOM 5988 C CA . SER B 1 359 ? -3.219 8.617 9.578 1 96.94 359 SER B CA 1
ATOM 5989 C C . SER B 1 359 ? -2.342 9.07 10.742 1 96.94 359 SER B C 1
ATOM 5991 O O . SER B 1 359 ? -1.224 9.547 10.531 1 96.94 359 SER B O 1
ATOM 5993 N N . PHE B 1 360 ? -2.842 8.922 11.93 1 97.5 360 PHE B N 1
ATOM 5994 C CA . PHE B 1 360 ? -2.125 9.328 13.133 1 97.5 360 PHE B CA 1
ATOM 5995 C C . PHE B 1 360 ? -0.858 8.508 13.32 1 97.5 360 PHE B C 1
ATOM 5997 O O . PHE B 1 360 ? 0.229 9.055 13.492 1 97.5 360 PHE B O 1
ATOM 6004 N N . VAL B 1 361 ? -0.96 7.211 13.195 1 96.5 361 VAL B N 1
ATOM 6005 C CA . VAL B 1 361 ? 0.174 6.312 13.391 1 96.5 361 VAL B CA 1
ATOM 6006 C C . VAL B 1 361 ? 1.188 6.512 12.266 1 96.5 361 VAL B C 1
ATOM 6008 O O . VAL B 1 361 ? 2.396 6.539 12.508 1 96.5 361 VAL B O 1
ATOM 6011 N N . ALA B 1 362 ? 0.665 6.617 11.062 1 95.38 362 ALA B N 1
ATOM 6012 C CA . ALA B 1 362 ? 1.551 6.809 9.922 1 95.38 362 ALA B CA 1
ATOM 6013 C C . ALA B 1 362 ? 2.328 8.117 10.039 1 95.38 362 ALA B C 1
ATOM 6015 O O . ALA B 1 362 ? 3.512 8.172 9.695 1 95.38 362 ALA B O 1
ATOM 6016 N N . TYR B 1 363 ? 1.658 9.141 10.469 1 96.31 363 TYR B N 1
ATOM 6017 C CA . TYR B 1 363 ? 2.312 10.438 10.617 1 96.31 363 TYR B CA 1
ATOM 6018 C C . TYR B 1 363 ? 3.389 10.383 11.695 1 96.31 363 TYR B C 1
ATOM 6020 O O . TYR B 1 363 ? 4.504 10.859 11.492 1 96.31 363 TYR B O 1
ATOM 6028 N N . ILE B 1 364 ? 3.086 9.82 12.828 1 96.31 364 ILE B N 1
ATOM 6029 C CA . ILE B 1 364 ? 4.047 9.703 13.914 1 96.31 364 ILE B CA 1
ATOM 6030 C C . ILE B 1 364 ? 5.234 8.852 13.469 1 96.31 364 ILE B C 1
ATOM 6032 O O . ILE B 1 364 ? 6.387 9.172 13.773 1 96.31 364 ILE B O 1
ATOM 6036 N N . HIS B 1 365 ? 4.922 7.852 12.773 1 94.56 365 HIS B N 1
ATOM 6037 C CA . HIS B 1 365 ? 5.973 6.969 12.281 1 94.56 365 HIS B CA 1
ATOM 6038 C C . HIS B 1 365 ? 6.949 7.715 11.375 1 94.56 365 HIS B C 1
ATOM 6040 O O . HIS B 1 365 ? 8.164 7.59 11.531 1 94.56 365 HIS B O 1
ATOM 6046 N N . ILE B 1 366 ? 6.441 8.445 10.445 1 93.5 366 ILE B N 1
ATOM 6047 C CA . ILE B 1 366 ? 7.332 9.117 9.508 1 93.5 366 ILE B CA 1
ATOM 6048 C C . ILE B 1 366 ? 8.117 10.211 10.234 1 93.5 366 ILE B C 1
ATOM 6050 O O . ILE B 1 366 ? 9.289 10.453 9.93 1 93.5 366 ILE B O 1
ATOM 6054 N N . VAL B 1 367 ? 7.523 10.891 11.156 1 94.75 367 VAL B N 1
ATOM 6055 C CA . VAL B 1 367 ? 8.195 11.961 11.891 1 94.75 367 VAL B CA 1
ATOM 6056 C C . VAL B 1 367 ? 9.367 11.391 12.68 1 94.75 367 VAL B C 1
ATOM 6058 O O . VAL B 1 367 ? 10.5 11.875 12.562 1 94.75 367 VAL B O 1
ATOM 6061 N N . ILE B 1 368 ? 9.148 10.32 13.352 1 94.12 368 ILE B N 1
ATOM 6062 C CA . ILE B 1 368 ? 10.188 9.719 14.188 1 94.12 368 ILE B CA 1
ATOM 6063 C C . ILE B 1 368 ? 11.273 9.109 13.305 1 94.12 368 ILE B C 1
ATOM 6065 O O . ILE B 1 368 ? 12.469 9.297 13.555 1 94.12 368 ILE B O 1
ATOM 6069 N N . SER B 1 369 ? 10.867 8.414 12.266 1 92.81 369 SER B N 1
ATOM 6070 C CA . SER B 1 369 ? 11.812 7.734 11.391 1 92.81 369 SER B CA 1
ATOM 6071 C C . SER B 1 369 ? 12.703 8.727 10.648 1 92.81 369 SER B C 1
ATOM 6073 O O . SER B 1 369 ? 13.914 8.539 10.562 1 92.81 369 SER B O 1
ATOM 6075 N N . VAL B 1 370 ? 12.094 9.758 10.18 1 92.19 370 VAL B N 1
ATOM 6076 C CA . VAL B 1 370 ? 12.844 10.742 9.406 1 92.19 370 VAL B CA 1
ATOM 6077 C C . VAL B 1 370 ? 13.805 11.492 10.312 1 92.19 370 VAL B C 1
ATOM 6079 O O . VAL B 1 370 ? 14.953 11.742 9.945 1 92.19 370 VAL B O 1
ATOM 6082 N N . ILE B 1 371 ? 13.391 11.875 11.492 1 92.94 371 ILE B N 1
ATOM 6083 C CA . ILE B 1 371 ? 14.258 12.562 12.445 1 92.94 371 ILE B CA 1
ATOM 6084 C C . ILE B 1 371 ? 15.461 11.672 12.773 1 92.94 371 ILE B C 1
ATOM 6086 O O . ILE B 1 371 ? 16.609 12.133 12.742 1 92.94 371 ILE B O 1
ATOM 6090 N N . TYR B 1 372 ? 15.172 10.43 12.953 1 92 372 TYR B N 1
ATOM 6091 C CA . TYR B 1 372 ? 16.219 9.492 13.312 1 92 372 TYR B CA 1
ATOM 6092 C C . TYR B 1 372 ? 17.188 9.289 12.148 1 92 372 TYR B C 1
ATOM 6094 O O . TYR B 1 372 ? 18.406 9.32 12.336 1 92 372 TYR B O 1
ATOM 6102 N N . GLU B 1 373 ? 16.703 9.07 11.016 1 90.81 373 GLU B N 1
ATOM 6103 C CA . GLU B 1 373 ? 17.531 8.781 9.852 1 90.81 373 GLU B CA 1
ATOM 6104 C C . GLU B 1 373 ? 18.344 10.008 9.445 1 90.81 373 GLU B C 1
ATOM 6106 O O . GLU B 1 373 ? 19.531 9.883 9.102 1 90.81 373 GLU B O 1
ATOM 6111 N N . VAL B 1 374 ? 17.766 11.188 9.516 1 91 374 VAL B N 1
ATOM 6112 C CA . VAL B 1 374 ? 18.453 12.398 9.086 1 91 374 VAL B CA 1
ATOM 6113 C C . VAL B 1 374 ? 19.516 12.781 10.125 1 91 374 VAL B C 1
ATOM 6115 O O . VAL B 1 374 ? 20.625 13.172 9.773 1 91 374 VAL B O 1
ATOM 6118 N N . LYS B 1 375 ? 19.203 12.625 11.375 1 91.56 375 LYS B N 1
ATOM 6119 C CA . LYS B 1 375 ? 20.188 12.945 12.398 1 91.56 375 LYS B CA 1
ATOM 6120 C C . LYS B 1 375 ? 21.391 12 12.32 1 91.56 375 LYS B C 1
ATOM 6122 O O . LYS B 1 375 ? 22.531 12.422 12.516 1 91.56 375 LYS B O 1
ATOM 6127 N N . THR B 1 376 ? 21.141 10.742 12.031 1 90.19 376 THR B N 1
ATOM 6128 C CA . THR B 1 376 ? 22.203 9.758 11.891 1 90.19 376 THR B CA 1
ATOM 6129 C C . THR B 1 376 ? 23.031 10.039 10.648 1 90.19 376 THR B C 1
ATOM 6131 O O . THR B 1 376 ? 24.266 9.93 10.672 1 90.19 376 THR B O 1
ATOM 6134 N N . ALA B 1 377 ? 22.391 10.359 9.617 1 87.62 377 ALA B N 1
ATOM 6135 C CA . ALA B 1 377 ? 23.078 10.664 8.367 1 87.62 377 ALA B CA 1
ATOM 6136 C C . ALA B 1 377 ? 23.984 11.883 8.523 1 87.62 377 ALA B C 1
ATOM 6138 O O . ALA B 1 377 ? 25.078 11.938 7.957 1 87.62 377 ALA B O 1
ATOM 6139 N N . LEU B 1 378 ? 23.562 12.906 9.258 1 90.25 378 LEU B N 1
ATOM 6140 C CA . LEU B 1 378 ? 24.297 14.156 9.414 1 90.25 378 LEU B CA 1
ATOM 6141 C C . LEU B 1 378 ? 25.234 14.078 10.617 1 90.25 378 LEU B C 1
ATOM 6143 O O . LEU B 1 378 ? 26.141 14.914 10.758 1 90.25 378 LEU B O 1
ATOM 6147 N N . GLY B 1 379 ? 25.031 13.117 11.469 1 89.44 379 GLY B N 1
ATOM 6148 C CA . GLY B 1 379 ? 25.844 12.984 12.664 1 89.44 379 GLY B CA 1
ATOM 6149 C C . GLY B 1 379 ? 25.609 14.086 13.68 1 89.44 379 GLY B C 1
ATOM 6150 O O . GLY B 1 379 ? 26.547 14.625 14.258 1 89.44 379 GLY B O 1
ATOM 6151 N N . ILE B 1 380 ? 24.359 14.5 13.797 1 89.25 380 ILE B N 1
ATOM 6152 C CA . ILE B 1 380 ? 24.062 15.602 14.695 1 89.25 380 ILE B CA 1
ATOM 6153 C C . ILE B 1 380 ? 23.031 15.148 15.734 1 89.25 380 ILE B C 1
ATOM 6155 O O . ILE B 1 380 ? 22.453 14.062 15.609 1 89.25 380 ILE B O 1
ATOM 6159 N N . THR B 1 381 ? 22.797 16.047 16.734 1 86.31 381 THR B N 1
ATOM 6160 C CA . THR B 1 381 ? 21.766 15.828 17.75 1 86.31 381 THR B CA 1
ATOM 6161 C C . THR B 1 381 ? 20.547 16.719 17.5 1 86.31 381 THR B C 1
ATOM 6163 O O . THR B 1 381 ? 20.672 17.781 16.875 1 86.31 381 THR B O 1
ATOM 6166 N N . VAL B 1 382 ? 19.453 16.312 18.047 1 86 382 VAL B N 1
ATOM 6167 C CA . VAL B 1 382 ? 18.203 16.969 17.688 1 86 382 VAL B CA 1
ATOM 6168 C C . VAL B 1 382 ? 17.906 18.078 18.688 1 86 382 VAL B C 1
ATOM 6170 O O . VAL B 1 382 ? 17.531 19.188 18.312 1 86 382 VAL B O 1
ATOM 6173 N N . PHE B 1 383 ? 18.125 17.875 19.984 1 84.81 383 PHE B N 1
ATOM 6174 C CA . PHE B 1 383 ? 17.625 18.812 20.984 1 84.81 383 PHE B CA 1
ATOM 6175 C C . PHE B 1 383 ? 18.766 19.328 21.844 1 84.81 383 PHE B C 1
ATOM 6177 O O . PHE B 1 383 ? 18.531 19.797 22.969 1 84.81 383 PHE B O 1
ATOM 6184 N N . THR B 1 384 ? 19.969 19.219 21.359 1 82.62 384 THR B N 1
ATOM 6185 C CA . THR B 1 384 ? 21.109 19.75 22.109 1 82.62 384 THR B CA 1
ATOM 6186 C C . THR B 1 384 ? 22.094 20.438 21.188 1 82.62 384 THR B C 1
ATOM 6188 O O . THR B 1 384 ? 22.281 20.016 20.047 1 82.62 384 THR B O 1
ATOM 6191 N N . VAL B 1 385 ? 22.656 21.453 21.688 1 81.81 385 VAL B N 1
ATOM 6192 C CA . VAL B 1 385 ? 23.766 22.109 21.016 1 81.81 385 VAL B CA 1
ATOM 6193 C C . VAL B 1 385 ? 25.094 21.562 21.531 1 81.81 385 VAL B C 1
ATOM 6195 O O . VAL B 1 385 ? 25.344 21.578 22.75 1 81.81 385 VAL B O 1
ATOM 6198 N N . PRO B 1 386 ? 25.812 21.062 20.578 1 80.12 386 PRO B N 1
ATOM 6199 C CA . PRO B 1 386 ? 27.109 20.562 21.047 1 80.12 386 PRO B CA 1
ATOM 6200 C C . PRO B 1 386 ? 27.922 21.641 21.781 1 80.12 386 PRO B C 1
ATOM 6202 O O . PRO B 1 386 ? 27.828 22.812 21.438 1 80.12 386 PRO B O 1
ATOM 6205 N N . LYS B 1 387 ? 28.688 21.234 22.781 1 77.94 387 LYS B N 1
ATOM 6206 C CA . LYS B 1 387 ? 29.469 22.125 23.625 1 77.94 387 LYS B CA 1
ATOM 6207 C C . LYS B 1 387 ? 30.406 23 22.781 1 77.94 387 LYS B C 1
ATOM 6209 O O . LYS B 1 387 ? 30.625 24.172 23.109 1 77.94 387 LYS B O 1
ATOM 6214 N N . ALA B 1 388 ? 30.812 22.562 21.688 1 76.5 388 ALA B N 1
ATOM 6215 C CA . ALA B 1 388 ? 31.75 23.297 20.828 1 76.5 388 ALA B CA 1
ATOM 6216 C C . ALA B 1 388 ? 31.078 24.484 20.172 1 76.5 388 ALA B C 1
ATOM 6218 O O . ALA B 1 388 ? 31.734 25.453 19.812 1 76.5 388 ALA B O 1
ATOM 6219 N N . HIS B 1 389 ? 29.781 24.484 20.125 1 76.31 389 HIS B N 1
ATOM 6220 C CA . HIS B 1 389 ? 29.031 25.516 19.422 1 76.31 389 HIS B CA 1
ATOM 6221 C C . HIS B 1 389 ? 28.359 26.484 20.391 1 76.31 389 HIS B C 1
ATOM 6223 O O . HIS B 1 389 ? 27.594 27.359 19.984 1 76.31 389 HIS B O 1
ATOM 6229 N N . GLN B 1 390 ? 28.5 26.156 21.641 1 74.38 390 GLN B N 1
ATOM 6230 C CA . GLN B 1 390 ? 27.891 27.016 22.656 1 74.38 390 GLN B CA 1
ATOM 6231 C C . GLN B 1 390 ? 28.75 28.234 22.953 1 74.38 390 GLN B C 1
ATOM 6233 O O . GLN B 1 390 ? 28.875 28.656 24.094 1 74.38 390 GLN B O 1
ATOM 6238 N N . LYS B 1 391 ? 29.609 28.656 22.016 1 66.5 391 LYS B N 1
ATOM 6239 C CA . LYS B 1 391 ? 30.406 29.875 22.109 1 66.5 391 LYS B CA 1
ATOM 6240 C C . LYS B 1 391 ? 29.906 30.938 21.125 1 66.5 391 LYS B C 1
ATOM 6242 O O . LYS B 1 391 ? 29.438 30.594 20.031 1 66.5 391 LYS B O 1
ATOM 6247 N N . LYS B 1 392 ? 29.5 32.219 21.641 1 56.59 392 LYS B N 1
ATOM 6248 C CA . LYS B 1 392 ? 28.984 33.281 20.797 1 56.59 392 LYS B CA 1
ATOM 6249 C C . LYS B 1 392 ? 29.844 33.438 19.547 1 56.59 392 LYS B C 1
ATOM 6251 O O . LYS B 1 392 ? 31.062 33.594 19.625 1 56.59 392 LYS B O 1
ATOM 6256 N N . ILE B 1 393 ? 29.391 32.875 18.328 1 48.78 393 ILE B N 1
ATOM 6257 C CA . ILE B 1 393 ? 30.141 33.25 17.141 1 48.78 393 ILE B CA 1
ATOM 6258 C C . ILE B 1 393 ? 30.109 34.781 16.969 1 48.78 393 ILE B C 1
ATOM 6260 O O . ILE B 1 393 ? 29.031 35.375 16.875 1 48.78 393 ILE B O 1
ATOM 6264 N N . VAL B 1 394 ? 31.203 35.562 17.406 1 39.88 394 VAL B N 1
ATOM 6265 C CA . VAL B 1 394 ? 31.375 36.969 17.156 1 39.88 394 VAL B CA 1
ATOM 6266 C C . VAL B 1 394 ? 31.312 37.25 15.648 1 39.88 394 VAL B C 1
ATOM 6268 O O . VAL B 1 394 ? 31.875 36.5 14.852 1 39.88 394 VAL B O 1
#

pLDDT: mean 88.2, std 11.77, range [30.61, 98.69]

Radius of gyration: 31.76 Å; Cα contacts (8 Å, |Δi|>4): 1010; chains: 2; bounding box: 60×95×64 Å

Nearest PDB structures (foldseek):
  8urt-assembly1_B  TM=9.027E-01  e=4.630E-18  Saccharomyces cerevisiae
  8gyw-assembly1_B  TM=8.784E-01  e=1.025E-17  Homo sapiens
  8ero-assembly1_A  TM=8.990E-01  e=4.254E-17  Xenopus laevis
  8t1w-assembly1_A  TM=1.814E-01  e=2.750E+00  Homo sapiens
  8t1v-assembly1_A  TM=2.083E-01  e=4.738E+00  Homo sapiens

Solvent-accessible surface area (backbone atoms only — not comparable to full-atom values): 41384 Å² total; per-residue (Å²): 128,79,65,69,52,70,71,52,63,65,85,70,88,68,94,67,46,76,66,25,43,57,34,44,71,67,57,73,92,50,73,49,75,54,28,56,62,46,64,70,48,49,43,56,51,44,56,58,52,50,71,72,53,59,65,60,61,21,33,52,46,38,36,48,51,16,51,50,36,41,50,52,39,39,52,52,46,42,70,64,23,63,56,29,46,68,77,70,62,54,66,57,31,44,47,39,23,48,21,47,50,44,23,57,49,27,50,54,39,19,56,52,46,17,59,48,37,69,62,71,48,66,61,52,50,50,51,50,54,48,50,51,44,51,43,41,43,49,48,34,54,45,48,21,33,54,40,56,38,27,41,46,69,57,31,51,50,47,40,55,46,50,47,49,45,53,48,35,51,52,54,23,23,57,64,64,61,36,52,70,42,45,55,67,79,23,74,66,53,52,50,51,50,51,32,50,52,28,43,48,30,41,71,69,34,50,67,52,29,73,31,71,38,96,49,89,92,36,35,34,35,56,52,50,50,50,51,52,52,56,61,48,47,53,47,37,51,51,30,51,52,52,36,54,52,41,34,55,75,58,72,48,58,65,70,60,59,51,54,63,50,43,54,57,51,50,50,54,49,50,52,50,49,47,52,70,66,34,86,66,34,54,38,60,74,39,30,56,57,52,50,48,29,54,33,36,46,50,34,43,52,50,45,51,45,51,50,19,46,52,23,62,46,57,69,76,64,88,50,65,83,51,42,48,57,55,44,50,53,48,50,50,53,50,29,54,73,71,70,48,81,81,76,46,58,68,55,51,52,48,50,50,52,48,48,30,50,52,26,51,52,51,36,54,46,49,53,53,50,49,52,52,53,50,31,61,63,68,70,53,68,72,70,49,48,57,79,87,34,53,49,85,67,126,128,78,64,69,54,69,73,51,63,63,86,69,88,70,93,68,47,75,66,24,42,57,33,43,71,68,57,73,90,51,74,50,77,52,27,57,62,45,63,71,49,48,43,56,51,42,57,59,52,51,72,72,52,58,62,60,62,21,34,53,46,38,36,47,52,16,52,49,36,40,51,52,39,38,52,52,45,42,69,64,24,62,54,29,44,69,78,68,64,52,66,58,30,45,47,38,23,49,21,48,50,45,23,58,50,27,50,54,38,19,58,52,44,17,59,48,37,68,62,69,46,67,62,53,51,51,52,49,53,48,51,51,42,48,43,42,43,49,49,34,56,44,48,21,35,55,42,56,39,27,41,47,67,57,31,52,49,46,43,55,46,51,47,49,47,53,48,35,52,51,54,23,24,56,64,64,62,36,53,72,42,45,55,69,79,23,75,65,54,53,50,52,51,50,32,49,52,28,43,47,30,41,72,67,33,51,67,54,27,72,31,71,36,97,48,87,94,35,33,34,36,57,50,51,51,51,52,53,52,56,62,48,47,54,49,38,51,50,28,52,52,52,34,54,52,40,34,56,74,57,72,47,58,66,71,60,58,51,54,64,49,42,55,58,51,49,51,53,49,49,51,50,49,46,53,69,64,35,84,66,33,53,38,60,77,39,30,55,59,51,50,47,28,53,33,36,45,50,33,43,52,48,45,50,47,51,49,19,45,51,24,62,48,59,69,76,64,86,51,65,82,52,43,47,57,54,44,53,52,48,48,52,53,51,29,53,73,71,70,50,76,81,78,45,56,68,56,50,53,48,51,49,52,48,49,30,52,51,26,50,53,52,36,52,47,50,53,54,51,49,53,50,51,50,29,61,64,67,71,54,70,72,71,49,48,57,77,86,35,53,50,86,65,126

Foldseek 3Di:
DPPDCVVVPDDDDALADPLLLVLQQVDDADEDEQAPCCVPPLVVVLVVVLVVDALWFALLVLLVQLLVQLVVLLVQCCVVPVQLADFDALVSLLSNLVSLVSNVSSLVSSVVSCVQLVNDGLLSVLSSLLSVLLVLLSLLSSLSSLLRVGLDVLSLLSLLQSLLLSLLQLLLCLLPVYRYADHPDGPVVVSVVSSVSSNVCSVPPNCQQQDDDPDPPDGNSNVVSVVNNVSSVVSSVVSVVSNVVSCVVVVHDPVLSVVLCVLSVVLSVLLVVCCVPPPLNVSSVRVSLSSLLSSLQSSQQSSQSSSCSSSVHDRDRDDPLCVVVVVVSVVCVVCVVVVNHPDDPVNVNVVSVVSSVSSVVVSVVCSVSVSVVNCVSNVHDNGTRDPVSSDRPD/DPPDCVVVPDDDDALADPLLLVLQQVDDADEDEQAPCCVPPLVVVLVVVLVVDALWFALLVLLVQLLVQLVVLLVQCCVVPVQLADFDALVSLLSNLVSLVSNVSSLVSSVVSCVQLVNDGLLSVLSSLLSVLLVLLSLLSSLSSLLRVGLDVLSLLSLLQSLLLSLLQLLLCLLPVYRYADHPDGPVVVSVVSSVSSNVCSVPPNCQQQDCDPDPPHGNSNVVSVVVNVSSVVSSVVSVVSNVVSCVVVVHDPVLSVVLCVLSVVLSVLLVVCCVPPPLNVSSVRVSLSSLLSSLQSSQQSSQSSSCSSSVHDRDRDDPLCVVVVVVSVVCVVCVVVVNHPDDPVNVNVVSVVSSVSSVVSSVVCSVSVSVVNCVSNVHDSGTRPPVSSDRPD

InterPro domains:
  IPR000462 CDP-alcohol phosphatidyltransferase [PF01066] (56-171)
  IPR014472 Choline/ethanolamine phosphotransferase [PIRSF015665] (14-391)
  IPR014472 Choline/ethanolamine phosphotransferase [PTHR10414] (10-387)
  IPR043130 CDP-alcohol phosphatidyltransferase, transmembrane domain [G3DSA:1.20.120.1760] (37-253)
  IPR048254 CDP-alcohol phosphatidyltransferase, conserved site [PS00379] (110-132)

Secondary structure (DSSP, 8-state):
----GGGGG-SS--SS-HHHHHHHHH----EEE--HHIIIIIHHHHHHHHTTS-TTS-HHHHHHHHHHHHHHHHHHHHHH-TTS-S---HHHHHHHHHHHHHHHHHHHHHHHHHHHHT---HHHHHHHHHHHHHHHHHHHHHHHHHTT-TTSHHHHHHHHHHHHHHHHHHHHHHHHSSEEE-SSS-HHHHHHHHHHHHHHHHHH-GGGGGSB-SSTT-BHHHHHHHHHHHHHHHHHHHHHHHHHHHHHHTT--HHHHHHTTHHHHHHHHHHHHHHHH-TT-HHHHSHHHHHHHHHHHHHHHHHHHHHHHHHT-------GGGHHHHHHHHHHHHHHHTT-----HHHHHHHHHHHHHHHHHHHHHHHHHHHHHHHHHHT--SS---GGG-S---/----GGGGG-SS--SS-HHHHHHHHH----EEE--HHIIIIIHHHHHHHHTTS-TTS-HHHHHHHHHHHHHHHHHHHHHH-TTS-S---HHHHHHHHHHHHHHHHHHHHHHHHHHHHT---HHHHHHHHHHHHHHHHHHHHHHHHHTT-TTSHHHHHHHHHHHHHHHHHHHHHHHHSSEEE-SSS-HHHHHHHHHHHHHHHHHH-GGGGGSB-SSTT-BHHHHHHHHHHHHHHHHHHHHHHHHHHHHHHTT--HHHHHHTTHHHHHHHHHHHHHHHH-TT-HHHHSHHHHHHHHHHHHHHHHHHHHHHHHHT-------GGGHHHHHHHHHHHHHHHTT-----HHHHHHHHHHHHHHHHHHHHHHHHHHHHHHHHHHT--SS---GGG-S---